Protein AF-0000000071164349 (afdb_homodimer)

InterPro domains:
  IPR002937 Amine oxidase [PF01593] (14-478)
  IPR008150 Phytoene dehydrogenase, bacterial-type, conserved site [PS00982] (464-484)
  IPR014105 Carotenoid/retinoid oxidoreductase [TIGR02734] (6-494)
  IPR036188 FAD/NAD(P)-binding domain superfamily [G3DSA:3.50.50.60] (2-125)
  IPR036188 FAD/NAD(P)-binding domain superfamily [G3DSA:3.50.50.60] (193-328)
  IPR036188 FAD/NAD(P)-binding domain superfamily [SSF51905] (4-487)

Solvent-accessible surface area (backbone atoms only — not comparable to full-atom values): 53251 Å² total; per-residue (Å²): 133,80,56,33,35,37,28,39,26,40,24,60,19,27,29,45,32,39,25,55,38,10,66,73,62,38,44,33,39,33,37,16,55,47,86,63,62,21,58,62,36,21,74,45,75,56,96,61,25,50,40,59,66,47,63,74,74,46,57,57,62,64,52,54,44,48,54,29,43,75,70,75,40,61,48,75,81,70,46,57,73,42,73,47,84,53,50,29,37,39,34,44,69,85,53,54,73,48,67,46,43,30,35,39,27,63,35,50,57,55,46,27,75,64,64,36,83,54,78,59,43,61,44,28,51,50,50,49,49,46,52,20,44,50,14,36,57,42,41,44,54,65,43,47,67,44,82,50,85,44,76,45,60,76,33,37,70,86,46,46,74,48,53,66,66,28,42,71,92,39,23,26,39,60,59,37,52,74,53,35,83,33,71,68,54,39,50,72,69,23,59,62,34,48,81,61,38,41,44,27,84,70,30,39,24,38,58,37,21,57,57,30,37,41,37,45,60,30,35,30,39,40,60,91,36,60,35,46,58,48,52,47,35,40,51,53,9,41,75,40,63,26,43,81,39,59,61,37,44,74,50,30,52,38,58,48,99,84,32,37,34,42,29,38,29,33,70,87,63,52,72,47,78,33,62,30,38,35,38,30,49,37,53,59,31,39,36,63,61,28,37,76,87,48,72,64,34,56,54,54,66,68,51,66,59,14,32,11,40,39,32,41,41,32,38,32,67,40,63,63,83,86,59,55,46,30,32,37,39,45,35,75,58,53,71,58,32,41,44,28,23,76,71,57,41,31,70,29,96,53,60,41,35,38,37,38,20,57,26,72,80,32,61,79,20,16,48,89,70,27,27,21,39,38,34,42,32,62,18,22,29,63,48,76,81,61,72,73,62,61,70,60,50,51,53,50,50,52,52,51,50,53,51,47,49,23,64,62,64,70,40,84,67,58,71,78,38,52,69,43,78,46,77,43,35,33,66,45,40,24,70,76,61,45,21,56,49,7,15,72,45,33,48,28,73,46,83,75,36,33,61,63,57,17,46,48,34,59,45,87,81,35,43,47,33,33,41,28,20,38,43,18,32,52,22,52,54,68,57,38,12,45,36,20,23,51,51,51,44,50,54,52,40,50,68,75,66,44,70,88,67,79,72,57,64,63,61,51,50,54,41,44,52,46,11,54,49,45,48,50,45,48,54,47,46,53,58,65,75,93,132,80,55,33,35,37,30,38,27,39,24,59,20,27,28,45,32,40,24,54,38,10,65,72,63,37,44,32,38,32,38,16,55,47,86,65,62,19,59,61,37,21,75,45,76,56,96,62,24,47,39,60,67,47,62,76,74,46,56,56,63,64,53,54,44,48,54,28,43,75,72,76,40,60,47,75,81,71,45,57,74,41,72,46,84,53,48,29,37,39,35,42,69,84,53,53,70,47,66,47,43,30,34,39,27,62,36,50,56,54,46,26,76,64,62,36,84,52,78,60,43,62,44,27,51,49,49,51,48,47,51,21,44,49,14,35,58,39,40,45,54,64,42,45,69,43,83,49,86,45,75,45,59,77,34,37,71,87,46,47,74,48,52,67,66,30,43,70,89,40,24,27,37,60,57,36,52,75,52,35,83,33,70,67,52,38,49,72,68,24,59,63,33,47,81,61,39,41,45,28,84,69,30,40,24,37,59,37,21,57,56,29,36,40,37,46,61,31,34,29,38,41,60,93,36,58,37,48,58,49,52,47,35,40,51,53,8,40,75,40,63,27,42,82,40,59,61,35,44,75,51,31,52,39,59,51,98,86,32,37,35,43,28,37,28,32,69,89,64,53,71,48,76,32,61,31,39,35,38,30,48,37,53,60,33,38,37,61,62,28,36,75,89,45,73,66,34,56,54,54,67,67,51,64,58,14,30,12,40,41,32,41,42,31,39,31,66,40,62,62,84,86,59,55,46,29,33,36,38,44,35,75,60,54,70,60,30,43,43,29,23,74,72,56,41,30,68,28,95,54,61,41,36,37,37,37,22,58,26,73,80,33,61,79,20,16,49,89,69,28,28,19,39,37,35,42,31,63,20,22,27,64,48,78,81,60,73,73,61,62,69,59,50,53,52,50,50,52,51,51,50,53,51,49,49,22,64,62,64,69,41,84,68,60,71,78,39,53,70,44,79,48,76,42,37,32,66,46,39,24,69,78,62,45,21,56,49,7,16,73,45,32,49,28,72,45,84,76,35,34,63,62,57,19,47,49,34,60,44,87,83,35,44,47,33,32,39,27,19,38,43,18,31,51,22,53,54,69,56,39,11,48,36,20,21,52,52,50,44,50,54,53,39,49,69,73,67,44,69,87,67,79,70,55,63,64,60,52,51,51,43,43,52,46,10,53,51,44,49,51,44,48,53,48,47,53,58,65,73,94

Foldseek 3Di:
DAFEEEEEAQALLRLLLLLLQLLVPHAYEYEAQAQDHHQQQDWDDDPLFIDRNHDFWDFPVVLLQVSQVSSVHGVVVQWDKFFFQWLAWEAEPVQDIDTAGLDVVVNLVRQCVFQNDDPLSVVLVVVLLVLLVLLQVLCCVQQQQDAPPDPLSNQFVVSVVSVVSNQQVAFCLVSQVVRGPGPVSSCVQQVQCCVQQAARRFHGNSVSNSVNRCNPVGTMATAVGPCSSSVSSNVSSVVSPYHYHYSWAWQAFDADPVQAGFFTATPVGDTDGGLFYEYAAFPLLRQPGHYDDDPVSVVLLPAFFGWFKKKKKFWFQADDVLGGQKYKYADPPHNQQRCCARVVQAGGPQWIKMKGWNCRRHVSNHPPRIIIIMMITTGGFADVVPHDDVVVRNVVVVVNVQVSCCVNSVDDPVVVRTDDMDIDGLVNQCPVRVASSSRNQHGHDGPCCADNNFAEQADPRHHSYGYAAARYGHHGDSSSSSSVSVVVSVVVCCVPPVPPPPPPVVVVVVSSVSSVVSVVVVVVVVVVVD/DAFEEEEEAQALLRLLLLLLQLLVPHAYEYEAQAQDHHQQQDWDDDPLFIDRNHDFWDFPVVLLQVSQVSSVHGVVVQWDKFFFQWLAWEAEPVQDIDTAGLDVVVNLVRQCVFQNDDPLSVVLVVVLLVLLVLLQVLCCVQQQQDAPPDPLSNQFPVSVVSVVSNQQVAFCLVSQVVRGPGPVSSCVQQVQCCVQQAARRFHGNSVSNSSNRCNVVGTMATAVGPCSSSVSSNVSSVVSPYHYHYSWAWQAFDADPVQAGFFTATPVGDTDGGLFYEYAAFPLLRQPGHYDDDPVSVVQLPAFFGWFKKKKKFWFQADDVLGGQKYKYADPPHNQQRCCARVVQAGGPQWIKMKGWNCRRHVSNHPPRIIIIMMITTGGFADVVPHDDVVVRNVVVVVNVQVSCCVNSVDDPVVVRTDDMDIDGLVNQCPVRVASSSRNQHGHDGPCCADNNQAEQADPRGHSYGYAAARYGHHGDSSSSSSVSVVVSVVVCVVPPVPPPPPPPVVVVVSSVSSVVSVVVVVVVVVVVD

Structure (mmCIF, N/CA/C/O backbone):
data_AF-0000000071164349-model_v1
#
loop_
_entity.id
_entity.type
_entity.pdbx_description
1 polymer 'Phytoene desaturase'
#
loop_
_atom_site.group_PDB
_atom_site.id
_atom_site.type_symbol
_atom_site.label_atom_id
_atom_site.label_alt_id
_atom_site.label_comp_id
_atom_site.label_asym_id
_atom_site.label_entity_id
_atom_site.label_seq_id
_atom_site.pdbx_PDB_ins_code
_atom_site.Cartn_x
_atom_site.Cartn_y
_atom_site.Cartn_z
_atom_site.occupancy
_atom_site.B_iso_or_equiv
_atom_site.auth_seq_id
_atom_site.auth_comp_id
_atom_site.auth_asym_id
_atom_site.auth_atom_id
_atom_site.pdbx_PDB_model_num
ATOM 1 N N . MET A 1 1 ? -26.484 -42.469 -21.25 1 59.94 1 MET A N 1
ATOM 2 C CA . MET A 1 1 ? -25.266 -43.188 -20.875 1 59.94 1 MET A CA 1
ATOM 3 C C . MET A 1 1 ? -24.281 -42.219 -20.203 1 59.94 1 MET A C 1
ATOM 5 O O . MET A 1 1 ? -24.125 -41.062 -20.641 1 59.94 1 MET A O 1
ATOM 9 N N . VAL A 1 2 ? -23.797 -42.5 -19 1 86.81 2 VAL A N 1
ATOM 10 C CA . VAL A 1 2 ? -22.906 -41.625 -18.234 1 86.81 2 VAL A CA 1
ATOM 11 C C . VAL A 1 2 ? -21.5 -41.688 -18.828 1 86.81 2 VAL A C 1
ATOM 13 O O . VAL A 1 2 ? -20.984 -42.781 -19.094 1 86.81 2 VAL A O 1
ATOM 16 N N . VAL A 1 3 ? -20.953 -40.594 -19.281 1 95.94 3 VAL A N 1
ATOM 17 C CA . VAL A 1 3 ? -19.625 -40.5 -19.875 1 95.94 3 VAL A CA 1
ATOM 18 C C . VAL A 1 3 ? -18.562 -40.719 -18.812 1 95.94 3 VAL A C 1
ATOM 20 O O . VAL A 1 3 ? -18.516 -40.031 -17.797 1 95.94 3 VAL A O 1
ATOM 23 N N . LYS A 1 4 ? -17.781 -41.75 -19 1 98.19 4 LYS A N 1
ATOM 24 C CA . LYS A 1 4 ? -16.703 -42.062 -18.062 1 98.19 4 LYS A CA 1
ATOM 25 C C . LYS A 1 4 ? -15.398 -41.406 -18.469 1 98.19 4 LYS A C 1
ATOM 27 O O . LYS A 1 4 ? -14.938 -41.562 -19.609 1 98.19 4 LYS A O 1
ATOM 32 N N . ILE A 1 5 ? -14.836 -40.688 -17.516 1 98.69 5 ILE A N 1
ATOM 33 C CA . ILE A 1 5 ? -13.594 -39.938 -17.766 1 98.69 5 ILE A CA 1
ATOM 34 C C . ILE A 1 5 ? -12.508 -40.469 -16.812 1 98.69 5 ILE A C 1
ATOM 36 O O . ILE A 1 5 ? -12.719 -40.531 -15.602 1 98.69 5 ILE A O 1
ATOM 40 N N . ILE A 1 6 ? -11.375 -40.812 -17.359 1 98.75 6 ILE A N 1
ATOM 41 C CA . ILE A 1 6 ? -10.203 -41.156 -16.562 1 98.75 6 ILE A CA 1
ATOM 42 C C . ILE A 1 6 ? -9.188 -40 -16.625 1 98.75 6 ILE A C 1
ATOM 44 O O . ILE A 1 6 ? -8.914 -39.469 -17.703 1 98.75 6 ILE A O 1
ATOM 48 N N . ILE A 1 7 ? -8.68 -39.656 -15.477 1 98.88 7 ILE A N 1
ATOM 49 C CA . ILE A 1 7 ? -7.648 -38.625 -15.383 1 98.88 7 ILE A CA 1
ATOM 50 C C . ILE A 1 7 ? -6.348 -39.25 -14.875 1 98.88 7 ILE A C 1
ATOM 52 O O . ILE A 1 7 ? -6.344 -39.938 -13.859 1 98.88 7 ILE A O 1
ATOM 56 N N . ILE A 1 8 ? -5.281 -39 -15.602 1 98.75 8 ILE A N 1
ATOM 57 C CA . ILE A 1 8 ? -3.961 -39.469 -15.195 1 98.75 8 ILE A CA 1
ATOM 58 C C . ILE A 1 8 ? -3.221 -38.375 -14.453 1 98.75 8 ILE A C 1
ATOM 60 O O . ILE A 1 8 ? -2.781 -37.406 -15.055 1 98.75 8 ILE A O 1
ATOM 64 N N . GLY A 1 9 ? -3.033 -38.562 -13.164 1 98.31 9 GLY A N 1
ATOM 65 C CA . GLY A 1 9 ? -2.314 -37.562 -12.359 1 98.31 9 GLY A CA 1
ATOM 66 C C . GLY A 1 9 ? -3.229 -36.688 -11.523 1 98.31 9 GLY A C 1
ATOM 67 O O . GLY A 1 9 ? -4.191 -36.125 -12.039 1 98.31 9 GLY A O 1
ATOM 68 N N . ALA A 1 10 ? -2.867 -36.562 -10.25 1 98.44 10 ALA A N 1
ATOM 69 C CA . ALA A 1 10 ? -3.656 -35.781 -9.305 1 98.44 10 ALA A CA 1
ATOM 70 C C . ALA A 1 10 ? -2.945 -34.469 -8.961 1 98.44 10 ALA A C 1
ATOM 72 O O . ALA A 1 10 ? -2.961 -34.031 -7.805 1 98.44 10 ALA A O 1
ATOM 73 N N . GLY A 1 11 ? -2.248 -33.844 -9.93 1 97.94 11 GLY A N 1
ATOM 74 C CA . GLY A 1 11 ? -1.717 -32.5 -9.758 1 97.94 11 GLY A CA 1
ATOM 75 C C . GLY A 1 11 ? -2.787 -31.438 -9.797 1 97.94 11 GLY A C 1
ATOM 76 O O . GLY A 1 11 ? -3.98 -31.734 -9.734 1 97.94 11 GLY A O 1
ATOM 77 N N . ALA A 1 12 ? -2.387 -30.234 -9.914 1 98.06 12 ALA A N 1
ATOM 78 C CA . ALA A 1 12 ? -3.328 -29.109 -9.883 1 98.06 12 ALA A CA 1
ATOM 79 C C . ALA A 1 12 ? -4.34 -29.219 -11.023 1 98.06 12 ALA A C 1
ATOM 81 O O . ALA A 1 12 ? -5.543 -29.047 -10.812 1 98.06 12 ALA A O 1
ATOM 82 N N . GLY A 1 13 ? -3.82 -29.469 -12.18 1 98.38 13 GLY A N 1
ATOM 83 C CA . GLY A 1 13 ? -4.699 -29.594 -13.328 1 98.38 13 GLY A CA 1
ATOM 84 C C . GLY A 1 13 ? -5.676 -30.75 -13.219 1 98.38 13 GLY A C 1
ATOM 85 O O . GLY A 1 13 ? -6.875 -30.578 -13.438 1 98.38 13 GLY A O 1
ATOM 86 N N . GLY A 1 14 ? -5.164 -31.938 -12.898 1 98.69 14 GLY A N 1
ATOM 87 C CA . GLY A 1 14 ? -6 -33.125 -12.758 1 98.69 14 GLY A CA 1
ATOM 88 C C . GLY A 1 14 ? -7.062 -32.969 -11.688 1 98.69 14 GLY A C 1
ATOM 89 O O . GLY A 1 14 ? -8.227 -33.312 -11.906 1 98.69 14 GLY A O 1
ATOM 90 N N . THR A 1 15 ? -6.66 -32.5 -10.586 1 98.75 15 THR A N 1
ATOM 91 C CA . THR A 1 15 ? -7.578 -32.312 -9.461 1 98.75 15 THR A CA 1
ATOM 92 C C . THR A 1 15 ? -8.656 -31.297 -9.797 1 98.75 15 THR A C 1
ATOM 94 O O . THR A 1 15 ? -9.836 -31.5 -9.492 1 98.75 15 THR A O 1
ATOM 97 N N . ALA A 1 16 ? -8.227 -30.203 -10.336 1 98.81 16 ALA A N 1
ATOM 98 C CA . ALA A 1 16 ? -9.188 -29.156 -10.719 1 98.81 16 ALA A CA 1
ATOM 99 C C . ALA A 1 16 ? -10.156 -29.672 -11.781 1 98.81 16 ALA A C 1
ATOM 101 O O . ALA A 1 16 ? -11.359 -29.406 -11.719 1 98.81 16 ALA A O 1
ATOM 102 N N . ALA A 1 17 ? -9.656 -30.375 -12.781 1 98.75 17 ALA A N 1
ATOM 103 C CA . ALA A 1 17 ? -10.508 -30.969 -13.812 1 98.75 17 ALA A CA 1
ATOM 104 C C . ALA A 1 17 ? -11.5 -31.953 -13.203 1 98.75 17 ALA A C 1
ATOM 106 O O . ALA A 1 17 ? -12.68 -31.969 -13.57 1 98.75 17 ALA A O 1
ATOM 107 N N . ALA A 1 18 ? -11.008 -32.75 -12.312 1 98.81 18 ALA A N 1
ATOM 108 C CA . ALA A 1 18 ? -11.875 -33.719 -11.648 1 98.81 18 ALA A CA 1
ATOM 109 C C . ALA A 1 18 ? -13.023 -33.031 -10.922 1 98.81 18 ALA A C 1
ATOM 111 O O . ALA A 1 18 ? -14.172 -33.469 -11 1 98.81 18 ALA A O 1
ATOM 112 N N . ALA A 1 19 ? -12.695 -31.984 -10.18 1 98.81 19 ALA A N 1
ATOM 113 C CA . ALA A 1 19 ? -13.711 -31.25 -9.438 1 98.81 19 ALA A CA 1
ATOM 114 C C . ALA A 1 19 ? -14.758 -30.656 -10.375 1 98.81 19 ALA A C 1
ATOM 116 O O . ALA A 1 19 ? -15.961 -30.781 -10.133 1 98.81 19 ALA A O 1
ATOM 117 N N . ARG A 1 20 ? -14.289 -30.062 -11.43 1 98.69 20 ARG A N 1
ATOM 118 C CA . ARG A 1 20 ? -15.195 -29.406 -12.359 1 98.69 20 ARG A CA 1
ATOM 119 C C . ARG A 1 20 ? -16.078 -30.406 -13.086 1 98.69 20 ARG A C 1
ATOM 121 O O . ARG A 1 20 ? -17.297 -30.234 -13.164 1 98.69 20 ARG A O 1
ATOM 128 N N . LEU A 1 21 ? -15.523 -31.484 -13.625 1 98.5 21 LEU A N 1
ATOM 129 C CA . LEU A 1 21 ? -16.234 -32.438 -14.469 1 98.5 21 LEU A CA 1
ATOM 130 C C . LEU A 1 21 ? -17.172 -33.312 -13.641 1 98.5 21 LEU A C 1
ATOM 132 O O . LEU A 1 21 ? -18.281 -33.625 -14.094 1 98.5 21 LEU A O 1
ATOM 136 N N . SER A 1 22 ? -16.75 -33.688 -12.445 1 98.25 22 SER A N 1
ATOM 137 C CA . SER A 1 22 ? -17.656 -34.438 -11.578 1 98.25 22 SER A CA 1
ATOM 138 C C . SER A 1 22 ? -18.875 -33.625 -11.203 1 98.25 22 SER A C 1
ATOM 140 O O . SER A 1 22 ? -19.984 -34.125 -11.156 1 98.25 22 SER A O 1
ATOM 142 N N . LYS A 1 23 ? -18.656 -32.375 -10.938 1 97.38 23 LYS A N 1
ATOM 143 C CA . LYS A 1 23 ? -19.766 -31.469 -10.617 1 97.38 23 LYS A CA 1
ATOM 144 C C . LYS A 1 23 ? -20.766 -31.391 -11.766 1 97.38 23 LYS A C 1
ATOM 146 O O . LYS A 1 23 ? -21.969 -31.234 -11.547 1 97.38 23 LYS A O 1
ATOM 151 N N . LYS A 1 24 ? -20.281 -31.578 -12.977 1 96.5 24 LYS A N 1
ATOM 152 C CA . LYS A 1 24 ? -21.125 -31.5 -14.164 1 96.5 24 LYS A CA 1
ATOM 153 C C . LYS A 1 24 ? -21.797 -32.844 -14.438 1 96.5 24 LYS A C 1
ATOM 155 O O . LYS A 1 24 ? -22.547 -32.969 -15.406 1 96.5 24 LYS A O 1
ATOM 160 N N . GLY A 1 25 ? -21.484 -33.875 -13.664 1 95.38 25 GLY A N 1
ATOM 161 C CA . GLY A 1 25 ? -22.219 -35.125 -13.758 1 95.38 25 GLY A CA 1
ATOM 162 C C . GLY A 1 25 ? -21.453 -36.219 -14.461 1 95.38 25 GLY A C 1
ATOM 163 O O . GLY A 1 25 ? -21.969 -37.312 -14.641 1 95.38 25 GLY A O 1
ATOM 164 N N . PHE A 1 26 ? -20.25 -36.031 -14.852 1 97.75 26 PHE A N 1
ATOM 165 C CA . PHE A 1 26 ? -19.422 -37.062 -15.461 1 97.75 26 PHE A CA 1
ATOM 166 C C . PHE A 1 26 ? -18.969 -38.062 -14.414 1 97.75 26 PHE A C 1
ATOM 168 O O . PHE A 1 26 ? -18.844 -37.75 -13.234 1 97.75 26 PHE A O 1
ATOM 175 N N . GLN A 1 27 ? -18.797 -39.25 -14.844 1 98.19 27 GLN A N 1
ATOM 176 C CA . GLN A 1 27 ? -18.141 -40.219 -13.992 1 98.19 27 GLN A CA 1
ATOM 177 C C . GLN A 1 27 ? -16.625 -40.125 -14.086 1 98.19 27 GLN A C 1
ATOM 179 O O . GLN A 1 27 ? -16.031 -40.5 -15.102 1 98.19 27 GLN A O 1
ATOM 184 N N . VAL A 1 28 ? -15.984 -39.656 -12.984 1 98.69 28 VAL A N 1
ATOM 185 C CA . VAL A 1 28 ? -14.578 -39.281 -13.07 1 98.69 28 VAL A CA 1
ATOM 186 C C . VAL A 1 28 ? -13.75 -40.156 -12.133 1 98.69 28 VAL A C 1
ATOM 188 O O . VAL A 1 28 ? -14.078 -40.312 -10.953 1 98.69 28 VAL A O 1
ATOM 191 N N . GLU A 1 29 ? -12.672 -40.75 -12.625 1 98.75 29 GLU A N 1
ATOM 192 C CA . GLU A 1 29 ? -11.672 -41.438 -11.828 1 98.75 29 GLU A CA 1
ATOM 193 C C . GLU A 1 29 ? -10.266 -40.906 -12.094 1 98.75 29 GLU A C 1
ATOM 195 O O . GLU A 1 29 ? -9.906 -40.625 -13.242 1 98.75 29 GLU A O 1
ATOM 200 N N . ILE A 1 30 ? -9.562 -40.719 -11.031 1 98.69 30 ILE A N 1
ATOM 201 C CA . ILE A 1 30 ? -8.203 -40.188 -11.133 1 98.69 30 ILE A CA 1
ATOM 202 C C . ILE A 1 30 ? -7.207 -41.25 -10.68 1 98.69 30 ILE A C 1
ATOM 204 O O . ILE A 1 30 ? -7.441 -41.938 -9.68 1 98.69 30 ILE A O 1
ATOM 208 N N . TYR A 1 31 ? -6.164 -41.438 -11.406 1 98.44 31 TYR A N 1
ATOM 209 C CA . TYR A 1 31 ? -5.094 -42.344 -11.062 1 98.44 31 TYR A CA 1
ATOM 210 C C . TYR A 1 31 ? -3.773 -41.625 -10.859 1 98.44 31 TYR A C 1
ATOM 212 O O . TYR A 1 31 ? -3.305 -40.938 -11.766 1 98.44 31 TYR A O 1
ATOM 220 N N . GLU A 1 32 ? -3.189 -41.719 -9.727 1 97.94 32 GLU A N 1
ATOM 221 C CA . GLU A 1 32 ? -1.968 -41.031 -9.312 1 97.94 32 GLU A CA 1
ATOM 222 C C . GLU A 1 32 ? -0.917 -42.031 -8.828 1 97.94 32 GLU A C 1
ATOM 224 O O . GLU A 1 32 ? -1.217 -42.906 -8.016 1 97.94 32 GLU A O 1
ATOM 229 N N . LYS A 1 33 ? 0.286 -41.875 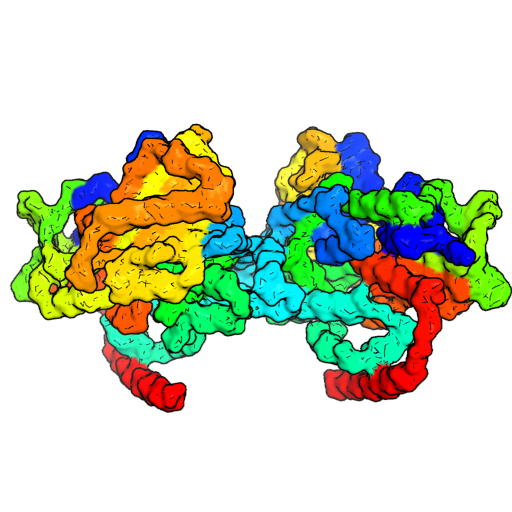-9.359 1 96.75 33 LYS A N 1
ATOM 230 C CA . LYS A 1 33 ? 1.356 -42.812 -9.023 1 96.75 33 LYS A CA 1
ATOM 231 C C . LYS A 1 33 ? 1.822 -42.625 -7.586 1 96.75 33 LYS A C 1
ATOM 233 O O . LYS A 1 33 ? 2.258 -43.594 -6.941 1 96.75 33 LYS A O 1
ATOM 238 N N . ASN A 1 34 ? 1.799 -41.438 -7.062 1 96.06 34 ASN A N 1
ATOM 239 C CA . ASN A 1 34 ? 2.246 -41.125 -5.707 1 96.06 34 ASN A CA 1
ATOM 240 C C . ASN A 1 34 ? 1.138 -41.375 -4.684 1 96.06 34 ASN A C 1
ATOM 242 O O . ASN A 1 34 ? -0.017 -41.594 -5.055 1 96.06 34 ASN A O 1
ATOM 246 N N . SER A 1 35 ? 1.443 -41.281 -3.389 1 96.62 35 SER A N 1
ATOM 247 C CA . SER A 1 35 ? 0.501 -41.594 -2.32 1 96.62 35 SER A CA 1
ATOM 248 C C . SER A 1 35 ? -0.275 -40.375 -1.888 1 96.62 35 SER A C 1
ATOM 250 O O . SER A 1 35 ? -1.062 -40.406 -0.941 1 96.62 35 SER A O 1
ATOM 252 N N . TYR A 1 36 ? -0.035 -39.281 -2.561 1 95.75 36 TYR A N 1
ATOM 253 C CA . TYR A 1 36 ? -0.623 -38 -2.148 1 95.75 36 TYR A CA 1
ATOM 254 C C . TYR A 1 36 ? -1.086 -37.188 -3.355 1 95.75 36 TYR A C 1
ATOM 256 O O . TYR A 1 36 ? -0.687 -37.469 -4.488 1 95.75 36 TYR A O 1
ATOM 264 N N . ASN A 1 37 ? -1.916 -36.219 -3.154 1 95.62 37 ASN A N 1
ATOM 265 C CA . ASN A 1 37 ? -2.373 -35.344 -4.223 1 95.62 37 ASN A CA 1
ATOM 266 C C . ASN A 1 37 ? -1.442 -34.125 -4.398 1 95.62 37 ASN A C 1
ATOM 268 O O . ASN A 1 37 ? -0.602 -33.875 -3.537 1 95.62 37 ASN A O 1
ATOM 272 N N . GLY A 1 38 ? -1.526 -33.531 -5.57 1 96.25 38 GLY A N 1
ATOM 273 C CA . GLY A 1 38 ? -0.958 -32.188 -5.746 1 96.25 38 GLY A CA 1
ATOM 274 C C . GLY A 1 38 ? 0.267 -32.188 -6.641 1 96.25 38 GLY A C 1
ATOM 275 O O . GLY A 1 38 ? 0.665 -31.125 -7.145 1 96.25 38 GLY A O 1
ATOM 276 N N . GLY A 1 39 ? 0.869 -33.375 -6.859 1 94.94 39 GLY A N 1
ATOM 277 C CA . GLY A 1 39 ? 2.086 -33.375 -7.66 1 94.94 39 GLY A CA 1
ATOM 278 C C . GLY A 1 39 ? 3.168 -32.5 -7.105 1 94.94 39 GLY A C 1
ATOM 279 O O . GLY A 1 39 ? 3.521 -32.594 -5.926 1 94.94 39 GLY A O 1
ATOM 280 N N . ARG A 1 40 ? 3.627 -31.516 -7.871 1 94.81 40 ARG A N 1
ATOM 281 C CA . ARG A 1 40 ? 4.656 -30.578 -7.426 1 94.81 40 ARG A CA 1
ATOM 282 C C . ARG A 1 40 ? 4.133 -29.672 -6.309 1 94.81 40 ARG A C 1
ATOM 284 O O . ARG A 1 40 ? 4.918 -29.078 -5.574 1 94.81 40 ARG A O 1
ATOM 291 N N . CYS A 1 41 ? 2.871 -29.531 -6.215 1 96.75 41 CYS A N 1
ATOM 292 C CA . CYS A 1 41 ? 2.24 -28.703 -5.184 1 96.75 41 CYS A CA 1
ATOM 293 C C . CYS A 1 41 ? 1.975 -29.531 -3.926 1 96.75 41 CYS A C 1
ATOM 295 O O . CYS A 1 41 ? 1.15 -29.141 -3.094 1 96.75 41 CYS A O 1
ATOM 297 N N . SER A 1 42 ? 2.654 -30.609 -3.695 1 97.25 42 SER A N 1
ATOM 298 C CA . SER A 1 42 ? 2.492 -31.453 -2.521 1 97.25 42 SER A CA 1
ATOM 299 C C . SER A 1 42 ? 3.33 -30.953 -1.353 1 97.25 42 SER A C 1
ATOM 301 O O . SER A 1 42 ? 4.004 -29.922 -1.463 1 97.25 42 SER A O 1
ATOM 303 N N . LEU A 1 43 ? 3.215 -31.625 -0.201 1 97.81 43 LEU A N 1
ATOM 304 C CA . LEU A 1 43 ? 3.92 -31.25 1.018 1 97.81 43 LEU A CA 1
ATOM 305 C C . LEU A 1 43 ? 4.941 -32.312 1.408 1 97.81 43 LEU A C 1
ATOM 307 O O . LEU A 1 43 ? 4.742 -33.5 1.137 1 97.81 43 LEU A O 1
ATOM 311 N N . ILE A 1 44 ? 6.059 -31.875 1.929 1 97.94 44 ILE A N 1
ATOM 312 C CA . ILE A 1 44 ? 7.02 -32.75 2.592 1 97.94 44 ILE A CA 1
ATOM 313 C C . ILE A 1 44 ? 6.934 -32.562 4.105 1 97.94 44 ILE A C 1
ATOM 315 O O . ILE A 1 44 ? 6.863 -31.422 4.59 1 97.94 44 ILE A O 1
ATOM 319 N N . HIS A 1 45 ? 6.836 -33.625 4.805 1 97.81 45 HIS A N 1
ATOM 320 C CA . HIS A 1 45 ? 6.82 -33.594 6.262 1 97.81 45 HIS A CA 1
ATOM 321 C C . HIS A 1 45 ? 8.062 -34.25 6.844 1 97.81 45 HIS A C 1
ATOM 323 O O . HIS A 1 45 ? 8.508 -35.281 6.332 1 97.81 45 HIS A O 1
ATOM 329 N N . GLN A 1 46 ? 8.609 -33.625 7.812 1 97.94 46 GLN A N 1
ATOM 330 C CA . GLN A 1 46 ? 9.773 -34.188 8.492 1 97.94 46 GLN A CA 1
ATOM 331 C C . GLN A 1 46 ? 9.828 -33.719 9.945 1 97.94 46 GLN A C 1
ATOM 333 O O . GLN A 1 46 ? 10.164 -32.562 10.227 1 97.94 46 GLN A O 1
ATOM 338 N N . ASN A 1 47 ? 9.578 -34.594 10.883 1 96.88 47 ASN A N 1
ATOM 339 C CA . ASN A 1 47 ? 9.695 -34.344 12.312 1 96.88 47 ASN A CA 1
ATOM 340 C C . ASN A 1 47 ? 9 -33.062 12.711 1 96.88 47 ASN A C 1
ATOM 342 O O . ASN A 1 47 ? 9.602 -32.188 13.344 1 96.88 47 ASN A O 1
ATOM 346 N N . GLY A 1 48 ? 7.848 -32.875 12.289 1 97.75 48 GLY A N 1
ATOM 347 C CA . GLY A 1 48 ? 7.051 -31.703 12.672 1 97.75 48 GLY A CA 1
ATOM 348 C C . GLY A 1 48 ? 7.191 -30.531 11.711 1 97.75 48 GLY A C 1
ATOM 349 O O . GLY A 1 48 ? 6.422 -29.578 11.781 1 97.75 48 GLY A O 1
ATOM 350 N N . HIS A 1 49 ? 8.141 -30.562 10.812 1 98.62 49 HIS A N 1
ATOM 351 C CA . HIS A 1 49 ? 8.32 -29.531 9.789 1 98.62 49 HIS A CA 1
ATOM 352 C C . HIS A 1 49 ? 7.492 -29.844 8.547 1 98.62 49 HIS A C 1
ATOM 354 O O . HIS A 1 49 ? 7.379 -31 8.141 1 98.62 49 HIS A O 1
ATOM 360 N N . ARG A 1 50 ? 6.91 -28.812 8.008 1 98.62 50 ARG A N 1
ATOM 361 C CA . ARG A 1 50 ? 6.129 -28.953 6.781 1 98.62 50 ARG A CA 1
ATOM 362 C C . ARG A 1 50 ? 6.68 -28.047 5.68 1 98.62 50 ARG A C 1
ATOM 364 O O . ARG A 1 50 ? 6.777 -26.828 5.855 1 98.62 50 ARG A O 1
ATOM 371 N N . PHE A 1 51 ? 6.996 -28.641 4.551 1 98.5 51 PHE A N 1
ATOM 372 C CA . PHE A 1 51 ? 7.578 -27.922 3.428 1 98.5 51 PHE A CA 1
ATOM 373 C C . PHE A 1 51 ? 6.629 -27.922 2.232 1 98.5 51 PHE A C 1
ATOM 375 O O . PHE A 1 51 ? 6.094 -28.969 1.864 1 98.5 51 PHE A O 1
ATOM 382 N N . ASP A 1 52 ? 6.383 -26.766 1.699 1 97.94 52 ASP A N 1
ATOM 383 C CA . ASP A 1 52 ? 5.844 -26.766 0.343 1 97.94 52 ASP A CA 1
ATOM 384 C C . ASP A 1 52 ? 6.887 -27.25 -0.661 1 97.94 52 ASP A C 1
ATOM 386 O O . ASP A 1 52 ? 7.918 -26.609 -0.853 1 97.94 52 ASP A O 1
ATOM 390 N N . GLN A 1 53 ? 6.598 -28.234 -1.346 1 96.75 53 GLN A N 1
ATOM 391 C CA . GLN A 1 53 ? 7.59 -28.891 -2.186 1 96.75 53 GLN A CA 1
ATOM 392 C C . GLN A 1 53 ? 7.887 -28.078 -3.438 1 96.75 53 GLN A C 1
ATOM 394 O O . GLN A 1 53 ? 9.023 -28.031 -3.902 1 96.75 53 GLN A O 1
ATOM 399 N N . GLY A 1 54 ? 6.828 -27.469 -3.975 1 94.19 54 GLY A N 1
ATOM 400 C CA . GLY A 1 54 ? 6.957 -26.672 -5.184 1 94.19 54 GLY A CA 1
ATOM 401 C C . GLY A 1 54 ? 6.566 -25.219 -4.984 1 94.19 54 GLY A C 1
ATOM 402 O O . GLY A 1 54 ? 7.324 -24.438 -4.395 1 94.19 54 GLY A O 1
ATOM 403 N N . PRO A 1 55 ? 5.387 -24.844 -5.379 1 92.88 55 PRO A N 1
ATOM 404 C CA . PRO A 1 55 ? 4.984 -23.438 -5.301 1 92.88 55 PRO A CA 1
ATOM 405 C C . PRO A 1 55 ? 4.789 -22.953 -3.863 1 92.88 55 PRO A C 1
ATOM 407 O O . PRO A 1 55 ? 4.285 -23.703 -3.023 1 92.88 55 PRO A O 1
ATOM 410 N N . SER A 1 56 ? 5.242 -21.719 -3.652 1 92.75 56 SER A N 1
ATOM 411 C CA . SER A 1 56 ? 5.113 -21.125 -2.326 1 92.75 56 SER A CA 1
ATOM 412 C C . SER A 1 56 ? 4.449 -19.766 -2.398 1 92.75 56 SER A C 1
ATOM 414 O O . SER A 1 56 ? 4.117 -19.172 -1.367 1 92.75 56 SER A O 1
ATOM 416 N N . LEU A 1 57 ? 4.266 -19.266 -3.58 1 94.94 57 LEU A N 1
ATOM 417 C CA . LEU A 1 57 ? 3.666 -17.953 -3.762 1 94.94 57 LEU A CA 1
ATOM 418 C C . LEU A 1 57 ? 2.242 -18.062 -4.297 1 94.94 57 LEU A C 1
ATOM 420 O O . LEU A 1 57 ? 2.031 -18.547 -5.41 1 94.94 57 LEU A O 1
ATOM 424 N N . TYR A 1 58 ? 1.307 -17.766 -3.49 1 97.06 58 TYR A N 1
ATOM 425 C CA . TYR A 1 58 ? -0.089 -17.688 -3.906 1 97.06 58 TYR A CA 1
ATOM 426 C C . TYR A 1 58 ? -0.397 -16.359 -4.559 1 97.06 58 TYR A C 1
ATOM 428 O O . TYR A 1 58 ? -0.655 -15.359 -3.869 1 97.06 58 TYR A O 1
ATOM 436 N N . LEU A 1 59 ? -0.321 -16.344 -5.867 1 96.62 59 LEU A N 1
ATOM 437 C CA . LEU A 1 59 ? -0.542 -15.133 -6.668 1 96.62 59 LEU A CA 1
ATOM 438 C C . LEU A 1 59 ? -1.847 -15.234 -7.449 1 96.62 59 LEU A C 1
ATOM 440 O O . LEU A 1 59 ? -2.404 -16.328 -7.598 1 96.62 59 LEU A O 1
ATOM 444 N N . MET A 1 60 ? -2.361 -14.125 -7.906 1 96.56 60 MET A N 1
ATOM 445 C CA . MET A 1 60 ? -3.58 -14.039 -8.703 1 96.56 60 MET A CA 1
ATOM 446 C C . MET A 1 60 ? -4.762 -14.656 -7.961 1 96.56 60 MET A C 1
ATOM 448 O O . MET A 1 60 ? -5.445 -15.531 -8.5 1 96.56 60 MET A O 1
ATOM 452 N N . PRO A 1 61 ? -5.043 -14.148 -6.809 1 96.81 61 PRO A N 1
ATOM 453 C CA . PRO A 1 61 ? -6.074 -14.742 -5.953 1 96.81 61 PRO A CA 1
ATOM 454 C C . PRO A 1 61 ? -7.445 -14.789 -6.629 1 96.81 61 PRO A C 1
ATOM 456 O O . PRO A 1 61 ? -8.25 -15.68 -6.336 1 96.81 61 PRO A O 1
ATOM 459 N N . LYS A 1 62 ? -7.73 -13.945 -7.551 1 95.94 62 LYS A N 1
ATOM 460 C CA . LYS A 1 62 ? -9.039 -13.875 -8.195 1 95.94 62 LYS A CA 1
ATOM 461 C C . LYS A 1 62 ? -9.32 -15.133 -9 1 95.94 62 LYS A C 1
ATOM 463 O O . LYS A 1 62 ? -10.477 -15.555 -9.125 1 95.94 62 LYS A O 1
ATOM 468 N N . ILE A 1 63 ? -8.273 -15.703 -9.547 1 97.69 63 ILE A N 1
ATOM 469 C CA . ILE A 1 63 ? -8.445 -16.922 -10.328 1 97.69 63 ILE A CA 1
ATOM 470 C C . ILE A 1 63 ? -8.875 -18.062 -9.422 1 97.69 63 ILE A C 1
ATOM 472 O O . ILE A 1 63 ? -9.727 -18.875 -9.789 1 97.69 63 ILE A O 1
ATOM 476 N N . PHE A 1 64 ? -8.289 -18.125 -8.258 1 98.44 64 PHE A N 1
ATOM 477 C CA . PHE A 1 64 ? -8.68 -19.141 -7.293 1 98.44 64 PHE A CA 1
ATOM 478 C C . PHE A 1 64 ? -10.117 -18.922 -6.828 1 98.44 64 PHE A C 1
ATOM 480 O O . PHE A 1 64 ? -10.898 -19.875 -6.738 1 98.44 64 PHE A O 1
ATOM 487 N N . GLU A 1 65 ? -10.406 -17.688 -6.539 1 97.94 65 GLU A N 1
ATOM 488 C CA . GLU A 1 65 ? -11.766 -17.344 -6.141 1 97.94 65 GLU A CA 1
ATOM 489 C C . GLU A 1 65 ? -12.773 -17.766 -7.207 1 97.94 65 GLU A C 1
ATOM 491 O O . GLU A 1 65 ? -13.797 -18.391 -6.895 1 97.94 65 GLU A O 1
ATOM 496 N N . GLU A 1 66 ? -12.484 -17.453 -8.414 1 97.56 66 GLU A N 1
ATOM 497 C CA . GLU A 1 66 ? -13.352 -17.828 -9.531 1 97.56 66 GLU A CA 1
ATOM 498 C C . GLU A 1 66 ? -13.516 -19.344 -9.633 1 97.56 66 GLU A C 1
ATOM 500 O O . GLU A 1 66 ? -14.617 -19.828 -9.906 1 97.56 66 GLU A O 1
ATOM 505 N N . THR A 1 67 ? -12.453 -20.047 -9.422 1 98.44 67 THR A N 1
ATOM 506 C CA . THR A 1 67 ? -12.477 -21.5 -9.508 1 98.44 67 THR A CA 1
ATOM 507 C C . THR A 1 67 ? -13.461 -22.094 -8.492 1 98.44 67 THR A C 1
ATOM 509 O O . THR A 1 67 ? -14.305 -22.922 -8.844 1 98.44 67 THR A O 1
ATOM 512 N N . PHE A 1 68 ? -13.398 -21.625 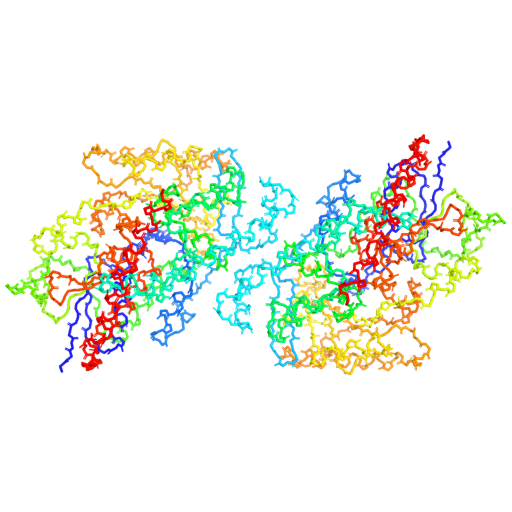-7.309 1 98.62 68 PHE A N 1
ATOM 513 C CA . PHE A 1 68 ? -14.297 -22.125 -6.273 1 98.62 68 PHE A CA 1
ATOM 514 C C . PHE A 1 68 ? -15.727 -21.656 -6.516 1 98.62 68 PHE A C 1
ATOM 516 O O . PHE A 1 68 ? -16.672 -22.422 -6.309 1 98.62 68 PHE A O 1
ATOM 523 N N . GLU A 1 69 ? -15.844 -20.438 -6.988 1 98.25 69 GLU A N 1
ATOM 524 C CA . GLU A 1 69 ? -17.172 -19.938 -7.316 1 98.25 69 GLU A CA 1
ATOM 525 C C . GLU A 1 69 ? -17.828 -20.781 -8.398 1 98.25 69 GLU A C 1
ATOM 527 O O . GLU A 1 69 ? -19.031 -21.078 -8.32 1 98.25 69 GLU A O 1
ATOM 532 N N . ASP A 1 70 ? -17.062 -21.094 -9.398 1 97.69 70 ASP A N 1
ATOM 533 C CA . ASP A 1 70 ? -17.562 -21.953 -10.469 1 97.69 70 ASP A CA 1
ATOM 534 C C . ASP A 1 70 ? -18.094 -23.281 -9.922 1 97.69 70 ASP A C 1
ATOM 536 O O . ASP A 1 70 ? -19 -23.875 -10.5 1 97.69 70 ASP A O 1
ATOM 540 N N . LEU A 1 71 ? -17.578 -23.688 -8.867 1 98.19 71 LEU A N 1
ATOM 541 C CA . LEU A 1 71 ? -17.938 -24.953 -8.258 1 98.19 71 LEU A CA 1
ATOM 542 C C . LEU A 1 71 ? -19.047 -24.781 -7.23 1 98.19 71 LEU A C 1
ATOM 544 O O . LEU A 1 71 ? -19.406 -25.719 -6.527 1 98.19 71 LEU A O 1
ATOM 548 N N . GLY A 1 72 ? -19.531 -23.516 -7.113 1 97.44 72 GLY A N 1
ATOM 549 C CA . GLY A 1 72 ? -20.609 -23.203 -6.191 1 97.44 72 GLY A CA 1
ATOM 550 C C . GLY A 1 72 ? -20.141 -23.047 -4.758 1 97.44 72 GLY A C 1
ATOM 551 O O . GLY A 1 72 ? -20.922 -23.203 -3.822 1 97.44 72 GLY A O 1
ATOM 552 N N . GLU A 1 73 ? -18.844 -22.859 -4.637 1 98.06 73 GLU A N 1
ATOM 553 C CA . GLU A 1 73 ? -18.25 -22.75 -3.307 1 98.06 73 GLU A CA 1
ATOM 554 C C . GLU A 1 73 ? -17.641 -21.375 -3.076 1 98.06 73 GLU A C 1
ATOM 556 O O . GLU A 1 73 ? -17.375 -20.641 -4.031 1 98.06 73 GLU A O 1
ATOM 561 N N . ASP A 1 74 ? -17.531 -20.984 -1.837 1 97.44 74 ASP A N 1
ATOM 562 C CA . ASP A 1 74 ? -16.75 -19.828 -1.402 1 97.44 74 ASP A CA 1
ATOM 563 C C . ASP A 1 74 ? -15.383 -20.281 -0.865 1 97.44 74 ASP A C 1
ATOM 565 O O . ASP A 1 74 ? -15.312 -21 0.133 1 97.44 74 ASP A O 1
ATOM 569 N N . ILE A 1 75 ? -14.359 -19.844 -1.472 1 97.62 75 ILE A N 1
ATOM 570 C CA . ILE A 1 75 ? -13.016 -20.297 -1.129 1 97.62 75 ILE A CA 1
ATOM 571 C C . ILE A 1 75 ? -12.727 -20 0.342 1 97.62 75 ILE A C 1
ATOM 573 O O . ILE A 1 75 ? -11.977 -20.734 0.993 1 97.62 75 ILE A O 1
ATOM 577 N N . LYS A 1 76 ? -13.344 -19 0.933 1 96.56 76 LYS A N 1
ATOM 578 C CA . LYS A 1 76 ? -13.133 -18.609 2.322 1 96.56 76 LYS A CA 1
ATOM 579 C C . LYS A 1 76 ? -13.609 -19.688 3.281 1 96.56 76 LYS A C 1
ATOM 581 O O . LYS A 1 76 ? -13.156 -19.766 4.426 1 96.56 76 LYS A O 1
ATOM 586 N N . ASN A 1 77 ? -14.484 -20.484 2.797 1 97.12 77 ASN A N 1
ATOM 587 C CA . ASN A 1 77 ? -14.992 -21.594 3.611 1 97.12 77 ASN A CA 1
ATOM 588 C C . ASN A 1 77 ? -14.07 -22.797 3.57 1 97.12 77 ASN A C 1
ATOM 590 O O . ASN A 1 77 ? -14.234 -23.734 4.348 1 97.12 77 ASN A O 1
ATOM 594 N N . HIS A 1 78 ? -13.086 -22.734 2.717 1 97.5 78 HIS A N 1
ATOM 595 C CA . HIS A 1 78 ? -12.242 -23.906 2.498 1 97.5 78 HIS A CA 1
ATOM 596 C C . HIS A 1 78 ? -10.805 -23.641 2.949 1 97.5 78 HIS A C 1
ATOM 598 O O . HIS A 1 78 ? -10.125 -24.547 3.432 1 97.5 78 HIS A O 1
ATOM 604 N N . ILE A 1 79 ? -10.422 -22.391 2.75 1 97.31 79 ILE A N 1
ATOM 605 C CA . ILE A 1 79 ? -9.016 -22.062 2.951 1 97.31 79 ILE A CA 1
ATOM 606 C C . ILE A 1 79 ? -8.891 -20.766 3.742 1 97.31 79 ILE A C 1
ATOM 608 O O . ILE A 1 79 ? -9.578 -19.781 3.447 1 97.31 79 ILE A O 1
ATOM 612 N N . GLU A 1 80 ? -8.039 -20.766 4.762 1 97.44 80 GLU A N 1
ATOM 613 C CA . GLU A 1 80 ? -7.633 -19.531 5.426 1 97.44 80 GLU A CA 1
ATOM 614 C C . GLU A 1 80 ? -6.398 -18.922 4.766 1 97.44 80 GLU A C 1
ATOM 616 O O . GLU A 1 80 ? -5.301 -19.484 4.867 1 97.44 80 GLU A O 1
ATOM 621 N N . LEU A 1 81 ? -6.551 -17.828 4.113 1 97 81 LEU A N 1
ATOM 622 C CA . LEU A 1 81 ? -5.453 -17.172 3.402 1 97 81 LEU A CA 1
ATOM 623 C C . LEU A 1 81 ? -4.777 -16.125 4.277 1 97 81 LEU A C 1
ATOM 625 O O . LEU A 1 81 ? -5.453 -15.281 4.871 1 97 81 LEU A O 1
ATOM 629 N N . LEU A 1 82 ? -3.531 -16.219 4.332 1 97.19 82 LEU A N 1
ATOM 630 C CA . LEU A 1 82 ? -2.715 -15.266 5.07 1 97.19 82 LEU A CA 1
ATOM 631 C C . LEU A 1 82 ? -1.984 -14.328 4.117 1 97.19 82 LEU A C 1
ATOM 633 O O . LEU A 1 82 ? -1.295 -14.781 3.201 1 97.19 82 LEU A O 1
ATOM 637 N N . LYS A 1 83 ? -2.146 -13.07 4.273 1 95.81 83 LYS A N 1
ATOM 638 C CA . LYS A 1 83 ? -1.411 -12.117 3.439 1 95.81 83 LYS A CA 1
ATOM 639 C C . LYS A 1 83 ? -0.014 -11.867 4 1 95.81 83 LYS A C 1
ATOM 641 O O . LYS A 1 83 ? 0.14 -11.555 5.184 1 95.81 83 LYS A O 1
ATOM 646 N N . CYS A 1 84 ? 0.974 -11.906 3.213 1 95.44 84 CYS A N 1
ATOM 647 C CA . CYS A 1 84 ? 2.334 -11.625 3.652 1 95.44 84 CYS A CA 1
ATOM 648 C C . CYS A 1 84 ? 2.529 -10.133 3.885 1 95.44 84 CYS A C 1
ATOM 650 O O . CYS A 1 84 ? 2.277 -9.32 2.99 1 95.44 84 CYS A O 1
ATOM 652 N N . PRO A 1 85 ? 2.938 -9.758 5.086 1 87.88 85 PRO A N 1
ATOM 653 C CA . PRO A 1 85 ? 3.139 -8.328 5.355 1 87.88 85 PRO A CA 1
ATOM 654 C C . PRO A 1 85 ? 4.168 -7.695 4.422 1 87.88 85 PRO A C 1
ATOM 656 O O . PRO A 1 85 ? 3.98 -6.566 3.965 1 87.88 85 PRO A O 1
ATOM 659 N N . SER A 1 86 ? 5.25 -8.406 4.258 1 93 86 SER A N 1
ATOM 660 C CA . SER A 1 86 ? 6.242 -8.109 3.23 1 93 86 SER A CA 1
ATOM 661 C C . SER A 1 86 ? 6.156 -9.109 2.08 1 93 86 SER A C 1
ATOM 663 O O . SER A 1 86 ? 6.18 -10.32 2.299 1 93 86 SER A O 1
ATOM 665 N N . ASN A 1 87 ? 5.965 -8.547 0.853 1 95.44 87 ASN A N 1
ATOM 666 C CA . ASN A 1 87 ? 5.984 -9.477 -0.277 1 95.44 87 ASN A CA 1
ATOM 667 C C . ASN A 1 87 ? 7.285 -10.273 -0.325 1 95.44 87 ASN A C 1
ATOM 669 O O . ASN A 1 87 ? 7.266 -11.508 -0.297 1 95.44 87 ASN A O 1
ATOM 673 N N . TYR A 1 88 ? 8.352 -9.641 -0.382 1 95.62 88 TYR A N 1
ATOM 674 C CA . TYR A 1 88 ? 9.641 -10.297 -0.204 1 95.62 88 TYR A CA 1
ATOM 675 C C . TYR A 1 88 ? 10.75 -9.273 -0.003 1 95.62 88 TYR A C 1
ATOM 677 O O . TYR A 1 88 ? 10.555 -8.086 -0.249 1 95.62 88 TYR A O 1
ATOM 685 N N . SER A 1 89 ? 11.852 -9.766 0.494 1 97.38 89 SER A N 1
ATOM 686 C CA . SER A 1 89 ? 13.086 -9 0.606 1 97.38 89 SER A CA 1
ATOM 687 C C . SER A 1 89 ? 14.094 -9.406 -0.47 1 97.38 89 SER A C 1
ATOM 689 O O . SER A 1 89 ? 14.438 -10.578 -0.591 1 97.38 89 SER A O 1
ATOM 691 N N . VAL A 1 90 ? 14.5 -8.445 -1.212 1 98.06 90 VAL A N 1
ATOM 692 C CA . VAL A 1 90 ? 15.555 -8.672 -2.191 1 98.06 90 VAL A CA 1
ATOM 693 C C . VAL A 1 90 ? 16.906 -8.305 -1.587 1 98.06 90 VAL A C 1
ATOM 695 O O . VAL A 1 90 ? 17.109 -7.172 -1.147 1 98.06 90 VAL A O 1
ATOM 698 N N . HIS A 1 91 ? 17.766 -9.273 -1.523 1 98.25 91 HIS A N 1
ATOM 699 C CA . HIS A 1 91 ? 19.125 -9.07 -1.045 1 98.25 91 HIS A CA 1
ATOM 700 C C . HIS A 1 91 ? 20.109 -8.977 -2.207 1 98.25 91 HIS A C 1
ATOM 702 O O . HIS A 1 91 ? 20.312 -9.953 -2.936 1 98.25 91 HIS A O 1
ATOM 708 N N . PHE A 1 92 ? 20.75 -7.836 -2.309 1 97.31 92 PHE A N 1
ATOM 709 C CA . PHE A 1 92 ? 21.688 -7.621 -3.398 1 97.31 92 PHE A CA 1
ATOM 710 C C . PHE A 1 92 ? 23.078 -8.109 -3.018 1 97.31 92 PHE A C 1
ATOM 712 O O . PHE A 1 92 ? 23.328 -8.453 -1.859 1 97.31 92 PHE A O 1
ATOM 719 N N . HIS A 1 93 ? 24.016 -8.164 -3.982 1 95.06 93 HIS A N 1
ATOM 720 C CA . HIS A 1 93 ? 25.328 -8.766 -3.83 1 95.06 93 HIS A CA 1
ATOM 721 C C . HIS A 1 93 ? 26.188 -7.98 -2.84 1 95.06 93 HIS A C 1
ATOM 723 O O . HIS A 1 93 ? 27.078 -8.539 -2.199 1 95.06 93 HIS A O 1
ATOM 729 N N . ASP A 1 94 ? 25.891 -6.707 -2.699 1 94.5 94 ASP A N 1
ATOM 730 C CA . ASP A 1 94 ? 26.766 -5.852 -1.911 1 94.5 94 ASP A CA 1
ATOM 731 C C . ASP A 1 94 ? 26.188 -5.586 -0.525 1 94.5 94 ASP A C 1
ATOM 733 O O . ASP A 1 94 ? 26.656 -4.715 0.201 1 94.5 94 ASP A O 1
ATOM 737 N N . GLY A 1 95 ? 25.078 -6.184 -0.255 1 91.94 95 GLY A N 1
ATOM 738 C CA . GLY A 1 95 ? 24.516 -6.062 1.081 1 91.94 95 GLY A CA 1
ATOM 739 C C . GLY A 1 95 ? 23.281 -5.184 1.13 1 91.94 95 GLY A C 1
ATOM 740 O O . GLY A 1 95 ? 22.531 -5.203 2.111 1 91.94 95 GLY A O 1
ATOM 741 N N . GLU A 1 96 ? 23.031 -4.422 0.114 1 95.25 96 GLU A N 1
ATOM 742 C CA . GLU A 1 96 ? 21.812 -3.629 0.047 1 95.25 96 GLU A CA 1
ATOM 743 C C . GLU A 1 96 ? 20.578 -4.523 0.003 1 95.25 96 GLU A C 1
ATOM 745 O O . GLU A 1 96 ? 20.625 -5.648 -0.504 1 95.25 96 GLU A O 1
ATOM 750 N N . THR A 1 97 ? 19.562 -4.047 0.6 1 96.88 97 THR A N 1
ATOM 751 C CA . THR A 1 97 ? 18.312 -4.801 0.625 1 96.88 97 THR A CA 1
ATOM 752 C C . THR A 1 97 ? 17.156 -3.924 0.184 1 96.88 97 THR A C 1
ATOM 754 O O . THR A 1 97 ? 17.125 -2.725 0.465 1 96.88 97 THR A O 1
ATOM 757 N N . PHE A 1 98 ? 16.25 -4.457 -0.533 1 97.38 98 PHE A N 1
ATOM 758 C CA . PHE A 1 98 ? 15.016 -3.814 -0.977 1 97.38 98 PHE A CA 1
ATOM 759 C C . PHE A 1 98 ? 13.797 -4.652 -0.599 1 97.38 98 PHE A C 1
ATOM 761 O O . PHE A 1 98 ? 13.75 -5.848 -0.899 1 97.38 98 PHE A O 1
ATOM 768 N N . GLU A 1 99 ? 12.859 -4.07 0.048 1 97 99 GLU A N 1
ATOM 769 C CA . GLU A 1 99 ? 11.625 -4.754 0.424 1 97 99 GLU A CA 1
ATOM 770 C C . GLU A 1 99 ? 10.484 -4.402 -0.53 1 97 99 GLU A C 1
ATOM 772 O O . GLU A 1 99 ? 10.086 -3.242 -0.628 1 97 99 GLU A O 1
ATOM 777 N N . LEU A 1 100 ? 10.055 -5.332 -1.257 1 96.69 100 LEU A N 1
ATOM 778 C CA . LEU A 1 100 ? 8.844 -5.129 -2.035 1 96.69 100 LEU A CA 1
ATOM 779 C C . LEU A 1 100 ? 7.602 -5.336 -1.169 1 96.69 100 LEU A C 1
ATOM 781 O O . LEU A 1 100 ? 7.516 -6.309 -0.418 1 96.69 100 LEU A O 1
ATOM 785 N N . THR A 1 101 ? 6.652 -4.43 -1.204 1 96.69 101 THR A N 1
ATOM 786 C CA . THR A 1 101 ? 5.453 -4.453 -0.373 1 96.69 101 THR A CA 1
ATOM 787 C C . THR A 1 101 ? 4.27 -3.828 -1.111 1 96.69 101 THR A C 1
ATOM 789 O O . THR A 1 101 ? 4.449 -3.189 -2.15 1 96.69 101 THR A O 1
ATOM 792 N N . THR A 1 102 ? 3.1 -4.133 -0.57 1 97.12 102 THR A N 1
ATOM 793 C CA . THR A 1 102 ? 1.9 -3.512 -1.119 1 97.12 102 THR A CA 1
ATOM 794 C C . THR A 1 102 ? 1.645 -2.158 -0.463 1 97.12 102 THR A C 1
ATOM 796 O O . THR A 1 102 ? 0.762 -1.411 -0.891 1 97.12 102 THR A O 1
ATOM 799 N N . ASP A 1 103 ? 2.387 -1.778 0.51 1 96.69 103 ASP A N 1
ATOM 800 C CA . ASP A 1 103 ? 2.287 -0.496 1.2 1 96.69 103 ASP A CA 1
ATOM 801 C C . ASP A 1 103 ? 2.99 0.608 0.411 1 96.69 103 ASP A C 1
ATOM 803 O O . ASP A 1 103 ? 4.215 0.73 0.461 1 96.69 103 ASP A O 1
ATOM 807 N N . ILE A 1 104 ? 2.277 1.449 -0.185 1 96.5 104 ILE A N 1
ATOM 808 C CA . ILE A 1 104 ? 2.83 2.443 -1.1 1 96.5 104 ILE A CA 1
ATOM 809 C C . ILE A 1 104 ? 3.709 3.424 -0.327 1 96.5 104 ILE A C 1
ATOM 811 O O . ILE A 1 104 ? 4.703 3.928 -0.856 1 96.5 104 ILE A O 1
ATOM 815 N N . SER A 1 105 ? 3.344 3.74 0.913 1 96.19 105 SER A N 1
ATOM 816 C CA . SER A 1 105 ? 4.129 4.668 1.717 1 96.19 105 SER A CA 1
ATOM 817 C C . SER A 1 105 ? 5.539 4.137 1.958 1 96.19 105 SER A C 1
ATOM 819 O O . SER A 1 105 ? 6.52 4.871 1.83 1 96.19 105 SER A O 1
ATOM 821 N N . LYS A 1 106 ? 5.629 2.904 2.27 1 95.69 106 LYS A N 1
ATOM 822 C CA . LYS A 1 106 ? 6.93 2.273 2.475 1 95.69 106 LYS A CA 1
ATOM 823 C C . LYS A 1 106 ? 7.684 2.129 1.156 1 95.69 106 LYS A C 1
ATOM 825 O O . LYS A 1 106 ? 8.891 2.373 1.096 1 95.69 106 LYS A O 1
ATOM 830 N N . LEU A 1 107 ? 6.965 1.715 0.161 1 96.69 107 LEU A N 1
ATOM 831 C CA . LEU A 1 107 ? 7.574 1.483 -1.144 1 96.69 107 LEU A CA 1
ATOM 832 C C . LEU A 1 107 ? 8.141 2.779 -1.717 1 96.69 107 LEU A C 1
ATOM 834 O O . LEU A 1 107 ? 9.234 2.789 -2.281 1 96.69 107 LEU A O 1
ATOM 838 N N . SER A 1 108 ? 7.391 3.844 -1.6 1 96.12 108 SER A N 1
ATOM 839 C CA . SER A 1 108 ? 7.82 5.141 -2.115 1 96.12 108 SER A CA 1
ATOM 840 C C . SER A 1 108 ? 9.148 5.566 -1.498 1 96.12 108 SER A C 1
ATOM 842 O O . SER A 1 108 ? 10.047 6.031 -2.205 1 96.12 108 SER A O 1
ATOM 844 N N . ARG A 1 109 ? 9.305 5.434 -0.199 1 95.88 109 ARG A N 1
ATOM 845 C CA . ARG A 1 109 ? 10.539 5.797 0.486 1 95.88 109 ARG A CA 1
ATOM 846 C C . ARG A 1 109 ? 11.711 4.941 0.004 1 95.88 109 ARG A C 1
ATOM 848 O O . ARG A 1 109 ? 12.82 5.441 -0.169 1 95.88 109 ARG A O 1
ATOM 855 N N . SER A 1 110 ? 11.398 3.664 -0.194 1 96.12 110 SER A N 1
ATOM 856 C CA . SER A 1 110 ? 12.43 2.754 -0.678 1 96.12 110 SER A CA 1
ATOM 857 C C . SER A 1 110 ? 12.867 3.117 -2.094 1 96.12 110 SER A C 1
ATOM 859 O O . SER A 1 110 ? 14.055 3.049 -2.42 1 96.12 110 SER A O 1
ATOM 861 N N . LEU A 1 111 ? 11.938 3.467 -2.924 1 97.75 111 LEU A N 1
ATOM 862 C CA . LEU A 1 111 ? 12.25 3.859 -4.293 1 97.75 111 LEU A CA 1
ATOM 863 C C . LEU A 1 111 ? 13.117 5.113 -4.316 1 97.75 111 LEU A C 1
ATOM 865 O O . LEU A 1 111 ? 14.023 5.227 -5.145 1 97.75 111 LEU A O 1
ATOM 869 N N . GLU A 1 112 ? 12.828 6.008 -3.41 1 97.06 112 GLU A N 1
ATOM 870 C CA . GLU A 1 112 ? 13.609 7.242 -3.352 1 97.06 112 GLU A CA 1
ATOM 871 C C . GLU A 1 112 ? 15.062 6.953 -3.006 1 97.06 112 GLU A C 1
ATOM 873 O O . GLU A 1 112 ? 15.969 7.629 -3.5 1 97.06 112 GLU A O 1
ATOM 878 N N . LYS A 1 113 ? 15.289 6.004 -2.162 1 96.56 113 LYS A N 1
ATOM 879 C CA . LYS A 1 113 ? 16.641 5.621 -1.775 1 96.56 113 LYS A CA 1
ATOM 880 C C . LYS A 1 113 ? 17.469 5.215 -2.992 1 96.56 113 LYS A C 1
ATOM 882 O O . LYS A 1 113 ? 18.656 5.527 -3.074 1 96.56 113 LYS A O 1
ATOM 887 N N . TYR A 1 114 ? 16.797 4.578 -3.922 1 97.31 114 TYR A N 1
ATOM 888 C CA . TYR A 1 114 ? 17.562 3.979 -5.012 1 97.31 114 TYR A CA 1
ATOM 889 C C . TYR A 1 114 ? 17.438 4.805 -6.285 1 97.31 114 TYR A C 1
ATOM 891 O O . TYR A 1 114 ? 18.344 4.828 -7.113 1 97.31 114 TYR A O 1
ATOM 899 N N . GLU A 1 115 ? 16.328 5.465 -6.48 1 98 115 GLU A N 1
ATOM 900 C CA . GLU A 1 115 ? 16.047 6.164 -7.73 1 98 115 GLU A CA 1
ATOM 901 C C . GLU A 1 115 ? 16.156 7.676 -7.555 1 98 115 GLU A C 1
ATOM 903 O O . GLU A 1 115 ? 16.094 8.43 -8.531 1 98 115 GLU A O 1
ATOM 908 N N . GLY A 1 116 ? 16.297 8.133 -6.328 1 96.75 116 GLY A N 1
ATOM 909 C CA . GLY A 1 116 ? 16.312 9.555 -6.035 1 96.75 116 GLY A CA 1
ATOM 910 C C . GLY A 1 116 ? 14.977 10.102 -5.582 1 96.75 116 GLY A C 1
ATOM 911 O O . GLY A 1 116 ? 13.961 9.414 -5.688 1 96.75 116 GLY A O 1
ATOM 912 N N . ASN A 1 117 ? 14.969 11.359 -5.062 1 93.38 117 ASN A N 1
ATOM 913 C CA . ASN A 1 117 ? 13.766 11.938 -4.465 1 93.38 117 ASN A CA 1
ATOM 914 C C . ASN A 1 117 ? 13.078 12.898 -5.418 1 93.38 117 ASN A C 1
ATOM 916 O O . ASN A 1 117 ? 12.258 13.719 -4.992 1 93.38 117 ASN A O 1
ATOM 920 N N . SER A 1 118 ? 13.312 12.797 -6.648 1 94.44 118 SER A N 1
ATOM 921 C CA . SER A 1 118 ? 12.688 13.68 -7.625 1 94.44 118 SER A CA 1
ATOM 922 C C . SER A 1 118 ? 11.227 13.32 -7.848 1 94.44 118 SER A C 1
ATOM 924 O O . SER A 1 118 ? 10.797 12.211 -7.516 1 94.44 118 SER A O 1
ATOM 926 N N . GLU A 1 119 ? 10.484 14.266 -8.406 1 94.81 119 GLU A N 1
ATOM 927 C CA . GLU A 1 119 ? 9.07 14.086 -8.727 1 94.81 119 GLU A CA 1
ATOM 928 C C . GLU A 1 119 ? 8.867 12.891 -9.648 1 94.81 119 GLU A C 1
ATOM 930 O O . GLU A 1 119 ? 7.844 12.203 -9.562 1 94.81 119 GLU A O 1
ATOM 935 N N . SER A 1 120 ? 9.828 12.648 -10.469 1 96.62 120 SER A N 1
ATOM 936 C CA . SER A 1 120 ? 9.695 11.609 -11.484 1 96.62 120 SER A CA 1
ATOM 937 C C . SER A 1 120 ? 9.773 10.219 -10.875 1 96.62 120 SER A C 1
ATOM 939 O O . SER A 1 120 ? 9.312 9.242 -11.477 1 96.62 120 SER A O 1
ATOM 941 N N . THR A 1 121 ? 10.375 10.102 -9.734 1 97.75 121 THR A N 1
ATOM 942 C CA . THR A 1 121 ? 10.602 8.789 -9.141 1 97.75 121 THR A CA 1
ATOM 943 C C . THR A 1 121 ? 9.273 8.062 -8.93 1 97.75 121 THR A C 1
ATOM 945 O O . THR A 1 121 ? 9.07 6.965 -9.453 1 97.75 121 THR A O 1
ATOM 948 N N . LEU A 1 122 ? 8.367 8.656 -8.211 1 97.56 122 LEU A N 1
ATOM 949 C CA . LEU A 1 122 ? 7.09 8.008 -7.953 1 97.56 122 LEU A CA 1
ATOM 950 C C . LEU A 1 122 ? 6.246 7.953 -9.219 1 97.56 122 LEU A C 1
ATOM 952 O O . LEU A 1 122 ? 5.516 6.984 -9.445 1 97.56 122 LEU A O 1
ATOM 956 N N . ILE A 1 123 ? 6.34 8.992 -10.055 1 98.06 123 ILE A N 1
ATOM 957 C CA . ILE A 1 123 ? 5.59 9.031 -11.305 1 98.06 123 ILE A CA 1
ATOM 958 C C . ILE A 1 123 ? 5.953 7.824 -12.164 1 98.06 123 ILE A C 1
ATOM 960 O O . ILE A 1 123 ? 5.074 7.168 -12.734 1 98.06 123 ILE A O 1
ATOM 964 N N . ASN A 1 124 ? 7.211 7.57 -12.258 1 98.5 124 ASN A N 1
ATOM 965 C CA . ASN A 1 124 ? 7.684 6.438 -13.039 1 98.5 124 ASN A CA 1
ATOM 966 C C . ASN A 1 124 ? 7.156 5.117 -12.492 1 98.5 124 ASN A C 1
ATOM 968 O O . ASN A 1 124 ? 6.711 4.258 -13.258 1 98.5 124 ASN A O 1
ATOM 972 N N . PHE A 1 125 ? 7.234 4.969 -11.219 1 98.38 125 PHE A N 1
ATOM 973 C CA . PHE A 1 125 ? 6.715 3.75 -10.609 1 98.38 125 PHE A CA 1
ATOM 974 C C . PHE A 1 125 ? 5.227 3.588 -10.898 1 98.38 125 PHE A C 1
ATOM 976 O O . PHE A 1 125 ? 4.777 2.504 -11.273 1 98.38 125 PHE A O 1
ATOM 983 N N . LEU A 1 126 ? 4.441 4.648 -10.727 1 98.44 126 LEU A N 1
ATOM 984 C CA . LEU A 1 126 ? 3.004 4.582 -10.969 1 98.44 126 LEU A CA 1
ATOM 985 C C . LEU A 1 126 ? 2.709 4.285 -12.438 1 98.44 126 LEU A C 1
ATOM 987 O O . LEU A 1 126 ? 1.764 3.559 -12.75 1 98.44 126 LEU A O 1
ATOM 991 N N . SER A 1 127 ? 3.453 4.82 -13.266 1 98.31 127 SER A N 1
ATOM 992 C CA . SER A 1 127 ? 3.303 4.547 -14.695 1 98.31 127 SER A CA 1
ATOM 993 C C . SER A 1 127 ? 3.623 3.092 -15.016 1 98.31 127 SER A C 1
ATOM 995 O O . SER A 1 127 ? 2.941 2.465 -15.828 1 98.31 127 SER A O 1
ATOM 997 N N . TYR A 1 128 ? 4.684 2.613 -14.445 1 98.25 128 TYR A N 1
ATOM 998 C CA . TYR A 1 128 ? 5.02 1.201 -14.586 1 98.25 128 TYR A CA 1
ATOM 999 C C . TYR A 1 128 ? 3.861 0.318 -14.141 1 98.25 128 TYR A C 1
ATOM 1001 O O . TYR A 1 128 ? 3.484 -0.623 -14.844 1 98.25 128 TYR A O 1
ATOM 1009 N N . LEU A 1 129 ? 3.324 0.645 -12.961 1 98.19 129 LEU A N 1
ATOM 1010 C CA . LEU A 1 129 ? 2.215 -0.128 -12.414 1 98.19 129 LEU A CA 1
ATOM 1011 C C . LEU A 1 129 ? 1.012 -0.09 -13.352 1 98.19 129 LEU A C 1
ATOM 1013 O O . LEU A 1 129 ? 0.33 -1.102 -13.539 1 98.19 129 LEU A O 1
ATOM 1017 N N . LYS A 1 130 ? 0.738 1.03 -13.93 1 97.69 130 LYS A N 1
ATOM 1018 C CA . LYS A 1 130 ? -0.359 1.173 -14.883 1 97.69 130 LYS A CA 1
ATOM 1019 C C . LYS A 1 130 ? -0.149 0.275 -16.094 1 97.69 130 LYS A C 1
ATOM 1021 O O . LYS A 1 130 ? -1.062 -0.444 -16.516 1 97.69 130 LYS A O 1
ATOM 1026 N N . GLU A 1 131 ? 0.987 0.343 -16.625 1 97.25 131 GLU A N 1
ATOM 1027 C CA . GLU A 1 131 ? 1.285 -0.467 -17.812 1 97.25 131 GLU A CA 1
ATOM 1028 C C . GLU A 1 131 ? 1.156 -1.956 -17.5 1 97.25 131 GLU A C 1
ATOM 1030 O O . GLU A 1 131 ? 0.548 -2.703 -18.266 1 97.25 131 GLU A O 1
ATOM 1035 N N . THR A 1 132 ? 1.729 -2.359 -16.438 1 97.88 132 THR A N 1
ATOM 1036 C CA . THR A 1 132 ? 1.746 -3.781 -16.109 1 97.88 132 THR A CA 1
ATOM 1037 C C . THR A 1 132 ? 0.352 -4.262 -15.711 1 97.88 132 THR A C 1
ATOM 1039 O O . THR A 1 132 ? 0.017 -5.434 -15.898 1 97.88 132 THR A O 1
ATOM 1042 N N . HIS A 1 133 ? -0.459 -3.348 -15.18 1 97.81 133 HIS A N 1
ATOM 1043 C CA . HIS A 1 133 ? -1.868 -3.652 -14.961 1 97.81 133 HIS A CA 1
ATOM 1044 C C . HIS A 1 133 ? -2.566 -4 -16.266 1 97.81 133 HIS A C 1
ATOM 1046 O O . HIS A 1 133 ? -3.328 -4.969 -16.328 1 97.81 133 HIS A O 1
ATOM 1052 N N . VAL A 1 134 ? -2.305 -3.238 -17.25 1 96.88 134 VAL A N 1
ATOM 1053 C CA . VAL A 1 134 ? -2.875 -3.498 -18.578 1 96.88 134 VAL A CA 1
ATOM 1054 C C . VAL A 1 134 ? -2.371 -4.84 -19.094 1 96.88 134 VAL A C 1
ATOM 1056 O O . VAL A 1 134 ? -3.148 -5.633 -19.641 1 96.88 134 VAL A O 1
ATOM 1059 N N . HIS A 1 135 ? -1.053 -5.094 -18.922 1 97.06 135 HIS A N 1
ATOM 1060 C CA . HIS A 1 135 ? -0.509 -6.395 -19.297 1 97.06 135 HIS A CA 1
ATOM 1061 C C . HIS A 1 135 ? -1.263 -7.523 -18.609 1 97.06 135 HIS A C 1
ATOM 1063 O O . HIS A 1 135 ? -1.593 -8.531 -19.234 1 97.06 135 HIS A O 1
ATOM 1069 N N . TYR A 1 136 ? -1.544 -7.324 -17.375 1 96.94 136 TYR A N 1
ATOM 1070 C CA . TYR A 1 136 ? -2.236 -8.336 -16.578 1 96.94 136 TYR A CA 1
ATOM 1071 C C . TYR A 1 136 ? -3.648 -8.562 -17.109 1 96.94 136 TYR A C 1
ATOM 1073 O O . TYR A 1 136 ? -4.016 -9.695 -17.438 1 96.94 136 TYR A O 1
ATOM 1081 N N . GLN A 1 137 ? -4.426 -7.547 -17.219 1 95.75 137 GLN A N 1
ATOM 1082 C CA . GLN A 1 137 ? -5.828 -7.645 -17.594 1 95.75 137 GLN A CA 1
ATOM 1083 C C . GLN A 1 137 ? -5.977 -8.211 -19.016 1 95.75 137 GLN A C 1
ATOM 1085 O O . GLN A 1 137 ? -6.805 -9.094 -19.25 1 95.75 137 GLN A O 1
ATOM 1090 N N . ARG A 1 138 ? -5.191 -7.75 -19.859 1 94 138 ARG A N 1
ATOM 1091 C CA . ARG A 1 138 ? -5.293 -8.172 -21.25 1 94 138 ARG A CA 1
ATOM 1092 C C . ARG A 1 138 ? -4.77 -9.594 -21.438 1 94 138 ARG A C 1
ATOM 1094 O O . ARG A 1 138 ? -5.289 -10.352 -22.25 1 94 138 ARG A O 1
ATOM 1101 N N . SER A 1 139 ? -3.727 -9.953 -20.703 1 94.12 139 SER A N 1
ATOM 1102 C CA . SER A 1 139 ? -3.23 -11.32 -20.766 1 94.12 139 SER A CA 1
ATOM 1103 C C . SER A 1 139 ? -4.266 -12.312 -20.234 1 94.12 139 SER A C 1
ATOM 1105 O O . SER A 1 139 ? -4.438 -13.391 -20.797 1 94.12 139 SER A O 1
ATOM 1107 N N . VAL A 1 140 ? -4.859 -11.945 -19.188 1 93.81 140 VAL A N 1
ATOM 1108 C CA . VAL A 1 140 ? -5.895 -12.812 -18.625 1 93.81 140 VAL A CA 1
ATOM 1109 C C . VAL A 1 140 ? -6.992 -13.031 -19.672 1 93.81 140 VAL A C 1
ATOM 1111 O O . VAL A 1 140 ? -7.43 -14.156 -19.891 1 93.81 140 VAL A O 1
ATOM 1114 N N . LYS A 1 141 ? -7.336 -12.031 -20.359 1 90.75 141 LYS A N 1
ATOM 1115 C CA . LYS A 1 141 ? -8.414 -12.086 -21.328 1 90.75 141 LYS A CA 1
ATOM 1116 C C . LYS A 1 141 ? -8 -12.883 -22.562 1 90.75 141 LYS A C 1
ATOM 1118 O O . LYS A 1 141 ? -8.719 -13.797 -22.984 1 90.75 141 LYS A O 1
ATOM 1123 N N . VAL A 1 142 ? -6.812 -12.625 -23.062 1 89.19 142 VAL A N 1
ATOM 1124 C CA . VAL A 1 142 ? -6.445 -13.141 -24.375 1 89.19 142 VAL A CA 1
ATOM 1125 C C . VAL A 1 142 ? -5.715 -14.469 -24.234 1 89.19 142 VAL A C 1
ATOM 1127 O O . VAL A 1 142 ? -5.844 -15.359 -25.078 1 89.19 142 VAL A O 1
ATOM 1130 N N . ALA A 1 143 ? -5.062 -14.609 -23.109 1 88.94 143 ALA A N 1
ATOM 1131 C CA . ALA A 1 143 ? -4.188 -15.781 -23 1 88.94 143 ALA A CA 1
ATOM 1132 C C . ALA A 1 143 ? -4.754 -16.797 -22.031 1 88.94 143 ALA A C 1
ATOM 1134 O O . ALA A 1 143 ? -4.695 -18.016 -22.281 1 88.94 143 ALA A O 1
ATOM 1135 N N . LEU A 1 144 ? -5.367 -16.344 -21.016 1 90.88 144 LEU A N 1
ATOM 1136 C CA . LEU A 1 144 ? -5.699 -17.281 -19.953 1 90.88 144 LEU A CA 1
ATOM 1137 C C . LEU A 1 144 ? -7.152 -17.734 -20.047 1 90.88 144 LEU A C 1
ATOM 1139 O O . LEU A 1 144 ? -7.496 -18.828 -19.625 1 90.88 144 LEU A O 1
ATOM 1143 N N . LYS A 1 145 ? -7.918 -16.891 -20.703 1 89.88 145 LYS A N 1
ATOM 1144 C CA . LYS A 1 145 ? -9.344 -17.234 -20.703 1 89.88 145 LYS A CA 1
ATOM 1145 C C . LYS A 1 145 ? -9.844 -17.5 -22.109 1 89.88 145 LYS A C 1
ATOM 1147 O O . LYS A 1 145 ? -11.047 -17.562 -22.344 1 89.88 145 LYS A O 1
ATOM 1152 N N . THR A 1 146 ? -8.945 -17.578 -23.016 1 87.12 146 THR A N 1
ATOM 1153 C CA . THR A 1 146 ? -9.328 -17.859 -24.391 1 87.12 146 THR A CA 1
ATOM 1154 C C . THR A 1 146 ? -8.875 -19.25 -24.797 1 87.12 146 THR A C 1
ATOM 1156 O O . THR A 1 146 ? -7.719 -19.625 -24.609 1 87.12 146 THR A O 1
ATOM 1159 N N . ASP A 1 147 ? -9.758 -19.969 -25.359 1 85.69 147 ASP A N 1
ATOM 1160 C CA . ASP A 1 147 ? -9.5 -21.328 -25.828 1 85.69 147 ASP A CA 1
ATOM 1161 C C . ASP A 1 147 ? -9.062 -21.328 -27.297 1 85.69 147 ASP A C 1
ATOM 1163 O O . ASP A 1 147 ? -9.898 -21.266 -28.203 1 85.69 147 ASP A O 1
ATOM 1167 N N . TYR A 1 148 ? -7.809 -21.516 -27.516 1 85.31 148 TYR A N 1
ATOM 1168 C CA . TYR A 1 148 ? -7.285 -21.531 -28.875 1 85.31 148 TYR A CA 1
ATOM 1169 C C . TYR A 1 148 ? -7.332 -22.938 -29.469 1 85.31 148 TYR A C 1
ATOM 1171 O O . TYR A 1 148 ? -6.352 -23.688 -29.391 1 85.31 148 TYR A O 1
ATOM 1179 N N . GLN A 1 149 ? -8.391 -23.266 -30.062 1 81.81 149 GLN A N 1
ATOM 1180 C CA . GLN A 1 149 ? -8.531 -24.594 -30.641 1 81.81 149 GLN A CA 1
ATOM 1181 C C . GLN A 1 149 ? -7.988 -24.625 -32.062 1 81.81 149 GLN A C 1
ATOM 1183 O O . GLN A 1 149 ? -7.531 -25.672 -32.562 1 81.81 149 GLN A O 1
ATOM 1188 N N . ASN A 1 150 ? -8.086 -23.406 -32.719 1 78.88 150 ASN A N 1
ATOM 1189 C CA . ASN A 1 150 ? -7.609 -23.281 -34.094 1 78.88 150 ASN A CA 1
ATOM 1190 C C . ASN A 1 150 ? -6.625 -22.125 -34.25 1 78.88 150 ASN A C 1
ATOM 1192 O O . ASN A 1 150 ? -6.641 -21.188 -33.469 1 78.88 150 ASN A O 1
ATOM 1196 N N . TRP A 1 151 ? -5.789 -22.281 -35.25 1 77.44 151 TRP A N 1
ATOM 1197 C CA . TRP A 1 151 ? -4.746 -21.281 -35.469 1 77.44 151 TRP A CA 1
ATOM 1198 C C . TRP A 1 151 ? -5.352 -19.906 -35.719 1 77.44 151 TRP A C 1
ATOM 1200 O O . TRP A 1 151 ? -4.777 -18.891 -35.312 1 77.44 151 TRP A O 1
ATOM 1210 N N . TYR A 1 152 ? -6.469 -19.828 -36.344 1 75.06 152 TYR A N 1
ATOM 1211 C CA . TYR A 1 152 ? -7.047 -18.547 -36.75 1 75.06 152 TYR A CA 1
ATOM 1212 C C . TYR A 1 152 ? -7.684 -17.859 -35.531 1 75.06 152 TYR A C 1
ATOM 1214 O O . TYR A 1 152 ? -8.031 -16.672 -35.594 1 75.06 152 TYR A O 1
ATOM 1222 N N . ASP A 1 153 ? -7.801 -18.578 -34.438 1 75.94 153 ASP A N 1
ATOM 1223 C CA . ASP A 1 153 ? -8.297 -17.953 -33.219 1 75.94 153 ASP A CA 1
ATOM 1224 C C . ASP A 1 153 ? -7.355 -16.859 -32.75 1 75.94 153 ASP A C 1
ATOM 1226 O O . ASP A 1 153 ? -7.777 -15.938 -32.031 1 75.94 153 ASP A O 1
ATOM 1230 N N . LEU A 1 154 ? -6.141 -17 -33.094 1 76.38 154 LEU A N 1
ATOM 1231 C CA . LEU A 1 154 ? -5.125 -16.031 -32.688 1 76.38 154 LEU A CA 1
ATOM 1232 C C . LEU A 1 154 ? -5.336 -14.703 -33.406 1 76.38 154 LEU A C 1
ATOM 1234 O O . LEU A 1 154 ? -4.91 -13.656 -32.906 1 76.38 154 LEU A O 1
ATOM 1238 N N . PHE A 1 155 ? -5.961 -14.727 -34.5 1 74.5 155 PHE A N 1
ATOM 1239 C CA . PHE A 1 155 ? -6.055 -13.539 -35.344 1 74.5 155 PHE A CA 1
ATOM 1240 C C . PHE A 1 155 ? -7.465 -12.969 -35.312 1 74.5 155 PHE A C 1
ATOM 1242 O O . PHE A 1 155 ? -7.875 -12.273 -36.25 1 74.5 155 PHE A O 1
ATOM 1249 N N . ASN A 1 156 ? -8.109 -13.344 -34.438 1 78 156 ASN A N 1
ATOM 1250 C CA . ASN A 1 156 ? -9.422 -12.727 -34.281 1 78 156 ASN A CA 1
ATOM 1251 C C . ASN A 1 156 ? -9.305 -11.227 -34.031 1 78 156 ASN A C 1
ATOM 1253 O O . ASN A 1 156 ? -8.664 -10.781 -33.094 1 78 156 ASN A O 1
ATOM 1257 N N . PRO A 1 157 ? -9.898 -10.398 -34.844 1 75.25 157 PRO A N 1
ATOM 1258 C CA . PRO A 1 157 ? -9.781 -8.938 -34.75 1 75.25 157 PRO A CA 1
ATOM 1259 C C . PRO A 1 157 ? -10.227 -8.406 -33.406 1 75.25 157 PRO A C 1
ATOM 1261 O O . PRO A 1 157 ? -9.797 -7.32 -32.969 1 75.25 157 PRO A O 1
ATOM 1264 N N . LYS A 1 158 ? -11 -9.172 -32.781 1 76.69 158 LYS A N 1
ATOM 1265 C CA . LYS A 1 158 ? -11.484 -8.742 -31.469 1 76.69 158 LYS A CA 1
ATOM 1266 C C . LYS A 1 158 ? -10.344 -8.625 -30.469 1 76.69 158 LYS A C 1
ATOM 1268 O O . LYS A 1 158 ? -10.453 -7.902 -29.484 1 76.69 158 LYS A O 1
ATOM 1273 N N . HIS A 1 159 ? -9.25 -9.281 -30.797 1 81.88 159 HIS A N 1
ATOM 1274 C CA . HIS A 1 159 ? -8.133 -9.312 -29.859 1 81.88 159 HIS A CA 1
ATOM 1275 C C . HIS A 1 159 ? -7.078 -8.273 -30.219 1 81.88 159 HIS A C 1
ATOM 1277 O O . HIS A 1 159 ? -6.164 -8.008 -29.422 1 81.88 159 HIS A O 1
ATOM 1283 N N . ILE A 1 160 ? -7.211 -7.578 -31.281 1 79.94 160 ILE A N 1
ATOM 1284 C CA . ILE A 1 160 ? -6.16 -6.723 -31.812 1 79.94 160 ILE A CA 1
ATOM 1285 C C . ILE A 1 160 ? -5.887 -5.57 -30.844 1 79.94 160 ILE A C 1
ATOM 1287 O O . ILE A 1 160 ? -4.734 -5.316 -30.484 1 79.94 160 ILE A O 1
ATOM 1291 N N . PRO A 1 161 ? -6.934 -4.957 -30.422 1 80 161 PRO A N 1
ATOM 1292 C CA . PRO A 1 161 ? -6.664 -3.861 -29.484 1 80 161 PRO A CA 1
ATOM 1293 C C . PRO A 1 161 ? -5.938 -4.324 -28.219 1 80 161 PRO A C 1
ATOM 1295 O O . PRO A 1 161 ? -5.117 -3.586 -27.672 1 80 161 PRO A O 1
ATOM 1298 N N . ASP A 1 162 ? -6.184 -5.461 -27.828 1 84.19 162 ASP A N 1
ATOM 1299 C CA . ASP A 1 162 ? -5.559 -6.012 -26.625 1 84.19 162 ASP A CA 1
ATOM 1300 C C . ASP A 1 162 ? -4.098 -6.367 -26.891 1 84.19 162 ASP A C 1
ATOM 1302 O O . ASP A 1 162 ? -3.221 -6.051 -26.078 1 84.19 162 ASP A O 1
ATOM 1306 N N . VAL A 1 163 ? -3.873 -6.941 -28 1 83.19 163 VAL A N 1
ATOM 1307 C CA . VAL A 1 163 ? -2.543 -7.438 -28.328 1 83.19 163 VAL A CA 1
ATOM 1308 C C . VAL A 1 163 ? -1.582 -6.262 -28.516 1 83.19 163 VAL A C 1
ATOM 1310 O O . VAL A 1 163 ? -0.411 -6.348 -28.141 1 83.19 163 VAL A O 1
ATOM 1313 N N . ILE A 1 164 ? -2.096 -5.191 -29.016 1 83.69 164 ILE A N 1
ATOM 1314 C CA . ILE A 1 164 ? -1.27 -4.012 -29.266 1 83.69 164 ILE A CA 1
ATOM 1315 C C . ILE A 1 164 ? -0.747 -3.465 -27.938 1 83.69 164 ILE A C 1
ATOM 1317 O O . ILE A 1 164 ? 0.391 -2.994 -27.859 1 83.69 164 ILE A O 1
ATOM 1321 N N . LYS A 1 165 ? -1.45 -3.662 -26.938 1 89.44 165 LYS A N 1
ATOM 1322 C CA . LYS A 1 165 ? -1.104 -3.076 -25.641 1 89.44 165 LYS A CA 1
ATOM 1323 C C . LYS A 1 165 ? -0.218 -4.016 -24.828 1 89.44 165 LYS A C 1
ATOM 1325 O O . LYS A 1 165 ? 0.302 -3.635 -23.781 1 89.44 165 LYS A O 1
ATOM 1330 N N . LEU A 1 166 ? 0.033 -5.152 -25.297 1 91 166 LEU A N 1
ATOM 1331 C CA . LEU A 1 166 ? 0.769 -6.16 -24.547 1 91 166 LEU A CA 1
ATOM 1332 C C . LEU A 1 166 ? 2.266 -6.062 -24.812 1 91 166 LEU A C 1
ATOM 1334 O O . LEU A 1 166 ? 3.074 -6.656 -24.109 1 91 166 LEU A O 1
ATOM 1338 N N . HIS A 1 167 ? 2.689 -5.297 -25.812 1 91.06 167 HIS A N 1
ATOM 1339 C CA . HIS A 1 167 ? 4.102 -5.121 -26.141 1 91.06 167 HIS A CA 1
ATOM 1340 C C . HIS A 1 167 ? 4.789 -6.465 -26.344 1 91.06 167 HIS A C 1
ATOM 1342 O O . HIS A 1 167 ? 5.852 -6.719 -25.781 1 91.06 167 HIS A O 1
ATOM 1348 N N . LEU A 1 168 ? 4.223 -7.316 -27.125 1 88.19 168 LEU A N 1
ATOM 1349 C CA . LEU A 1 168 ? 4.66 -8.695 -27.297 1 88.19 168 LEU A CA 1
ATOM 1350 C C . LEU A 1 168 ? 6.047 -8.75 -27.938 1 88.19 168 LEU A C 1
ATOM 1352 O O . LEU A 1 168 ? 6.738 -9.766 -27.844 1 88.19 168 LEU A O 1
ATOM 1356 N N . LEU A 1 169 ? 6.488 -7.68 -28.5 1 88.25 169 LEU A N 1
ATOM 1357 C CA . LEU A 1 169 ? 7.77 -7.684 -29.203 1 88.25 169 LEU A CA 1
ATOM 1358 C C . LEU A 1 169 ? 8.875 -7.109 -28.312 1 88.25 169 LEU A C 1
ATOM 1360 O O . LEU A 1 169 ? 9.984 -6.863 -28.781 1 88.25 169 LEU A O 1
ATOM 1364 N N . ASP A 1 170 ? 8.547 -6.883 -27.141 1 93.81 170 ASP A N 1
ATOM 1365 C CA . ASP A 1 170 ? 9.508 -6.367 -26.172 1 93.81 170 ASP A CA 1
ATOM 1366 C C . ASP A 1 170 ? 9.711 -7.352 -25.016 1 93.81 170 ASP A C 1
ATOM 1368 O O . ASP A 1 170 ? 9.047 -8.391 -24.969 1 93.81 170 ASP A O 1
ATOM 1372 N N . THR A 1 171 ? 10.734 -7.105 -24.234 1 95.94 171 THR A N 1
ATOM 1373 C CA . THR A 1 171 ? 11.039 -7.996 -23.109 1 95.94 171 THR A CA 1
ATOM 1374 C C . THR A 1 171 ? 10.703 -7.328 -21.781 1 95.94 171 THR A C 1
ATOM 1376 O O . THR A 1 171 ? 10.531 -6.109 -21.719 1 95.94 171 THR A O 1
ATOM 1379 N N . VAL A 1 172 ? 10.609 -8.109 -20.781 1 97.31 172 VAL A N 1
ATOM 1380 C CA . VAL A 1 172 ? 10.352 -7.613 -19.438 1 97.31 172 VAL A CA 1
ATOM 1381 C C . VAL A 1 172 ? 11.461 -6.645 -19.031 1 97.31 172 VAL A C 1
ATOM 1383 O O . VAL A 1 172 ? 11.188 -5.543 -18.547 1 97.31 172 VAL A O 1
ATOM 1386 N N . TYR A 1 173 ? 12.719 -7.039 -19.281 1 97.56 173 TYR A N 1
ATOM 1387 C CA . TYR A 1 173 ? 13.844 -6.223 -18.844 1 97.56 173 TYR A CA 1
ATOM 1388 C C . TYR A 1 173 ? 13.828 -4.863 -19.547 1 97.56 173 TYR A C 1
ATOM 1390 O O . TYR A 1 173 ? 14.047 -3.832 -18.906 1 97.56 173 TYR A O 1
ATOM 1398 N N . ASN A 1 174 ? 13.531 -4.871 -20.812 1 97.38 174 ASN A N 1
ATOM 1399 C CA . ASN A 1 174 ? 13.477 -3.613 -21.547 1 97.38 174 ASN A CA 1
ATOM 1400 C C . ASN A 1 174 ? 12.383 -2.699 -21.016 1 97.38 174 ASN A C 1
ATOM 1402 O O . ASN A 1 174 ? 12.57 -1.486 -20.922 1 97.38 174 ASN A O 1
ATOM 1406 N N . ARG A 1 175 ? 11.25 -3.277 -20.766 1 97.06 175 ARG A N 1
ATOM 1407 C CA . ARG A 1 175 ? 10.148 -2.48 -20.234 1 97.06 175 ARG A CA 1
ATOM 1408 C C . ARG A 1 175 ? 10.523 -1.868 -18.875 1 97.06 175 ARG A C 1
ATOM 1410 O O . ARG A 1 175 ? 10.234 -0.697 -18.625 1 97.06 175 ARG A O 1
ATOM 1417 N N . VAL A 1 176 ? 11.156 -2.645 -18.031 1 98.12 176 VAL A N 1
ATOM 1418 C CA . VAL A 1 176 ? 11.57 -2.191 -16.719 1 98.12 176 VAL A CA 1
ATOM 1419 C C . VAL A 1 176 ? 12.57 -1.043 -16.844 1 98.12 176 VAL A C 1
ATOM 1421 O O . VAL A 1 176 ? 12.5 -0.067 -16.094 1 98.12 176 VAL A O 1
ATOM 1424 N N . CYS A 1 177 ? 13.438 -1.132 -17.812 1 98.06 177 CYS A N 1
ATOM 1425 C CA . CYS A 1 177 ? 14.477 -0.13 -18.031 1 98.06 177 CYS A CA 1
ATOM 1426 C C . CYS A 1 177 ? 13.867 1.213 -18.422 1 98.06 177 CYS A C 1
ATOM 1428 O O . CYS A 1 177 ? 14.492 2.26 -18.219 1 98.06 177 CYS A O 1
ATOM 1430 N N . LYS A 1 178 ? 12.688 1.209 -18.922 1 97.75 178 LYS A N 1
ATOM 1431 C CA . LYS A 1 178 ? 12.008 2.445 -19.297 1 97.75 178 LYS A CA 1
ATOM 1432 C C . LYS A 1 178 ? 11.625 3.262 -18.062 1 97.75 178 LYS A C 1
ATOM 1434 O O . LYS A 1 178 ? 11.555 4.492 -18.125 1 97.75 178 LYS A O 1
ATOM 1439 N N . TYR A 1 179 ? 11.453 2.633 -16.938 1 98.12 179 TYR A N 1
ATOM 1440 C CA . TYR A 1 179 ? 10.867 3.311 -15.789 1 98.12 179 TYR A CA 1
ATOM 1441 C C . TYR A 1 179 ? 11.875 3.412 -14.648 1 98.12 179 TYR A C 1
ATOM 1443 O O . TYR A 1 179 ? 11.742 4.27 -13.773 1 98.12 179 TYR A O 1
ATOM 1451 N N . PHE A 1 180 ? 12.82 2.523 -14.625 1 98.31 180 PHE A N 1
ATOM 1452 C CA . PHE A 1 180 ? 13.797 2.508 -13.539 1 98.31 180 PHE A CA 1
ATOM 1453 C C . PHE A 1 180 ? 15.211 2.701 -14.078 1 98.31 180 PHE A C 1
ATOM 1455 O O . PHE A 1 180 ? 15.562 2.145 -15.117 1 98.31 180 PHE A O 1
ATOM 1462 N N . LYS A 1 181 ? 16.016 3.449 -13.32 1 97.69 181 LYS A N 1
ATOM 1463 C CA . LYS A 1 181 ? 17.359 3.787 -13.781 1 97.69 181 LYS A CA 1
ATOM 1464 C C . LYS A 1 181 ? 18.422 2.994 -13.016 1 97.69 181 LYS A C 1
ATOM 1466 O O . LYS A 1 181 ? 19.422 2.576 -13.594 1 97.69 181 LYS A O 1
ATOM 1471 N N . SER A 1 182 ? 18.203 2.801 -11.781 1 97.31 182 SER A N 1
ATOM 1472 C CA . SER A 1 182 ? 19.219 2.135 -10.961 1 97.31 182 SER A CA 1
ATOM 1473 C C . SER A 1 182 ? 19.281 0.643 -11.273 1 97.31 182 SER A C 1
ATOM 1475 O O . SER A 1 182 ? 18.25 0.009 -11.523 1 97.31 182 SER A O 1
ATOM 1477 N N . ASP A 1 183 ? 20.453 0.07 -11.227 1 97.19 183 ASP A N 1
ATOM 1478 C CA . ASP A 1 183 ? 20.641 -1.366 -11.406 1 97.19 183 ASP A CA 1
ATOM 1479 C C . ASP A 1 183 ? 19.875 -2.16 -10.352 1 97.19 183 ASP A C 1
ATOM 1481 O O . ASP A 1 183 ? 19.344 -3.23 -10.648 1 97.19 183 ASP A O 1
ATOM 1485 N N . TYR A 1 184 ? 19.797 -1.618 -9.148 1 97.62 184 TYR A N 1
ATOM 1486 C CA . TYR A 1 184 ? 19.094 -2.27 -8.055 1 97.62 184 TYR A CA 1
ATOM 1487 C C . TYR A 1 184 ? 17.609 -2.465 -8.398 1 97.62 184 TYR A C 1
ATOM 1489 O O . TYR A 1 184 ? 17.094 -3.582 -8.328 1 97.62 184 TYR A O 1
ATOM 1497 N N . MET A 1 185 ? 16.969 -1.369 -8.867 1 98.06 185 MET A N 1
ATOM 1498 C CA . MET A 1 185 ? 15.539 -1.439 -9.141 1 98.06 185 MET A CA 1
ATOM 1499 C C . MET A 1 185 ? 15.273 -2.244 -10.414 1 98.06 185 MET A C 1
ATOM 1501 O O . MET A 1 185 ? 14.266 -2.947 -10.5 1 98.06 185 MET A O 1
ATOM 1505 N N . ARG A 1 186 ? 16.141 -2.197 -11.383 1 98.06 186 ARG A N 1
ATOM 1506 C CA . ARG A 1 186 ? 15.969 -2.994 -12.594 1 98.06 186 ARG A CA 1
ATOM 1507 C C . ARG A 1 186 ? 16.016 -4.484 -12.281 1 98.06 186 ARG A C 1
ATOM 1509 O O . ARG A 1 186 ? 15.219 -5.262 -12.812 1 98.06 186 ARG A O 1
ATOM 1516 N N . LYS A 1 187 ? 16.891 -4.906 -11.383 1 97.69 187 LYS A N 1
ATOM 1517 C CA . LYS A 1 187 ? 16.953 -6.297 -10.945 1 97.69 187 LYS A CA 1
ATOM 1518 C C . LYS A 1 187 ? 15.719 -6.672 -10.133 1 97.69 187 LYS A C 1
ATOM 1520 O O . LYS A 1 187 ? 15.086 -7.695 -10.391 1 97.69 187 LYS A O 1
ATOM 1525 N N . ALA A 1 188 ? 15.352 -5.754 -9.227 1 97.56 188 ALA A N 1
ATOM 1526 C CA . ALA A 1 188 ? 14.266 -6.023 -8.289 1 97.56 188 ALA A CA 1
ATOM 1527 C C . ALA A 1 188 ? 12.93 -6.152 -9.023 1 97.56 188 ALA A C 1
ATOM 1529 O O . ALA A 1 188 ? 12.039 -6.883 -8.578 1 97.56 188 ALA A O 1
ATOM 1530 N N . PHE A 1 189 ? 12.805 -5.512 -10.18 1 97.94 189 PHE A N 1
ATOM 1531 C CA . PHE A 1 189 ? 11.516 -5.484 -10.859 1 97.94 189 PHE A CA 1
ATOM 1532 C C . PHE A 1 189 ? 11.539 -6.348 -12.117 1 97.94 189 PHE A C 1
ATOM 1534 O O . PHE A 1 189 ? 10.633 -6.262 -12.945 1 97.94 189 PHE A O 1
ATOM 1541 N N . SER A 1 190 ? 12.539 -7.207 -12.258 1 97.06 190 SER A N 1
ATOM 1542 C CA . SER A 1 190 ? 12.562 -8.055 -13.445 1 97.06 190 SER A CA 1
ATOM 1543 C C . SER A 1 190 ? 12.781 -9.516 -13.078 1 97.06 190 SER A C 1
ATOM 1545 O O . SER A 1 190 ? 12.406 -10.414 -13.836 1 97.06 190 SER A O 1
ATOM 1547 N N . PHE A 1 191 ? 13.297 -9.836 -11.93 1 95.31 191 PHE A N 1
ATOM 1548 C CA . PHE A 1 191 ? 13.688 -11.195 -11.586 1 95.31 191 PHE A CA 1
ATOM 1549 C C . PHE A 1 191 ? 12.469 -12.117 -11.562 1 95.31 191 PHE A C 1
ATOM 1551 O O . PHE A 1 191 ? 12.609 -13.344 -11.633 1 95.31 191 PHE A O 1
ATOM 1558 N N . GLN A 1 192 ? 11.258 -11.609 -11.547 1 95 192 GLN A N 1
ATOM 1559 C CA . GLN A 1 192 ? 10.023 -12.383 -11.398 1 95 192 GLN A CA 1
ATOM 1560 C C . GLN A 1 192 ? 9.812 -13.305 -12.594 1 95 192 GLN A C 1
ATOM 1562 O O . GLN A 1 192 ? 9.031 -14.258 -12.516 1 95 192 GLN A O 1
ATOM 1567 N N . THR A 1 193 ? 10.445 -13.031 -13.688 1 92.75 193 THR A N 1
ATOM 1568 C CA . THR A 1 193 ? 10.375 -13.922 -14.844 1 92.75 193 THR A CA 1
ATOM 1569 C C . THR A 1 193 ? 10.836 -15.328 -14.469 1 92.75 193 THR A C 1
ATOM 1571 O O . THR A 1 193 ? 10.469 -16.312 -15.117 1 92.75 193 THR A O 1
ATOM 1574 N N . MET A 1 194 ? 11.539 -15.375 -13.383 1 90.31 194 MET A N 1
ATOM 1575 C CA . MET A 1 194 ? 12.031 -16.672 -12.922 1 90.31 194 MET A CA 1
ATOM 1576 C C . MET A 1 194 ? 10.891 -17.516 -12.359 1 90.31 194 MET A C 1
ATOM 1578 O O . MET A 1 194 ? 11.016 -18.734 -12.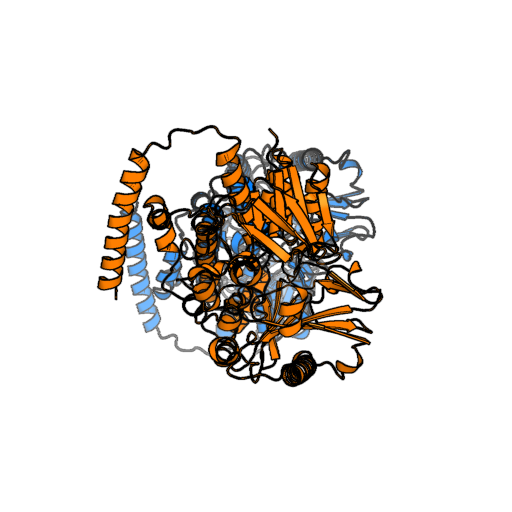227 1 90.31 194 MET A O 1
ATOM 1582 N N . TYR A 1 195 ? 9.766 -16.859 -12.078 1 89.06 195 TYR A N 1
ATOM 1583 C CA . TYR A 1 195 ? 8.578 -17.641 -11.711 1 89.06 195 TYR A CA 1
ATOM 1584 C C . TYR A 1 195 ? 8.109 -18.5 -12.867 1 89.06 195 TYR A C 1
ATOM 1586 O O . TYR A 1 195 ? 7.406 -19.5 -12.664 1 89.06 195 TYR A O 1
ATOM 1594 N N . LEU A 1 196 ? 8.539 -18.062 -14.016 1 88.25 196 LEU A N 1
ATOM 1595 C CA . LEU A 1 196 ? 8.211 -18.797 -15.219 1 88.25 196 LEU A CA 1
ATOM 1596 C C . LEU A 1 196 ? 9.414 -19.594 -15.711 1 88.25 196 LEU A C 1
ATOM 1598 O O . LEU A 1 196 ? 9.367 -20.219 -16.781 1 88.25 196 LEU A O 1
ATOM 1602 N N . GLY A 1 197 ? 10.438 -19.516 -15 1 89.44 197 GLY A N 1
ATOM 1603 C CA . GLY A 1 197 ? 11.648 -20.203 -15.398 1 89.44 197 GLY A CA 1
ATOM 1604 C C . GLY A 1 197 ? 12.297 -19.609 -16.641 1 89.44 197 GLY A C 1
ATOM 1605 O O . GLY A 1 197 ? 12.797 -20.344 -17.484 1 89.44 197 GLY A O 1
ATOM 1606 N N . MET A 1 198 ? 12.25 -18.344 -16.719 1 90.69 198 MET A N 1
ATOM 1607 C CA . MET A 1 198 ? 12.805 -17.688 -17.891 1 90.69 198 MET A CA 1
ATOM 1608 C C . MET A 1 198 ? 13.695 -16.516 -17.484 1 90.69 198 MET A C 1
ATOM 1610 O O . MET A 1 198 ? 13.586 -16 -16.375 1 90.69 198 MET A O 1
ATOM 1614 N N . SER A 1 199 ? 14.555 -16.109 -18.453 1 93.12 199 SER A N 1
ATOM 1615 C CA . SER A 1 199 ? 15.367 -14.914 -18.297 1 93.12 199 SER A CA 1
ATOM 1616 C C . SER A 1 199 ? 14.547 -13.656 -18.562 1 93.12 199 SER A C 1
ATOM 1618 O O . SER A 1 199 ? 13.75 -13.602 -19.5 1 93.12 199 SER A O 1
ATOM 1620 N N . PRO A 1 200 ? 14.766 -12.633 -17.719 1 94.62 200 PRO A N 1
ATOM 1621 C CA . PRO A 1 200 ? 14.062 -11.375 -17.984 1 94.62 200 PRO A CA 1
ATOM 1622 C C . PRO A 1 200 ? 14.5 -10.727 -19.297 1 94.62 200 PRO A C 1
ATOM 1624 O O . PRO A 1 200 ? 13.781 -9.891 -19.844 1 94.62 200 PRO A O 1
ATOM 1627 N N . TYR A 1 201 ? 15.648 -11.125 -19.812 1 94.88 201 TYR A N 1
ATOM 1628 C CA . TYR A 1 201 ? 16.188 -10.562 -21.047 1 94.88 201 TYR A CA 1
ATOM 1629 C C . TYR A 1 201 ? 15.516 -11.188 -22.266 1 94.88 201 TYR A C 1
ATOM 1631 O O . TYR A 1 201 ? 15.602 -10.648 -23.375 1 94.88 201 TYR A O 1
ATOM 1639 N N . ASP A 1 202 ? 14.773 -12.305 -22 1 92.12 202 ASP A N 1
ATOM 1640 C CA . ASP A 1 202 ? 14.141 -13.016 -23.109 1 92.12 202 ASP A CA 1
ATOM 1641 C C . ASP A 1 202 ? 12.625 -13.102 -22.906 1 92.12 202 ASP A C 1
ATOM 1643 O O . ASP A 1 202 ? 11.883 -13.359 -23.844 1 92.12 202 ASP A O 1
ATOM 1647 N N . GLY A 1 203 ? 12.234 -12.945 -21.672 1 93.06 203 GLY A N 1
ATOM 1648 C CA . GLY A 1 203 ? 10.812 -13.023 -21.375 1 93.06 203 GLY A CA 1
ATOM 1649 C C . GLY A 1 203 ? 10.008 -11.898 -22.016 1 93.06 203 GLY A C 1
ATOM 1650 O O . GLY A 1 203 ? 10.438 -10.742 -22 1 93.06 203 GLY A O 1
ATOM 1651 N N . LEU A 1 204 ? 8.852 -12.266 -22.516 1 93.56 204 LEU A N 1
ATOM 1652 C CA . LEU A 1 204 ? 7.996 -11.297 -23.188 1 93.56 204 LEU A CA 1
ATOM 1653 C C . LEU A 1 204 ? 7.488 -10.242 -22.219 1 93.56 204 LEU A C 1
ATOM 1655 O O . LEU A 1 204 ? 7.266 -10.531 -21.031 1 93.56 204 LEU A O 1
ATOM 1659 N N . ALA A 1 205 ? 7.227 -9.062 -22.688 1 95 205 ALA A N 1
ATOM 1660 C CA . ALA A 1 205 ? 6.871 -7.895 -21.891 1 95 205 ALA A CA 1
ATOM 1661 C C . ALA A 1 205 ? 5.621 -8.164 -21.062 1 95 205 ALA A C 1
ATOM 1663 O O . ALA A 1 205 ? 5.543 -7.754 -19.891 1 95 205 ALA A O 1
ATOM 1664 N N . PRO A 1 206 ? 4.668 -8.906 -21.531 1 94.56 206 PRO A N 1
ATOM 1665 C CA . PRO A 1 206 ? 3.445 -9.109 -20.75 1 94.56 206 PRO A CA 1
ATOM 1666 C C . PRO A 1 206 ? 3.691 -9.875 -19.453 1 94.56 206 PRO A C 1
ATOM 1668 O O . PRO A 1 206 ? 2.852 -9.844 -18.547 1 94.56 206 PRO A O 1
ATOM 1671 N N . TYR A 1 207 ? 4.859 -10.477 -19.375 1 95.38 207 TYR A N 1
ATOM 1672 C CA . TYR A 1 207 ? 5.145 -11.234 -18.172 1 95.38 207 TYR A CA 1
ATOM 1673 C C . TYR A 1 207 ? 5.457 -10.305 -17 1 95.38 207 TYR A C 1
ATOM 1675 O O . TYR A 1 207 ? 5.559 -10.742 -15.859 1 95.38 207 TYR A O 1
ATOM 1683 N N . SER A 1 208 ? 5.445 -9 -17.297 1 95.56 208 SER A N 1
ATOM 1684 C CA . SER A 1 208 ? 5.52 -8.016 -16.219 1 95.56 208 SER A CA 1
ATOM 1685 C C . SER A 1 208 ? 4.262 -8.047 -15.359 1 95.56 208 SER A C 1
ATOM 1687 O O . SER A 1 208 ? 4.234 -7.465 -14.273 1 95.56 208 SER A O 1
ATOM 1689 N N . LEU A 1 209 ? 3.297 -8.805 -15.812 1 94.62 209 LEU A N 1
ATOM 1690 C CA . LEU A 1 209 ? 2.074 -8.992 -15.039 1 94.62 209 LEU A CA 1
ATOM 1691 C C . LEU A 1 209 ? 2.375 -9.664 -13.695 1 94.62 209 LEU A C 1
ATOM 1693 O O . LEU A 1 209 ? 1.633 -9.484 -12.727 1 94.62 209 LEU A O 1
ATOM 1697 N N . LEU A 1 210 ? 3.473 -10.383 -13.633 1 94.19 210 LEU A N 1
ATOM 1698 C CA . LEU A 1 210 ? 3.85 -11.055 -12.391 1 94.19 210 LEU A CA 1
ATOM 1699 C C . LEU A 1 210 ? 4.191 -10.047 -11.305 1 94.19 210 LEU A C 1
ATOM 1701 O O . LEU A 1 210 ? 3.734 -10.172 -10.164 1 94.19 210 LEU A O 1
ATOM 1705 N N . GLN A 1 211 ? 4.938 -9.031 -11.727 1 95 211 GLN A N 1
ATOM 1706 C CA . GLN A 1 211 ? 5.262 -7.965 -10.789 1 95 211 GLN A CA 1
ATOM 1707 C C . GLN A 1 211 ? 4.008 -7.207 -10.359 1 95 211 GLN A C 1
ATOM 1709 O O . GLN A 1 211 ? 3.891 -6.797 -9.203 1 95 211 GLN A O 1
ATOM 1714 N N . TYR A 1 212 ? 3.207 -6.996 -11.32 1 96.56 212 TYR A N 1
ATOM 1715 C CA . TYR A 1 212 ? 1.973 -6.273 -11.031 1 96.56 212 TYR A CA 1
ATOM 1716 C C . TYR A 1 212 ? 1.15 -7 -9.969 1 96.56 212 TYR A C 1
ATOM 1718 O O . TYR A 1 212 ? 0.707 -6.395 -8.992 1 96.56 212 TYR A O 1
ATOM 1726 N N . THR A 1 213 ? 0.891 -8.305 -10.172 1 96.19 213 THR A N 1
ATOM 1727 C CA . THR A 1 213 ? 0.003 -9.031 -9.273 1 96.19 213 THR A CA 1
ATOM 1728 C C . THR A 1 213 ? 0.56 -9.039 -7.852 1 96.19 213 THR A C 1
ATOM 1730 O O . THR A 1 213 ? -0.2 -8.992 -6.879 1 96.19 213 THR A O 1
ATOM 1733 N N . GLU A 1 214 ? 1.909 -9.055 -7.762 1 96.75 214 GLU A N 1
ATOM 1734 C CA . GLU A 1 214 ? 2.523 -9 -6.441 1 96.75 214 GLU A CA 1
ATOM 1735 C C . GLU A 1 214 ? 2.258 -7.664 -5.758 1 96.75 214 GLU A C 1
ATOM 1737 O O . GLU A 1 214 ? 1.968 -7.617 -4.559 1 96.75 214 GLU A O 1
ATOM 1742 N N . ILE A 1 215 ? 2.332 -6.617 -6.531 1 96.38 215 ILE A N 1
ATOM 1743 C CA . ILE A 1 215 ? 2.248 -5.273 -5.969 1 96.38 215 ILE A CA 1
ATOM 1744 C C . ILE A 1 215 ? 0.786 -4.898 -5.746 1 96.38 215 ILE A C 1
ATOM 1746 O O . ILE A 1 215 ? 0.436 -4.332 -4.707 1 96.38 215 ILE A O 1
ATOM 1750 N N . ALA A 1 216 ? -0.066 -5.254 -6.641 1 96.56 216 ALA A N 1
ATOM 1751 C CA . ALA A 1 216 ? -1.441 -4.766 -6.613 1 96.56 216 ALA A CA 1
ATOM 1752 C C . ALA A 1 216 ? -2.357 -5.734 -5.875 1 96.56 216 ALA A C 1
ATOM 1754 O O . ALA A 1 216 ? -3.398 -5.34 -5.348 1 96.56 216 ALA A O 1
ATOM 1755 N N . GLU A 1 217 ? -1.941 -7.016 -5.859 1 96.88 217 GLU A N 1
ATOM 1756 C CA . GLU A 1 217 ? -2.838 -8 -5.258 1 96.88 217 GLU A CA 1
ATOM 1757 C C . GLU A 1 217 ? -2.211 -8.633 -4.016 1 96.88 217 GLU A C 1
ATOM 1759 O O . GLU A 1 217 ? -2.912 -9.219 -3.191 1 96.88 217 GLU A O 1
ATOM 1764 N N . GLY A 1 218 ? -0.888 -8.508 -3.912 1 96.69 218 GLY A N 1
ATOM 1765 C CA . GLY A 1 218 ? -0.194 -9.062 -2.76 1 96.69 218 GLY A CA 1
ATOM 1766 C C . GLY A 1 218 ? 0.189 -10.523 -2.938 1 96.69 218 GLY A C 1
ATOM 1767 O O . GLY A 1 218 ? -0.205 -11.156 -3.916 1 96.69 218 GLY A O 1
ATOM 1768 N N . ILE A 1 219 ? 1.051 -10.961 -2.064 1 97.56 219 ILE A N 1
ATOM 1769 C CA . ILE A 1 219 ? 1.429 -12.367 -1.98 1 97.56 219 ILE A CA 1
ATOM 1770 C C . ILE A 1 219 ? 0.73 -13.016 -0.789 1 97.56 219 ILE A C 1
ATOM 1772 O O . ILE A 1 219 ? 0.745 -12.477 0.319 1 97.56 219 ILE A O 1
ATOM 1776 N N . TRP A 1 220 ? 0.117 -14.102 -1.07 1 97.69 220 TRP A N 1
ATOM 1777 C CA . TRP A 1 220 ? -0.668 -14.773 -0.041 1 97.69 220 TRP A CA 1
ATOM 1778 C C . TRP A 1 220 ? -0.123 -16.172 0.234 1 97.69 220 TRP A C 1
ATOM 1780 O O . TRP A 1 220 ? 0.754 -16.656 -0.486 1 97.69 220 TRP A O 1
ATOM 1790 N N . TYR A 1 221 ? -0.562 -16.719 1.33 1 97.88 221 TYR A N 1
ATOM 1791 C CA . TYR A 1 221 ? -0.173 -18.062 1.732 1 97.88 221 TYR A CA 1
ATOM 1792 C C . TYR A 1 221 ? -1.337 -18.797 2.393 1 97.88 221 TYR A C 1
ATOM 1794 O O . TYR A 1 221 ? -1.896 -18.312 3.383 1 97.88 221 TYR A O 1
ATOM 1802 N N . PRO A 1 222 ? -1.752 -19.953 1.823 1 97.94 222 PRO A N 1
ATOM 1803 C CA . PRO A 1 222 ? -2.781 -20.734 2.506 1 97.94 222 PRO A CA 1
ATOM 1804 C C . PRO A 1 222 ? -2.27 -21.406 3.783 1 97.94 222 PRO A C 1
ATOM 1806 O O . PRO A 1 222 ? -1.319 -22.188 3.74 1 97.94 222 PRO A O 1
ATOM 1809 N N . LYS A 1 223 ? -2.951 -21.062 4.848 1 98.06 223 LYS A N 1
ATOM 1810 C CA . LYS A 1 223 ? -2.57 -21.703 6.105 1 98.06 223 LYS A CA 1
ATOM 1811 C C . LYS A 1 223 ? -2.621 -23.219 5.996 1 98.06 223 LYS A C 1
ATOM 1813 O O . LYS A 1 223 ? -3.611 -23.781 5.523 1 98.06 223 LYS A O 1
ATOM 1818 N N . GLY A 1 224 ? -1.556 -23.844 6.402 1 97.69 224 GLY A N 1
ATOM 1819 C CA . GLY A 1 224 ? -1.456 -25.297 6.273 1 97.69 224 GLY A CA 1
ATOM 1820 C C . GLY A 1 224 ? -0.688 -25.734 5.043 1 97.69 224 GLY A C 1
ATOM 1821 O O . GLY A 1 224 ? -0.44 -26.922 4.848 1 97.69 224 GLY A O 1
ATOM 1822 N N . GLY A 1 225 ? -0.311 -24.781 4.172 1 97.81 225 GLY A N 1
ATOM 1823 C CA . GLY A 1 225 ? 0.448 -25.062 2.965 1 97.81 225 GLY A CA 1
ATOM 1824 C C . GLY A 1 225 ? -0.349 -24.859 1.692 1 97.81 225 GLY A C 1
ATOM 1825 O O . GLY A 1 225 ? -1.581 -24.891 1.711 1 97.81 225 GLY A O 1
ATOM 1826 N N . PHE A 1 226 ? 0.344 -24.703 0.627 1 98 226 PHE A N 1
ATOM 1827 C CA . PHE A 1 226 ? -0.293 -24.422 -0.654 1 98 226 PHE A CA 1
ATOM 1828 C C . PHE A 1 226 ? -1.182 -25.578 -1.083 1 98 226 PHE A C 1
ATOM 1830 O O . PHE A 1 226 ? -2.215 -25.375 -1.722 1 98 226 PHE A O 1
ATOM 1837 N N . ASN A 1 227 ? -0.819 -26.766 -0.7 1 98 227 ASN A N 1
ATOM 1838 C CA . ASN A 1 227 ? -1.535 -27.984 -1.072 1 98 227 ASN A CA 1
ATOM 1839 C C . ASN A 1 227 ? -2.961 -27.984 -0.53 1 98 227 ASN A C 1
ATOM 1841 O O . ASN A 1 227 ? -3.811 -28.75 -1.001 1 98 227 ASN A O 1
ATOM 1845 N N . LYS A 1 228 ? -3.244 -27.156 0.451 1 97.88 228 LYS A N 1
ATOM 1846 C CA . LYS A 1 228 ? -4.594 -27.062 1.001 1 97.88 228 LYS A CA 1
ATOM 1847 C C . LYS A 1 228 ? -5.605 -26.703 -0.084 1 97.88 228 LYS A C 1
ATOM 1849 O O . LYS A 1 228 ? -6.758 -27.141 -0.03 1 97.88 228 LYS A O 1
ATOM 1854 N N . VAL A 1 229 ? -5.164 -25.969 -1.033 1 98.06 229 VAL A N 1
ATOM 1855 C CA . VAL A 1 229 ? -6.023 -25.594 -2.152 1 98.06 229 VAL A CA 1
ATOM 1856 C C . VAL A 1 229 ? -6.453 -26.844 -2.908 1 98.06 229 VAL A C 1
ATOM 1858 O O . VAL A 1 229 ? -7.641 -27.047 -3.188 1 98.06 229 VAL A O 1
ATOM 1861 N N . LEU A 1 230 ? -5.5 -27.703 -3.188 1 98.31 230 LEU A N 1
ATOM 1862 C CA . LEU A 1 230 ? -5.777 -28.891 -3.975 1 98.31 230 LEU A CA 1
ATOM 1863 C C . LEU A 1 230 ? -6.523 -29.938 -3.143 1 98.31 230 LEU A C 1
ATOM 1865 O O . LEU A 1 230 ? -7.355 -30.672 -3.672 1 98.31 230 LEU A O 1
ATOM 1869 N N . GLN A 1 231 ? -6.238 -29.953 -1.854 1 98.38 231 GLN A N 1
ATOM 1870 C CA . GLN A 1 231 ? -7.016 -30.828 -0.97 1 98.38 231 GLN A CA 1
ATOM 1871 C C . GLN A 1 231 ? -8.492 -30.422 -0.968 1 98.38 231 GLN A C 1
ATOM 1873 O O . GLN A 1 231 ? -9.375 -31.281 -0.97 1 98.38 231 GLN A O 1
ATOM 1878 N N . SER A 1 232 ? -8.695 -29.141 -0.948 1 98.56 232 SER A N 1
ATOM 1879 C CA . SER A 1 232 ? -10.07 -28.641 -0.975 1 98.56 232 SER A CA 1
ATOM 1880 C C . SER A 1 232 ? -10.766 -29 -2.285 1 98.56 232 SER A C 1
ATOM 1882 O O . SER A 1 232 ? -11.93 -29.406 -2.287 1 98.56 232 SER A O 1
ATOM 1884 N N . LEU A 1 233 ? -10.078 -28.859 -3.342 1 98.69 233 LEU A N 1
ATOM 1885 C CA . LEU A 1 233 ? -10.641 -29.203 -4.641 1 98.69 233 LEU A CA 1
ATOM 1886 C C . LEU A 1 233 ? -10.93 -30.703 -4.723 1 98.69 233 LEU A C 1
ATOM 1888 O O . LEU A 1 233 ? -11.945 -31.125 -5.289 1 98.69 233 LEU A O 1
ATOM 1892 N N . GLU A 1 234 ? -10 -31.5 -4.207 1 98.75 234 GLU A N 1
ATOM 1893 C CA . GLU A 1 234 ? -10.219 -32.938 -4.176 1 98.75 234 GLU A CA 1
ATOM 1894 C C . GLU A 1 234 ? -11.469 -33.281 -3.363 1 98.75 234 GLU A C 1
ATOM 1896 O O . GLU A 1 234 ? -12.266 -34.125 -3.773 1 98.75 234 GLU A O 1
ATOM 1901 N N . LYS A 1 235 ? -11.594 -32.625 -2.217 1 98.56 235 LYS A N 1
ATOM 1902 C CA . LYS A 1 235 ? -12.766 -32.844 -1.379 1 98.56 235 LYS A CA 1
ATOM 1903 C C . LYS A 1 235 ? -14.055 -32.562 -2.141 1 98.56 235 LYS A C 1
ATOM 1905 O O . LYS A 1 235 ? -15.016 -33.344 -2.072 1 98.56 235 LYS A O 1
ATOM 1910 N N . ILE A 1 236 ? -14.062 -31.469 -2.832 1 98.5 236 ILE A N 1
ATOM 1911 C CA . ILE A 1 236 ? -15.227 -31.094 -3.619 1 98.5 236 ILE A CA 1
ATOM 1912 C C . ILE A 1 236 ? -15.477 -32.156 -4.703 1 98.5 236 ILE A C 1
ATOM 1914 O O . ILE A 1 236 ? -16.625 -32.562 -4.938 1 98.5 236 ILE A O 1
ATOM 1918 N N . ALA A 1 237 ? -14.406 -32.625 -5.379 1 98.69 237 ALA A N 1
ATOM 1919 C CA . ALA A 1 237 ? -14.523 -33.625 -6.434 1 98.69 237 ALA A CA 1
ATOM 1920 C C . ALA A 1 237 ? -15.117 -34.906 -5.895 1 98.69 237 ALA A C 1
ATOM 1922 O O . ALA A 1 237 ? -16.016 -35.5 -6.496 1 98.69 237 ALA A O 1
ATOM 1923 N N . VAL A 1 238 ? -14.625 -35.344 -4.75 1 98.69 238 VAL A N 1
ATOM 1924 C CA . VAL A 1 238 ? -15.07 -36.562 -4.137 1 98.69 238 VAL A CA 1
ATOM 1925 C C . VAL A 1 238 ? -16.531 -36.469 -3.715 1 98.69 238 VAL A C 1
ATOM 1927 O O . VAL A 1 238 ? -17.312 -37.406 -3.887 1 98.69 238 VAL A O 1
ATOM 1930 N N . GLN A 1 239 ? -16.875 -35.312 -3.186 1 98.06 239 GLN A N 1
ATOM 1931 C CA . GLN A 1 239 ? -18.266 -35.062 -2.801 1 98.06 239 GLN A CA 1
ATOM 1932 C C . GLN A 1 239 ? -19.188 -35.156 -4.004 1 98.06 239 GLN A C 1
ATOM 1934 O O . GLN A 1 239 ? -20.375 -35.5 -3.865 1 98.06 239 GLN A O 1
ATOM 1939 N N . ASN A 1 240 ? -18.641 -34.938 -5.145 1 97.69 240 ASN A N 1
ATOM 1940 C CA . ASN A 1 240 ? -19.438 -34.969 -6.363 1 97.69 240 ASN A CA 1
ATOM 1941 C C . ASN A 1 240 ? -19.281 -36.312 -7.082 1 97.69 240 ASN A C 1
ATOM 1943 O O . ASN A 1 240 ? -19.672 -36.469 -8.234 1 97.69 240 ASN A O 1
ATOM 1947 N N . GLY A 1 241 ? -18.594 -37.25 -6.441 1 97.62 241 GLY A N 1
ATOM 1948 C CA . GLY A 1 241 ? -18.625 -38.625 -6.938 1 97.62 241 GLY A CA 1
ATOM 1949 C C . GLY A 1 241 ? -17.328 -39.062 -7.59 1 97.62 241 GLY A C 1
ATOM 1950 O O . GLY A 1 241 ? -17.188 -40.219 -8.023 1 97.62 241 GLY A O 1
ATOM 1951 N N . ALA A 1 242 ? -16.359 -38.219 -7.688 1 98.62 242 ALA A N 1
ATOM 1952 C CA . ALA A 1 242 ? -15.07 -38.594 -8.281 1 98.62 242 ALA A CA 1
ATOM 1953 C C . ALA A 1 242 ? -14.32 -39.562 -7.383 1 98.62 242 ALA A C 1
ATOM 1955 O O . ALA A 1 242 ? -14.453 -39.531 -6.16 1 98.62 242 ALA A O 1
ATOM 1956 N N . LYS A 1 243 ? -13.57 -40.375 -7.988 1 98.62 243 LYS A N 1
ATOM 1957 C CA . LYS A 1 243 ? -12.773 -41.375 -7.254 1 98.62 243 LYS A CA 1
ATOM 1958 C C . LYS A 1 243 ? -11.281 -41.156 -7.5 1 98.62 243 LYS A C 1
ATOM 1960 O O . LYS A 1 243 ? -10.828 -41.188 -8.648 1 98.62 243 LYS A O 1
ATOM 1965 N N . PHE A 1 244 ? -10.539 -41 -6.43 1 98.62 244 PHE A N 1
ATOM 1966 C CA . PHE A 1 244 ? -9.094 -40.812 -6.516 1 98.62 244 PHE A CA 1
ATOM 1967 C C . PHE A 1 244 ? -8.383 -42.125 -6.129 1 98.62 244 PHE A C 1
ATOM 1969 O O . PHE A 1 244 ? -8.555 -42.625 -5.016 1 98.62 244 PHE A O 1
ATOM 1976 N N . ASN A 1 245 ? -7.652 -42.656 -7.055 1 98.12 245 ASN A N 1
ATOM 1977 C CA . ASN A 1 245 ? -6.848 -43.844 -6.824 1 98.12 245 ASN A CA 1
ATOM 1978 C C . ASN A 1 245 ? -5.363 -43.5 -6.715 1 98.12 245 ASN A C 1
ATOM 1980 O O . ASN A 1 245 ? -4.707 -43.219 -7.727 1 98.12 245 ASN A O 1
ATOM 1984 N N . TYR A 1 246 ? -4.832 -43.594 -5.543 1 97.69 246 TYR A N 1
ATOM 1985 C CA . TYR A 1 246 ? -3.432 -43.281 -5.297 1 97.69 246 TYR A CA 1
ATOM 1986 C C . TYR A 1 246 ? -2.566 -44.531 -5.328 1 97.69 246 TYR A C 1
ATOM 1988 O O . TYR A 1 246 ? -3.082 -45.656 -5.277 1 97.69 246 TYR A O 1
ATOM 1996 N N . ASN A 1 247 ? -1.251 -44.344 -5.43 1 97.12 247 ASN A N 1
ATOM 1997 C CA . ASN A 1 247 ? -0.269 -45.438 -5.5 1 97.12 247 ASN A CA 1
ATOM 1998 C C . ASN A 1 247 ? -0.529 -46.344 -6.688 1 97.12 247 ASN A C 1
ATOM 2000 O O . ASN A 1 247 ? -0.356 -47.562 -6.586 1 97.12 247 ASN A O 1
ATOM 2004 N N . ILE A 1 248 ? -1.066 -45.812 -7.73 1 96.56 248 ILE A N 1
ATOM 2005 C CA . ILE A 1 248 ? -1.325 -46.562 -8.953 1 96.56 248 ILE A CA 1
ATOM 2006 C C . ILE A 1 248 ? -0.684 -45.844 -10.141 1 96.56 248 ILE A C 1
ATOM 2008 O O . ILE A 1 248 ? -1.127 -44.781 -10.539 1 96.56 248 ILE A O 1
ATOM 2012 N N . ASP A 1 249 ? 0.299 -46.469 -10.648 1 95.81 249 ASP A N 1
ATOM 2013 C CA . ASP A 1 249 ? 1.032 -45.906 -11.773 1 95.81 249 ASP A CA 1
ATOM 2014 C C . ASP A 1 249 ? 0.437 -46.344 -13.102 1 95.81 249 ASP A C 1
ATOM 2016 O O . ASP A 1 249 ? 0.027 -47.5 -13.25 1 95.81 249 ASP A O 1
ATOM 2020 N N . VAL A 1 250 ? 0.275 -45.406 -14 1 98.06 250 VAL A N 1
ATOM 2021 C CA . VAL A 1 250 ? -0.246 -45.719 -15.328 1 98.06 250 VAL A CA 1
ATOM 2022 C C . VAL A 1 250 ? 0.909 -46.031 -16.281 1 98.06 250 VAL A C 1
ATOM 2024 O O . VAL A 1 250 ? 1.852 -45.25 -16.406 1 98.06 250 VAL A O 1
ATOM 2027 N N . GLN A 1 251 ? 0.804 -47.094 -16.969 1 97.44 251 GLN A N 1
ATOM 2028 C CA . GLN A 1 251 ? 1.865 -47.562 -17.859 1 97.44 251 GLN A CA 1
ATOM 2029 C C . GLN A 1 251 ? 1.688 -46.969 -19.266 1 97.44 251 GLN A C 1
ATOM 2031 O O . GLN A 1 251 ? 2.668 -46.625 -19.922 1 97.44 251 GLN A O 1
ATOM 2036 N N . GLU A 1 252 ? 0.455 -47 -19.688 1 97.69 252 GLU A N 1
ATOM 2037 C CA . GLU A 1 252 ? 0.223 -46.5 -21.047 1 97.69 252 GLU A CA 1
ATOM 2038 C C . GLU A 1 252 ? -1.231 -46.094 -21.234 1 97.69 252 GLU A C 1
ATOM 2040 O O . GLU A 1 252 ? -2.119 -46.562 -20.516 1 97.69 252 GLU A O 1
ATOM 2045 N N . ILE A 1 253 ? -1.39 -45.188 -22.109 1 98.56 253 ILE A N 1
ATOM 2046 C CA . ILE A 1 253 ? -2.719 -44.844 -22.625 1 98.56 253 ILE A CA 1
ATOM 2047 C C . ILE A 1 253 ? -3.057 -45.75 -23.797 1 98.56 253 ILE A C 1
ATOM 2049 O O . ILE A 1 253 ? -2.32 -45.781 -24.797 1 98.56 253 ILE A O 1
ATOM 2053 N N . ILE A 1 254 ? -4.18 -46.406 -23.703 1 98.38 254 ILE A N 1
ATOM 2054 C CA . ILE A 1 254 ? -4.555 -47.375 -24.734 1 98.38 254 ILE A CA 1
ATOM 2055 C C . ILE A 1 254 ? -5.227 -46.656 -25.891 1 98.38 254 ILE A C 1
ATOM 2057 O O . ILE A 1 254 ? -6.273 -46.031 -25.719 1 98.38 254 ILE A O 1
ATOM 2061 N N . VAL A 1 255 ? -4.562 -46.75 -27.016 1 98 255 VAL A N 1
ATOM 2062 C CA . VAL A 1 255 ? -5.098 -46.156 -28.25 1 98 255 VAL A CA 1
ATOM 2063 C C . VAL A 1 255 ? -5.406 -47.281 -29.25 1 98 255 VAL A C 1
ATOM 2065 O O . VAL A 1 255 ? -4.57 -48.156 -29.5 1 98 255 VAL A O 1
ATOM 2068 N N . ASP A 1 256 ? -6.566 -47.25 -29.828 1 96.88 256 ASP A N 1
ATOM 2069 C CA . ASP A 1 256 ? -6.926 -48.312 -30.766 1 96.88 256 ASP A CA 1
ATOM 2070 C C . ASP A 1 256 ? -6.352 -48.031 -32.156 1 96.88 256 ASP A C 1
ATOM 2072 O O . ASP A 1 256 ? -5.605 -47.062 -32.344 1 96.88 256 ASP A O 1
ATOM 2076 N N . ASP A 1 257 ? -6.723 -48.875 -33.125 1 95.38 257 ASP A N 1
ATOM 2077 C CA . ASP A 1 257 ? -6.133 -48.812 -34.438 1 95.38 257 ASP A CA 1
ATOM 2078 C C . ASP A 1 257 ? -6.586 -47.562 -35.188 1 95.38 257 ASP A C 1
ATOM 2080 O O . ASP A 1 257 ? -5.934 -47.125 -36.156 1 95.38 257 ASP A O 1
ATOM 2084 N N . ASN A 1 258 ? -7.641 -46.969 -34.719 1 95.75 258 ASN A N 1
ATOM 2085 C CA . ASN A 1 258 ? -8.172 -45.781 -35.375 1 95.75 258 ASN A CA 1
ATOM 2086 C C . ASN A 1 258 ? -7.66 -44.5 -34.719 1 95.75 258 ASN A C 1
ATOM 2088 O O . ASN A 1 258 ? -8.078 -43.375 -35.062 1 95.75 258 ASN A O 1
ATOM 2092 N N . GLY A 1 259 ? -6.875 -44.688 -33.75 1 97.06 259 GLY A N 1
ATOM 2093 C CA . GLY A 1 259 ? -6.316 -43.5 -33.062 1 97.06 259 GLY A CA 1
ATOM 2094 C C . GLY A 1 259 ? -7.227 -42.969 -31.984 1 97.06 259 GLY A C 1
ATOM 2095 O O . GLY A 1 259 ? -7.176 -41.781 -31.672 1 97.06 259 GLY A O 1
ATOM 2096 N N . VAL A 1 260 ? -8.086 -43.812 -31.5 1 98 260 VAL A N 1
ATOM 2097 C CA . VAL A 1 260 ? -9.016 -43.375 -30.469 1 98 260 VAL A CA 1
ATOM 2098 C C . VAL A 1 260 ? -8.562 -43.906 -29.109 1 98 260 VAL A C 1
ATOM 2100 O O . VAL A 1 260 ? -8.32 -45.094 -28.953 1 98 260 VAL A O 1
ATOM 2103 N N . ALA A 1 261 ? -8.391 -43 -28.141 1 98.38 261 ALA A N 1
ATOM 2104 C CA . ALA A 1 261 ? -8.062 -43.406 -26.781 1 98.38 261 ALA A CA 1
ATOM 2105 C C . ALA A 1 261 ? -9.227 -44.156 -26.141 1 98.38 261 ALA A C 1
ATOM 2107 O O . ALA A 1 261 ? -10.359 -43.688 -26.141 1 98.38 261 ALA A O 1
ATOM 2108 N N . LYS A 1 262 ? -8.945 -45.312 -25.562 1 98.12 262 LYS A N 1
ATOM 2109 C CA . LYS A 1 262 ? -10.008 -46.188 -25.078 1 98.12 262 LYS A CA 1
ATOM 2110 C C . LYS A 1 262 ? -9.859 -46.438 -23.578 1 98.12 262 LYS A C 1
ATOM 2112 O O . LYS A 1 262 ? -10.727 -47.062 -22.953 1 98.12 262 LYS A O 1
ATOM 2117 N N . GLY A 1 263 ? -8.805 -45.969 -23.031 1 98.38 263 GLY A N 1
ATOM 2118 C CA . GLY A 1 263 ? -8.547 -46.188 -21.609 1 98.38 263 GLY A CA 1
ATOM 2119 C C . GLY A 1 263 ? -7.07 -46.188 -21.266 1 98.38 263 GLY A C 1
ATOM 2120 O O . GLY A 1 263 ? -6.266 -45.531 -21.953 1 98.38 263 GLY A O 1
ATOM 2121 N N . ILE A 1 264 ? -6.777 -46.812 -20.078 1 98.75 264 ILE A N 1
ATOM 2122 C CA . ILE A 1 264 ? -5.391 -46.844 -19.625 1 98.75 264 ILE A CA 1
ATOM 2123 C C . ILE A 1 264 ? -5.02 -48.25 -19.172 1 98.75 264 ILE A C 1
ATOM 2125 O O . ILE A 1 264 ? -5.891 -49.031 -18.797 1 98.75 264 ILE A O 1
ATOM 2129 N N . LYS A 1 265 ? -3.789 -48.5 -19.297 1 98.56 265 LYS A N 1
ATOM 2130 C CA . LYS A 1 265 ? -3.191 -49.719 -18.719 1 98.56 265 LYS A CA 1
ATOM 2131 C C . LYS A 1 265 ? -2.322 -49.375 -17.516 1 98.56 265 LYS A C 1
ATOM 2133 O O . LYS A 1 265 ? -1.463 -48.469 -17.594 1 98.56 265 LYS A O 1
ATOM 2138 N N . LEU A 1 266 ? -2.574 -50.031 -16.422 1 97.88 266 LEU A N 1
ATOM 2139 C CA . LEU A 1 266 ? -1.817 -49.781 -15.195 1 97.88 266 LEU A CA 1
ATOM 2140 C C . LEU A 1 266 ? -0.55 -50.656 -15.172 1 97.88 266 LEU A C 1
ATOM 2142 O O . LEU A 1 266 ? -0.406 -51.562 -15.961 1 97.88 266 LEU A O 1
ATOM 2146 N N . THR A 1 267 ? 0.384 -50.281 -14.359 1 94.19 267 THR A N 1
ATOM 2147 C CA . THR A 1 267 ? 1.66 -50.969 -14.289 1 94.19 267 THR A CA 1
ATOM 2148 C C . THR A 1 267 ? 1.458 -52.406 -13.82 1 94.19 267 THR A C 1
ATOM 2150 O O . THR A 1 267 ? 2.273 -53.281 -14.117 1 94.19 267 THR A O 1
ATOM 2153 N N . ASN A 1 268 ? 0.361 -52.688 -13.141 1 92.75 268 ASN A N 1
ATOM 2154 C CA . ASN A 1 268 ? 0.082 -54.031 -12.703 1 92.75 268 ASN A CA 1
ATOM 2155 C C . ASN A 1 268 ? -0.579 -54.844 -13.805 1 92.75 268 ASN A C 1
ATOM 2157 O O . ASN A 1 268 ? -0.882 -56.031 -13.609 1 92.75 268 ASN A O 1
ATOM 2161 N N . GLY A 1 269 ? -0.934 -54.25 -14.859 1 94 269 GLY A N 1
ATOM 2162 C CA . GLY A 1 269 ? -1.479 -54.969 -16 1 94 269 GLY A CA 1
ATOM 2163 C C . GLY A 1 269 ? -2.967 -54.75 -16.188 1 94 269 GLY A C 1
ATOM 2164 O O . GLY A 1 269 ? -3.512 -55.031 -17.266 1 94 269 GLY A O 1
ATOM 2165 N N . ASP A 1 270 ? -3.613 -54.25 -15.219 1 96.94 270 ASP A N 1
ATOM 2166 C CA . ASP A 1 270 ? -5.051 -54 -15.32 1 96.94 270 ASP A CA 1
ATOM 2167 C C . ASP A 1 270 ? -5.359 -52.938 -16.391 1 96.94 270 ASP A C 1
ATOM 2169 O O . ASP A 1 270 ? -4.602 -52 -16.562 1 96.94 270 ASP A O 1
ATOM 2173 N N . VAL A 1 271 ? -6.426 -53.219 -17.031 1 98 271 VAL A N 1
ATOM 2174 C CA . VAL A 1 271 ? -6.895 -52.281 -18.047 1 98 271 VAL A CA 1
ATOM 2175 C C . VAL A 1 271 ? -8.195 -51.625 -17.578 1 98 271 VAL A C 1
ATOM 2177 O O . VAL A 1 271 ? -9.117 -52.312 -17.141 1 98 271 VAL A O 1
ATOM 2180 N N . ILE A 1 272 ? -8.227 -50.375 -17.609 1 98.19 272 ILE A N 1
ATOM 2181 C CA . ILE A 1 272 ? -9.422 -49.625 -17.266 1 98.19 272 ILE A CA 1
ATOM 2182 C C . ILE A 1 272 ? -9.938 -48.875 -18.5 1 98.19 272 ILE A C 1
ATOM 2184 O O . ILE A 1 272 ? -9.242 -48.031 -19.047 1 98.19 272 ILE A O 1
ATOM 2188 N N . ASN A 1 273 ? -11.141 -49.156 -18.938 1 97.94 273 ASN A N 1
ATOM 2189 C CA . ASN A 1 273 ? -11.734 -48.531 -20.109 1 97.94 273 ASN A CA 1
ATOM 2190 C C . ASN A 1 273 ? -12.445 -47.25 -19.75 1 97.94 273 ASN A C 1
ATOM 2192 O O . ASN A 1 273 ? -12.922 -47.062 -18.625 1 97.94 273 ASN A O 1
ATOM 2196 N N . SER A 1 274 ? -12.469 -46.344 -20.672 1 98 274 SER A N 1
ATOM 2197 C CA . SER A 1 274 ? -13.18 -45.094 -20.5 1 98 274 SER A CA 1
ATOM 2198 C C . SER A 1 274 ? -13.578 -44.469 -21.828 1 98 274 SER A C 1
ATOM 2200 O O . SER A 1 274 ? -13.117 -44.938 -22.891 1 98 274 SER A O 1
ATOM 2202 N N . ASP A 1 275 ? -14.477 -43.5 -21.812 1 97.81 275 ASP A N 1
ATOM 2203 C CA . ASP A 1 275 ? -14.883 -42.75 -23 1 97.81 275 ASP A CA 1
ATOM 2204 C C . ASP A 1 275 ? -13.883 -41.656 -23.328 1 97.81 275 ASP A C 1
ATOM 2206 O O . ASP A 1 275 ? -13.672 -41.344 -24.5 1 97.81 275 ASP A O 1
ATOM 2210 N N . ILE A 1 276 ? -13.305 -41.031 -22.266 1 98.44 276 ILE A N 1
ATOM 2211 C CA . ILE A 1 276 ? -12.352 -39.938 -22.406 1 98.44 276 ILE A CA 1
ATOM 2212 C C . ILE A 1 276 ? -11.164 -40.156 -21.469 1 98.44 276 ILE A C 1
ATOM 2214 O O . ILE A 1 276 ? -11.336 -40.594 -20.328 1 98.44 276 ILE A O 1
ATOM 2218 N N . VAL A 1 277 ? -9.977 -39.875 -21.953 1 98.81 277 VAL A N 1
ATOM 2219 C CA . VAL A 1 277 ? -8.773 -39.875 -21.109 1 98.81 277 VAL A CA 1
ATOM 2220 C C . VAL A 1 277 ? -8.211 -38.438 -21.031 1 98.81 277 VAL A C 1
ATOM 2222 O O . VAL A 1 277 ? -8.047 -37.781 -22.062 1 98.81 277 VAL A O 1
ATOM 2225 N N . ILE A 1 278 ? -8.016 -37.938 -19.828 1 98.88 278 ILE A N 1
ATOM 2226 C CA . ILE A 1 278 ? -7.359 -36.656 -19.594 1 98.88 278 ILE A CA 1
ATOM 2227 C C . ILE A 1 278 ? -6.004 -36.906 -18.922 1 98.88 278 ILE A C 1
ATOM 2229 O O . ILE A 1 278 ? -5.926 -37.562 -17.875 1 98.88 278 ILE A O 1
ATOM 2233 N N . CYS A 1 279 ? -5.004 -36.406 -19.5 1 98.75 279 CYS A N 1
ATOM 2234 C CA . CYS A 1 279 ? -3.66 -36.594 -18.969 1 98.75 279 CYS A CA 1
ATOM 2235 C C . CYS A 1 279 ? -3.143 -35.312 -18.312 1 98.75 279 CYS A C 1
ATOM 2237 O O . CYS A 1 279 ? -2.994 -34.281 -18.969 1 98.75 279 CYS A O 1
ATOM 2239 N N . ASN A 1 280 ? -2.834 -35.375 -17.047 1 98.44 280 ASN A N 1
ATOM 2240 C CA . ASN A 1 280 ? -2.244 -34.281 -16.297 1 98.44 280 ASN A CA 1
ATOM 2241 C C . ASN A 1 280 ? -0.757 -34.5 -16.047 1 98.44 280 ASN A C 1
ATOM 2243 O O . ASN A 1 280 ? -0.077 -33.625 -15.492 1 98.44 280 ASN A O 1
ATOM 2247 N N . ALA A 1 281 ? -0.227 -35.625 -16.406 1 96.88 281 ALA A N 1
ATOM 2248 C CA . ALA A 1 281 ? 1.222 -35.781 -16.375 1 96.88 281 ALA A CA 1
ATOM 2249 C C . ALA A 1 281 ? 1.911 -34.812 -17.312 1 96.88 281 ALA A C 1
ATOM 2251 O O . ALA A 1 281 ? 1.262 -34.188 -18.156 1 96.88 281 ALA A O 1
ATOM 2252 N N . ASP A 1 282 ? 3.213 -34.625 -17.062 1 96.81 282 ASP A N 1
ATOM 2253 C CA . ASP A 1 282 ? 3.967 -33.781 -17.969 1 96.81 282 ASP A CA 1
ATOM 2254 C C . ASP A 1 282 ? 3.656 -34.125 -19.438 1 96.81 282 ASP A C 1
ATOM 2256 O O . ASP A 1 282 ? 3.738 -35.281 -19.828 1 96.81 282 ASP A O 1
ATOM 2260 N N . LEU A 1 283 ? 3.324 -33.125 -20.172 1 97.44 283 LEU A N 1
ATOM 2261 C CA . LEU A 1 283 ? 2.801 -33.344 -21.516 1 97.44 283 LEU A CA 1
ATOM 2262 C C . LEU A 1 283 ? 3.846 -34 -22.406 1 97.44 283 LEU A C 1
ATOM 2264 O O . LEU A 1 283 ? 3.535 -34.938 -23.141 1 97.44 283 LEU A O 1
ATOM 2268 N N . VAL A 1 284 ? 5.066 -33.5 -22.344 1 97.06 284 VAL A N 1
ATOM 2269 C CA . VAL A 1 284 ? 6.129 -34.062 -23.172 1 97.06 284 VAL A CA 1
ATOM 2270 C C . VAL A 1 284 ? 6.402 -35.5 -22.781 1 97.06 284 VAL A C 1
ATOM 2272 O O . VAL A 1 284 ? 6.566 -36.375 -23.625 1 97.06 284 VAL A O 1
ATOM 2275 N N . TYR A 1 285 ? 6.438 -35.75 -21.531 1 97.19 285 TYR A N 1
ATOM 2276 C CA . TYR A 1 285 ? 6.574 -37.094 -21.016 1 97.19 285 TYR A CA 1
ATOM 2277 C C . TYR A 1 285 ? 5.445 -38 -21.516 1 97.19 285 TYR A C 1
ATOM 2279 O O . TYR A 1 285 ? 5.684 -39.125 -21.969 1 97.19 285 TYR A O 1
ATOM 2287 N N . ALA A 1 286 ? 4.219 -37.562 -21.453 1 97.69 286 ALA A N 1
ATOM 2288 C CA . ALA A 1 286 ? 3.051 -38.344 -21.844 1 97.69 286 ALA A CA 1
ATOM 2289 C C . ALA A 1 286 ? 3.123 -38.719 -23.328 1 97.69 286 ALA A C 1
ATOM 2291 O O . ALA A 1 286 ? 2.916 -39.906 -23.672 1 97.69 286 ALA A O 1
ATOM 2292 N N . TYR A 1 287 ? 3.443 -37.781 -24.156 1 97.25 287 TYR A N 1
ATOM 2293 C CA . TYR A 1 287 ? 3.508 -38.031 -25.594 1 97.25 287 TYR A CA 1
ATOM 2294 C C . TYR A 1 287 ? 4.605 -39.031 -25.922 1 97.25 287 TYR A C 1
ATOM 2296 O O . TYR A 1 287 ? 4.473 -39.812 -26.875 1 97.25 287 TYR A O 1
ATOM 2304 N N . ASN A 1 288 ? 5.645 -39.031 -25.094 1 96.62 288 ASN A N 1
ATOM 2305 C CA . ASN A 1 288 ? 6.82 -39.812 -25.484 1 96.62 288 ASN A CA 1
ATOM 2306 C C . ASN A 1 288 ? 6.891 -41.125 -24.719 1 96.62 288 ASN A C 1
ATOM 2308 O O . ASN A 1 288 ? 7.59 -42.062 -25.141 1 96.62 288 ASN A O 1
ATOM 2312 N N . LYS A 1 289 ? 6.188 -41.25 -23.641 1 96.81 289 LYS A N 1
ATOM 2313 C CA . LYS A 1 289 ? 6.355 -42.438 -22.812 1 96.81 289 LYS A CA 1
ATOM 2314 C C . LYS A 1 289 ? 5.035 -43.188 -22.641 1 96.81 289 LYS A C 1
ATOM 2316 O O . LYS A 1 289 ? 5.016 -44.406 -22.516 1 96.81 289 LYS A O 1
ATOM 2321 N N . LEU A 1 290 ? 3.908 -42.469 -22.656 1 97.75 290 LEU A N 1
ATOM 2322 C CA . LEU A 1 290 ? 2.625 -43.094 -22.359 1 97.75 290 LEU A CA 1
ATOM 2323 C C . LEU A 1 290 ? 1.864 -43.406 -23.641 1 97.75 290 LEU A C 1
ATOM 2325 O O . LEU A 1 290 ? 0.91 -44.188 -23.641 1 97.75 290 LEU A O 1
ATOM 2329 N N . LEU A 1 291 ? 2.268 -42.781 -24.75 1 97.75 291 LEU A N 1
ATOM 2330 C CA . LEU A 1 291 ? 1.54 -42.906 -26.016 1 97.75 291 LEU A CA 1
ATOM 2331 C C . LEU A 1 291 ? 2.406 -43.562 -27.078 1 97.75 291 LEU A C 1
ATOM 2333 O O . LEU A 1 291 ? 3.629 -43.625 -26.938 1 97.75 291 LEU A O 1
ATOM 2337 N N . PRO A 1 292 ? 1.757 -44.031 -28.141 1 95.75 292 PRO A N 1
ATOM 2338 C CA . PRO A 1 292 ? 2.555 -44.531 -29.266 1 95.75 292 PRO A CA 1
ATOM 2339 C C . PRO A 1 292 ? 3.479 -43.438 -29.844 1 95.75 292 PRO A C 1
ATOM 2341 O O . PRO A 1 292 ? 3.141 -42.25 -29.844 1 95.75 292 PRO A O 1
ATOM 2344 N N . LYS A 1 293 ? 4.598 -43.906 -30.375 1 94.81 293 LYS A N 1
ATOM 2345 C CA . LYS A 1 293 ? 5.578 -43 -30.953 1 94.81 293 LYS A CA 1
ATOM 2346 C C . LYS A 1 293 ? 5.012 -42.25 -32.156 1 94.81 293 LYS A C 1
ATOM 2348 O O . LYS A 1 293 ? 4.359 -42.875 -33 1 94.81 293 LYS A O 1
ATOM 2353 N N . THR A 1 294 ? 5.105 -41 -32.188 1 95.69 294 THR A N 1
ATOM 2354 C CA . THR A 1 294 ? 4.719 -40.156 -33.312 1 95.69 294 THR A CA 1
ATOM 2355 C C . THR A 1 294 ? 5.785 -39.094 -33.594 1 95.69 294 THR A C 1
ATOM 2357 O O . THR A 1 294 ? 6.621 -38.812 -32.75 1 95.69 294 THR A O 1
ATOM 2360 N N . SER A 1 295 ? 5.812 -38.562 -34.812 1 95.81 295 SER A N 1
ATOM 2361 C CA . SER A 1 295 ? 6.727 -37.469 -35.156 1 95.81 295 SER A CA 1
ATOM 2362 C C . SER A 1 295 ? 6.457 -36.219 -34.312 1 95.81 295 SER A C 1
ATOM 2364 O O . SER A 1 295 ? 7.383 -35.5 -33.969 1 95.81 295 SER A O 1
ATOM 2366 N N . TYR A 1 296 ? 5.227 -36.094 -34 1 95.19 296 TYR A N 1
ATOM 2367 C CA . TYR A 1 296 ? 4.844 -34.938 -33.156 1 95.19 296 TYR A CA 1
ATOM 2368 C C . TYR A 1 296 ? 5.492 -35.031 -31.797 1 95.19 296 TYR A C 1
ATOM 2370 O O . TYR A 1 296 ? 6.012 -34.062 -31.281 1 95.19 296 TYR A O 1
ATOM 2378 N N . ALA A 1 297 ? 5.441 -36.188 -31.219 1 95.5 297 ALA A N 1
ATOM 2379 C CA . ALA A 1 297 ? 6.031 -36.406 -29.891 1 95.5 297 ALA A CA 1
ATOM 2380 C C . ALA A 1 297 ? 7.531 -36.125 -29.922 1 95.5 297 ALA A C 1
ATOM 2382 O O . ALA A 1 297 ? 8.07 -35.531 -28.969 1 95.5 297 ALA A O 1
ATOM 2383 N N . GLU A 1 298 ? 8.164 -36.5 -30.969 1 95.25 298 GLU A N 1
ATOM 2384 C CA . GLU A 1 298 ? 9.602 -36.281 -31.109 1 95.25 298 GLU A CA 1
ATOM 2385 C C . GLU A 1 298 ? 9.93 -34.781 -31.203 1 95.25 298 GLU A C 1
ATOM 2387 O O . GLU A 1 298 ? 10.883 -34.312 -30.594 1 95.25 298 GLU A O 1
ATOM 2392 N N . LYS A 1 299 ? 9.156 -34.125 -32 1 95.31 299 LYS A N 1
ATOM 2393 C CA . LYS A 1 299 ? 9.352 -32.688 -32.156 1 95.31 299 LYS A CA 1
ATOM 2394 C C . LYS A 1 299 ? 9.102 -31.953 -30.828 1 95.31 299 LYS A C 1
ATOM 2396 O O . LYS A 1 299 ? 9.82 -31 -30.5 1 95.31 299 LYS A O 1
ATOM 2401 N N . LEU A 1 300 ? 8.125 -32.406 -30.172 1 94.94 300 LEU A N 1
ATOM 2402 C CA . LEU A 1 300 ? 7.789 -31.828 -28.875 1 94.94 300 LEU A CA 1
ATOM 2403 C C . LEU A 1 300 ? 8.938 -32 -27.891 1 94.94 300 LEU A C 1
ATOM 2405 O O . LEU A 1 300 ? 9.203 -31.109 -27.078 1 94.94 300 LEU A O 1
ATOM 2409 N N . GLY A 1 301 ? 9.57 -33.062 -27.891 1 93.94 301 GLY A N 1
ATOM 2410 C CA . GLY A 1 301 ? 10.68 -33.344 -27.016 1 93.94 301 GLY A CA 1
ATOM 2411 C C . GLY A 1 301 ? 11.883 -32.469 -27.234 1 93.94 301 GLY A C 1
ATOM 2412 O O . GLY A 1 301 ? 12.75 -32.344 -26.375 1 93.94 301 GLY A O 1
ATOM 2413 N N . LYS A 1 302 ? 11.898 -31.781 -28.391 1 92.25 302 LYS A N 1
ATOM 2414 C CA . LYS A 1 302 ? 13.047 -30.953 -28.75 1 92.25 302 LYS A CA 1
ATOM 2415 C C . LYS A 1 302 ? 12.742 -29.469 -28.531 1 92.25 302 LYS A C 1
ATOM 2417 O O . LYS A 1 302 ? 13.609 -28.609 -28.734 1 92.25 302 LYS A O 1
ATOM 2422 N N . LYS A 1 303 ? 11.586 -29.203 -28.078 1 94.06 303 LYS A N 1
ATOM 2423 C CA . LYS A 1 303 ? 11.219 -27.812 -27.812 1 94.06 303 LYS A CA 1
ATOM 2424 C C . LYS A 1 303 ? 11.969 -27.25 -26.609 1 94.06 303 LYS A C 1
ATOM 2426 O O . LYS A 1 303 ? 12.539 -28.016 -25.828 1 94.06 303 LYS A O 1
ATOM 2431 N N . GLU A 1 304 ? 11.969 -25.938 -26.578 1 93 304 GLU A N 1
ATOM 2432 C CA . GLU A 1 304 ? 12.641 -25.266 -25.469 1 93 304 GLU A CA 1
ATOM 2433 C C . GLU A 1 304 ? 11.93 -25.516 -24.141 1 93 304 GLU A C 1
ATOM 2435 O O . GLU A 1 304 ? 10.695 -25.516 -24.078 1 93 304 GLU A O 1
ATOM 2440 N N . LEU A 1 305 ? 12.75 -25.797 -23.141 1 93.88 305 LEU A N 1
ATOM 2441 C CA . LEU A 1 305 ? 12.219 -26.078 -21.812 1 93.88 305 LEU A CA 1
ATOM 2442 C C . LEU A 1 305 ? 12.562 -24.953 -20.828 1 93.88 305 LEU A C 1
ATOM 2444 O O . LEU A 1 305 ? 13.43 -24.125 -21.125 1 93.88 305 LEU A O 1
ATOM 2448 N N . THR A 1 306 ? 11.883 -24.938 -19.734 1 94 306 THR A N 1
ATOM 2449 C CA . THR A 1 306 ? 12.219 -24.047 -18.625 1 94 306 THR A CA 1
ATOM 2450 C C . THR A 1 306 ? 13.383 -24.609 -17.812 1 94 306 THR A C 1
ATOM 2452 O O . THR A 1 306 ? 13.898 -25.688 -18.125 1 94 306 THR A O 1
ATOM 2455 N N . SER A 1 307 ? 13.773 -23.891 -16.797 1 93.62 307 SER A N 1
ATOM 2456 C CA . SER A 1 307 ? 14.859 -24.328 -15.93 1 93.62 307 SER A CA 1
ATOM 2457 C C . SER A 1 307 ? 14.391 -25.453 -14.992 1 93.62 307 SER A C 1
ATOM 2459 O O . SER A 1 307 ? 13.195 -25.688 -14.852 1 93.62 307 SER A O 1
ATOM 2461 N N . SER A 1 308 ? 15.328 -26.203 -14.516 1 95.94 308 SER A N 1
ATOM 2462 C CA . SER A 1 308 ? 15.102 -27.047 -13.352 1 95.94 308 SER A CA 1
ATOM 2463 C C . SER A 1 308 ? 15.5 -26.344 -12.062 1 95.94 308 SER A C 1
ATOM 2465 O O . SER A 1 308 ? 15.609 -25.109 -12.031 1 95.94 308 SER A O 1
ATOM 2467 N N . SER A 1 309 ? 15.578 -27.031 -10.977 1 96.25 309 SER A N 1
ATOM 2468 C CA . SER A 1 309 ? 15.953 -26.422 -9.703 1 96.25 309 SER A CA 1
ATOM 2469 C C . SER A 1 309 ? 16.594 -27.438 -8.766 1 96.25 309 SER A C 1
ATOM 2471 O O . SER A 1 309 ? 16.328 -28.641 -8.867 1 96.25 309 SER A O 1
ATOM 2473 N N . ILE A 1 310 ? 17.516 -26.969 -8.023 1 98 310 ILE A N 1
ATOM 2474 C CA . ILE A 1 310 ? 17.953 -27.641 -6.805 1 98 310 ILE A CA 1
ATOM 2475 C C . ILE A 1 310 ? 17.25 -27.031 -5.594 1 98 310 ILE A C 1
ATOM 2477 O O . ILE A 1 310 ? 17.391 -25.844 -5.324 1 98 310 ILE A O 1
ATOM 2481 N N . SER A 1 311 ? 16.484 -27.844 -4.918 1 98.38 311 SER A N 1
ATOM 2482 C CA . SER A 1 311 ? 15.734 -27.359 -3.766 1 98.38 311 SER A CA 1
ATOM 2483 C C . SER A 1 311 ? 16.219 -28.016 -2.475 1 98.38 311 SER A C 1
ATOM 2485 O O . SER A 1 311 ? 16.375 -29.234 -2.404 1 98.38 311 SER A O 1
ATOM 2487 N N . PHE A 1 312 ? 16.516 -27.188 -1.551 1 98.81 312 PHE A N 1
ATOM 2488 C CA . PHE A 1 312 ? 16.859 -27.656 -0.216 1 98.81 312 PHE A CA 1
ATOM 2489 C C . PHE A 1 312 ? 15.695 -27.453 0.748 1 98.81 312 PHE A C 1
ATOM 2491 O O . PHE A 1 312 ? 15.094 -26.375 0.771 1 98.81 312 PHE A O 1
ATOM 2498 N N . TYR A 1 313 ? 15.359 -28.469 1.49 1 98.81 313 TYR A N 1
ATOM 2499 C CA . TYR A 1 313 ? 14.383 -28.406 2.568 1 98.81 313 TYR A CA 1
ATOM 2500 C C . TYR A 1 313 ? 15.055 -28.609 3.924 1 98.81 313 TYR A C 1
ATOM 2502 O O . TYR A 1 313 ? 15.398 -29.734 4.293 1 98.81 313 TYR A O 1
ATOM 2510 N N . TRP A 1 314 ? 15.164 -27.531 4.641 1 98.88 314 TRP A N 1
ATOM 2511 C CA . TRP A 1 314 ? 15.953 -27.547 5.875 1 98.88 314 TRP A CA 1
ATOM 2512 C C . TRP A 1 314 ? 15.047 -27.453 7.098 1 98.88 314 TRP A C 1
ATOM 2514 O O . TRP A 1 314 ? 14.32 -26.469 7.262 1 98.88 314 TRP A O 1
ATOM 2524 N N . SER A 1 315 ? 15.055 -28.484 7.938 1 98.81 315 SER A N 1
ATOM 2525 C CA . SER A 1 315 ? 14.547 -28.375 9.297 1 98.81 315 SER A CA 1
ATOM 2526 C C . SER A 1 315 ? 15.555 -27.672 10.211 1 98.81 315 SER A C 1
ATOM 2528 O O . SER A 1 315 ? 16.625 -28.203 10.484 1 98.81 315 SER A O 1
ATOM 2530 N N . MET A 1 316 ? 15.188 -26.547 10.672 1 98.62 316 MET A N 1
ATOM 2531 C CA . MET A 1 316 ? 16.141 -25.766 11.453 1 98.62 316 MET A CA 1
ATOM 2532 C C . MET A 1 316 ? 16.016 -26.094 12.938 1 98.62 316 MET A C 1
ATOM 2534 O O . MET A 1 316 ? 14.93 -26.422 13.43 1 98.62 316 MET A O 1
ATOM 2538 N N . LYS A 1 317 ? 17.141 -25.891 13.656 1 97.56 317 LYS A N 1
ATOM 2539 C CA . LYS A 1 317 ? 17.172 -26.078 15.102 1 97.56 317 LYS A CA 1
ATOM 2540 C C . LYS A 1 317 ? 16.609 -24.859 15.828 1 97.56 317 LYS A C 1
ATOM 2542 O O . LYS A 1 317 ? 16.203 -24.953 16.984 1 97.56 317 LYS A O 1
ATOM 2547 N N . THR A 1 318 ? 16.672 -23.781 15.148 1 97.12 318 THR A N 1
ATOM 2548 C CA . THR A 1 318 ? 16.297 -22.5 15.75 1 97.12 318 THR A CA 1
ATOM 2549 C C . THR A 1 318 ? 15.594 -21.609 14.727 1 97.12 318 THR A C 1
ATOM 2551 O O . THR A 1 318 ? 15.516 -21.953 13.547 1 97.12 318 THR A O 1
ATOM 2554 N N . VAL A 1 319 ? 15.008 -20.516 15.297 1 97.62 319 VAL A N 1
ATOM 2555 C CA . VAL A 1 319 ? 14.438 -19.484 14.445 1 97.62 319 VAL A CA 1
ATOM 2556 C C . VAL A 1 319 ? 15.555 -18.641 13.836 1 97.62 319 VAL A C 1
ATOM 2558 O O . VAL A 1 319 ? 16.516 -18.297 14.523 1 97.62 319 VAL A O 1
ATOM 2561 N N . VAL A 1 320 ? 15.516 -18.406 12.531 1 97.62 320 VAL A N 1
ATOM 2562 C CA . VAL A 1 320 ? 16.438 -17.5 11.859 1 97.62 320 VAL A CA 1
ATOM 2563 C C . VAL A 1 320 ? 15.766 -16.141 11.672 1 97.62 320 VAL A C 1
ATOM 2565 O O . VAL A 1 320 ? 15.219 -15.844 10.602 1 97.62 320 VAL A O 1
ATOM 2568 N N . SER A 1 321 ? 15.906 -15.219 12.508 1 96.06 321 SER A N 1
ATOM 2569 C CA . SER A 1 321 ? 15.117 -14 12.625 1 96.06 321 SER A CA 1
ATOM 2570 C C . SER A 1 321 ? 15.406 -13.039 11.477 1 96.06 321 SER A C 1
ATOM 2572 O O . SER A 1 321 ? 14.57 -12.188 11.148 1 96.06 321 SER A O 1
ATOM 2574 N N . GLN A 1 322 ? 16.547 -13.203 10.828 1 96.12 322 GLN A N 1
ATOM 2575 C CA . GLN A 1 322 ? 16.953 -12.289 9.75 1 96.12 322 GLN A CA 1
ATOM 2576 C C . GLN A 1 322 ? 16.156 -12.57 8.477 1 96.12 322 GLN A C 1
ATOM 2578 O O . GLN A 1 322 ? 16.156 -11.75 7.559 1 96.12 322 GLN A O 1
ATOM 2583 N N . LEU A 1 323 ? 15.516 -13.703 8.414 1 97.44 323 LEU A N 1
ATOM 2584 C CA . LEU A 1 323 ? 14.789 -14.078 7.203 1 97.44 323 LEU A CA 1
ATOM 2585 C C . LEU A 1 323 ? 13.312 -13.742 7.328 1 97.44 323 LEU A C 1
ATOM 2587 O O . LEU A 1 323 ? 12.703 -13.977 8.375 1 97.44 323 LEU A O 1
ATOM 2591 N N . LYS A 1 324 ? 12.812 -13.18 6.254 1 97.06 324 LYS A N 1
ATOM 2592 C CA . LYS A 1 324 ? 11.375 -12.961 6.141 1 97.06 324 LYS A CA 1
ATOM 2593 C C . LYS A 1 324 ? 10.688 -14.156 5.48 1 97.06 324 LYS A C 1
ATOM 2595 O O . LYS A 1 324 ? 11.32 -15.18 5.23 1 97.06 324 LYS A O 1
ATOM 2600 N N . VAL A 1 325 ? 9.422 -14.078 5.254 1 98 325 VAL A N 1
ATOM 2601 C CA . VAL A 1 325 ? 8.688 -15.188 4.652 1 98 325 VAL A CA 1
ATOM 2602 C C . VAL A 1 325 ? 9.297 -15.531 3.295 1 98 325 VAL A C 1
ATOM 2604 O O . VAL A 1 325 ? 9.547 -16.703 3.002 1 98 325 VAL A O 1
ATOM 2607 N N . HIS A 1 326 ? 9.484 -14.539 2.459 1 98.31 326 HIS A N 1
ATOM 2608 C CA . HIS A 1 326 ? 10.07 -14.695 1.132 1 98.31 326 HIS A CA 1
ATOM 2609 C C . HIS A 1 326 ? 11.312 -13.828 0.973 1 98.31 326 HIS A C 1
ATOM 2611 O O . HIS A 1 326 ? 11.281 -12.625 1.256 1 98.31 326 HIS A O 1
ATOM 2617 N N . ASN A 1 327 ? 12.422 -14.438 0.547 1 98.31 327 ASN A N 1
ATOM 2618 C CA . ASN A 1 327 ? 13.703 -13.773 0.348 1 98.31 327 ASN A CA 1
ATOM 2619 C C . ASN A 1 327 ? 14.328 -14.141 -0.998 1 98.31 327 ASN A C 1
ATOM 2621 O O . ASN A 1 327 ? 14.312 -15.305 -1.395 1 98.31 327 ASN A O 1
ATOM 2625 N N . ILE A 1 328 ? 14.766 -13.148 -1.67 1 98.12 328 ILE A N 1
ATOM 2626 C CA . ILE A 1 328 ? 15.453 -13.359 -2.939 1 98.12 328 ILE A CA 1
ATOM 2627 C C . ILE A 1 328 ? 16.891 -12.883 -2.828 1 98.12 328 ILE A C 1
ATOM 2629 O O . ILE A 1 328 ? 17.156 -11.734 -2.447 1 98.12 328 ILE A O 1
ATOM 2633 N N . PHE A 1 329 ? 17.781 -13.695 -3.111 1 98.38 329 PHE A N 1
ATOM 2634 C CA . PHE A 1 329 ? 19.203 -13.336 -3.158 1 98.38 329 PHE A CA 1
ATOM 2635 C C . PHE A 1 329 ? 19.703 -13.273 -4.598 1 98.38 329 PHE A C 1
ATOM 2637 O O . PHE A 1 329 ? 19.719 -14.289 -5.293 1 98.38 329 PHE A O 1
ATOM 2644 N N . LEU A 1 330 ? 20.094 -12.117 -5.047 1 97.31 330 LEU A N 1
ATOM 2645 C CA . LEU A 1 330 ? 20.422 -11.922 -6.453 1 97.31 330 LEU A CA 1
ATOM 2646 C C . LEU A 1 330 ? 21.938 -11.914 -6.656 1 97.31 330 LEU A C 1
ATOM 2648 O O . LEU A 1 330 ? 22.672 -11.398 -5.82 1 97.31 330 LEU A O 1
ATOM 2652 N N . ALA A 1 331 ? 22.297 -12.477 -7.75 1 94.69 331 ALA A N 1
ATOM 2653 C CA . ALA A 1 331 ? 23.703 -12.508 -8.141 1 94.69 331 ALA A CA 1
ATOM 2654 C C . ALA A 1 331 ? 24.188 -11.125 -8.555 1 94.69 331 ALA A C 1
ATOM 2656 O O . ALA A 1 331 ? 23.391 -10.289 -9 1 94.69 331 ALA A O 1
ATOM 2657 N N . GLU A 1 332 ? 25.469 -10.922 -8.422 1 93.5 332 GLU A N 1
ATOM 2658 C CA . GLU A 1 332 ? 26.078 -9.703 -8.93 1 93.5 332 GLU A CA 1
ATOM 2659 C C . GLU A 1 332 ? 26.031 -9.648 -10.453 1 93.5 332 GLU A C 1
ATOM 2661 O O . GLU A 1 332 ? 25.562 -8.664 -11.031 1 93.5 332 GLU A O 1
ATOM 2666 N N . LYS A 1 333 ? 26.484 -10.758 -11.031 1 94.56 333 LYS A N 1
ATOM 2667 C CA . LYS A 1 333 ? 26.453 -10.867 -12.484 1 94.56 333 LYS A CA 1
ATOM 2668 C C . LYS A 1 333 ? 25.078 -11.359 -12.961 1 94.56 333 LYS A C 1
ATOM 2670 O O . LYS A 1 333 ? 24.953 -12.508 -13.391 1 94.56 333 LYS A O 1
ATOM 2675 N N . TYR A 1 334 ? 24.219 -10.484 -13.086 1 93.69 334 TYR A N 1
ATOM 2676 C CA . TYR A 1 334 ? 22.797 -10.75 -13.25 1 93.69 334 TYR A CA 1
ATOM 2677 C C . TYR A 1 334 ? 22.516 -11.398 -14.594 1 93.69 334 TYR A C 1
ATOM 2679 O O . TYR A 1 334 ? 22.031 -12.531 -14.656 1 93.69 334 TYR A O 1
ATOM 2687 N N . LYS A 1 335 ? 22.828 -10.812 -15.648 1 93.31 335 LYS A N 1
ATOM 2688 C CA . LYS A 1 335 ? 22.547 -11.344 -16.984 1 93.31 335 LYS A CA 1
ATOM 2689 C C . LYS A 1 335 ? 23.281 -12.656 -17.219 1 93.31 335 LYS A C 1
ATOM 2691 O O . LYS A 1 335 ? 22.688 -13.617 -17.734 1 93.31 335 LYS A O 1
ATOM 2696 N N . GLU A 1 336 ? 24.5 -12.773 -16.797 1 93.06 336 GLU A N 1
ATOM 2697 C CA . GLU A 1 336 ? 25.328 -13.961 -17 1 93.06 336 GLU A CA 1
ATOM 2698 C C . GLU A 1 336 ? 24.75 -15.164 -16.266 1 93.06 336 GLU A C 1
ATOM 2700 O O . GLU A 1 336 ? 24.844 -16.297 -16.75 1 93.06 336 GLU A O 1
ATOM 2705 N N . SER A 1 337 ? 24.281 -14.891 -15.148 1 92.5 337 SER A N 1
ATOM 2706 C CA . SER A 1 337 ? 23.719 -15.984 -14.375 1 92.5 337 SER A CA 1
ATOM 2707 C C . SER A 1 337 ? 22.547 -16.625 -15.109 1 92.5 337 SER A C 1
ATOM 2709 O O . SER A 1 337 ? 22.375 -17.844 -15.055 1 92.5 337 SER A O 1
ATOM 2711 N N . PHE A 1 338 ? 21.781 -15.891 -15.812 1 90.19 338 PHE A N 1
ATOM 2712 C CA . PHE A 1 338 ? 20.672 -16.453 -16.578 1 90.19 338 PHE A CA 1
ATOM 2713 C C . PHE A 1 338 ? 21.172 -17.219 -17.797 1 90.19 338 PHE A C 1
ATOM 2715 O O . PHE A 1 338 ? 20.656 -18.297 -18.109 1 90.19 338 PHE A O 1
ATOM 2722 N N . ASP A 1 339 ? 22.156 -16.703 -18.406 1 89.94 339 ASP A N 1
ATOM 2723 C CA . ASP A 1 339 ? 22.719 -17.375 -19.578 1 89.94 339 ASP A CA 1
ATOM 2724 C C . ASP A 1 339 ? 23.234 -18.75 -19.203 1 89.94 339 ASP A C 1
ATOM 2726 O O . ASP A 1 339 ? 23.047 -19.719 -19.953 1 89.94 339 ASP A O 1
ATOM 2730 N N . GLN A 1 340 ? 23.828 -18.828 -18.094 1 89.81 340 GLN A N 1
ATOM 2731 C CA . GLN A 1 340 ? 24.375 -20.109 -17.641 1 89.81 340 GLN A CA 1
ATOM 2732 C C . GLN A 1 340 ? 23.281 -21.125 -17.391 1 89.81 340 GLN A C 1
ATOM 2734 O O . GLN A 1 340 ? 23.453 -22.328 -17.609 1 89.81 340 GLN A O 1
ATOM 2739 N N . ILE A 1 341 ? 22.172 -20.703 -16.953 1 89.06 341 ILE A N 1
ATOM 2740 C CA . ILE A 1 341 ? 21.047 -21.578 -16.672 1 89.06 341 ILE A CA 1
ATOM 2741 C C . ILE A 1 341 ? 20.375 -22 -17.984 1 89.06 341 ILE A C 1
ATOM 2743 O O . ILE A 1 341 ? 20.156 -23.188 -18.219 1 89.06 341 ILE A O 1
ATOM 2747 N N . PHE A 1 342 ? 20.141 -21.047 -18.891 1 88 342 PHE A N 1
ATOM 2748 C CA . PHE A 1 342 ? 19.188 -21.266 -19.969 1 88 342 PHE A CA 1
ATOM 2749 C C . PHE A 1 342 ? 19.938 -21.594 -21.266 1 88 342 PHE A C 1
ATOM 2751 O O . PHE A 1 342 ? 19.359 -22.203 -22.172 1 88 342 PHE A O 1
ATOM 2758 N N . LYS A 1 343 ? 21.109 -21.156 -21.359 1 86.19 343 LYS A N 1
ATOM 2759 C CA . LYS A 1 343 ? 21.891 -21.453 -22.562 1 86.19 343 LYS A CA 1
ATOM 2760 C C . LYS A 1 343 ? 22.891 -22.594 -22.297 1 86.19 343 LYS A C 1
ATOM 2762 O O . LYS A 1 343 ? 22.984 -23.531 -23.094 1 86.19 343 LYS A O 1
ATOM 2767 N N . ASP A 1 344 ? 23.547 -22.516 -21.141 1 87.81 344 ASP A N 1
ATOM 2768 C CA . ASP A 1 344 ? 24.594 -23.5 -20.875 1 87.81 344 ASP A CA 1
ATOM 2769 C C . ASP A 1 344 ? 24.031 -24.703 -20.094 1 87.81 344 ASP A C 1
ATOM 2771 O O . ASP A 1 344 ? 24.688 -25.734 -19.969 1 87.81 344 ASP A O 1
ATOM 2775 N N . HIS A 1 345 ? 22.828 -24.578 -19.578 1 89.88 345 HIS A N 1
ATOM 2776 C CA . HIS A 1 345 ? 22.125 -25.641 -18.859 1 89.88 345 HIS A CA 1
ATOM 2777 C C . HIS A 1 345 ? 22.969 -26.156 -17.688 1 89.88 345 HIS A C 1
ATOM 2779 O O . HIS A 1 345 ? 23.109 -27.375 -17.516 1 89.88 345 HIS A O 1
ATOM 2785 N N . THR A 1 346 ? 23.484 -25.219 -16.969 1 90.19 346 THR A N 1
ATOM 2786 C CA . THR A 1 346 ? 24.281 -25.547 -15.797 1 90.19 346 THR A CA 1
ATOM 2787 C C . THR A 1 346 ? 23.938 -24.625 -14.625 1 90.19 346 THR A C 1
ATOM 2789 O O . THR A 1 346 ? 22.922 -23.922 -14.656 1 90.19 346 THR A O 1
ATOM 2792 N N . LEU A 1 347 ? 24.703 -24.844 -13.539 1 93.5 347 LEU A N 1
ATOM 2793 C CA . LEU A 1 347 ? 24.578 -23.969 -12.375 1 93.5 347 LEU A CA 1
ATOM 2794 C C . LEU A 1 347 ? 25.453 -22.719 -12.531 1 93.5 347 LEU A C 1
ATOM 2796 O O . LEU A 1 347 ? 26.641 -22.828 -12.828 1 93.5 347 LEU A O 1
ATOM 2800 N N . PRO A 1 348 ? 24.828 -21.547 -12.352 1 93.5 348 PRO A N 1
ATOM 2801 C CA . PRO A 1 348 ? 25.641 -20.328 -12.453 1 93.5 348 PRO A CA 1
ATOM 2802 C C . PRO A 1 348 ? 26.812 -20.328 -11.469 1 93.5 348 PRO A C 1
ATOM 2804 O O . PRO A 1 348 ? 26.719 -20.922 -10.391 1 93.5 348 PRO A O 1
ATOM 2807 N N . ASP A 1 349 ? 27.859 -19.578 -11.82 1 93 349 ASP A N 1
ATOM 2808 C CA . ASP A 1 349 ? 29 -19.406 -10.922 1 93 349 ASP A CA 1
ATOM 2809 C C . ASP A 1 349 ? 28.562 -18.766 -9.609 1 93 349 ASP A C 1
ATOM 2811 O O . ASP A 1 349 ? 28.984 -19.203 -8.531 1 93 349 ASP A O 1
ATOM 2815 N N . GLU A 1 350 ? 27.734 -17.844 -9.766 1 94.06 350 GLU A N 1
ATOM 2816 C CA . GLU A 1 350 ? 27.078 -17.203 -8.633 1 94.06 350 GLU A CA 1
ATOM 2817 C C . GLU A 1 350 ? 25.562 -17.234 -8.805 1 94.06 350 GLU A C 1
ATOM 2819 O O . GLU A 1 350 ? 24.969 -16.281 -9.305 1 94.06 350 GLU A O 1
ATOM 2824 N N . PRO A 1 351 ? 25.016 -18.281 -8.266 1 95.56 351 PRO A N 1
ATOM 2825 C CA . PRO A 1 351 ? 23.578 -18.422 -8.516 1 95.56 351 PRO A CA 1
ATOM 2826 C C . PRO A 1 351 ? 22.734 -17.5 -7.641 1 95.56 351 PRO A C 1
ATOM 2828 O O . PRO A 1 351 ? 23.047 -17.312 -6.461 1 95.56 351 PRO A O 1
ATOM 2831 N N . SER A 1 352 ? 21.719 -16.844 -8.242 1 97.25 352 SER A N 1
ATOM 2832 C CA . SER A 1 352 ? 20.609 -16.297 -7.473 1 97.25 352 SER A CA 1
ATOM 2833 C C . SER A 1 352 ? 19.719 -17.391 -6.914 1 97.25 352 SER A C 1
ATOM 2835 O O . SER A 1 352 ? 19.578 -18.453 -7.52 1 97.25 352 SER A O 1
ATOM 2837 N N . PHE A 1 353 ? 19.172 -17.141 -5.762 1 97.88 353 PHE A N 1
ATOM 2838 C CA . PHE A 1 353 ? 18.297 -18.156 -5.199 1 97.88 353 PHE A CA 1
ATOM 2839 C C . PHE A 1 353 ? 17.203 -17.531 -4.348 1 97.88 353 PHE A C 1
ATOM 2841 O O . PHE A 1 353 ? 17.266 -16.344 -4.02 1 97.88 353 PHE A O 1
ATOM 2848 N N . TYR A 1 354 ? 16.219 -18.328 -4.148 1 97.88 354 TYR A N 1
ATOM 2849 C CA . TYR A 1 354 ? 15.016 -17.969 -3.406 1 97.88 354 TYR A CA 1
ATOM 2850 C C . TYR A 1 354 ? 14.93 -18.734 -2.094 1 97.88 354 TYR A C 1
ATOM 2852 O O . TYR A 1 354 ? 15.234 -19.922 -2.043 1 97.88 354 TYR A O 1
ATOM 2860 N N . VAL A 1 355 ? 14.602 -18.016 -0.997 1 98.56 355 VAL A N 1
ATOM 2861 C CA . VAL A 1 355 ? 14.422 -18.641 0.304 1 98.56 355 VAL A CA 1
ATOM 2862 C C . VAL A 1 355 ? 13.023 -18.375 0.834 1 98.56 355 VAL A C 1
ATOM 2864 O O . VAL A 1 355 ? 12.617 -17.203 0.967 1 98.56 355 VAL A O 1
ATOM 2867 N N . ASN A 1 356 ? 12.328 -19.406 1.129 1 98.44 356 ASN A N 1
ATOM 2868 C CA . ASN A 1 356 ? 11.008 -19.328 1.75 1 98.44 356 ASN A CA 1
ATOM 2869 C C . ASN A 1 356 ? 11.039 -19.828 3.188 1 98.44 356 ASN A C 1
ATOM 2871 O O . ASN A 1 356 ? 11.633 -20.875 3.473 1 98.44 356 ASN A O 1
ATOM 2875 N N . VAL A 1 357 ? 10.484 -19.078 4.082 1 98.5 357 VAL A N 1
ATOM 2876 C CA . VAL A 1 357 ? 10.328 -19.484 5.473 1 98.5 357 VAL A CA 1
ATOM 2877 C C . VAL A 1 357 ? 8.852 -19.484 5.848 1 98.5 357 VAL A C 1
ATOM 2879 O O . VAL A 1 357 ? 8.367 -18.562 6.512 1 98.5 357 VAL A O 1
ATOM 2882 N N . PRO A 1 358 ? 8.164 -20.594 5.559 1 98.06 358 PRO A N 1
ATOM 2883 C CA . PRO A 1 358 ? 6.719 -20.625 5.781 1 98.06 358 PRO A CA 1
ATOM 2884 C C . PRO A 1 358 ? 6.344 -20.484 7.254 1 98.06 358 PRO A C 1
ATOM 2886 O O . PRO A 1 358 ? 5.27 -19.969 7.578 1 98.06 358 PRO A O 1
ATOM 2889 N N . SER A 1 359 ? 7.184 -20.859 8.156 1 98.12 359 SER A N 1
ATOM 2890 C CA . SER A 1 359 ? 6.902 -20.781 9.586 1 98.12 359 SER A CA 1
ATOM 2891 C C . SER A 1 359 ? 6.855 -19.328 10.062 1 98.12 359 SER A C 1
ATOM 2893 O O . SER A 1 359 ? 6.379 -19.047 11.164 1 98.12 359 SER A O 1
ATOM 2895 N N . ARG A 1 360 ? 7.352 -18.391 9.281 1 97 360 ARG A N 1
ATOM 2896 C CA . ARG A 1 360 ? 7.32 -16.984 9.609 1 97 360 ARG A CA 1
ATOM 2897 C C . ARG A 1 360 ? 5.895 -16.438 9.562 1 97 360 ARG A C 1
ATOM 2899 O O . ARG A 1 360 ? 5.551 -15.516 10.305 1 97 360 ARG A O 1
ATOM 2906 N N . ILE A 1 361 ? 5.039 -17 8.789 1 96.81 361 ILE A N 1
ATOM 2907 C CA . ILE A 1 361 ? 3.682 -16.5 8.625 1 96.81 361 ILE A CA 1
ATOM 2908 C C . ILE A 1 361 ? 2.682 -17.531 9.125 1 96.81 361 ILE A C 1
ATOM 2910 O O . ILE A 1 361 ? 1.56 -17.188 9.508 1 96.81 361 ILE A O 1
ATOM 2914 N N . ASP A 1 362 ? 3.025 -18.781 9.086 1 97.81 362 ASP A N 1
ATOM 2915 C CA . ASP A 1 362 ? 2.205 -19.906 9.531 1 97.81 362 ASP A CA 1
ATOM 2916 C C . ASP A 1 362 ? 2.943 -20.75 10.562 1 97.81 362 ASP A C 1
ATOM 2918 O O . ASP A 1 362 ? 3.662 -21.688 10.203 1 97.81 362 ASP A O 1
ATOM 2922 N N . PRO A 1 363 ? 2.678 -20.531 11.758 1 97.19 363 PRO A N 1
ATOM 2923 C CA . PRO A 1 363 ? 3.422 -21.219 12.82 1 97.19 363 PRO A CA 1
ATOM 2924 C C . PRO A 1 363 ? 3.258 -22.734 12.773 1 97.19 363 PRO A C 1
ATOM 2926 O O . PRO A 1 363 ? 4.051 -23.453 13.367 1 97.19 363 PRO A O 1
ATOM 2929 N N . THR A 1 364 ? 2.305 -23.219 12.07 1 97.38 364 THR A N 1
ATOM 2930 C CA . THR A 1 364 ? 2.09 -24.672 12.016 1 97.38 364 THR A CA 1
ATOM 2931 C C . THR A 1 364 ? 3.111 -25.328 11.102 1 97.38 364 THR A C 1
ATOM 2933 O O . THR A 1 364 ? 3.205 -26.562 11.055 1 97.38 364 THR A O 1
ATOM 2936 N N . ALA A 1 365 ? 3.922 -24.578 10.43 1 98.44 365 ALA A N 1
ATOM 2937 C CA . ALA A 1 365 ? 4.859 -25.125 9.453 1 98.44 365 ALA A CA 1
ATOM 2938 C C . ALA A 1 365 ? 6.129 -25.641 10.125 1 98.44 365 ALA A C 1
ATOM 2940 O O . ALA A 1 365 ? 6.934 -26.328 9.508 1 98.44 365 ALA A O 1
ATOM 2941 N N . ALA A 1 366 ? 6.336 -25.297 11.375 1 98.69 366 ALA A N 1
ATOM 2942 C CA . ALA A 1 366 ? 7.508 -25.75 12.117 1 98.69 366 ALA A CA 1
ATOM 2943 C C . ALA A 1 366 ? 7.188 -25.938 13.594 1 98.69 366 ALA A C 1
ATOM 2945 O O . ALA A 1 366 ? 6.238 -25.344 14.109 1 98.69 366 ALA A O 1
ATOM 2946 N N . PRO A 1 367 ? 7.941 -26.797 14.273 1 98.31 367 PRO A N 1
ATOM 2947 C CA . PRO A 1 367 ? 7.797 -26.844 15.734 1 98.31 367 PRO A CA 1
ATOM 2948 C C . PRO A 1 367 ? 8.102 -25.516 16.406 1 98.31 367 PRO A C 1
ATOM 2950 O O . PRO A 1 367 ? 8.766 -24.656 15.812 1 98.31 367 PRO A O 1
ATOM 2953 N N . GLU A 1 368 ? 7.605 -25.344 17.609 1 97.5 368 GLU A N 1
ATOM 2954 C CA . GLU A 1 368 ? 7.816 -24.109 18.359 1 97.5 368 GLU A CA 1
ATOM 2955 C C . GLU A 1 368 ? 9.305 -23.797 18.516 1 97.5 368 GLU A C 1
ATOM 2957 O O . GLU A 1 368 ? 10.094 -24.688 18.828 1 97.5 368 GLU A O 1
ATOM 2962 N N . GLY A 1 369 ? 9.641 -22.578 18.266 1 97.62 369 GLY A N 1
ATOM 2963 C CA . GLY A 1 369 ? 11.008 -22.109 18.438 1 97.62 369 GLY A CA 1
ATOM 2964 C C . GLY A 1 369 ? 11.922 -22.516 17.281 1 97.62 369 GLY A C 1
ATOM 2965 O O . GLY A 1 369 ? 13.141 -22.328 17.359 1 97.62 369 GLY A O 1
ATOM 2966 N N . LYS A 1 370 ? 11.398 -23.078 16.234 1 98.31 370 LYS A N 1
ATOM 2967 C CA . LYS A 1 370 ? 12.188 -23.516 15.078 1 98.31 370 LYS A CA 1
ATOM 2968 C C . LYS A 1 370 ? 11.617 -22.938 13.781 1 98.31 370 LYS A C 1
ATOM 2970 O O . LYS A 1 370 ? 10.508 -22.406 13.766 1 98.31 370 LYS A O 1
ATOM 2975 N N . ASP A 1 371 ? 12.422 -23.016 12.766 1 98.62 371 ASP A N 1
ATOM 2976 C CA . ASP A 1 371 ? 11.961 -22.594 11.445 1 98.62 371 ASP A CA 1
ATOM 2977 C C . ASP A 1 371 ? 12.031 -23.734 10.445 1 98.62 371 ASP A C 1
ATOM 2979 O O . ASP A 1 371 ? 12.812 -24.672 10.609 1 98.62 371 ASP A O 1
ATOM 2983 N N . THR A 1 372 ? 11.156 -23.734 9.539 1 98.69 372 THR A N 1
ATOM 2984 C CA . THR A 1 372 ? 11.227 -24.484 8.289 1 98.69 372 THR A CA 1
ATOM 2985 C C . THR A 1 372 ? 11.703 -23.594 7.145 1 98.69 372 THR A C 1
ATOM 2987 O O . THR A 1 372 ? 11.148 -22.531 6.91 1 98.69 372 THR A O 1
ATOM 2990 N N . VAL A 1 373 ? 12.797 -24.047 6.438 1 98.75 373 VAL A N 1
ATOM 2991 C CA . VAL A 1 373 ? 13.375 -23.188 5.398 1 98.75 373 VAL A CA 1
ATOM 2992 C C . VAL A 1 373 ? 13.445 -23.969 4.082 1 98.75 373 VAL A C 1
ATOM 2994 O O . VAL A 1 373 ? 13.914 -25.109 4.043 1 98.75 373 VAL A O 1
ATOM 2997 N N . ILE A 1 374 ? 12.961 -23.391 3.031 1 98.81 374 ILE A N 1
ATOM 2998 C CA . ILE A 1 374 ? 13.047 -23.953 1.687 1 98.81 374 ILE A CA 1
ATOM 2999 C C . ILE A 1 374 ? 13.914 -23.062 0.808 1 98.81 374 ILE A C 1
ATOM 3001 O O . ILE A 1 374 ? 13.688 -21.844 0.73 1 98.81 374 ILE A O 1
ATOM 3005 N N . VAL A 1 375 ? 14.859 -23.641 0.176 1 98.75 375 VAL A N 1
ATOM 3006 C CA . VAL A 1 375 ? 15.75 -22.906 -0.714 1 98.75 375 VAL A CA 1
ATOM 3007 C C . VAL A 1 375 ? 15.609 -23.438 -2.141 1 98.75 375 VAL A C 1
ATOM 3009 O O . VAL A 1 375 ? 15.664 -24.641 -2.371 1 98.75 375 VAL A O 1
ATOM 3012 N N . LEU A 1 376 ? 15.375 -22.562 -3.039 1 98.25 376 LEU A N 1
ATOM 3013 C CA . LEU A 1 376 ? 15.281 -22.906 -4.453 1 98.25 376 LEU A CA 1
ATOM 3014 C C . LEU A 1 376 ? 16.406 -22.266 -5.246 1 98.25 376 LEU A C 1
ATOM 3016 O O . LEU A 1 376 ? 16.516 -21.031 -5.281 1 98.25 376 LEU A O 1
ATOM 3020 N N . VAL A 1 377 ? 17.234 -23.062 -5.859 1 98.06 377 VAL A N 1
ATOM 3021 C CA . VAL A 1 377 ? 18.344 -22.609 -6.699 1 98.06 377 VAL A CA 1
ATOM 3022 C C . VAL A 1 377 ? 18.094 -23.031 -8.148 1 98.06 377 VAL A C 1
ATOM 3024 O O . VAL A 1 377 ? 18.266 -24.203 -8.492 1 98.06 377 VAL A O 1
ATOM 3027 N N . PRO A 1 378 ? 17.781 -22.078 -8.984 1 96.62 378 PRO A N 1
ATOM 3028 C CA . PRO A 1 378 ? 17.578 -22.422 -10.391 1 96.62 378 PRO A CA 1
ATOM 3029 C C . PRO A 1 378 ? 18.828 -23 -11.047 1 96.62 378 PRO A C 1
ATOM 3031 O O . PRO A 1 378 ? 19.938 -22.516 -10.789 1 96.62 378 PRO A O 1
ATOM 3034 N N . VAL A 1 379 ? 18.641 -24.031 -11.828 1 95.56 379 VAL A N 1
ATOM 3035 C CA . VAL A 1 379 ? 19.719 -24.703 -12.547 1 95.56 379 VAL A CA 1
ATOM 3036 C C . VAL A 1 379 ? 19.219 -25.219 -13.891 1 95.56 379 VAL A C 1
ATOM 3038 O O . VAL A 1 379 ? 18.016 -25.25 -14.133 1 95.56 379 VAL A O 1
ATOM 3041 N N . GLY A 1 380 ? 20.109 -25.531 -14.742 1 92.62 380 GLY A N 1
ATOM 3042 C CA . GLY A 1 380 ? 19.703 -26.109 -16.016 1 92.62 380 GLY A CA 1
ATOM 3043 C C . GLY A 1 380 ? 19 -27.453 -15.867 1 92.62 380 GLY A C 1
ATOM 3044 O O . GLY A 1 380 ? 19.203 -28.156 -14.875 1 92.62 380 GLY A O 1
ATOM 3045 N N . HIS A 1 381 ? 18.125 -27.766 -16.812 1 93 381 HIS A N 1
ATOM 3046 C CA . HIS A 1 381 ? 17.484 -29.078 -16.828 1 93 381 HIS A CA 1
ATOM 3047 C C . HIS A 1 381 ? 18.469 -30.156 -17.266 1 93 381 HIS A C 1
ATOM 3049 O O . HIS A 1 381 ? 19.594 -29.859 -17.672 1 93 381 HIS A O 1
ATOM 3055 N N . VAL A 1 382 ? 18.062 -31.438 -17.141 1 92.69 382 VAL A N 1
ATOM 3056 C CA . VAL A 1 382 ? 18.906 -32.562 -17.5 1 92.69 382 VAL A CA 1
ATOM 3057 C C . VAL A 1 382 ? 19.203 -32.531 -19 1 92.69 382 VAL A C 1
ATOM 3059 O O . VAL A 1 382 ? 18.281 -32.375 -19.828 1 92.69 382 VAL A O 1
ATOM 3062 N N . SER A 1 383 ? 20.453 -32.5 -19.25 1 88.06 383 SER A N 1
ATOM 3063 C CA . SER A 1 383 ? 20.906 -32.469 -20.641 1 88.06 383 SER A CA 1
ATOM 3064 C C . SER A 1 383 ? 22.094 -33.406 -20.859 1 88.06 383 SER A C 1
ATOM 3066 O O . SER A 1 383 ? 22.812 -33.719 -19.922 1 88.06 383 SER A O 1
ATOM 3068 N N . ASN A 1 384 ? 22.141 -33.938 -22.031 1 80.06 384 ASN A N 1
ATOM 3069 C CA . ASN A 1 384 ? 23.281 -34.781 -22.375 1 80.06 384 ASN A CA 1
ATOM 3070 C C . ASN A 1 384 ? 24.516 -33.969 -22.719 1 80.06 384 ASN A C 1
ATOM 3072 O O . ASN A 1 384 ? 25.641 -34.469 -22.594 1 80.06 384 ASN A O 1
ATOM 3076 N N . VAL A 1 385 ? 24.391 -32.75 -23.219 1 79 385 VAL A N 1
ATOM 3077 C CA . VAL A 1 385 ? 25.5 -31.875 -23.562 1 79 385 VAL A CA 1
ATOM 3078 C C . VAL A 1 385 ? 25.312 -30.516 -22.891 1 79 385 VAL A C 1
ATOM 3080 O O . VAL A 1 385 ? 24.578 -29.656 -23.406 1 79 385 VAL A O 1
ATOM 3083 N N . PRO A 1 386 ? 26.109 -30.328 -21.922 1 75.31 386 PRO A N 1
ATOM 3084 C CA . PRO A 1 386 ? 27.109 -31.203 -21.281 1 75.31 386 PRO A CA 1
ATOM 3085 C C . PRO A 1 386 ? 26.469 -32.25 -20.359 1 75.31 386 PRO A C 1
ATOM 3087 O O . PRO A 1 386 ? 25.297 -32.094 -20 1 75.31 386 PRO A O 1
ATOM 3090 N N . ASN A 1 387 ? 27.234 -33.281 -20.125 1 79.94 387 ASN A N 1
ATOM 3091 C CA . ASN A 1 387 ? 26.844 -34.25 -19.109 1 79.94 387 ASN A CA 1
ATOM 3092 C C . ASN A 1 387 ? 27.234 -33.781 -17.703 1 79.94 387 ASN A C 1
ATOM 3094 O O . ASN A 1 387 ? 28.391 -33.875 -17.312 1 79.94 387 ASN A O 1
ATOM 3098 N N . ILE A 1 388 ? 26.25 -33.375 -16.984 1 86.19 388 ILE A N 1
ATOM 3099 C CA . ILE A 1 388 ? 26.453 -32.688 -15.719 1 86.19 388 ILE A CA 1
ATOM 3100 C C . ILE A 1 388 ? 26.422 -33.719 -14.578 1 86.19 388 ILE A C 1
ATOM 3102 O O . ILE A 1 388 ? 25.578 -34.594 -14.555 1 86.19 388 ILE A O 1
ATOM 3106 N N . ASP A 1 389 ? 27.406 -33.625 -13.711 1 91.62 389 ASP A N 1
ATOM 3107 C CA . ASP A 1 389 ? 27.391 -34.344 -12.438 1 91.62 389 ASP A CA 1
ATOM 3108 C C . ASP A 1 389 ? 26.562 -33.594 -11.398 1 91.62 389 ASP A C 1
ATOM 3110 O O . ASP A 1 389 ? 27.078 -32.719 -10.695 1 91.62 389 ASP A O 1
ATOM 3114 N N . PHE A 1 390 ? 25.344 -34.062 -11.211 1 93.31 390 PHE A N 1
ATOM 3115 C CA . PHE A 1 390 ? 24.422 -33.312 -10.383 1 93.31 390 PHE A CA 1
ATOM 3116 C C . PHE A 1 390 ? 24.797 -33.406 -8.906 1 93.31 390 PHE A C 1
ATOM 3118 O O . PHE A 1 390 ? 24.469 -32.531 -8.109 1 93.31 390 PHE A O 1
ATOM 3125 N N . ASP A 1 391 ? 25.516 -34.438 -8.484 1 95.88 391 ASP A N 1
ATOM 3126 C CA . ASP A 1 391 ? 25.984 -34.531 -7.102 1 95.88 391 ASP A CA 1
ATOM 3127 C C . ASP A 1 391 ? 26.922 -33.375 -6.773 1 95.88 391 ASP A C 1
ATOM 3129 O O . ASP A 1 391 ? 26.828 -32.781 -5.703 1 95.88 391 ASP A O 1
ATOM 3133 N N . LYS A 1 392 ? 27.797 -33.156 -7.684 1 95.69 392 LYS A N 1
ATOM 3134 C CA . LYS A 1 392 ? 28.75 -32.062 -7.5 1 95.69 392 LYS A CA 1
ATOM 3135 C C . LYS A 1 392 ? 28.031 -30.703 -7.523 1 95.69 392 LYS A C 1
ATOM 3137 O O . LYS A 1 392 ? 28.391 -29.797 -6.766 1 95.69 392 LYS A O 1
ATOM 3142 N N . LEU A 1 393 ? 27.125 -30.562 -8.414 1 95.5 393 LEU A N 1
ATOM 3143 C CA . LEU A 1 393 ? 26.391 -29.312 -8.531 1 95.5 393 LEU A CA 1
ATOM 3144 C C . LEU A 1 393 ? 25.594 -29.031 -7.262 1 95.5 393 LEU A C 1
ATOM 3146 O O . LEU A 1 393 ? 25.516 -27.891 -6.812 1 95.5 393 LEU A O 1
ATOM 3150 N N . VAL A 1 394 ? 24.969 -30.109 -6.727 1 97.88 394 VAL A N 1
ATOM 3151 C CA . VAL A 1 394 ? 24.188 -29.953 -5.512 1 97.88 394 VAL A CA 1
ATOM 3152 C C . VAL A 1 394 ? 25.078 -29.484 -4.367 1 97.88 394 VAL A C 1
ATOM 3154 O O . VAL A 1 394 ? 24.719 -28.578 -3.615 1 97.88 394 VAL A O 1
ATOM 3157 N N . LYS A 1 395 ? 26.234 -30.078 -4.242 1 97.81 395 LYS A N 1
ATOM 3158 C CA . LYS A 1 395 ? 27.172 -29.688 -3.197 1 97.81 395 LYS A CA 1
ATOM 3159 C C . LYS A 1 395 ? 27.625 -28.25 -3.367 1 97.81 395 LYS A C 1
ATOM 3161 O O . LYS A 1 395 ? 27.703 -27.5 -2.393 1 97.81 395 LYS A O 1
ATOM 3166 N N . ARG A 1 396 ? 27.922 -27.875 -4.566 1 97.56 396 ARG A N 1
ATOM 3167 C CA . ARG A 1 396 ? 28.344 -26.516 -4.855 1 97.56 396 ARG A CA 1
ATOM 3168 C C . ARG A 1 396 ? 27.25 -25.516 -4.539 1 97.56 396 ARG A C 1
ATOM 3170 O O . ARG A 1 396 ? 27.5 -24.453 -3.963 1 97.56 396 ARG A O 1
ATOM 3177 N N . ALA A 1 397 ? 26.047 -25.828 -4.992 1 98.06 397 ALA A N 1
ATOM 3178 C CA . ALA A 1 397 ? 24.906 -24.969 -4.723 1 98.06 397 ALA A CA 1
ATOM 3179 C C . ALA A 1 397 ? 24.688 -24.797 -3.223 1 98.06 397 ALA A C 1
ATOM 3181 O O . ALA A 1 397 ? 24.469 -23.672 -2.748 1 98.06 397 ALA A O 1
ATOM 3182 N N . ARG A 1 398 ? 24.766 -25.875 -2.463 1 98.38 398 ARG A N 1
ATOM 3183 C CA . ARG A 1 398 ? 24.562 -25.844 -1.017 1 98.38 398 ARG A CA 1
ATOM 3184 C C . ARG A 1 398 ? 25.578 -24.906 -0.349 1 98.38 398 ARG A C 1
ATOM 3186 O O . ARG A 1 398 ? 25.203 -24.078 0.478 1 98.38 398 ARG A O 1
ATOM 3193 N N . GLU A 1 399 ? 26.812 -25.062 -0.759 1 97.88 399 GLU A N 1
ATOM 3194 C CA . GLU A 1 399 ? 27.875 -24.25 -0.184 1 97.88 399 GLU A CA 1
ATOM 3195 C C . GLU A 1 399 ? 27.688 -22.781 -0.521 1 97.88 399 GLU A C 1
ATOM 3197 O O . GLU A 1 399 ? 27.891 -21.906 0.332 1 97.88 399 GLU A O 1
ATOM 3202 N N . HIS A 1 400 ? 27.359 -22.531 -1.729 1 97.69 400 HIS A N 1
ATOM 3203 C CA . HIS A 1 400 ? 27.125 -21.141 -2.158 1 97.69 400 HIS A CA 1
ATOM 3204 C C . HIS A 1 400 ? 26 -20.5 -1.373 1 97.69 400 HIS A C 1
ATOM 3206 O O . HIS A 1 400 ? 26.109 -19.359 -0.929 1 97.69 400 HIS A O 1
ATOM 3212 N N . VAL A 1 401 ? 24.922 -21.219 -1.192 1 98.38 401 VAL A N 1
ATOM 3213 C CA . VAL A 1 401 ? 23.75 -20.703 -0.485 1 98.38 401 VAL A CA 1
ATOM 3214 C C . VAL A 1 401 ? 24.125 -20.375 0.958 1 98.38 401 VAL A C 1
ATOM 3216 O O . VAL A 1 401 ? 23.859 -19.266 1.439 1 98.38 401 VAL A O 1
ATOM 3219 N N . ILE A 1 402 ? 24.766 -21.297 1.621 1 98.38 402 ILE A N 1
ATOM 3220 C CA . ILE A 1 402 ? 25.109 -21.125 3.031 1 98.38 402 ILE A CA 1
ATOM 3221 C C . ILE A 1 402 ? 26.062 -19.953 3.199 1 98.38 402 ILE A C 1
ATOM 3223 O O . ILE A 1 402 ? 25.859 -19.094 4.059 1 98.38 402 ILE A O 1
ATOM 3227 N N . LYS A 1 403 ? 27.047 -19.859 2.334 1 97.31 403 LYS A N 1
ATOM 3228 C CA . LYS A 1 403 ? 28.016 -18.781 2.408 1 97.31 403 LYS A CA 1
ATOM 3229 C C . LYS A 1 403 ? 27.344 -17.422 2.166 1 97.31 403 LYS A C 1
ATOM 3231 O O . LYS A 1 403 ? 27.641 -16.438 2.85 1 97.31 403 LYS A O 1
ATOM 3236 N N . THR A 1 404 ? 26.469 -17.359 1.192 1 97.62 404 THR A N 1
ATOM 3237 C CA . THR A 1 404 ? 25.766 -16.125 0.853 1 97.62 404 THR A CA 1
ATOM 3238 C C . THR A 1 404 ? 24.875 -15.68 1.999 1 97.62 404 THR A C 1
ATOM 3240 O O . THR A 1 404 ? 24.844 -14.5 2.35 1 97.62 404 THR A O 1
ATOM 3243 N N . LEU A 1 405 ? 24.156 -16.656 2.598 1 97.94 405 LEU A N 1
ATOM 3244 C CA . LEU A 1 405 ? 23.281 -16.344 3.727 1 97.94 405 LEU A CA 1
ATOM 3245 C C . LEU A 1 405 ? 24.094 -15.789 4.898 1 97.94 405 LEU A C 1
ATOM 3247 O O . LEU A 1 405 ? 23.703 -14.789 5.508 1 97.94 405 LEU A O 1
ATOM 3251 N N . GLU A 1 406 ? 25.188 -16.438 5.188 1 97.5 406 GLU A N 1
ATOM 3252 C CA . GLU A 1 406 ? 26.031 -16 6.293 1 97.5 406 GLU A CA 1
ATOM 3253 C C . GLU A 1 406 ? 26.578 -14.594 6.047 1 97.5 406 GLU A C 1
ATOM 3255 O O . GLU A 1 406 ? 26.531 -13.734 6.93 1 97.5 406 GLU A O 1
ATOM 3260 N N . LYS A 1 407 ? 27.031 -14.375 4.879 1 96.38 407 LYS A N 1
ATOM 3261 C CA . LYS A 1 407 ? 27.672 -13.109 4.547 1 96.38 407 LYS A CA 1
ATOM 3262 C C . LYS A 1 407 ? 26.656 -11.977 4.484 1 96.38 407 LYS A C 1
ATOM 3264 O O . LYS A 1 407 ? 26.844 -10.922 5.102 1 96.38 407 LYS A O 1
ATOM 3269 N N . ARG A 1 408 ? 25.562 -12.141 3.781 1 96.5 408 ARG A N 1
ATOM 3270 C CA . ARG A 1 408 ? 24.656 -11.039 3.473 1 96.5 408 ARG A CA 1
ATOM 3271 C C . ARG A 1 408 ? 23.688 -10.797 4.625 1 96.5 408 ARG A C 1
ATOM 3273 O O . ARG A 1 408 ? 23.172 -9.688 4.781 1 96.5 408 ARG A O 1
ATOM 3280 N N . LEU A 1 409 ? 23.406 -11.789 5.438 1 96.5 409 LEU A N 1
ATOM 3281 C CA . LEU A 1 409 ? 22.5 -11.617 6.574 1 96.5 409 LEU A CA 1
ATOM 3282 C C . LEU A 1 409 ? 23.297 -11.461 7.871 1 96.5 409 LEU A C 1
ATOM 3284 O O . LEU A 1 409 ? 22.719 -11.305 8.945 1 96.5 409 LEU A O 1
ATOM 3288 N N . LYS A 1 410 ? 24.594 -11.531 7.801 1 95.38 410 LYS A N 1
ATOM 3289 C CA . LYS A 1 410 ? 25.5 -11.391 8.945 1 95.38 410 LYS A CA 1
ATOM 3290 C C . LYS A 1 410 ? 25.172 -12.406 10.031 1 95.38 410 LYS A C 1
ATOM 3292 O O . LYS A 1 410 ? 24.984 -12.047 11.195 1 95.38 410 LYS A O 1
ATOM 3297 N N . ILE A 1 411 ? 25 -13.594 9.641 1 95.12 411 ILE A N 1
ATOM 3298 C CA . ILE A 1 411 ? 24.766 -14.711 10.555 1 95.12 411 ILE A CA 1
ATOM 3299 C C . ILE A 1 411 ? 26.047 -15.523 10.711 1 95.12 411 ILE A C 1
ATOM 3301 O O . ILE A 1 411 ? 26.688 -15.898 9.719 1 95.12 411 ILE A O 1
ATOM 3305 N N . SER A 1 412 ? 26.391 -15.695 11.984 1 91.38 412 SER A N 1
ATOM 3306 C CA . SER A 1 412 ? 27.562 -16.516 12.234 1 91.38 412 SER A CA 1
ATOM 3307 C C . SER A 1 412 ? 27.188 -18 12.266 1 91.38 412 SER A C 1
ATOM 3309 O O . SER A 1 412 ? 26.25 -18.406 12.945 1 91.38 412 SER A O 1
ATOM 3311 N N . ASP A 1 413 ? 27.812 -18.875 11.453 1 92.62 413 ASP A N 1
ATOM 3312 C CA . ASP A 1 413 ? 27.719 -20.328 11.477 1 92.62 413 ASP A CA 1
ATOM 3313 C C . ASP A 1 413 ? 26.312 -20.812 11.141 1 92.62 413 ASP A C 1
ATOM 3315 O O . ASP A 1 413 ? 25.703 -21.562 11.906 1 92.62 413 ASP A O 1
ATOM 3319 N N . PHE A 1 414 ? 25.703 -20.453 10.062 1 97.5 414 PHE A N 1
ATOM 3320 C CA . PHE A 1 414 ? 24.375 -20.859 9.602 1 97.5 414 PHE A CA 1
ATOM 3321 C C . PHE A 1 414 ? 24.281 -22.359 9.438 1 97.5 414 PHE A C 1
ATOM 3323 O O . PHE A 1 414 ? 23.234 -22.969 9.719 1 97.5 414 PHE A O 1
ATOM 3330 N N . ARG A 1 415 ? 25.328 -23 9.055 1 96.62 415 ARG A N 1
ATOM 3331 C CA . ARG A 1 415 ? 25.391 -24.438 8.789 1 96.62 415 ARG A CA 1
ATOM 3332 C C . ARG A 1 415 ? 24.969 -25.234 10.016 1 96.62 415 ARG A C 1
ATOM 3334 O O . ARG A 1 415 ? 24.266 -26.234 9.898 1 96.62 415 ARG A O 1
ATOM 3341 N N . SER A 1 416 ? 25.406 -24.766 11.156 1 96.81 416 SER A N 1
ATOM 3342 C CA . SER A 1 416 ? 25.156 -25.5 12.391 1 96.81 416 SER A CA 1
ATOM 3343 C C . SER A 1 416 ? 23.688 -25.391 12.805 1 96.81 416 SER A C 1
ATOM 3345 O O . SER A 1 416 ? 23.219 -26.156 13.648 1 96.81 416 SER A O 1
ATOM 3347 N N . MET A 1 417 ? 22.922 -24.484 12.164 1 97.75 417 MET A N 1
ATOM 3348 C CA . MET A 1 417 ? 21.516 -24.297 12.492 1 97.75 417 MET A CA 1
ATOM 3349 C C . MET A 1 417 ? 20.656 -25.344 11.805 1 97.75 417 MET A C 1
ATOM 3351 O O . MET A 1 417 ? 19.484 -25.531 12.18 1 97.75 417 MET A O 1
ATOM 3355 N N . ILE A 1 418 ? 21.188 -26.016 10.836 1 98.38 418 ILE A N 1
ATOM 3356 C CA . ILE A 1 418 ? 20.438 -27 10.062 1 98.38 418 ILE A CA 1
ATOM 3357 C C . ILE A 1 418 ? 20.453 -28.344 10.789 1 98.38 418 ILE A C 1
ATOM 3359 O O . ILE A 1 418 ? 21.516 -28.922 11.016 1 98.38 418 ILE A O 1
ATOM 3363 N N . ASP A 1 419 ? 19.297 -28.812 11.102 1 98.12 419 ASP A N 1
ATOM 3364 C CA . ASP A 1 419 ? 19.156 -30.094 11.805 1 98.12 419 ASP A CA 1
ATOM 3365 C C . ASP A 1 419 ? 19.016 -31.25 10.82 1 98.12 419 ASP A C 1
ATOM 3367 O O . ASP A 1 419 ? 19.594 -32.312 11.023 1 98.12 419 ASP A O 1
ATOM 3371 N N . HIS A 1 420 ? 18.203 -31.125 9.812 1 98.5 420 HIS A N 1
ATOM 3372 C CA . HIS A 1 420 ? 17.922 -32.125 8.781 1 98.5 420 HIS A CA 1
ATOM 3373 C C . HIS A 1 420 ? 17.766 -31.484 7.41 1 98.5 420 HIS A C 1
ATOM 3375 O O . HIS A 1 420 ? 17.359 -30.328 7.305 1 98.5 420 HIS A O 1
ATOM 3381 N N . GLU A 1 421 ? 18.156 -32.219 6.402 1 98.5 421 GLU A N 1
ATOM 3382 C CA . GLU A 1 421 ? 18.125 -31.719 5.039 1 98.5 421 GLU A CA 1
ATOM 3383 C C . GLU A 1 421 ? 17.562 -32.75 4.07 1 98.5 421 GLU A C 1
ATOM 3385 O O . GLU A 1 421 ? 17.922 -33.938 4.125 1 98.5 421 GLU A O 1
ATOM 3390 N N . ILE A 1 422 ? 16.578 -32.344 3.328 1 98.44 422 ILE A N 1
ATOM 3391 C CA . ILE A 1 422 ? 16.078 -33.062 2.166 1 98.44 422 ILE A CA 1
ATOM 3392 C C . ILE A 1 422 ? 16.391 -32.281 0.893 1 98.44 422 ILE A C 1
ATOM 3394 O O . ILE A 1 422 ? 16.328 -31.047 0.886 1 98.44 422 ILE A O 1
ATOM 3398 N N . VAL A 1 423 ? 16.797 -33 -0.192 1 98.31 423 VAL A N 1
ATOM 3399 C CA . VAL A 1 423 ? 17.188 -32.312 -1.418 1 98.31 423 VAL A CA 1
ATOM 3400 C C . VAL A 1 423 ? 16.406 -32.875 -2.602 1 98.31 423 VAL A C 1
ATOM 3402 O O . VAL A 1 423 ? 16.25 -34.094 -2.727 1 98.31 423 VAL A O 1
ATOM 3405 N N . ASN A 1 424 ? 15.781 -32.062 -3.33 1 97.94 424 ASN A N 1
ATOM 3406 C CA . ASN A 1 424 ? 15.305 -32.375 -4.672 1 97.94 424 ASN A CA 1
ATOM 3407 C C . ASN A 1 424 ? 16.188 -31.734 -5.746 1 97.94 424 ASN A C 1
ATOM 3409 O O . ASN A 1 424 ? 16.469 -30.547 -5.703 1 97.94 424 ASN A O 1
ATOM 3413 N N . ASP A 1 425 ? 16.688 -32.469 -6.59 1 97.12 425 ASP A N 1
ATOM 3414 C CA . ASP A 1 425 ? 17.469 -31.969 -7.715 1 97.12 425 ASP A CA 1
ATOM 3415 C C . ASP A 1 425 ? 16.859 -32.406 -9.047 1 97.12 425 ASP A C 1
ATOM 3417 O O . ASP A 1 425 ? 15.797 -33.031 -9.07 1 97.12 425 ASP A O 1
ATOM 3421 N N . PRO A 1 426 ? 17.359 -32.031 -10.203 1 96.38 426 PRO A N 1
ATOM 3422 C CA . PRO A 1 426 ? 16.719 -32.312 -11.492 1 96.38 426 PRO A CA 1
ATOM 3423 C C . PRO A 1 426 ? 16.391 -33.781 -11.703 1 96.38 426 PRO A C 1
ATOM 3425 O O . PRO A 1 426 ? 15.375 -34.125 -12.305 1 96.38 426 PRO A O 1
ATOM 3428 N N . ARG A 1 427 ? 17.219 -34.656 -11.172 1 96.44 427 ARG A N 1
ATOM 3429 C CA . ARG A 1 427 ? 16.953 -36.094 -11.281 1 96.44 427 ARG A CA 1
ATOM 3430 C C . ARG A 1 427 ? 15.734 -36.469 -10.461 1 96.44 427 ARG A C 1
ATOM 3432 O O . ARG A 1 427 ? 14.93 -37.312 -10.898 1 96.44 427 ARG A O 1
ATOM 3439 N N . THR A 1 428 ? 15.609 -35.875 -9.289 1 96.19 428 THR A N 1
ATOM 3440 C CA . THR A 1 428 ? 14.445 -36.094 -8.453 1 96.19 428 THR A CA 1
ATOM 3441 C C . THR A 1 428 ? 13.164 -35.656 -9.164 1 96.19 428 THR A C 1
ATOM 3443 O O . THR A 1 428 ? 12.18 -36.406 -9.195 1 96.19 428 THR A O 1
ATOM 3446 N N . TRP A 1 429 ? 13.203 -34.531 -9.719 1 96.5 429 TRP A N 1
ATOM 3447 C CA . TRP A 1 429 ? 12.047 -34 -10.422 1 96.5 429 TRP A CA 1
ATOM 3448 C C . TRP A 1 429 ? 11.656 -34.875 -11.594 1 96.5 429 TRP A C 1
ATOM 3450 O O . TRP A 1 429 ? 10.469 -35.125 -11.828 1 96.5 429 TRP A O 1
ATOM 3460 N N . GLN A 1 430 ? 12.594 -35.312 -12.281 1 95.81 430 GLN A N 1
ATOM 3461 C CA . GLN A 1 430 ? 12.359 -36.219 -13.422 1 95.81 430 GLN A CA 1
ATOM 3462 C C . GLN A 1 430 ? 11.781 -37.531 -12.977 1 95.81 430 GLN A C 1
ATOM 3464 O O . GLN A 1 430 ? 10.781 -38.031 -13.531 1 95.81 430 GLN A O 1
ATOM 3469 N N . ASN A 1 431 ? 12.32 -38.094 -11.914 1 93.88 431 ASN A N 1
ATOM 3470 C CA . ASN A 1 431 ? 11.984 -39.469 -11.531 1 93.88 431 ASN A CA 1
ATOM 3471 C C . ASN A 1 431 ? 10.711 -39.5 -10.688 1 93.88 431 ASN A C 1
ATOM 3473 O O . ASN A 1 431 ? 9.883 -40.406 -10.859 1 93.88 431 ASN A O 1
ATOM 3477 N N . GLU A 1 432 ? 10.57 -38.562 -9.844 1 93.44 432 GLU A N 1
ATOM 3478 C CA . GLU A 1 432 ? 9.445 -38.594 -8.906 1 93.44 432 GLU A CA 1
ATOM 3479 C C . GLU A 1 432 ? 8.188 -38.031 -9.555 1 93.44 432 GLU A C 1
ATOM 3481 O O . GLU A 1 432 ? 7.074 -38.469 -9.242 1 93.44 432 GLU A O 1
ATOM 3486 N N . PHE A 1 433 ? 8.328 -37.094 -10.477 1 95.38 433 PHE A N 1
ATOM 3487 C CA . PHE A 1 433 ? 7.148 -36.406 -10.984 1 95.38 433 PHE A CA 1
ATOM 3488 C C . PHE A 1 433 ? 7.039 -36.562 -12.5 1 95.38 433 PHE A C 1
ATOM 3490 O O . PHE A 1 433 ? 6.129 -36.031 -13.117 1 95.38 433 PHE A O 1
ATOM 3497 N N . ASN A 1 434 ? 7.953 -37.344 -13.07 1 95.94 434 ASN A N 1
ATOM 3498 C CA . ASN A 1 434 ? 7.953 -37.625 -14.5 1 95.94 434 ASN A CA 1
ATOM 3499 C C . ASN A 1 434 ? 8.07 -36.344 -15.32 1 95.94 434 ASN A C 1
ATOM 3501 O O . ASN A 1 434 ? 7.438 -36.219 -16.375 1 95.94 434 ASN A O 1
ATOM 3505 N N . LEU A 1 435 ? 8.812 -35.406 -14.781 1 96.69 435 LEU A N 1
ATOM 3506 C CA . LEU A 1 435 ? 9.023 -34.156 -15.523 1 96.69 435 LEU A CA 1
ATOM 3507 C C . LEU A 1 435 ? 10.078 -34.344 -16.609 1 96.69 435 LEU A C 1
ATOM 3509 O O . LEU A 1 435 ? 11.203 -34.75 -16.312 1 96.69 435 LEU A O 1
ATOM 3513 N N . TRP A 1 436 ? 9.688 -34 -17.828 1 96.31 436 TRP A N 1
ATOM 3514 C CA . TRP A 1 436 ? 10.578 -34.188 -18.969 1 96.31 436 TRP A CA 1
ATOM 3515 C C . TRP A 1 436 ? 11.906 -33.469 -18.734 1 96.31 436 TRP A C 1
ATOM 3517 O O . TRP A 1 436 ? 11.93 -32.25 -18.562 1 96.31 436 TRP A O 1
ATOM 3527 N N . LYS A 1 437 ? 13.008 -34.188 -18.609 1 95 437 LYS A N 1
ATOM 3528 C CA . LYS A 1 437 ? 14.367 -33.688 -18.406 1 95 437 LYS A CA 1
ATOM 3529 C C . LYS A 1 437 ? 14.477 -32.938 -17.094 1 95 437 LYS A C 1
ATOM 3531 O O . LYS A 1 437 ? 15.328 -32.031 -16.953 1 95 437 LYS A O 1
ATOM 3536 N N . GLY A 1 438 ? 13.555 -33.094 -16.25 1 95.5 438 GLY A N 1
ATOM 3537 C CA . GLY A 1 438 ? 13.602 -32.469 -14.938 1 95.5 438 GLY A CA 1
ATOM 3538 C C . GLY A 1 438 ? 13.219 -31.016 -14.961 1 95.5 438 GLY A C 1
ATOM 3539 O O . GLY A 1 438 ? 13.453 -30.281 -13.992 1 95.5 438 GLY A O 1
ATOM 3540 N N . SER A 1 439 ? 12.641 -30.531 -16.078 1 94.56 439 SER A N 1
ATOM 3541 C CA . SER A 1 439 ? 12.164 -29.156 -16.156 1 94.56 439 SER A CA 1
ATOM 3542 C C . SER A 1 439 ? 10.961 -28.922 -15.234 1 94.56 439 SER A C 1
ATOM 3544 O O . SER A 1 439 ? 9.914 -29.547 -15.414 1 94.56 439 SER A O 1
ATOM 3546 N N . ILE A 1 440 ? 11.078 -28 -14.359 1 94 440 ILE A N 1
ATOM 3547 C CA . ILE A 1 440 ? 10.117 -27.969 -13.258 1 94 440 ILE A CA 1
ATOM 3548 C C . ILE A 1 440 ? 8.883 -27.172 -13.672 1 94 440 ILE A C 1
ATOM 3550 O O . ILE A 1 440 ? 7.836 -27.25 -13.031 1 94 440 ILE A O 1
ATOM 3554 N N . LEU A 1 441 ? 8.961 -26.344 -14.781 1 93.31 441 LEU A N 1
ATOM 3555 C CA . LEU A 1 441 ? 7.82 -25.547 -15.211 1 93.31 441 LEU A CA 1
ATOM 3556 C C . LEU A 1 441 ? 7.402 -25.906 -16.625 1 93.31 441 LEU A C 1
ATOM 3558 O O . LEU A 1 441 ? 6.645 -25.172 -17.266 1 93.31 441 LEU A O 1
ATOM 3562 N N . GLY A 1 442 ? 7.961 -27.016 -17.141 1 94 442 GLY A N 1
ATOM 3563 C CA . GLY A 1 442 ? 7.547 -27.562 -18.438 1 94 442 GLY A CA 1
ATOM 3564 C C . GLY A 1 442 ? 8.141 -26.812 -19.609 1 94 442 GLY A C 1
ATOM 3565 O O . GLY A 1 442 ? 9.312 -26.438 -19.594 1 94 442 GLY A O 1
ATOM 3566 N N . LEU A 1 443 ? 7.32 -26.672 -20.656 1 93.75 443 LEU A N 1
ATOM 3567 C CA . LEU A 1 443 ? 7.746 -25.984 -21.859 1 93.75 443 LEU A CA 1
ATOM 3568 C C . LEU A 1 443 ? 7.965 -24.5 -21.609 1 93.75 443 LEU A C 1
ATOM 3570 O O . LEU A 1 443 ? 7.246 -23.891 -20.812 1 93.75 443 LEU A O 1
ATOM 3574 N N . SER A 1 444 ? 8.914 -23.984 -22.281 1 93.06 444 SER A N 1
ATOM 3575 C CA . SER A 1 444 ? 9.211 -22.562 -22.156 1 93.06 444 SER A CA 1
ATOM 3576 C C . SER A 1 444 ? 8.047 -21.703 -22.641 1 93.06 444 SER A C 1
ATOM 3578 O O . SER A 1 444 ? 7.121 -22.219 -23.281 1 93.06 444 SER A O 1
ATOM 3580 N N . HIS A 1 445 ? 8.141 -20.422 -22.359 1 92.25 445 HIS A N 1
ATOM 3581 C CA . HIS A 1 445 ? 7.078 -19.484 -22.703 1 92.25 445 HIS A CA 1
ATOM 3582 C C . HIS A 1 445 ? 7.559 -18.453 -23.719 1 92.25 445 HIS A C 1
ATOM 3584 O O . HIS A 1 445 ? 7.219 -17.266 -23.594 1 92.25 445 HIS A O 1
ATOM 3590 N N . SER A 1 446 ? 8.289 -18.922 -24.547 1 89.25 446 SER A N 1
ATOM 3591 C CA . SER A 1 446 ? 8.703 -18.047 -25.656 1 89.25 446 SER A CA 1
ATOM 3592 C C . SER A 1 446 ? 7.543 -17.781 -26.609 1 89.25 446 SER A C 1
ATOM 3594 O O . SER A 1 446 ? 6.52 -18.453 -26.562 1 89.25 446 SER A O 1
ATOM 3596 N N . LEU A 1 447 ? 7.727 -16.859 -27.438 1 86.06 447 LEU A N 1
ATOM 3597 C CA . LEU A 1 447 ? 6.66 -16.438 -28.344 1 86.06 447 LEU A CA 1
ATOM 3598 C C . LEU A 1 447 ? 6.148 -17.594 -29.172 1 86.06 447 LEU A C 1
ATOM 3600 O O . LEU A 1 447 ? 4.957 -17.672 -29.484 1 86.06 447 LEU A O 1
ATOM 3604 N N . SER A 1 448 ? 6.988 -18.484 -29.5 1 88.75 448 SER A N 1
ATOM 3605 C CA . SER A 1 448 ? 6.613 -19.594 -30.359 1 88.75 448 SER A CA 1
ATOM 3606 C C . SER A 1 448 ? 6.016 -20.75 -29.547 1 88.75 448 SER A C 1
ATOM 3608 O O . SER A 1 448 ? 5.641 -21.766 -30.109 1 88.75 448 SER A O 1
ATOM 3610 N N . GLN A 1 449 ? 5.891 -20.594 -28.297 1 91.38 449 GLN A N 1
ATOM 3611 C CA . GLN A 1 449 ? 5.406 -21.688 -27.469 1 91.38 449 GLN A CA 1
ATOM 3612 C C . GLN A 1 449 ? 4.285 -21.234 -26.531 1 91.38 449 GLN A C 1
ATOM 3614 O O . GLN A 1 449 ? 4.062 -21.828 -25.484 1 91.38 449 GLN A O 1
ATOM 3619 N N . VAL A 1 450 ? 3.688 -20.062 -26.891 1 88.81 450 VAL A N 1
ATOM 3620 C CA . VAL A 1 450 ? 2.562 -19.594 -26.094 1 88.81 450 VAL A CA 1
ATOM 3621 C C . VAL A 1 450 ? 1.325 -19.453 -26.984 1 88.81 450 VAL A C 1
ATOM 3623 O O . VAL A 1 450 ? 1.406 -19.594 -28.203 1 88.81 450 VAL A O 1
ATOM 3626 N N . LEU A 1 451 ? 0.153 -19.234 -26.344 1 88.81 451 LEU A N 1
ATOM 3627 C CA . LEU A 1 451 ? -1.113 -19.062 -27.047 1 88.81 451 LEU A CA 1
ATOM 3628 C C . LEU A 1 451 ? -1.422 -20.266 -27.906 1 88.81 451 LEU A C 1
ATOM 3630 O O . LEU A 1 451 ? -1.368 -21.406 -27.438 1 88.81 451 LEU A O 1
ATOM 3634 N N . TRP A 1 452 ? -1.705 -20 -29.172 1 87.25 452 TRP A N 1
ATOM 3635 C CA . TRP A 1 452 ? -2.088 -21.109 -30.031 1 87.25 452 TRP A CA 1
ATOM 3636 C C . TRP A 1 452 ? -0.904 -22.047 -30.281 1 87.25 452 TRP A C 1
ATOM 3638 O O . TRP A 1 452 ? -1.088 -23.234 -30.578 1 87.25 452 TRP A O 1
ATOM 3648 N N . PHE A 1 453 ? 0.304 -21.547 -30.125 1 90.12 453 PHE A N 1
ATOM 3649 C CA . PHE A 1 453 ? 1.491 -22.344 -30.422 1 90.12 453 PHE A CA 1
ATOM 3650 C C . PHE A 1 453 ? 1.772 -23.328 -29.312 1 90.12 453 PHE A C 1
ATOM 3652 O O . PHE A 1 453 ? 2.529 -24.297 -29.5 1 90.12 453 PHE A O 1
ATOM 3659 N N . ARG A 1 454 ? 1.2 -23.094 -28.219 1 93.31 454 ARG A N 1
ATOM 3660 C CA . ARG A 1 454 ? 1.338 -24.047 -27.125 1 93.31 454 ARG A CA 1
ATOM 3661 C C . ARG A 1 454 ? 0.446 -25.266 -27.328 1 93.31 454 ARG A C 1
ATOM 3663 O O . ARG A 1 454 ? -0.645 -25.141 -27.891 1 93.31 454 ARG A O 1
ATOM 3670 N N . PRO A 1 455 ? 0.919 -26.422 -26.906 1 94.75 455 PRO A N 1
ATOM 3671 C CA . PRO A 1 455 ? 0.086 -27.625 -27.094 1 94.75 455 PRO A CA 1
ATOM 3672 C C . PRO A 1 455 ? -1.329 -27.438 -26.547 1 94.75 455 PRO A C 1
ATOM 3674 O O . PRO A 1 455 ? -1.509 -26.922 -25.453 1 94.75 455 PRO A O 1
ATOM 3677 N N . SER A 1 456 ? -2.27 -27.859 -27.328 1 94.38 456 SER A N 1
ATOM 3678 C CA . SER A 1 456 ? -3.684 -27.672 -27.016 1 94.38 456 SER A CA 1
ATOM 3679 C C . SER A 1 456 ? -4.125 -28.641 -25.906 1 94.38 456 SER A C 1
ATOM 3681 O O . SER A 1 456 ? -3.465 -29.641 -25.656 1 94.38 456 SER A O 1
ATOM 3683 N N . LEU A 1 457 ? -5.219 -28.312 -25.328 1 96.75 457 LEU A N 1
ATOM 3684 C CA . LEU A 1 457 ? -5.84 -29.203 -24.344 1 96.75 457 LEU A CA 1
ATOM 3685 C C . LEU A 1 457 ? -6.312 -30.484 -25.016 1 96.75 457 LEU A C 1
ATOM 3687 O O . LEU A 1 457 ? -6.07 -31.578 -24.5 1 96.75 457 LEU A O 1
ATOM 3691 N N . LYS A 1 458 ? -6.973 -30.297 -26.109 1 96.12 458 LYS A N 1
ATOM 3692 C CA . LYS A 1 458 ? -7.398 -31.453 -26.875 1 96.12 458 LYS A CA 1
ATOM 3693 C C . LYS A 1 458 ? -6.258 -31.984 -27.734 1 96.12 458 LYS A C 1
ATOM 3695 O O . LYS A 1 458 ? -5.629 -31.234 -28.484 1 96.12 458 LYS A O 1
ATOM 3700 N N . CYS A 1 459 ? -6.008 -33.281 -27.594 1 95.06 459 CYS A N 1
ATOM 3701 C CA . CYS A 1 459 ? -4.973 -33.906 -28.422 1 95.06 459 CYS A CA 1
ATOM 3702 C C . CYS A 1 459 ? -5.348 -33.844 -29.891 1 95.06 459 CYS A C 1
ATOM 3704 O O . CYS A 1 459 ? -6.473 -34.188 -30.266 1 95.06 459 CYS A O 1
ATOM 3706 N N . LYS A 1 460 ? -4.418 -33.469 -30.672 1 87.62 460 LYS A N 1
ATOM 3707 C CA . LYS A 1 460 ? -4.711 -33.312 -32.094 1 87.62 460 LYS A CA 1
ATOM 3708 C C . LYS A 1 460 ? -4.441 -34.625 -32.844 1 87.62 460 LYS A C 1
ATOM 3710 O O . LYS A 1 460 ? -4.941 -34.812 -33.969 1 87.62 460 LYS A O 1
ATOM 3715 N N . ILE A 1 461 ? -3.738 -35.5 -32.281 1 93.81 461 ILE A N 1
ATOM 3716 C CA . ILE A 1 461 ? -3.303 -36.75 -32.969 1 93.81 461 ILE A CA 1
ATOM 3717 C C . ILE A 1 461 ? -4.266 -37.875 -32.625 1 93.81 461 ILE A C 1
ATOM 3719 O O . ILE A 1 461 ? -4.633 -38.656 -33.5 1 93.81 461 ILE A O 1
ATOM 3723 N N . PHE A 1 462 ? -4.664 -38 -31.422 1 97.12 462 PHE A N 1
ATOM 3724 C CA . PHE A 1 462 ? -5.52 -39.062 -30.938 1 97.12 462 PHE A CA 1
ATOM 3725 C C . PHE A 1 462 ? -6.867 -38.531 -30.469 1 97.12 462 PHE A C 1
ATOM 3727 O O . PHE A 1 462 ? -6.93 -37.5 -29.797 1 97.12 462 PHE A O 1
ATOM 3734 N N . GLU A 1 463 ? -7.918 -39.25 -30.844 1 97.38 463 GLU A N 1
ATOM 3735 C CA . GLU A 1 463 ? -9.258 -38.844 -30.453 1 97.38 463 GLU A CA 1
ATOM 3736 C C . GLU A 1 463 ? -9.555 -39.25 -29.016 1 97.38 463 GLU A C 1
ATOM 3738 O O . GLU A 1 463 ? -9 -40.25 -28.531 1 97.38 463 GLU A O 1
ATOM 3743 N N . ASN A 1 464 ? -10.336 -38.5 -28.312 1 98.12 464 ASN A N 1
ATOM 3744 C CA . ASN A 1 464 ? -10.82 -38.75 -26.969 1 98.12 464 ASN A CA 1
ATOM 3745 C C . ASN A 1 464 ? -9.695 -38.656 -25.938 1 98.12 464 ASN A C 1
ATOM 3747 O O . ASN A 1 464 ? -9.742 -39.312 -24.891 1 98.12 464 ASN A O 1
ATOM 3751 N N . LEU A 1 465 ? -8.672 -37.906 -26.281 1 98.56 465 LEU A N 1
ATOM 3752 C CA . LEU A 1 465 ? -7.543 -37.625 -25.391 1 98.56 465 LEU A CA 1
ATOM 3753 C C . LEU A 1 465 ? -7.355 -36.156 -25.172 1 98.56 465 LEU A C 1
ATOM 3755 O O . LEU A 1 465 ? -7.332 -35.375 -26.141 1 98.56 465 LEU A O 1
ATOM 3759 N N . TYR A 1 466 ? -7.301 -35.75 -23.938 1 98.56 466 TYR A N 1
ATOM 3760 C CA . TYR A 1 466 ? -7.105 -34.375 -23.562 1 98.56 466 TYR A CA 1
ATOM 3761 C C . TYR A 1 466 ? -5.938 -34.219 -22.594 1 98.56 466 TYR A C 1
ATOM 3763 O O . TYR A 1 466 ? -5.52 -35.188 -21.969 1 98.56 466 TYR A O 1
ATOM 3771 N N . PHE A 1 467 ? -5.426 -33 -22.531 1 98.31 467 PHE A N 1
ATOM 3772 C CA . PHE A 1 467 ? -4.324 -32.688 -21.641 1 98.31 467 PHE A CA 1
ATOM 3773 C C . PHE A 1 467 ? -4.672 -31.484 -20.766 1 98.31 467 PHE A C 1
ATOM 3775 O O . PHE A 1 467 ? -5.453 -30.625 -21.188 1 98.31 467 PHE A O 1
ATOM 3782 N N . VAL A 1 468 ? -4.16 -31.406 -19.609 1 98.06 468 VAL A N 1
ATOM 3783 C CA . VAL A 1 468 ? -4.242 -30.266 -18.703 1 98.06 468 VAL A CA 1
ATOM 3784 C C . VAL A 1 468 ? -2.98 -30.188 -17.859 1 98.06 468 VAL A C 1
ATOM 3786 O O . VAL A 1 468 ? -2.43 -31.219 -17.453 1 98.06 468 VAL A O 1
ATOM 3789 N N . GLY A 1 469 ? -2.43 -29.031 -17.688 1 96.19 469 GLY A N 1
ATOM 3790 C CA . GLY A 1 469 ? -1.212 -28.891 -16.906 1 96.19 469 GLY A CA 1
ATOM 3791 C C . GLY A 1 469 ? -0.3 -27.797 -17.406 1 96.19 469 GLY A C 1
ATOM 3792 O O . GLY A 1 469 ? -0.717 -26.953 -18.219 1 96.19 469 GLY A O 1
ATOM 3793 N N . ALA A 1 470 ? 0.943 -27.781 -16.969 1 94.31 470 ALA A N 1
ATOM 3794 C CA . ALA A 1 470 ? 1.879 -26.672 -17.125 1 94.31 470 ALA A CA 1
ATOM 3795 C C . ALA A 1 470 ? 2.287 -26.484 -18.578 1 94.31 470 ALA A C 1
ATOM 3797 O O . ALA A 1 470 ? 2.58 -25.375 -19.016 1 94.31 470 ALA A O 1
ATOM 3798 N N . SER A 1 471 ? 2.314 -27.594 -19.375 1 94.94 471 SER A N 1
ATOM 3799 C CA . SER A 1 471 ? 2.828 -27.516 -20.734 1 94.94 471 SER A CA 1
ATOM 3800 C C . SER A 1 471 ? 1.691 -27.469 -21.75 1 94.94 471 SER A C 1
ATOM 3802 O O . SER A 1 471 ? 1.934 -27.375 -22.953 1 94.94 471 SER A O 1
ATOM 3804 N N . ALA A 1 472 ? 0.494 -27.609 -21.266 1 95.75 472 ALA A N 1
ATOM 3805 C CA . ALA A 1 472 ? -0.686 -27.406 -22.109 1 95.75 472 ALA A CA 1
ATOM 3806 C C . ALA A 1 472 ? -1.198 -25.969 -21.984 1 95.75 472 ALA A C 1
ATOM 3808 O O . ALA A 1 472 ? -0.785 -25.234 -21.094 1 95.75 472 ALA A O 1
ATOM 3809 N N . GLN A 1 473 ? -1.992 -25.578 -22.906 1 94.5 473 GLN A N 1
ATOM 3810 C CA . GLN A 1 473 ? -2.645 -24.281 -22.781 1 94.5 473 GLN A CA 1
ATOM 3811 C C . GLN A 1 473 ? -3.406 -24.172 -21.469 1 94.5 473 GLN A C 1
ATOM 3813 O O . GLN A 1 473 ? -4.082 -25.109 -21.047 1 94.5 473 GLN A O 1
ATOM 3818 N N . PRO A 1 474 ? -3.27 -23.078 -20.797 1 94.69 474 PRO A N 1
ATOM 3819 C CA . PRO A 1 474 ? -2.654 -21.844 -21.297 1 94.69 474 PRO A CA 1
ATOM 3820 C C . PRO A 1 474 ? -1.196 -21.688 -20.859 1 94.69 474 PRO A C 1
ATOM 3822 O O . PRO A 1 474 ? -0.481 -20.828 -21.375 1 94.69 474 PRO A O 1
ATOM 3825 N N . GLY A 1 475 ? -0.855 -22.469 -19.828 1 92.62 475 GLY A N 1
ATOM 3826 C CA . GLY A 1 475 ? 0.545 -22.359 -19.438 1 92.62 475 GLY A CA 1
ATOM 3827 C C . GLY A 1 475 ? 0.814 -22.828 -18.016 1 92.62 475 GLY A C 1
ATOM 3828 O O . GLY A 1 475 ? 0.018 -23.562 -17.438 1 92.62 475 GLY A O 1
ATOM 3829 N N . THR A 1 476 ? 1.968 -22.359 -17.531 1 92.56 476 THR A N 1
ATOM 3830 C CA . THR A 1 476 ? 2.455 -22.875 -16.266 1 92.56 476 THR A CA 1
ATOM 3831 C C . THR A 1 476 ? 2.018 -21.984 -15.109 1 92.56 476 THR A C 1
ATOM 3833 O O . THR A 1 476 ? 1.757 -20.797 -15.297 1 92.56 476 THR A O 1
ATOM 3836 N N . GLY A 1 477 ? 1.99 -22.625 -13.883 1 94.12 477 GLY A N 1
ATOM 3837 C CA . GLY A 1 477 ? 1.521 -21.984 -12.664 1 94.12 477 GLY A CA 1
ATOM 3838 C C . GLY A 1 477 ? 0.166 -22.484 -12.211 1 94.12 477 GLY A C 1
ATOM 3839 O O . GLY A 1 477 ? -0.714 -22.75 -13.031 1 94.12 477 GLY A O 1
ATOM 3840 N N . VAL A 1 478 ? -0.015 -22.516 -10.992 1 96.75 478 VAL A N 1
ATOM 3841 C CA . VAL A 1 478 ? -1.214 -23.141 -10.453 1 96.75 478 VAL A CA 1
ATOM 3842 C C . VAL A 1 478 ? -2.455 -22.391 -10.93 1 96.75 478 VAL A C 1
ATOM 3844 O O . VAL A 1 478 ? -3.381 -23 -11.477 1 96.75 478 VAL A O 1
ATOM 3847 N N . PRO A 1 479 ? -2.467 -21.031 -10.789 1 96.94 479 PRO A N 1
ATOM 3848 C CA . PRO A 1 479 ? -3.676 -20.359 -11.266 1 96.94 479 PRO A CA 1
ATOM 3849 C C . PRO A 1 479 ? -3.885 -20.516 -12.773 1 96.94 479 PRO A C 1
ATOM 3851 O O . PRO A 1 479 ? -5.027 -20.594 -13.234 1 96.94 479 PRO A O 1
ATOM 3854 N N . ILE A 1 480 ? -2.844 -20.594 -13.5 1 96.44 480 ILE A N 1
ATOM 3855 C CA . ILE A 1 480 ? -2.932 -20.703 -14.945 1 96.44 480 ILE A CA 1
ATOM 3856 C C . ILE A 1 480 ? -3.459 -22.094 -15.32 1 96.44 480 ILE A C 1
ATOM 3858 O O . ILE A 1 480 ? -4.293 -22.219 -16.219 1 96.44 480 ILE A O 1
ATOM 3862 N N . VAL A 1 481 ? -3.014 -23.062 -14.594 1 97.44 481 VAL A N 1
ATOM 3863 C CA . VAL A 1 481 ? -3.471 -24.422 -14.82 1 97.44 481 VAL A CA 1
ATOM 3864 C C . VAL A 1 481 ? -4.953 -24.547 -14.469 1 97.44 481 VAL A C 1
ATOM 3866 O O . VAL A 1 481 ? -5.695 -25.281 -15.117 1 97.44 481 VAL A O 1
ATOM 3869 N N . LEU A 1 482 ? -5.379 -23.797 -13.484 1 98.25 482 LEU A N 1
ATOM 3870 C CA . LEU A 1 482 ? -6.793 -23.766 -13.141 1 98.25 482 LEU A CA 1
ATOM 3871 C C . LEU A 1 482 ? -7.625 -23.203 -14.289 1 98.25 482 LEU A C 1
ATOM 3873 O O . LEU A 1 482 ? -8.742 -23.672 -14.539 1 98.25 482 LEU A O 1
ATOM 3877 N N . CYS A 1 483 ? -7.082 -22.219 -14.93 1 97.75 483 CYS A N 1
ATOM 3878 C CA . CYS A 1 483 ? -7.754 -21.703 -16.109 1 97.75 483 CYS A CA 1
ATOM 3879 C C . CYS A 1 483 ? -7.855 -22.766 -17.203 1 97.75 483 CYS A C 1
ATOM 3881 O O . CYS A 1 483 ? -8.883 -22.875 -17.875 1 97.75 483 CYS A O 1
ATOM 3883 N N . GLY A 1 484 ? -6.793 -23.5 -17.344 1 97.81 484 GLY A N 1
ATOM 3884 C CA . GLY A 1 484 ? -6.82 -24.609 -18.297 1 97.81 484 GLY A CA 1
ATOM 3885 C C . GLY A 1 484 ? -7.895 -25.641 -17.984 1 97.81 484 GLY A C 1
ATOM 3886 O O . GLY A 1 484 ? -8.57 -26.125 -18.891 1 97.81 484 GLY A O 1
ATOM 3887 N N . ALA A 1 485 ? -8.039 -25.938 -16.766 1 98.5 485 ALA A N 1
ATOM 3888 C CA . ALA A 1 485 ? -9.062 -26.891 -16.344 1 98.5 485 ALA A CA 1
ATOM 3889 C C . ALA A 1 485 ? -10.461 -26.375 -16.672 1 98.5 485 ALA A C 1
ATOM 3891 O O . ALA A 1 485 ? -11.344 -27.141 -17.031 1 98.5 485 ALA A O 1
ATOM 3892 N N . LYS A 1 486 ? -10.602 -25.109 -16.484 1 98.06 486 LYS A N 1
ATOM 3893 C CA . LYS A 1 486 ? -11.891 -24.5 -16.812 1 98.06 486 LYS A CA 1
ATOM 3894 C C . LYS A 1 486 ? -12.195 -24.625 -18.312 1 98.06 486 LYS A C 1
ATOM 3896 O O . LYS A 1 486 ? -13.32 -24.953 -18.688 1 98.06 486 LYS A O 1
ATOM 3901 N N . MET A 1 487 ? -11.25 -24.344 -19.109 1 96.88 487 MET A N 1
ATOM 3902 C CA . MET A 1 487 ? -11.422 -24.453 -20.562 1 96.88 487 MET A CA 1
ATOM 3903 C C . MET A 1 487 ? -11.703 -25.891 -20.969 1 96.88 487 MET A C 1
ATOM 3905 O O . MET A 1 487 ? -12.516 -26.141 -21.859 1 96.88 487 MET A O 1
ATOM 3909 N N . LEU A 1 488 ? -11.016 -26.797 -20.328 1 97.5 488 LEU A N 1
ATOM 3910 C CA . LEU A 1 488 ? -11.227 -28.203 -20.594 1 97.5 488 LEU A CA 1
ATOM 3911 C C . LEU A 1 488 ? -12.664 -28.609 -20.266 1 97.5 488 LEU A C 1
ATOM 3913 O O . LEU A 1 488 ? -13.297 -29.344 -21.031 1 97.5 488 LEU A O 1
ATOM 3917 N N . GLU A 1 489 ? -13.125 -28.172 -19.125 1 97.38 489 GLU A N 1
ATOM 3918 C CA . GLU A 1 489 ? -14.516 -28.406 -18.75 1 97.38 489 GLU A CA 1
ATOM 3919 C C . GLU A 1 489 ? -15.469 -27.922 -19.828 1 97.38 489 GLU A C 1
ATOM 3921 O O . GLU A 1 489 ? -16.406 -28.641 -20.203 1 97.38 489 GLU A O 1
ATOM 3926 N N . LYS A 1 490 ? -15.227 -26.734 -20.281 1 95.94 490 LYS A N 1
ATOM 3927 C CA . LYS A 1 490 ? -16.094 -26.156 -21.297 1 95.94 490 LYS A CA 1
ATOM 3928 C C . LYS A 1 490 ? -16.094 -27 -22.562 1 95.94 490 LYS A C 1
ATOM 3930 O O . LYS A 1 490 ? -17.141 -27.25 -23.156 1 95.94 490 LYS A O 1
ATOM 3935 N N . GLN A 1 491 ? -14.969 -27.453 -23.016 1 95.31 491 GLN A N 1
ATOM 3936 C CA . GLN A 1 491 ? -14.852 -28.25 -24.219 1 95.31 491 GLN A CA 1
ATOM 3937 C C . GLN A 1 491 ? -15.633 -29.562 -24.094 1 95.31 491 GLN A C 1
ATOM 3939 O O . GLN A 1 491 ? -16.359 -29.953 -25.016 1 95.31 491 GLN A O 1
ATOM 3944 N N . LEU A 1 492 ? -15.508 -30.219 -23 1 96.5 492 LEU A N 1
ATOM 3945 C CA . LEU A 1 492 ? -16.156 -31.516 -22.797 1 96.5 492 LEU A CA 1
ATOM 3946 C C . LEU A 1 492 ? -17.656 -31.344 -22.609 1 96.5 492 LEU A C 1
ATOM 3948 O O . LEU A 1 492 ? -18.438 -32.156 -23.094 1 96.5 492 LEU A O 1
ATOM 3952 N N . CYS A 1 493 ? -18.047 -30.297 -21.922 1 95.31 493 CYS A N 1
ATOM 3953 C CA . CYS A 1 493 ? -19.469 -30.031 -21.766 1 95.31 493 CYS A CA 1
ATOM 3954 C C . CYS A 1 493 ? -20.109 -29.703 -23.125 1 95.31 493 CYS A C 1
ATOM 3956 O O . CYS A 1 493 ? -21.219 -30.156 -23.406 1 95.31 493 CYS A O 1
ATOM 3958 N N . ASP A 1 494 ? -19.422 -28.891 -23.891 1 93.5 494 ASP A N 1
ATOM 3959 C CA . ASP A 1 494 ? -19.922 -28.562 -25.219 1 93.5 494 ASP A CA 1
ATOM 3960 C C . ASP A 1 494 ? -20.078 -29.828 -26.062 1 93.5 494 ASP A C 1
ATOM 3962 O O . ASP A 1 494 ? -21.031 -29.953 -26.828 1 93.5 494 ASP A O 1
ATOM 3966 N N . ARG A 1 495 ? -19.219 -30.734 -25.891 1 92.62 495 ARG A N 1
ATOM 3967 C CA . ARG A 1 495 ? -19.219 -31.969 -26.688 1 92.62 495 ARG A CA 1
ATOM 3968 C C . ARG A 1 495 ? -20.312 -32.906 -26.219 1 92.62 495 ARG A C 1
ATOM 3970 O O . ARG A 1 495 ? -21 -33.531 -27.031 1 92.62 495 ARG A O 1
ATOM 3977 N N . PHE A 1 496 ? -20.562 -33.062 -24.969 1 92.62 496 PHE A N 1
ATOM 3978 C CA . PHE A 1 496 ? -21.391 -34.156 -24.469 1 92.62 496 PHE A CA 1
ATOM 3979 C C . PHE A 1 496 ? -22.719 -33.625 -23.938 1 92.62 496 PHE A C 1
ATOM 3981 O O . PHE A 1 496 ? -23.703 -34.375 -23.844 1 92.62 496 PHE A O 1
ATOM 3988 N N . LEU A 1 497 ? -22.766 -32.438 -23.406 1 84 497 LEU A N 1
ATOM 3989 C CA . LEU A 1 497 ? -23.984 -31.953 -22.75 1 84 497 LEU A CA 1
ATOM 3990 C C . LEU A 1 497 ? -24.703 -30.953 -23.656 1 84 497 LEU A C 1
ATOM 3992 O O . LEU A 1 497 ? -25.938 -30.812 -23.562 1 84 497 LEU A O 1
ATOM 3996 N N . GLU A 1 498 ? -24.016 -29.906 -24.219 1 74.31 498 GLU A N 1
ATOM 3997 C CA . GLU A 1 498 ? -24.688 -28.922 -25.047 1 74.31 498 GLU A CA 1
ATOM 3998 C C . GLU A 1 498 ? -24.891 -29.438 -26.469 1 74.31 498 GLU A C 1
ATOM 4000 O O . GLU A 1 498 ? -24.047 -30.141 -27.016 1 74.31 498 GLU A O 1
ATOM 4005 N N . GLY A 1 499 ? -25.906 -30.188 -26.844 1 54.75 499 GLY A N 1
ATOM 4006 C CA . GLY A 1 499 ? -26.266 -30.578 -28.203 1 54.75 499 GLY A CA 1
ATOM 4007 C C . GLY A 1 499 ? -25.594 -29.734 -29.266 1 54.75 499 GLY A C 1
ATOM 4008 O O . GLY A 1 499 ? -25.109 -28.641 -28.984 1 54.75 499 GLY A O 1
ATOM 4009 N N . LYS A 1 500 ? -25.344 -30.344 -30.625 1 47.06 500 LYS A N 1
ATOM 4010 C CA . LYS A 1 500 ? -24.734 -29.781 -31.828 1 47.06 500 LYS A CA 1
ATOM 4011 C C . LYS A 1 500 ? -25.172 -28.344 -32.062 1 47.06 500 LYS A C 1
ATOM 4013 O O . LYS A 1 500 ? -26.297 -28.094 -32.5 1 47.06 500 LYS A O 1
ATOM 4018 N N . VAL A 1 501 ? -25.047 -27.5 -31.266 1 41.5 501 VAL A N 1
ATOM 4019 C CA . VAL A 1 501 ? -25.438 -26.234 -31.875 1 41.5 501 VAL A CA 1
ATOM 4020 C C . VAL A 1 501 ? -24.672 -26.031 -33.188 1 41.5 501 VAL A C 1
ATOM 4022 O O . VAL A 1 501 ? -23.469 -26.281 -33.25 1 41.5 501 VAL A O 1
ATOM 4025 N N . LYS A 1 502 ? -25.344 -25.859 -34.312 1 44.22 502 LYS A N 1
ATOM 4026 C CA . LYS A 1 502 ? -24.953 -25.516 -35.688 1 44.22 502 LYS A CA 1
ATOM 4027 C C . LYS A 1 502 ? -23.953 -24.375 -35.688 1 44.22 502 LYS A C 1
ATOM 4029 O O . LYS A 1 502 ? -24.297 -23.219 -35.406 1 44.22 502 LYS A O 1
ATOM 4034 N N . ILE A 1 503 ? -22.719 -24.609 -35.188 1 43.44 503 ILE A N 1
ATOM 4035 C CA . ILE A 1 503 ? -21.797 -23.5 -35.469 1 43.44 503 ILE A CA 1
ATOM 4036 C C . ILE A 1 503 ? -21.938 -23.078 -36.906 1 43.44 503 ILE A C 1
ATOM 4038 O O . ILE A 1 503 ? -21.828 -23.906 -37.812 1 43.44 503 ILE A O 1
ATOM 4042 N N . ASN A 1 504 ? -22.516 -22.078 -37.125 1 40.91 504 ASN A N 1
ATOM 4043 C CA . ASN A 1 504 ? -22.672 -21.5 -38.438 1 40.91 504 ASN A CA 1
ATOM 4044 C C . ASN A 1 504 ? -21.344 -21.406 -39.188 1 40.91 504 ASN A C 1
ATOM 4046 O O . ASN A 1 504 ? -20.453 -20.672 -38.75 1 40.91 504 ASN A O 1
ATOM 4050 N N . THR A 1 505 ? -21 -22.312 -39.969 1 43.69 505 THR A N 1
ATOM 4051 C CA . THR A 1 505 ? -19.859 -22.406 -40.875 1 43.69 505 THR A CA 1
ATOM 4052 C C . THR A 1 505 ? -19.484 -21.031 -41.438 1 43.69 505 THR A C 1
ATOM 4054 O O . THR A 1 505 ? -18.328 -20.781 -41.75 1 43.69 505 THR A O 1
ATOM 4057 N N . TRP A 1 506 ? -20.469 -20.234 -41.562 1 46.19 506 TRP A N 1
ATOM 4058 C CA . TRP A 1 506 ? -20.219 -18.922 -42.156 1 46.19 506 TRP A CA 1
ATOM 4059 C C . TRP A 1 506 ? -19.391 -18.062 -41.219 1 46.19 506 TRP A C 1
ATOM 4061 O O . TRP A 1 506 ? -18.453 -17.391 -41.656 1 46.19 506 TRP A O 1
ATOM 4071 N N . SER A 1 507 ? -19.641 -18.141 -39.969 1 48.38 507 SER A N 1
ATOM 4072 C CA . SER A 1 507 ? -18.922 -17.281 -39.062 1 48.38 507 SER A CA 1
ATOM 4073 C C . SER A 1 507 ? -17.469 -17.719 -38.906 1 48.38 507 SER A C 1
ATOM 4075 O O . SER A 1 507 ? -16.578 -16.891 -38.75 1 48.38 507 SER A O 1
ATOM 4077 N N . LYS A 1 508 ? -17.281 -18.938 -39.188 1 53.66 508 LYS A N 1
ATOM 4078 C CA . LYS A 1 508 ? -15.922 -19.484 -39.188 1 53.66 508 LYS A CA 1
ATOM 4079 C C . LYS A 1 508 ? -15.156 -19.047 -40.438 1 53.66 508 LYS A C 1
ATOM 4081 O O . LYS A 1 508 ? -13.953 -18.766 -40.344 1 53.66 508 LYS A O 1
ATOM 4086 N N . GLY A 1 509 ? -15.805 -19.109 -41.469 1 48.44 509 GLY A N 1
ATOM 4087 C CA . GLY A 1 509 ? -15.211 -18.656 -42.719 1 48.44 509 GLY A CA 1
ATOM 4088 C C . GLY A 1 509 ? -14.773 -17.203 -42.688 1 48.44 509 GLY A C 1
ATOM 4089 O O . GLY A 1 509 ? -13.672 -16.875 -43.125 1 48.44 509 GLY A O 1
ATOM 4090 N N . VAL A 1 510 ? -15.539 -16.375 -42.156 1 53.25 510 VAL A N 1
ATOM 4091 C CA . VAL A 1 510 ? -15.234 -14.945 -42.062 1 53.25 510 VAL A CA 1
ATOM 4092 C C . VAL A 1 510 ? -14.086 -14.727 -41.062 1 53.25 510 VAL A C 1
ATOM 4094 O O . VAL A 1 510 ? -13.156 -13.961 -41.344 1 53.25 510 VAL A O 1
ATOM 4097 N N . SER A 1 511 ? -14.109 -15.516 -40.062 1 52.31 511 SER A N 1
ATOM 4098 C CA . SER A 1 511 ? -13.031 -15.391 -39.094 1 52.31 511 SER A CA 1
ATOM 4099 C C . SER A 1 511 ? -11.703 -15.867 -39.688 1 52.31 511 SER A C 1
ATOM 4101 O O . SER A 1 511 ? -10.656 -15.258 -39.438 1 52.31 511 SER A O 1
ATOM 4103 N N . PHE A 1 512 ? -11.828 -16.859 -40.469 1 55.44 512 PHE A N 1
ATOM 4104 C CA . PHE A 1 512 ? -10.664 -17.391 -41.156 1 55.44 512 PHE A CA 1
ATOM 4105 C C . PHE A 1 512 ? -10.102 -16.375 -42.156 1 55.44 512 PHE A C 1
ATOM 4107 O O . PHE A 1 512 ? -8.891 -16.156 -42.219 1 55.44 512 PHE A O 1
ATOM 4114 N N . SER A 1 513 ? -10.961 -15.773 -42.875 1 54.34 513 SER A N 1
ATOM 4115 C CA . SER A 1 513 ? -10.539 -14.789 -43.844 1 54.34 513 SER A CA 1
ATOM 4116 C C . SER A 1 513 ? -9.93 -13.562 -43.188 1 54.34 513 SER A C 1
ATOM 4118 O O . SER A 1 513 ? -8.906 -13.047 -43.656 1 54.34 513 SER A O 1
ATOM 4120 N N . ILE A 1 514 ? -10.484 -13.172 -42.156 1 54.22 514 ILE A N 1
ATOM 4121 C CA . ILE A 1 514 ? -9.992 -12 -41.438 1 54.22 514 ILE A CA 1
ATOM 4122 C C . ILE A 1 514 ? -8.672 -12.336 -40.75 1 54.22 514 ILE A C 1
ATOM 4124 O O . ILE A 1 514 ? -7.75 -11.523 -40.719 1 54.22 514 ILE A O 1
ATOM 4128 N N . GLY A 1 515 ? -8.617 -13.531 -40.312 1 53.03 515 GLY A N 1
ATOM 4129 C CA . GLY A 1 515 ? -7.371 -13.969 -39.719 1 53.03 515 GLY A CA 1
ATOM 4130 C C . GLY A 1 515 ? -6.215 -13.992 -40.719 1 53.03 515 GLY A C 1
ATOM 4131 O O . GLY A 1 515 ? -5.113 -13.547 -40.375 1 53.03 515 GLY A O 1
ATOM 4132 N N . ILE A 1 516 ? -6.52 -14.492 -41.875 1 54.91 516 ILE A N 1
ATOM 4133 C CA . ILE A 1 516 ? -5.5 -14.523 -42.906 1 54.91 516 ILE A CA 1
ATOM 4134 C C . ILE A 1 516 ? -5.086 -13.094 -43.281 1 54.91 516 ILE A C 1
ATOM 4136 O O . ILE A 1 516 ? -3.895 -12.805 -43.406 1 54.91 516 ILE A O 1
ATOM 4140 N N . LEU A 1 517 ? -5.988 -12.25 -43.281 1 53.19 517 LEU A N 1
ATOM 4141 C CA . LEU A 1 517 ? -5.684 -10.867 -43.625 1 53.19 517 LEU A CA 1
ATOM 4142 C C . LEU A 1 517 ? -4.906 -10.18 -42.5 1 53.19 517 LEU A C 1
ATOM 4144 O O . LEU A 1 517 ? -3.945 -9.453 -42.781 1 53.19 517 LEU A O 1
ATOM 4148 N N . ALA A 1 518 ? -5.305 -10.453 -41.344 1 53.78 518 ALA A N 1
ATOM 4149 C CA . ALA A 1 518 ? -4.629 -9.867 -40.188 1 53.78 518 ALA A CA 1
ATOM 4150 C C . ALA A 1 518 ? -3.211 -10.414 -40.062 1 53.78 518 ALA A C 1
ATOM 4152 O O . ALA A 1 518 ? -2.277 -9.664 -39.75 1 53.78 518 ALA A O 1
ATOM 4153 N N . PHE A 1 519 ? -3.123 -11.703 -40.312 1 53.03 519 PHE A N 1
ATOM 4154 C CA . PHE A 1 519 ? -1.805 -12.328 -40.281 1 53.03 519 PHE A CA 1
ATOM 4155 C C . PHE A 1 519 ? -0.92 -11.734 -41.375 1 53.03 519 PHE A C 1
ATOM 4157 O O . PHE A 1 519 ? 0.255 -11.445 -41.156 1 53.03 519 PHE A O 1
ATOM 4164 N N . LEU A 1 520 ? -1.515 -11.578 -42.438 1 52.47 520 LEU A N 1
ATOM 4165 C CA . LEU A 1 520 ? -0.782 -10.953 -43.531 1 52.47 520 LEU A CA 1
ATOM 4166 C C . LEU A 1 520 ? -0.417 -9.508 -43.188 1 52.47 520 LEU A C 1
ATOM 4168 O O . LEU A 1 520 ? 0.693 -9.062 -43.5 1 52.47 520 LEU A O 1
ATOM 4172 N N . PHE A 1 521 ? -1.269 -8.867 -42.531 1 50.62 521 PHE A N 1
ATOM 4173 C CA . PHE A 1 521 ? -0.984 -7.496 -42.125 1 50.62 521 PHE A CA 1
ATOM 4174 C C . PHE A 1 521 ? 0.063 -7.48 -41.031 1 50.62 521 PHE A C 1
ATOM 4176 O O . PHE A 1 521 ? 0.932 -6.605 -41 1 50.62 521 PHE A O 1
ATOM 4183 N N . PHE A 1 522 ? -0.071 -8.312 -40.094 1 48.41 522 PHE A N 1
ATOM 4184 C CA . PHE A 1 522 ? 0.942 -8.438 -39.062 1 48.41 522 PHE A CA 1
ATOM 4185 C C . PHE A 1 522 ? 2.299 -8.781 -39.656 1 48.41 522 PHE A C 1
ATOM 4187 O O . PHE A 1 522 ? 3.32 -8.211 -39.281 1 48.41 522 PHE A O 1
ATOM 4194 N N . LEU A 1 523 ? 2.348 -9.664 -40.531 1 48.53 523 LEU A N 1
ATOM 4195 C CA . LEU A 1 523 ? 3.588 -9.984 -41.25 1 48.53 523 LEU A CA 1
ATOM 4196 C C . LEU A 1 523 ? 4.105 -8.781 -42.031 1 48.53 523 LEU A C 1
ATOM 4198 O O . LEU A 1 523 ? 5.309 -8.516 -42.031 1 48.53 523 LEU A O 1
ATOM 4202 N N . VAL A 1 524 ? 3.188 -8.117 -42.594 1 47.59 524 VAL A N 1
ATOM 4203 C CA . VAL A 1 524 ? 3.615 -6.953 -43.344 1 47.59 524 VAL A CA 1
ATOM 4204 C C . VAL A 1 524 ? 4.074 -5.844 -42.406 1 47.59 524 VAL A C 1
ATOM 4206 O O . VAL A 1 524 ? 5.09 -5.188 -42.656 1 47.59 524 VAL A O 1
ATOM 4209 N N . SER A 1 525 ? 3.371 -5.625 -41.375 1 43.19 525 SER A N 1
ATOM 4210 C CA . SER A 1 525 ? 3.783 -4.586 -40.438 1 43.19 525 SER A CA 1
ATOM 4211 C C . SER A 1 525 ? 5.066 -4.977 -39.688 1 43.19 525 SER A C 1
ATOM 4213 O O . SER A 1 525 ? 5.852 -4.109 -39.312 1 43.19 525 SER A O 1
ATOM 4215 N N . PHE A 1 526 ? 5.18 -6.137 -39.219 1 39.38 526 PHE A N 1
ATOM 4216 C CA . PHE A 1 526 ? 6.445 -6.582 -38.656 1 39.38 526 PHE A CA 1
ATOM 4217 C C . PHE A 1 526 ? 7.578 -6.418 -39.656 1 39.38 526 PHE A C 1
ATOM 4219 O O . PHE A 1 526 ? 8.711 -6.109 -39.281 1 39.38 526 PHE A O 1
ATOM 4226 N N . VAL A 1 527 ? 7.383 -6.738 -40.906 1 39.88 527 VAL A N 1
ATOM 4227 C CA . VAL A 1 527 ? 8.438 -6.535 -41.906 1 39.88 527 VAL A CA 1
ATOM 4228 C C . VAL A 1 527 ? 8.719 -5.043 -42.062 1 39.88 527 VAL A C 1
ATOM 4230 O O . VAL A 1 527 ? 9.875 -4.641 -42.219 1 39.88 527 VAL A O 1
ATOM 4233 N N . PHE A 1 528 ? 7.715 -4.188 -42 1 38.56 528 PHE A N 1
ATOM 4234 C CA . PHE A 1 528 ? 8.031 -2.779 -42.219 1 38.56 528 PHE A CA 1
ATOM 4235 C C . PHE A 1 528 ? 8.492 -2.133 -40.906 1 38.56 528 PHE A C 1
ATOM 4237 O O . PHE A 1 528 ? 9.055 -1.035 -40.938 1 38.56 528 PHE A O 1
ATOM 4244 N N . LEU A 1 529 ? 8.062 -2.525 -39.75 1 34.47 529 LEU A N 1
ATOM 4245 C CA . LEU A 1 529 ? 8.633 -1.924 -38.562 1 34.47 529 LEU A CA 1
ATOM 4246 C C . LEU A 1 529 ? 9.984 -2.559 -38.219 1 34.47 529 LEU A C 1
ATOM 4248 O O . LEU A 1 529 ? 10.641 -2.16 -37.25 1 34.47 529 LEU A O 1
ATOM 4252 N N . LEU A 1 530 ? 10.344 -3.717 -38.781 1 29.05 530 LEU A N 1
ATOM 4253 C CA . LEU A 1 530 ? 11.766 -4.047 -38.688 1 29.05 530 LEU A CA 1
ATOM 4254 C C . LEU A 1 530 ? 12.586 -3.131 -39.594 1 29.05 530 LEU A C 1
ATOM 4256 O O . LEU A 1 530 ? 12.203 -2.879 -40.75 1 29.05 530 LEU A O 1
ATOM 4260 N N . MET B 1 1 ? 26.656 43.156 19.156 1 60 1 MET B N 1
ATOM 4261 C CA . MET B 1 1 ? 25.453 43.281 19.984 1 60 1 MET B CA 1
ATOM 4262 C C . MET B 1 1 ? 24.484 42.125 19.688 1 60 1 MET B C 1
ATOM 4264 O O . MET B 1 1 ? 24.281 41.781 18.531 1 60 1 MET B O 1
ATOM 4268 N N . VAL B 1 2 ? 24.078 41.344 20.688 1 87 2 VAL B N 1
ATOM 4269 C CA . VAL B 1 2 ? 23.203 40.188 20.516 1 87 2 VAL B CA 1
ATOM 4270 C C . VAL B 1 2 ? 21.766 40.688 20.266 1 87 2 VAL B C 1
ATOM 4272 O O . VAL B 1 2 ? 21.266 41.531 20.984 1 87 2 VAL B O 1
ATOM 4275 N N . VAL B 1 3 ? 21.172 40.344 19.141 1 95.94 3 VAL B N 1
ATOM 4276 C CA . VAL B 1 3 ? 19.812 40.719 18.766 1 95.94 3 VAL B CA 1
ATOM 4277 C C . VAL B 1 3 ? 18.812 40 19.641 1 95.94 3 VAL B C 1
ATOM 4279 O O . VAL B 1 3 ? 18.797 38.75 19.719 1 95.94 3 VAL B O 1
ATOM 4282 N N . LYS B 1 4 ? 18.031 40.75 20.359 1 98.19 4 LYS B N 1
ATOM 4283 C CA . LYS B 1 4 ? 17 40.188 21.234 1 98.19 4 LYS B CA 1
ATOM 4284 C C . LYS B 1 4 ? 15.672 40.062 20.516 1 98.19 4 LYS B C 1
ATOM 4286 O O . LYS B 1 4 ? 15.164 41.062 19.953 1 98.19 4 LYS B O 1
ATOM 4291 N N . ILE B 1 5 ? 15.141 38.875 20.547 1 98.69 5 ILE B N 1
ATOM 4292 C CA . ILE B 1 5 ? 13.883 38.562 19.875 1 98.69 5 ILE B CA 1
ATOM 4293 C C . ILE B 1 5 ? 12.844 38.125 20.906 1 98.69 5 ILE B C 1
ATOM 4295 O O . ILE B 1 5 ? 13.109 37.219 21.703 1 98.69 5 ILE B O 1
ATOM 4299 N N . ILE B 1 6 ? 11.695 38.719 20.891 1 98.75 6 ILE B N 1
ATOM 4300 C CA . ILE B 1 6 ? 10.57 38.312 21.703 1 98.75 6 ILE B CA 1
ATOM 4301 C C . ILE B 1 6 ? 9.523 37.625 20.812 1 98.75 6 ILE B C 1
ATOM 4303 O O . ILE B 1 6 ? 9.195 38.125 19.734 1 98.75 6 ILE B O 1
ATOM 4307 N N . ILE B 1 7 ? 9.062 36.469 21.266 1 98.88 7 ILE B N 1
ATOM 4308 C CA . ILE B 1 7 ? 8.016 35.75 20.547 1 98.88 7 ILE B CA 1
ATOM 4309 C C . ILE B 1 7 ? 6.75 35.688 21.406 1 98.88 7 ILE B C 1
ATOM 4311 O O . ILE B 1 7 ? 6.805 35.344 22.578 1 98.88 7 ILE B O 1
ATOM 4315 N N . ILE B 1 8 ? 5.652 36.094 20.812 1 98.75 8 ILE B N 1
ATOM 4316 C CA . ILE B 1 8 ? 4.359 36.062 21.484 1 98.75 8 ILE B CA 1
ATOM 4317 C C . ILE B 1 8 ? 3.633 34.75 21.109 1 98.75 8 ILE B C 1
ATOM 4319 O O . ILE B 1 8 ? 3.137 34.625 19.984 1 98.75 8 ILE B O 1
ATOM 4323 N N . GLY B 1 9 ? 3.5 33.844 22.047 1 98.25 9 GLY B N 1
ATOM 4324 C CA . GLY B 1 9 ? 2.797 32.594 21.797 1 98.25 9 GLY B CA 1
ATOM 4325 C C . GLY B 1 9 ? 3.729 31.422 21.594 1 98.25 9 GLY B C 1
ATOM 4326 O O . GLY B 1 9 ? 4.652 31.5 20.781 1 98.25 9 GLY B O 1
ATOM 4327 N N . ALA B 1 10 ? 3.42 30.328 22.266 1 98.44 10 ALA B N 1
ATOM 4328 C CA . ALA B 1 10 ? 4.234 29.109 22.188 1 98.44 10 ALA B CA 1
ATOM 4329 C C . ALA B 1 10 ? 3.516 28.016 21.406 1 98.44 10 ALA B C 1
ATOM 4331 O O . ALA B 1 10 ? 3.566 26.844 21.781 1 98.44 10 ALA B O 1
ATOM 4332 N N . GLY B 1 11 ? 2.766 28.391 20.359 1 97.94 11 GLY B N 1
ATOM 4333 C CA . GLY B 1 11 ? 2.217 27.422 19.422 1 97.94 11 GLY B CA 1
ATOM 4334 C C . GLY B 1 11 ? 3.264 26.812 18.516 1 97.94 11 GLY B C 1
ATOM 4335 O O . GLY B 1 11 ? 4.465 26.969 18.734 1 97.94 11 GLY B O 1
ATOM 4336 N N . ALA B 1 12 ? 2.832 26.156 17.516 1 98.06 12 ALA B N 1
ATOM 4337 C CA . ALA B 1 12 ? 3.754 25.469 16.609 1 98.06 12 ALA B CA 1
ATOM 4338 C C . ALA B 1 12 ? 4.719 26.453 15.961 1 98.06 12 ALA B C 1
ATOM 4340 O O . ALA B 1 12 ? 5.926 26.219 15.906 1 98.06 12 ALA B O 1
ATOM 4341 N N . GLY B 1 13 ? 4.152 27.516 15.469 1 98.38 13 GLY B N 1
ATOM 4342 C CA . GLY B 1 13 ? 4.984 28.516 14.82 1 98.38 13 GLY B CA 1
ATOM 4343 C C . GLY B 1 13 ? 5.984 29.156 15.758 1 98.38 13 GLY B C 1
ATOM 4344 O O . GLY B 1 13 ? 7.172 29.266 15.438 1 98.38 13 GLY B O 1
ATOM 4345 N N . GLY B 1 14 ? 5.508 29.641 16.922 1 98.69 14 GLY B N 1
ATOM 4346 C CA . GLY B 1 14 ? 6.375 30.266 17.891 1 98.69 14 GLY B CA 1
ATOM 4347 C C . GLY B 1 14 ? 7.48 29.359 18.391 1 98.69 14 GLY B C 1
ATOM 4348 O O . GLY B 1 14 ? 8.641 29.766 18.484 1 98.69 14 GLY B O 1
ATOM 4349 N N . THR B 1 15 ? 7.121 28.172 18.703 1 98.75 15 THR B N 1
ATOM 4350 C CA . THR B 1 15 ? 8.086 27.203 19.219 1 98.75 15 THR B CA 1
ATOM 4351 C C . THR B 1 15 ? 9.125 26.859 18.156 1 98.75 15 THR B C 1
ATOM 4353 O O . THR B 1 15 ? 10.32 26.766 18.453 1 98.75 15 THR B O 1
ATOM 4356 N N . ALA B 1 16 ? 8.656 26.609 16.984 1 98.81 16 ALA B N 1
ATOM 4357 C CA . ALA B 1 16 ? 9.578 26.297 15.891 1 98.81 16 ALA B CA 1
ATOM 4358 C C . ALA B 1 16 ? 10.508 27.469 15.609 1 98.81 16 ALA B C 1
ATOM 4360 O O . ALA B 1 16 ? 11.703 27.281 15.375 1 98.81 16 ALA B O 1
ATOM 4361 N N . ALA B 1 17 ? 9.977 28.672 15.562 1 98.75 17 ALA B N 1
ATOM 4362 C CA . ALA B 1 17 ? 10.789 29.875 15.359 1 98.75 17 ALA B CA 1
ATOM 4363 C C . ALA B 1 17 ? 11.828 30.016 16.469 1 98.75 17 ALA B C 1
ATOM 4365 O O . ALA B 1 17 ? 12.992 30.344 16.203 1 98.75 17 ALA B O 1
ATOM 4366 N N . ALA B 1 18 ? 11.391 29.797 17.672 1 98.81 18 ALA B N 1
ATOM 4367 C CA . ALA B 1 18 ? 12.305 29.891 18.812 1 98.81 18 ALA B CA 1
ATOM 4368 C C . ALA B 1 18 ? 13.469 28.906 18.656 1 98.81 18 ALA B C 1
ATOM 4370 O O . ALA B 1 18 ? 14.625 29.266 18.906 1 98.81 18 ALA B O 1
ATOM 4371 N N . ALA B 1 19 ? 13.148 27.688 18.297 1 98.81 19 ALA B N 1
ATOM 4372 C CA . ALA B 1 19 ? 14.18 26.656 18.125 1 98.81 19 ALA B CA 1
ATOM 4373 C C . ALA B 1 19 ? 15.172 27.062 17.031 1 98.81 19 ALA B C 1
ATOM 4375 O O . ALA B 1 19 ? 16.391 26.969 17.234 1 98.81 19 ALA B O 1
ATOM 4376 N N . ARG B 1 20 ? 14.648 27.516 15.945 1 98.69 20 ARG B N 1
ATOM 4377 C CA . ARG B 1 20 ? 15.492 27.859 14.812 1 98.69 20 ARG B CA 1
ATOM 4378 C C . ARG B 1 20 ? 16.359 29.078 15.133 1 98.69 20 ARG B C 1
ATOM 4380 O O . ARG B 1 20 ? 17.578 29.062 14.883 1 98.69 20 ARG B O 1
ATOM 4387 N N . LEU B 1 21 ? 15.812 30.156 15.672 1 98.5 21 LEU B N 1
ATOM 4388 C CA . LEU B 1 21 ? 16.5 31.422 15.875 1 98.5 21 LEU B CA 1
ATOM 4389 C C . LEU B 1 21 ? 17.5 31.328 17.016 1 98.5 21 LEU B C 1
ATOM 4391 O O . LEU B 1 21 ? 18.578 31.906 16.969 1 98.5 21 LEU B O 1
ATOM 4395 N N . SER B 1 22 ? 17.141 30.609 18.078 1 98.25 22 SER B N 1
ATOM 4396 C CA . SER B 1 22 ? 18.094 30.406 19.156 1 98.25 22 SER B CA 1
ATOM 4397 C C . SER B 1 22 ? 19.312 29.625 18.688 1 98.25 22 SER B C 1
ATOM 4399 O O . SER B 1 22 ? 20.438 29.938 19.062 1 98.25 22 SER B O 1
ATOM 4401 N N . LYS B 1 23 ? 19.078 28.641 17.875 1 97.38 23 LYS B N 1
ATOM 4402 C CA . LYS B 1 23 ? 20.172 27.875 17.312 1 97.38 23 LYS B CA 1
ATOM 4403 C C . LYS B 1 23 ? 21.125 28.75 16.5 1 97.38 23 LYS B C 1
ATOM 4405 O O . LYS B 1 23 ? 22.328 28.5 16.453 1 97.38 23 LYS B O 1
ATOM 4410 N N . LYS B 1 24 ? 20.594 29.812 15.93 1 96.5 24 LYS B N 1
ATOM 4411 C CA . LYS B 1 24 ? 21.391 30.719 15.109 1 96.5 24 LYS B CA 1
ATOM 4412 C C . LYS B 1 24 ? 22.062 31.781 15.969 1 96.5 24 LYS B C 1
ATOM 4414 O O . LYS B 1 24 ? 22.781 32.656 15.445 1 96.5 24 LYS B O 1
ATOM 4419 N N . GLY B 1 25 ? 21.812 31.781 17.266 1 95.38 25 GLY B N 1
ATOM 4420 C CA . GLY B 1 25 ? 22.578 32.656 18.172 1 95.38 25 GLY B CA 1
ATOM 4421 C C . GLY B 1 25 ? 21.797 33.844 18.641 1 95.38 25 GLY B C 1
ATOM 4422 O O . GLY B 1 25 ? 22.328 34.688 19.375 1 95.38 25 GLY B O 1
ATOM 4423 N N . PHE B 1 26 ? 20.578 34.031 18.281 1 97.75 26 PHE B N 1
ATOM 4424 C CA . PHE B 1 26 ? 19.75 35.125 18.766 1 97.75 26 PHE B CA 1
ATOM 4425 C C . PHE B 1 26 ? 19.359 34.906 20.234 1 97.75 26 PHE B C 1
ATOM 4427 O O . PHE B 1 26 ? 19.281 33.75 20.688 1 97.75 26 PHE B O 1
ATOM 4434 N N . GLN B 1 27 ? 19.188 35.969 20.891 1 98.19 27 GLN B N 1
ATOM 4435 C CA . GLN B 1 27 ? 18.594 35.875 22.219 1 98.19 27 GLN B CA 1
ATOM 4436 C C . GLN B 1 27 ? 17.062 35.844 22.141 1 98.19 27 GLN B C 1
ATOM 4438 O O . GLN B 1 27 ? 16.438 36.875 21.828 1 98.19 27 GLN B O 1
ATOM 4443 N N . VAL B 1 28 ? 16.469 34.688 22.5 1 98.69 28 VAL B N 1
ATOM 4444 C CA . VAL B 1 28 ? 15.055 34.5 22.203 1 98.69 28 VAL B CA 1
ATOM 4445 C C . VAL B 1 28 ? 14.281 34.281 23.5 1 98.69 28 VAL B C 1
ATOM 4447 O O . VAL B 1 28 ? 14.664 33.438 24.328 1 98.69 28 VAL B O 1
ATOM 4450 N N . GLU B 1 29 ? 13.195 35 23.703 1 98.75 29 GLU B N 1
ATOM 4451 C CA . GLU B 1 29 ? 12.242 34.781 24.797 1 98.75 29 GLU B CA 1
ATOM 4452 C C . GLU B 1 29 ? 10.82 34.625 24.25 1 98.75 29 GLU B C 1
ATOM 4454 O O . GLU B 1 29 ? 10.406 35.344 23.344 1 98.75 29 GLU B O 1
ATOM 4459 N N . ILE B 1 30 ? 10.164 33.656 24.797 1 98.62 30 ILE B N 1
ATOM 4460 C CA . ILE B 1 30 ? 8.789 33.375 24.375 1 98.62 30 ILE B CA 1
ATOM 4461 C C . ILE B 1 30 ? 7.836 33.656 25.531 1 98.62 30 ILE B C 1
ATOM 4463 O O . ILE B 1 30 ? 8.125 33.281 26.672 1 98.62 30 ILE B O 1
ATOM 4467 N N . TYR B 1 31 ? 6.762 34.312 25.25 1 98.38 31 TYR B N 1
ATOM 4468 C CA . TYR B 1 31 ? 5.723 34.594 26.25 1 98.38 31 TYR B CA 1
ATOM 4469 C C . TYR B 1 31 ? 4.402 33.938 25.844 1 98.38 31 TYR B C 1
ATOM 4471 O O . TYR B 1 31 ? 3.881 34.219 24.75 1 98.38 31 TYR B O 1
ATOM 4479 N N . GLU B 1 32 ? 3.867 33.094 26.656 1 97.94 32 GLU B N 1
ATOM 4480 C CA . GLU B 1 32 ? 2.65 32.312 26.406 1 97.94 32 GLU B CA 1
ATOM 4481 C C . GLU B 1 32 ? 1.643 32.531 27.547 1 97.94 32 GLU B C 1
ATOM 4483 O O . GLU B 1 32 ? 1.995 32.438 28.719 1 97.94 32 GLU B O 1
ATOM 4488 N N . LYS B 1 33 ? 0.428 32.844 27.141 1 96.69 33 LYS B N 1
ATOM 4489 C CA . LYS B 1 33 ? -0.607 33.125 28.125 1 96.69 33 LYS B CA 1
ATOM 4490 C C . LYS B 1 33 ? -1.015 31.859 28.875 1 96.69 33 LYS B C 1
ATOM 4492 O O . LYS B 1 33 ? -1.398 31.922 30.047 1 96.69 33 LYS B O 1
ATOM 4497 N N . ASN B 1 34 ? -1.004 30.703 28.25 1 96.06 34 ASN B N 1
ATOM 4498 C CA . ASN B 1 34 ? -1.397 29.453 28.875 1 96.06 34 ASN B CA 1
ATOM 4499 C C . ASN B 1 34 ? -0.242 28.828 29.641 1 96.06 34 ASN B C 1
ATOM 4501 O O . ASN B 1 34 ? 0.898 29.281 29.547 1 96.06 34 ASN B O 1
ATOM 4505 N N . SER B 1 35 ? -0.498 27.734 30.375 1 96.56 35 SER B N 1
ATOM 4506 C CA . SER B 1 35 ? 0.495 27.094 31.25 1 96.56 35 SER B CA 1
ATOM 4507 C C . SER B 1 35 ? 1.263 26.016 30.5 1 96.56 35 SER B C 1
ATOM 4509 O O . SER B 1 35 ? 2.088 25.312 31.094 1 96.56 35 SER B O 1
ATOM 4511 N N . TYR B 1 36 ? 0.968 25.859 29.234 1 95.69 36 TYR B N 1
ATOM 4512 C CA . TYR B 1 36 ? 1.546 24.766 28.469 1 95.69 36 TYR B CA 1
ATOM 4513 C C . TYR B 1 36 ? 1.945 25.234 27.062 1 95.69 36 TYR B C 1
ATOM 4515 O O . TYR B 1 36 ? 1.516 26.297 26.609 1 95.69 36 TYR B O 1
ATOM 4523 N N . ASN B 1 37 ? 2.76 24.484 26.406 1 95.56 37 ASN B N 1
ATOM 4524 C CA . ASN B 1 37 ? 3.162 24.797 25.031 1 95.56 37 ASN B CA 1
ATOM 4525 C C . ASN B 1 37 ? 2.201 24.188 24.016 1 95.56 37 ASN B C 1
ATOM 4527 O O . ASN B 1 37 ? 1.393 23.328 24.359 1 95.56 37 ASN B O 1
ATOM 4531 N N . GLY B 1 38 ? 2.211 24.734 22.812 1 96.19 38 GLY B N 1
ATOM 4532 C CA . GLY B 1 38 ? 1.614 24.047 21.672 1 96.19 38 GLY B CA 1
ATOM 4533 C C . GLY B 1 38 ? 0.35 24.719 21.172 1 96.19 38 GLY B C 1
ATOM 4534 O O . GLY B 1 38 ? -0.088 24.469 20.047 1 96.19 38 GLY B O 1
ATOM 4535 N N . GLY B 1 39 ? -0.242 25.625 22.016 1 94.88 39 GLY B N 1
ATOM 4536 C CA . GLY B 1 39 ? -1.492 26.219 21.578 1 94.88 39 GLY B CA 1
ATOM 4537 C C . GLY B 1 39 ? -2.566 25.203 21.25 1 94.88 39 GLY B C 1
ATOM 4538 O O . GLY B 1 39 ? -2.865 24.328 22.062 1 94.88 39 GLY B O 1
ATOM 4539 N N . ARG B 1 40 ? -3.072 25.203 20.031 1 94.81 40 ARG B N 1
ATOM 4540 C CA . ARG B 1 40 ? -4.098 24.25 19.609 1 94.81 40 ARG B CA 1
ATOM 4541 C C . ARG B 1 40 ? -3.541 22.844 19.562 1 94.81 40 ARG B C 1
ATOM 4543 O O . ARG B 1 40 ? -4.301 21.859 19.578 1 94.81 40 ARG B O 1
ATOM 4550 N N . CYS B 1 41 ? -2.279 22.703 19.438 1 96.81 41 CYS B N 1
ATOM 4551 C CA . CYS B 1 41 ? -1.617 21.406 19.406 1 96.81 41 CYS B CA 1
ATOM 4552 C C . CYS B 1 41 ? -1.265 20.922 20.812 1 96.81 41 CYS B C 1
ATOM 4554 O O . CYS B 1 41 ? -0.367 20.109 20.984 1 96.81 41 CYS B O 1
ATOM 4556 N N . SER B 1 42 ? -1.93 21.375 21.828 1 97.31 42 SER B N 1
ATOM 4557 C CA . SER B 1 42 ? -1.695 20.969 23.203 1 97.31 42 SER B CA 1
ATOM 4558 C C . SER B 1 42 ? -2.49 19.719 23.562 1 97.31 42 SER B C 1
ATOM 4560 O O . SER B 1 42 ? -3.188 19.156 22.719 1 97.31 42 SER B O 1
ATOM 4562 N N . LEU B 1 43 ? -2.307 19.234 24.797 1 97.81 43 LEU B N 1
ATOM 4563 C CA . LEU B 1 43 ? -2.965 18.031 25.281 1 97.81 43 LEU B CA 1
ATOM 4564 C C . LEU B 1 43 ? -3.949 18.344 26.406 1 97.81 43 LEU B C 1
ATOM 4566 O O . LEU B 1 43 ? -3.744 19.297 27.156 1 97.81 43 LEU B O 1
ATOM 4570 N N . ILE B 1 44 ? -5.047 17.641 26.422 1 97.94 44 ILE B N 1
ATOM 4571 C CA . ILE B 1 44 ? -5.961 17.641 27.562 1 97.94 44 ILE B CA 1
ATOM 4572 C C . ILE B 1 44 ? -5.816 16.328 28.328 1 97.94 44 ILE B C 1
ATOM 4574 O O . ILE B 1 44 ? -5.742 15.25 27.734 1 97.94 44 ILE B O 1
ATOM 4578 N N . HIS B 1 45 ? -5.676 16.422 29.594 1 97.88 45 HIS B N 1
ATOM 4579 C CA . HIS B 1 45 ? -5.602 15.25 30.453 1 97.88 45 HIS B CA 1
ATOM 4580 C C . HIS B 1 45 ? -6.805 15.18 31.391 1 97.88 45 HIS B C 1
ATOM 4582 O O . HIS B 1 45 ? -7.258 16.203 31.906 1 97.88 45 HIS B O 1
ATOM 4588 N N . GLN B 1 46 ? -7.324 14.023 31.531 1 98 46 GLN B N 1
ATOM 4589 C CA . GLN B 1 46 ? -8.438 13.805 32.438 1 98 46 GLN B CA 1
ATOM 4590 C C . GLN B 1 46 ? -8.438 12.375 32.969 1 98 46 GLN B C 1
ATOM 4592 O O . GLN B 1 46 ? -8.781 11.438 32.25 1 98 46 GLN B O 1
ATOM 4597 N N . ASN B 1 47 ? -8.133 12.188 34.219 1 96.94 47 ASN B N 1
ATOM 4598 C CA . ASN B 1 47 ? -8.188 10.898 34.906 1 96.94 47 ASN B CA 1
ATOM 4599 C C . ASN B 1 47 ? -7.496 9.805 34.094 1 96.94 47 ASN B C 1
ATOM 4601 O O . ASN B 1 47 ? -8.086 8.758 33.844 1 96.94 47 ASN B O 1
ATOM 4605 N N . GLY B 1 48 ? -6.363 10.047 33.625 1 97.75 48 GLY B N 1
ATOM 4606 C CA . GLY B 1 48 ? -5.574 9.055 32.938 1 97.75 48 GLY B CA 1
ATOM 4607 C C . GLY B 1 48 ? -5.781 9.086 31.422 1 97.75 48 GLY B C 1
ATOM 4608 O O . GLY B 1 48 ? -5.027 8.461 30.672 1 97.75 48 GLY B O 1
ATOM 4609 N N . HIS B 1 49 ? -6.77 9.789 30.938 1 98.62 49 HIS B N 1
ATOM 4610 C CA . HIS B 1 49 ? -7.016 9.961 29.5 1 98.62 49 HIS B CA 1
ATOM 4611 C C . HIS B 1 49 ? -6.238 11.148 28.953 1 98.62 49 HIS B C 1
ATOM 4613 O O . HIS B 1 49 ? -6.117 12.18 29.609 1 98.62 49 HIS B O 1
ATOM 4619 N N . ARG B 1 50 ? -5.703 10.953 27.781 1 98.62 50 ARG B N 1
ATOM 4620 C CA . ARG B 1 50 ? -4.973 12.016 27.094 1 98.62 50 ARG B CA 1
ATOM 4621 C C . ARG B 1 50 ? -5.59 12.32 25.734 1 98.62 50 ARG B C 1
ATOM 4623 O O . ARG B 1 50 ? -5.711 11.43 24.891 1 98.62 50 ARG B O 1
ATOM 4630 N N . PHE B 1 51 ? -5.934 13.57 25.516 1 98.5 51 PHE B N 1
ATOM 4631 C CA . PHE B 1 51 ? -6.578 14 24.281 1 98.5 51 PHE B CA 1
ATOM 4632 C C . PHE B 1 51 ? -5.684 14.969 23.516 1 98.5 51 PHE B C 1
ATOM 4634 O O . PHE B 1 51 ? -5.137 15.906 24.094 1 98.5 51 PHE B O 1
ATOM 4641 N N . ASP B 1 52 ? -5.488 14.68 22.266 1 97.94 52 ASP B N 1
ATOM 4642 C CA . ASP B 1 52 ? -5.008 15.758 21.422 1 97.94 52 ASP B CA 1
ATOM 4643 C C . ASP B 1 52 ? -6.082 16.828 21.234 1 97.94 52 ASP B C 1
ATOM 4645 O O . ASP B 1 52 ? -7.133 16.562 20.641 1 97.94 52 ASP B O 1
ATOM 4649 N N . GLN B 1 53 ? -5.801 17.969 21.578 1 96.75 53 GLN B N 1
ATOM 4650 C CA . GLN B 1 53 ? -6.816 19.016 21.609 1 96.75 53 GLN B CA 1
ATOM 4651 C C . GLN B 1 53 ? -7.18 19.5 20.219 1 96.75 53 GLN B C 1
ATOM 4653 O O . GLN B 1 53 ? -8.336 19.812 19.938 1 96.75 53 GLN B O 1
ATOM 4658 N N . GLY B 1 54 ? -6.156 19.578 19.375 1 94.25 54 GLY B N 1
ATOM 4659 C CA . GLY B 1 54 ? -6.352 20.031 18 1 94.25 54 GLY B CA 1
ATOM 4660 C C . GLY B 1 54 ? -5.984 18.984 16.969 1 94.25 54 GLY B C 1
ATOM 4661 O O . GLY B 1 54 ? -6.734 18.031 16.75 1 94.25 54 GLY B O 1
ATOM 4662 N N . PRO B 1 55 ? -4.836 19.094 16.375 1 93 55 PRO B N 1
ATOM 4663 C CA . PRO B 1 55 ? -4.465 18.172 15.289 1 93 55 PRO B CA 1
ATOM 4664 C C . PRO B 1 55 ? -4.215 16.75 15.789 1 93 55 PRO B C 1
ATOM 4666 O O . PRO B 1 55 ? -3.646 16.562 16.859 1 93 55 PRO B O 1
ATOM 4669 N N . SER B 1 56 ? -4.676 15.82 14.977 1 92.81 56 SER B N 1
ATOM 4670 C CA . SER B 1 56 ? -4.5 14.414 15.312 1 92.81 56 SER B CA 1
ATOM 4671 C C . SER B 1 56 ? -3.871 13.641 14.164 1 92.81 56 SER B C 1
ATOM 4673 O O . SER B 1 56 ? -3.502 12.477 14.312 1 92.81 56 SER B O 1
ATOM 4675 N N . LEU B 1 57 ? -3.752 14.273 13.039 1 95 57 LEU B N 1
ATOM 4676 C CA . LEU B 1 57 ? -3.191 13.617 11.859 1 95 57 LEU B CA 1
ATOM 4677 C C . LEU B 1 57 ? -1.79 14.141 11.562 1 95 57 LEU B C 1
ATOM 4679 O O . LEU B 1 57 ? -1.618 15.32 11.25 1 95 57 LEU B O 1
ATOM 4683 N N . TYR B 1 58 ? -0.82 13.344 11.773 1 97.06 58 TYR B N 1
ATOM 4684 C CA . TYR B 1 58 ? 0.555 13.664 11.406 1 97.06 58 TYR B CA 1
ATOM 4685 C C . TYR B 1 58 ? 0.805 13.359 9.93 1 97.06 58 TYR B C 1
ATOM 4687 O O . TYR B 1 58 ? 1.08 12.219 9.562 1 97.06 58 TYR B O 1
ATOM 4695 N N . LEU B 1 59 ? 0.661 14.383 9.133 1 96.56 59 LEU B N 1
ATOM 4696 C CA . LEU B 1 59 ? 0.819 14.281 7.684 1 96.56 59 LEU B CA 1
ATOM 4697 C C . LEU B 1 59 ? 2.09 14.984 7.227 1 96.56 59 LEU B C 1
ATOM 4699 O O . LEU B 1 59 ? 2.664 15.781 7.969 1 96.56 59 LEU B O 1
ATOM 4703 N N . MET B 1 60 ? 2.564 14.68 6.043 1 96.5 60 MET B N 1
ATOM 4704 C CA . MET B 1 60 ? 3.746 15.281 5.43 1 96.5 60 MET B CA 1
ATOM 4705 C C . MET B 1 60 ? 4.969 15.102 6.324 1 96.5 60 MET B C 1
ATOM 4707 O O . MET B 1 60 ? 5.652 16.078 6.648 1 96.5 60 MET B O 1
ATOM 4711 N N . PRO B 1 61 ? 5.293 13.891 6.621 1 96.75 61 PRO B N 1
ATOM 4712 C CA . PRO B 1 61 ? 6.375 13.602 7.566 1 96.75 61 PRO B CA 1
ATOM 4713 C C . PRO B 1 61 ? 7.715 14.188 7.129 1 96.75 61 PRO B C 1
ATOM 4715 O O . PRO B 1 61 ? 8.555 14.516 7.973 1 96.75 61 PRO B O 1
ATOM 4718 N N . LYS B 1 62 ? 7.938 14.406 5.875 1 95.88 62 LYS B N 1
ATOM 4719 C CA . LYS B 1 62 ? 9.219 14.891 5.367 1 95.88 62 LYS B CA 1
ATOM 4720 C C . LYS B 1 62 ? 9.492 16.312 5.855 1 95.88 62 LYS B C 1
ATOM 4722 O O . LYS B 1 62 ? 10.648 16.688 6.059 1 95.88 62 LYS B O 1
ATOM 4727 N N . ILE B 1 63 ? 8.43 17.062 6.023 1 97.62 63 ILE B N 1
ATOM 4728 C CA . ILE B 1 63 ? 8.594 18.438 6.488 1 97.62 63 ILE B CA 1
ATOM 4729 C C . ILE B 1 63 ? 9.086 18.438 7.938 1 97.62 63 ILE B C 1
ATOM 4731 O O . ILE B 1 63 ? 9.945 19.234 8.312 1 97.62 63 ILE B O 1
ATOM 4735 N N . PHE B 1 64 ? 8.555 17.547 8.727 1 98.44 64 PHE B N 1
ATOM 4736 C CA . PHE B 1 64 ? 9.016 17.422 10.109 1 98.44 64 PHE B CA 1
ATOM 4737 C C . PHE B 1 64 ? 10.469 16.953 10.156 1 98.44 64 PHE B C 1
ATOM 4739 O O . PHE B 1 64 ? 11.266 17.469 10.93 1 98.44 64 PHE B O 1
ATOM 4746 N N . GLU B 1 65 ? 10.742 15.969 9.344 1 97.94 65 GLU B N 1
ATOM 4747 C CA . GLU B 1 65 ? 12.109 15.469 9.258 1 97.94 65 GLU B CA 1
ATOM 4748 C C . GLU B 1 65 ? 13.078 16.594 8.891 1 97.94 65 GLU B C 1
ATOM 4750 O O . GLU B 1 65 ? 14.125 16.75 9.523 1 97.94 65 GLU B O 1
ATOM 4755 N N . GLU B 1 66 ? 12.727 17.344 7.922 1 97.56 66 GLU B N 1
ATOM 4756 C CA . GLU B 1 66 ? 13.555 18.469 7.484 1 97.56 66 GLU B CA 1
ATOM 4757 C C . GLU B 1 66 ? 13.75 19.484 8.609 1 97.56 66 GLU B C 1
ATOM 4759 O O . GLU B 1 66 ? 14.844 20.016 8.781 1 97.56 66 GLU B O 1
ATOM 4764 N N . THR B 1 67 ? 12.711 19.734 9.344 1 98.44 67 THR B N 1
ATOM 4765 C CA . THR B 1 67 ? 12.766 20.703 10.438 1 98.44 67 THR B CA 1
ATOM 4766 C C . THR B 1 67 ? 13.805 20.281 11.477 1 98.44 67 THR B C 1
ATOM 4768 O O . THR B 1 67 ? 14.641 21.078 11.891 1 98.44 67 THR B O 1
ATOM 4771 N N . PHE B 1 68 ? 13.773 19.062 11.844 1 98.62 68 PHE B N 1
ATOM 4772 C CA . PHE B 1 68 ? 14.719 18.578 12.836 1 98.62 68 PHE B CA 1
ATOM 4773 C C . PHE B 1 68 ? 16.125 18.5 12.258 1 98.62 68 PHE B C 1
ATOM 4775 O O . PHE B 1 68 ? 17.109 18.828 12.945 1 98.62 68 PHE B O 1
ATOM 4782 N N . GLU B 1 69 ? 16.203 18.125 11.008 1 98.25 69 GLU B N 1
ATOM 4783 C CA . GLU B 1 69 ? 17.5 18.109 10.344 1 98.25 69 GLU B CA 1
ATOM 4784 C C . GLU B 1 69 ? 18.125 19.5 10.32 1 98.25 69 GLU B C 1
ATOM 4786 O O . GLU B 1 69 ? 19.328 19.641 10.555 1 98.25 69 GLU B O 1
ATOM 4791 N N . ASP B 1 70 ? 17.328 20.469 9.992 1 97.75 70 ASP B N 1
ATOM 4792 C CA . ASP B 1 70 ? 17.797 21.844 9.977 1 97.75 70 ASP B CA 1
ATOM 4793 C C . ASP B 1 70 ? 18.375 22.234 11.336 1 97.75 70 ASP B C 1
ATOM 4795 O O . ASP B 1 70 ? 19.266 23.078 11.414 1 97.75 70 ASP B O 1
ATOM 4799 N N . LEU B 1 71 ? 17.906 21.641 12.328 1 98.19 71 LEU B N 1
ATOM 4800 C CA . LEU B 1 71 ? 18.328 21.969 13.688 1 98.19 71 LEU B CA 1
ATOM 4801 C C . LEU B 1 71 ? 19.469 21.062 14.133 1 98.19 71 LEU B C 1
ATOM 4803 O O . LEU B 1 71 ? 19.891 21.094 15.297 1 98.19 71 LEU B O 1
ATOM 4807 N N . GLY B 1 72 ? 19.938 20.203 13.188 1 97.44 72 GLY B N 1
ATOM 4808 C CA . GLY B 1 72 ? 21.047 19.312 13.461 1 97.44 72 GLY B CA 1
ATOM 4809 C C . GLY B 1 72 ? 20.641 18.062 14.227 1 97.44 72 GLY B C 1
ATOM 4810 O O . GLY B 1 72 ? 21.469 17.438 14.898 1 97.44 72 GLY B O 1
ATOM 4811 N N . GLU B 1 73 ? 19.359 17.828 14.211 1 98.06 73 GLU B N 1
ATOM 4812 C CA . GLU B 1 73 ? 18.812 16.703 14.977 1 98.06 73 GLU B CA 1
ATOM 4813 C C . GLU B 1 73 ? 18.188 15.664 14.055 1 98.06 73 GLU B C 1
ATOM 4815 O O . GLU B 1 73 ? 17.859 15.961 12.898 1 98.06 73 GLU B O 1
ATOM 4820 N N . ASP B 1 74 ? 18.125 14.43 14.508 1 97.44 74 ASP B N 1
ATOM 4821 C CA . ASP B 1 74 ? 17.328 13.367 13.906 1 97.44 74 ASP B CA 1
ATOM 4822 C C . ASP B 1 74 ? 16 13.188 14.648 1 97.44 74 ASP B C 1
ATOM 4824 O O . ASP B 1 74 ? 15.992 12.836 15.828 1 97.44 74 ASP B O 1
ATOM 4828 N N . ILE B 1 75 ? 14.945 13.383 13.969 1 97.62 75 ILE B N 1
ATOM 4829 C CA . ILE B 1 75 ? 13.633 13.367 14.602 1 97.62 75 ILE B CA 1
ATOM 4830 C C . ILE B 1 75 ? 13.398 12.016 15.281 1 97.62 75 ILE B C 1
ATOM 4832 O O . ILE B 1 75 ? 12.695 11.938 16.297 1 97.62 75 ILE B O 1
ATOM 4836 N N . LYS B 1 76 ? 14.016 10.945 14.82 1 96.56 76 LYS B N 1
ATOM 4837 C CA . LYS B 1 76 ? 13.852 9.609 15.367 1 96.56 76 LYS B CA 1
ATOM 4838 C C . LYS B 1 76 ? 14.398 9.523 16.781 1 96.56 76 LYS B C 1
ATOM 4840 O O . LYS B 1 76 ? 14 8.648 17.562 1 96.56 76 LYS B O 1
ATOM 4845 N N . ASN B 1 77 ? 15.266 10.406 17.078 1 97.19 77 ASN B N 1
ATOM 4846 C CA . ASN B 1 77 ? 15.836 10.445 18.422 1 97.19 77 ASN B CA 1
ATOM 4847 C C . ASN B 1 77 ? 14.938 11.195 19.406 1 97.19 77 ASN B C 1
ATOM 4849 O O . ASN B 1 77 ? 15.156 11.164 20.609 1 97.19 77 ASN B O 1
ATOM 4853 N N . HIS B 1 78 ? 13.922 11.828 18.875 1 97.56 78 HIS B N 1
ATOM 4854 C CA . HIS B 1 78 ? 13.086 12.695 19.703 1 97.56 78 HIS B CA 1
ATOM 4855 C C . HIS B 1 78 ? 11.672 12.148 19.828 1 97.56 78 HIS B C 1
ATOM 4857 O O . HIS B 1 78 ? 11.031 12.312 20.875 1 97.56 78 HIS B O 1
ATOM 4863 N N . ILE B 1 79 ? 11.242 11.531 18.734 1 97.31 79 ILE B N 1
ATOM 4864 C CA . ILE B 1 79 ? 9.844 11.141 18.672 1 97.31 79 ILE B CA 1
ATOM 4865 C C . ILE B 1 79 ? 9.727 9.711 18.125 1 97.31 79 ILE B C 1
ATOM 4867 O O . ILE B 1 79 ? 10.383 9.359 17.141 1 97.31 79 ILE B O 1
ATOM 4871 N N . GLU B 1 80 ? 8.922 8.891 18.797 1 97.44 80 GLU B N 1
ATOM 4872 C CA . GLU B 1 80 ? 8.523 7.602 18.234 1 97.44 80 GLU B CA 1
ATOM 4873 C C . GLU B 1 80 ? 7.246 7.727 17.422 1 97.44 80 GLU B C 1
ATOM 4875 O O . GLU B 1 80 ? 6.168 7.969 17.953 1 97.44 80 GLU B O 1
ATOM 4880 N N . LEU B 1 81 ? 7.34 7.547 16.141 1 97 81 LEU B N 1
ATOM 4881 C CA . LEU B 1 81 ? 6.199 7.688 15.234 1 97 81 LEU B CA 1
ATOM 4882 C C . LEU B 1 81 ? 5.543 6.332 14.977 1 97 81 LEU B C 1
ATOM 4884 O O . LEU B 1 81 ? 6.227 5.359 14.648 1 97 81 LEU B O 1
ATOM 4888 N N . LEU B 1 82 ? 4.301 6.324 15.156 1 97.19 82 LEU B N 1
ATOM 4889 C CA . LEU B 1 82 ? 3.498 5.137 14.883 1 97.19 82 LEU B CA 1
ATOM 4890 C C . LEU B 1 82 ? 2.707 5.297 13.594 1 97.19 82 LEU B C 1
ATOM 4892 O O . LEU B 1 82 ? 1.982 6.277 13.422 1 97.19 82 LEU B O 1
ATOM 4896 N N . LYS B 1 83 ? 2.855 4.414 12.688 1 95.81 83 LYS B N 1
ATOM 4897 C CA . LYS B 1 83 ? 2.062 4.469 11.461 1 95.81 83 LYS B CA 1
ATOM 4898 C C . LYS B 1 83 ? 0.689 3.838 11.664 1 95.81 83 LYS B C 1
ATOM 4900 O O . LYS B 1 83 ? 0.585 2.707 12.148 1 95.81 83 LYS B O 1
ATOM 4905 N N . CYS B 1 84 ? -0.328 4.469 11.266 1 95.5 84 CYS B N 1
ATOM 4906 C CA . CYS B 1 84 ? -1.672 3.91 11.367 1 95.5 84 CYS B CA 1
ATOM 4907 C C . CYS B 1 84 ? -1.884 2.805 10.336 1 95.5 84 CYS B C 1
ATOM 4909 O O . CYS B 1 84 ? -1.688 3.02 9.141 1 95.5 84 CYS B O 1
ATOM 4911 N N . PRO B 1 85 ? -2.248 1.614 10.805 1 87.94 85 PRO B N 1
ATOM 4912 C CA . PRO B 1 85 ? -2.467 0.524 9.852 1 87.94 85 PRO B CA 1
ATOM 4913 C C . PRO B 1 85 ? -3.547 0.848 8.82 1 87.94 85 PRO B C 1
ATOM 4915 O O . PRO B 1 85 ? -3.398 0.522 7.641 1 87.94 85 PRO B O 1
ATOM 4918 N N . SER B 1 86 ? -4.621 1.386 9.328 1 93 86 SER B N 1
ATOM 4919 C CA . SER B 1 86 ? -5.664 1.997 8.508 1 93 86 SER B CA 1
ATOM 4920 C C . SER B 1 86 ? -5.602 3.52 8.586 1 93 86 SER B C 1
ATOM 4922 O O . SER B 1 86 ? -5.578 4.09 9.672 1 93 86 SER B O 1
ATOM 4924 N N . ASN B 1 87 ? -5.484 4.152 7.379 1 95.5 87 ASN B N 1
ATOM 4925 C CA . ASN B 1 87 ? -5.531 5.609 7.414 1 95.5 87 ASN B CA 1
ATOM 4926 C C . ASN B 1 87 ? -6.816 6.109 8.07 1 95.5 87 ASN B C 1
ATOM 4928 O O . ASN B 1 87 ? -6.766 6.852 9.055 1 95.5 87 ASN B O 1
ATOM 4932 N N . TYR B 1 88 ? -7.898 5.742 7.59 1 95.69 88 TYR B N 1
ATOM 4933 C CA . TYR B 1 88 ? -9.164 5.98 8.273 1 95.69 88 TYR B CA 1
ATOM 4934 C C . TYR B 1 88 ? -10.289 5.172 7.637 1 95.69 88 TYR B C 1
ATOM 4936 O O . TYR B 1 88 ? -10.133 4.637 6.535 1 95.69 88 TYR B O 1
ATOM 4944 N N . SER B 1 89 ? -11.359 5.059 8.375 1 97.44 89 SER B N 1
ATOM 4945 C CA . SER B 1 89 ? -12.602 4.469 7.895 1 97.44 89 SER B CA 1
ATOM 4946 C C . SER B 1 89 ? -13.641 5.543 7.594 1 97.44 89 SER B C 1
ATOM 4948 O O . SER B 1 89 ? -13.969 6.355 8.461 1 97.44 89 SER B O 1
ATOM 4950 N N . VAL B 1 90 ? -14.102 5.523 6.402 1 98.06 90 VAL B N 1
ATOM 4951 C CA . VAL B 1 90 ? -15.195 6.414 6.023 1 98.06 90 VAL B CA 1
ATOM 4952 C C . VAL B 1 90 ? -16.531 5.684 6.164 1 98.06 90 VAL B C 1
ATOM 4954 O O . VAL B 1 90 ? -16.734 4.633 5.551 1 98.06 90 VAL B O 1
ATOM 4957 N N . HIS B 1 91 ? -17.359 6.215 7.004 1 98.19 91 HIS B N 1
ATOM 4958 C CA . HIS B 1 91 ? -18.703 5.688 7.195 1 98.19 91 HIS B CA 1
ATOM 4959 C C . HIS B 1 91 ? -19.734 6.527 6.453 1 98.19 91 HIS B C 1
ATOM 4961 O O . HIS B 1 91 ? -19.938 7.699 6.781 1 98.19 91 HIS B O 1
ATOM 4967 N N . PHE B 1 92 ? -20.406 5.883 5.52 1 97.25 92 PHE B N 1
ATOM 4968 C CA . PHE B 1 92 ? -21.406 6.594 4.723 1 97.25 92 PHE B CA 1
ATOM 4969 C C . PHE B 1 92 ? -22.766 6.562 5.402 1 97.25 92 PHE B C 1
ATOM 4971 O O . PHE B 1 92 ? -22.953 5.855 6.395 1 97.25 92 PHE B O 1
ATOM 4978 N N . HIS B 1 93 ? -23.734 7.344 4.891 1 94.94 93 HIS B N 1
ATOM 4979 C CA . HIS B 1 93 ? -25.031 7.562 5.512 1 94.94 93 HIS B CA 1
ATOM 4980 C C . HIS B 1 93 ? -25.859 6.277 5.531 1 94.94 93 HIS B C 1
ATOM 4982 O O . HIS B 1 93 ? -26.719 6.098 6.402 1 94.94 93 HIS B O 1
ATOM 4988 N N . ASP B 1 94 ? -25.578 5.395 4.602 1 94.44 94 ASP B N 1
ATOM 4989 C CA . ASP B 1 94 ? -26.438 4.23 4.441 1 94.44 94 ASP B CA 1
ATOM 4990 C C . ASP B 1 94 ? -25.812 2.984 5.055 1 94.44 94 ASP B C 1
ATOM 4992 O O . ASP B 1 94 ? -26.266 1.864 4.82 1 94.44 94 ASP B O 1
ATOM 4996 N N . GLY B 1 95 ? -24.688 3.154 5.652 1 91.81 95 GLY B N 1
ATOM 4997 C CA . GLY B 1 95 ? -24.062 2.033 6.344 1 91.81 95 GLY B CA 1
ATOM 4998 C C . GLY B 1 95 ? -22.844 1.483 5.625 1 91.81 95 GLY B C 1
ATOM 4999 O O . GLY B 1 95 ? -22.062 0.736 6.211 1 91.81 95 GLY B O 1
ATOM 5000 N N . GLU B 1 96 ? -22.656 1.828 4.395 1 95.19 96 GLU B N 1
ATOM 5001 C CA . GLU B 1 96 ? -21.453 1.426 3.676 1 95.19 96 GLU B CA 1
ATOM 5002 C C . GLU B 1 96 ? -20.203 2.033 4.309 1 95.19 96 GLU B C 1
ATOM 5004 O O . GLU B 1 96 ? -20.266 3.115 4.895 1 95.19 96 GLU B O 1
ATOM 5009 N N . THR B 1 97 ? -19.188 1.295 4.254 1 96.88 97 THR B N 1
ATOM 5010 C CA . THR B 1 97 ? -17.922 1.764 4.812 1 96.88 97 THR B CA 1
ATOM 5011 C C . THR B 1 97 ? -16.797 1.598 3.801 1 96.88 97 THR B C 1
ATOM 5013 O O . THR B 1 97 ? -16.781 0.642 3.023 1 96.88 97 THR B O 1
ATOM 5016 N N . PHE B 1 98 ? -15.898 2.512 3.75 1 97.44 98 PHE B N 1
ATOM 5017 C CA . PHE B 1 98 ? -14.703 2.494 2.92 1 97.44 98 PHE B CA 1
ATOM 5018 C C . PHE B 1 98 ? -13.453 2.738 3.762 1 97.44 98 PHE B C 1
ATOM 5020 O O . PHE B 1 98 ? -13.398 3.707 4.523 1 97.44 98 PHE B O 1
ATOM 5027 N N . GLU B 1 99 ? -12.5 1.893 3.652 1 97.06 99 GLU B N 1
ATOM 5028 C CA . GLU B 1 99 ? -11.234 2.045 4.367 1 97.06 99 GLU B CA 1
ATOM 5029 C C . GLU B 1 99 ? -10.156 2.611 3.453 1 97.06 99 GLU B C 1
ATOM 5031 O O . GLU B 1 99 ? -9.781 1.985 2.457 1 97.06 99 GLU B O 1
ATOM 5036 N N . LEU B 1 100 ? -9.742 3.766 3.721 1 96.75 100 LEU B N 1
ATOM 5037 C CA . LEU B 1 100 ? -8.562 4.281 3.033 1 96.75 100 LEU B CA 1
ATOM 5038 C C . LEU B 1 100 ? -7.289 3.744 3.666 1 96.75 100 LEU B C 1
ATOM 5040 O O . LEU B 1 100 ? -7.148 3.744 4.891 1 96.75 100 LEU B O 1
ATOM 5044 N N . THR B 1 101 ? -6.359 3.244 2.887 1 96.75 101 THR B N 1
ATOM 5045 C CA . THR B 1 101 ? -5.125 2.619 3.357 1 96.75 101 THR B CA 1
ATOM 5046 C C . THR B 1 101 ? -3.99 2.844 2.363 1 96.75 101 THR B C 1
ATOM 5048 O O . THR B 1 101 ? -4.227 3.266 1.229 1 96.75 101 THR B O 1
ATOM 5051 N N . THR B 1 102 ? -2.793 2.627 2.887 1 97.12 102 THR B N 1
ATOM 5052 C CA . THR B 1 102 ? -1.631 2.705 2.008 1 97.12 102 THR B CA 1
ATOM 5053 C C . THR B 1 102 ? -1.375 1.361 1.331 1 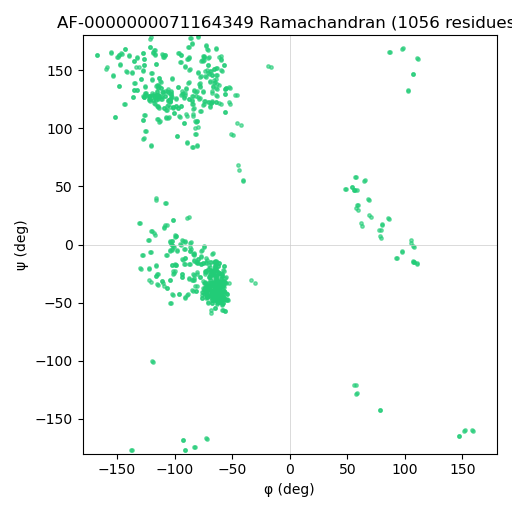97.12 102 THR B C 1
ATOM 5055 O O . THR B 1 102 ? -0.528 1.26 0.441 1 97.12 102 THR B O 1
ATOM 5058 N N . ASP B 1 103 ? -2.074 0.345 1.661 1 96.69 103 ASP B N 1
ATOM 5059 C CA . ASP B 1 103 ? -1.97 -0.984 1.067 1 96.69 103 ASP B CA 1
ATOM 5060 C C . ASP B 1 103 ? -2.727 -1.056 -0.257 1 96.69 103 ASP B C 1
ATOM 5062 O O . ASP B 1 103 ? -3.951 -1.2 -0.271 1 96.69 103 ASP B O 1
ATOM 5066 N N . ILE B 1 104 ? -2.059 -1.088 -1.314 1 96.5 104 ILE B N 1
ATOM 5067 C CA . ILE B 1 104 ? -2.67 -0.989 -2.637 1 96.5 104 ILE B CA 1
ATOM 5068 C C . ILE B 1 104 ? -3.533 -2.221 -2.898 1 96.5 104 ILE B C 1
ATOM 5070 O O . ILE B 1 104 ? -4.559 -2.135 -3.576 1 96.5 104 ILE B O 1
ATOM 5074 N N . SER B 1 105 ? -3.117 -3.381 -2.412 1 96.25 105 SER B N 1
ATOM 5075 C CA . SER B 1 105 ? -3.887 -4.605 -2.617 1 96.25 105 SER B CA 1
ATOM 5076 C C . SER B 1 105 ? -5.273 -4.496 -1.986 1 96.25 105 SER B C 1
ATOM 5078 O O . SER B 1 105 ? -6.27 -4.867 -2.605 1 96.25 105 SER B O 1
ATOM 5080 N N . LYS B 1 106 ? -5.32 -3.992 -0.816 1 95.69 106 LYS B N 1
ATOM 5081 C CA . LYS B 1 106 ? -6.598 -3.795 -0.136 1 95.69 106 LYS B CA 1
ATOM 5082 C C . LYS B 1 106 ? -7.406 -2.686 -0.798 1 95.69 106 LYS B C 1
ATOM 5084 O O . LYS B 1 106 ? -8.617 -2.816 -0.977 1 95.69 106 LYS B O 1
ATOM 5089 N N . LEU B 1 107 ? -6.723 -1.626 -1.109 1 96.69 107 LEU B N 1
ATOM 5090 C CA . LEU B 1 107 ? -7.387 -0.47 -1.7 1 96.69 107 LEU B CA 1
ATOM 5091 C C . LEU B 1 107 ? -8 -0.827 -3.051 1 96.69 107 LEU B C 1
ATOM 5093 O O . LEU B 1 107 ? -9.117 -0.411 -3.357 1 96.69 107 LEU B O 1
ATOM 5097 N N . SER B 1 108 ? -7.273 -1.556 -3.852 1 96.12 108 SER B N 1
ATOM 5098 C CA . SER B 1 108 ? -7.75 -1.955 -5.172 1 96.12 108 SER B CA 1
ATOM 5099 C C . SER B 1 108 ? -9.055 -2.734 -5.074 1 96.12 108 SER B C 1
ATOM 5101 O O . SER B 1 108 ? -9.992 -2.484 -5.84 1 96.12 108 SER B O 1
ATOM 5103 N N . ARG B 1 109 ? -9.156 -3.678 -4.16 1 95.94 109 ARG B N 1
ATOM 5104 C CA . ARG B 1 109 ? -10.367 -4.469 -3.979 1 95.94 109 ARG B CA 1
ATOM 5105 C C . ARG B 1 109 ? -11.539 -3.588 -3.549 1 95.94 109 ARG B C 1
ATOM 5107 O O . ARG B 1 109 ? -12.672 -3.781 -4.004 1 95.94 109 ARG B O 1
ATOM 5114 N N . SER B 1 110 ? -11.211 -2.639 -2.67 1 96.19 110 SER B N 1
ATOM 5115 C CA . SER B 1 110 ? -12.25 -1.722 -2.205 1 96.19 110 SER B CA 1
ATOM 5116 C C . SER B 1 110 ? -12.75 -0.837 -3.34 1 96.19 110 SER B C 1
ATOM 5118 O O . SER B 1 110 ? -13.953 -0.564 -3.434 1 96.19 110 SER B O 1
ATOM 5120 N N . LEU B 1 111 ? -11.867 -0.373 -4.164 1 97.75 111 LEU B N 1
ATOM 5121 C CA . LEU B 1 111 ? -12.242 0.461 -5.301 1 97.75 111 LEU B CA 1
ATOM 5122 C C . LEU B 1 111 ? -13.141 -0.308 -6.266 1 97.75 111 LEU B C 1
ATOM 5124 O O . LEU B 1 111 ? -14.086 0.255 -6.824 1 97.75 111 LEU B O 1
ATOM 5128 N N . GLU B 1 112 ? -12.828 -1.565 -6.43 1 97.06 112 GLU B N 1
ATOM 5129 C CA . GLU B 1 112 ? -13.633 -2.383 -7.332 1 97.06 112 GLU B CA 1
ATOM 5130 C C . GLU B 1 112 ? -15.062 -2.512 -6.832 1 97.06 112 GLU B C 1
ATOM 5132 O O . GLU B 1 112 ? -16 -2.555 -7.629 1 97.06 112 GLU B O 1
ATOM 5137 N N . LYS B 1 113 ? -15.234 -2.604 -5.555 1 96.62 113 LYS B N 1
ATOM 5138 C CA . LYS B 1 113 ? -16.562 -2.701 -4.957 1 96.62 113 LYS B CA 1
ATOM 5139 C C . LYS B 1 113 ? -17.438 -1.509 -5.344 1 96.62 113 LYS B C 1
ATOM 5141 O O . LYS B 1 113 ? -18.625 -1.66 -5.59 1 96.62 113 LYS B O 1
ATOM 5146 N N . TYR B 1 114 ? -16.797 -0.366 -5.434 1 97.38 114 TYR B N 1
ATOM 5147 C CA . TYR B 1 114 ? -17.594 0.846 -5.598 1 97.38 114 TYR B CA 1
ATOM 5148 C C . TYR B 1 114 ? -17.531 1.347 -7.035 1 97.38 114 TYR B C 1
ATOM 5150 O O . TYR B 1 114 ? -18.484 1.961 -7.523 1 97.38 114 TYR B O 1
ATOM 5158 N N . GLU B 1 115 ? -16.453 1.12 -7.73 1 98.06 115 GLU B N 1
ATOM 5159 C CA . GLU B 1 115 ? -16.25 1.682 -9.062 1 98.06 115 GLU B CA 1
ATOM 5160 C C . GLU B 1 115 ? -16.375 0.608 -10.141 1 98.06 115 GLU B C 1
ATOM 5162 O O . GLU B 1 115 ? -16.391 0.917 -11.328 1 98.06 115 GLU B O 1
ATOM 5167 N N . GLY B 1 116 ? -16.453 -0.646 -9.734 1 96.75 116 GLY B N 1
ATOM 5168 C CA . GLY B 1 116 ? -16.516 -1.752 -10.68 1 96.75 116 GLY B CA 1
ATOM 5169 C C . GLY B 1 116 ? -15.164 -2.418 -10.891 1 96.75 116 GLY B C 1
ATOM 5170 O O . GLY B 1 116 ? -14.133 -1.895 -10.461 1 96.75 116 GLY B O 1
ATOM 5171 N N . ASN B 1 117 ? -15.164 -3.602 -11.57 1 93.5 117 ASN B N 1
ATOM 5172 C CA . ASN B 1 117 ? -13.953 -4.402 -11.711 1 93.5 117 ASN B CA 1
ATOM 5173 C C . ASN B 1 117 ? -13.32 -4.223 -13.086 1 93.5 117 ASN B C 1
ATOM 5175 O O . ASN B 1 117 ? -12.492 -5.039 -13.508 1 93.5 117 ASN B O 1
ATOM 5179 N N . SER B 1 118 ? -13.602 -3.191 -13.742 1 94.5 118 SER B N 1
ATOM 5180 C CA . SER B 1 118 ? -13.039 -2.945 -15.062 1 94.5 118 SER B CA 1
ATOM 5181 C C . SER B 1 118 ? -11.578 -2.516 -14.977 1 94.5 118 SER B C 1
ATOM 5183 O O . SER B 1 118 ? -11.117 -2.09 -13.914 1 94.5 118 SER B O 1
ATOM 5185 N N . GLU B 1 119 ? -10.891 -2.643 -16.094 1 94.94 119 GLU B N 1
ATOM 5186 C CA . GLU B 1 119 ? -9.492 -2.248 -16.219 1 94.94 119 GLU B CA 1
ATOM 5187 C C . GLU B 1 119 ? -9.297 -0.781 -15.844 1 94.94 119 GLU B C 1
ATOM 5189 O O . GLU B 1 119 ? -8.258 -0.408 -15.297 1 94.94 119 GLU B O 1
ATOM 5194 N N . SER B 1 120 ? -10.289 0.001 -16.109 1 96.69 120 SER B N 1
ATOM 5195 C CA . SER B 1 120 ? -10.18 1.445 -15.93 1 96.69 120 SER B CA 1
ATOM 5196 C C . SER B 1 120 ? -10.195 1.815 -14.445 1 96.69 120 SER B C 1
ATOM 5198 O O . SER B 1 120 ? -9.742 2.895 -14.07 1 96.69 120 SER B O 1
ATOM 5200 N N . THR B 1 121 ? -10.758 0.969 -13.633 1 97.81 121 THR B N 1
ATOM 5201 C CA . THR B 1 121 ? -10.922 1.301 -12.227 1 97.81 121 THR B CA 1
ATOM 5202 C C . THR B 1 121 ? -9.578 1.606 -11.578 1 97.81 121 THR B C 1
ATOM 5204 O O . THR B 1 121 ? -9.375 2.699 -11.039 1 97.81 121 THR B O 1
ATOM 5207 N N . LEU B 1 122 ? -8.656 0.69 -11.656 1 97.62 122 LEU B N 1
ATOM 5208 C CA . LEU B 1 122 ? -7.348 0.912 -11.039 1 97.62 122 LEU B CA 1
ATOM 5209 C C . LEU B 1 122 ? -6.555 1.964 -11.812 1 97.62 122 LEU B C 1
ATOM 5211 O O . LEU B 1 122 ? -5.816 2.752 -11.219 1 97.62 122 LEU B O 1
ATOM 5215 N N . ILE B 1 123 ? -6.707 1.989 -13.133 1 98.12 123 ILE B N 1
ATOM 5216 C CA . ILE B 1 123 ? -6.012 2.965 -13.961 1 98.12 123 ILE B CA 1
ATOM 5217 C C . ILE B 1 123 ? -6.387 4.379 -13.523 1 98.12 123 ILE B C 1
ATOM 5219 O O . ILE B 1 123 ? -5.52 5.246 -13.391 1 98.12 123 ILE B O 1
ATOM 5223 N N . ASN B 1 124 ? -7.641 4.574 -13.328 1 98.5 124 ASN B N 1
ATOM 5224 C CA . ASN B 1 124 ? -8.125 5.879 -12.898 1 98.5 124 ASN B CA 1
ATOM 5225 C C . ASN B 1 124 ? -7.547 6.27 -11.539 1 98.5 124 ASN B C 1
ATOM 5227 O O . ASN B 1 124 ? -7.113 7.41 -11.352 1 98.5 124 ASN B O 1
ATOM 5231 N N . PHE B 1 125 ? -7.566 5.359 -10.641 1 98.38 125 PHE B N 1
ATOM 5232 C CA . PHE B 1 125 ? -7 5.633 -9.328 1 98.38 125 PHE B CA 1
ATOM 5233 C C . PHE B 1 125 ? -5.523 5.992 -9.438 1 98.38 125 PHE B C 1
ATOM 5235 O O . PHE B 1 125 ? -5.066 6.961 -8.828 1 98.38 125 PHE B O 1
ATOM 5242 N N . LEU B 1 126 ? -4.746 5.227 -10.203 1 98.44 126 LEU B N 1
ATOM 5243 C CA . LEU B 1 126 ? -3.32 5.484 -10.359 1 98.44 126 LEU B CA 1
ATOM 5244 C C . LEU B 1 126 ? -3.084 6.828 -11.039 1 98.44 126 LEU B C 1
ATOM 5246 O O . LEU B 1 126 ? -2.139 7.543 -10.695 1 98.44 126 LEU B O 1
ATOM 5250 N N . SER B 1 127 ? -3.879 7.152 -11.93 1 98.31 127 SER B N 1
ATOM 5251 C CA . SER B 1 127 ? -3.783 8.445 -12.594 1 98.31 127 SER B CA 1
ATOM 5252 C C . SER B 1 127 ? -4.086 9.586 -11.633 1 98.31 127 SER B C 1
ATOM 5254 O O . SER B 1 127 ? -3.426 10.625 -11.664 1 98.31 127 SER B O 1
ATOM 5256 N N . TYR B 1 128 ? -5.113 9.398 -10.867 1 98.25 128 TYR B N 1
ATOM 5257 C CA . TYR B 1 128 ? -5.426 10.367 -9.82 1 98.25 128 TYR B CA 1
ATOM 5258 C C . TYR B 1 128 ? -4.227 10.586 -8.898 1 98.25 128 TYR B C 1
ATOM 5260 O O . TYR B 1 128 ? -3.863 11.727 -8.602 1 98.25 128 TYR B O 1
ATOM 5268 N N . LEU B 1 129 ? -3.643 9.469 -8.461 1 98.12 129 LEU B N 1
ATOM 5269 C CA . LEU B 1 129 ? -2.494 9.531 -7.566 1 98.12 129 LEU B CA 1
ATOM 5270 C C . LEU B 1 129 ? -1.335 10.281 -8.227 1 98.12 129 LEU B C 1
ATOM 5272 O O . LEU B 1 129 ? -0.64 11.055 -7.566 1 98.12 129 LEU B O 1
ATOM 5276 N N . LYS B 1 130 ? -1.111 10.055 -9.469 1 97.62 130 LYS B N 1
ATOM 5277 C CA . LYS B 1 130 ? -0.06 10.75 -10.211 1 97.62 130 LYS B CA 1
ATOM 5278 C C . LYS B 1 130 ? -0.304 12.25 -10.242 1 97.62 130 LYS B C 1
ATOM 5280 O O . LYS B 1 130 ? 0.606 13.039 -9.969 1 97.62 130 LYS B O 1
ATOM 5285 N N . GLU B 1 131 ? -1.47 12.602 -10.57 1 97.25 131 GLU B N 1
ATOM 5286 C CA . GLU B 1 131 ? -1.804 14.023 -10.641 1 97.25 131 GLU B CA 1
ATOM 5287 C C . GLU B 1 131 ? -1.631 14.695 -9.281 1 97.25 131 GLU B C 1
ATOM 5289 O O . GLU B 1 131 ? -1.044 15.773 -9.188 1 97.25 131 GLU B O 1
ATOM 5294 N N . THR B 1 132 ? -2.145 14.086 -8.281 1 97.88 132 THR B N 1
ATOM 5295 C CA . THR B 1 132 ? -2.113 14.695 -6.953 1 97.88 132 THR B CA 1
ATOM 5296 C C . THR B 1 132 ? -0.691 14.719 -6.398 1 97.88 132 THR B C 1
ATOM 5298 O O . THR B 1 132 ? -0.339 15.594 -5.605 1 97.88 132 THR B O 1
ATOM 5301 N N . HIS B 1 133 ? 0.123 13.75 -6.832 1 97.75 133 HIS B N 1
ATOM 5302 C CA . HIS B 1 133 ? 1.548 13.797 -6.52 1 97.75 133 HIS B CA 1
ATOM 5303 C C . HIS B 1 133 ? 2.195 15.062 -7.082 1 97.75 133 HIS B C 1
ATOM 5305 O O . HIS B 1 133 ? 2.975 15.719 -6.395 1 97.75 133 HIS B O 1
ATOM 5311 N N . VAL B 1 134 ? 1.867 15.367 -8.273 1 96.81 134 VAL B N 1
ATOM 5312 C CA . VAL B 1 134 ? 2.387 16.578 -8.906 1 96.81 134 VAL B CA 1
ATOM 5313 C C . VAL B 1 134 ? 1.892 17.797 -8.148 1 96.81 134 VAL B C 1
ATOM 5315 O O . VAL B 1 134 ? 2.662 18.734 -7.891 1 96.81 134 VAL B O 1
ATOM 5318 N N . HIS B 1 135 ? 0.587 17.797 -7.785 1 96.88 135 HIS B N 1
ATOM 5319 C CA . HIS B 1 135 ? 0.057 18.875 -6.965 1 96.88 135 HIS B CA 1
ATOM 5320 C C . HIS B 1 135 ? 0.864 19.047 -5.68 1 96.88 135 HIS B C 1
ATOM 5322 O O . HIS B 1 135 ? 1.187 20.172 -5.285 1 96.88 135 HIS B O 1
ATOM 5328 N N . TYR B 1 136 ? 1.19 17.953 -5.098 1 96.88 136 TYR B N 1
ATOM 5329 C CA . TYR B 1 136 ? 1.938 17.969 -3.848 1 96.88 136 TYR B CA 1
ATOM 5330 C C . TYR B 1 136 ? 3.332 18.547 -4.047 1 96.88 136 TYR B C 1
ATOM 5332 O O . TYR B 1 136 ? 3.711 19.516 -3.377 1 96.88 136 TYR B O 1
ATOM 5340 N N . GLN B 1 137 ? 4.082 18.016 -4.953 1 95.69 137 GLN B N 1
ATOM 5341 C CA . GLN B 1 137 ? 5.473 18.406 -5.172 1 95.69 137 GLN B CA 1
ATOM 5342 C C . GLN B 1 137 ? 5.57 19.875 -5.598 1 95.69 137 GLN B C 1
ATOM 5344 O O . GLN B 1 137 ? 6.406 20.625 -5.082 1 95.69 137 GLN B O 1
ATOM 5349 N N . ARG B 1 138 ? 4.738 20.25 -6.445 1 93.88 138 ARG B N 1
ATOM 5350 C CA . ARG B 1 138 ? 4.789 21.609 -6.969 1 93.88 138 ARG B CA 1
ATOM 5351 C C . ARG B 1 138 ? 4.289 22.609 -5.938 1 93.88 138 ARG B C 1
ATOM 5353 O O . ARG B 1 138 ? 4.789 23.734 -5.863 1 93.88 138 ARG B O 1
ATOM 5360 N N . SER B 1 139 ? 3.287 22.25 -5.172 1 94 139 SER B N 1
ATOM 5361 C CA . SER B 1 139 ? 2.816 23.125 -4.105 1 94 139 SER B CA 1
ATOM 5362 C C . SER B 1 139 ? 3.893 23.344 -3.047 1 94 139 SER B C 1
ATOM 5364 O O . SER B 1 139 ? 4.062 24.453 -2.541 1 94 139 SER B O 1
ATOM 5366 N N . VAL B 1 140 ? 4.52 22.281 -2.709 1 93.62 140 VAL B N 1
ATOM 5367 C CA . VAL B 1 140 ? 5.594 22.406 -1.729 1 93.62 140 VAL B CA 1
ATOM 5368 C C . VAL B 1 140 ? 6.648 23.391 -2.24 1 93.62 140 VAL B C 1
ATOM 5370 O O . VAL B 1 140 ? 7.105 24.266 -1.499 1 93.62 140 VAL B O 1
ATOM 5373 N N . LYS B 1 141 ? 6.938 23.328 -3.457 1 90.62 141 LYS B N 1
ATOM 5374 C CA . LYS B 1 141 ? 7.977 24.156 -4.059 1 90.62 141 LYS B CA 1
ATOM 5375 C C . LYS B 1 141 ? 7.523 25.609 -4.172 1 90.62 141 LYS B C 1
ATOM 5377 O O . LYS B 1 141 ? 8.234 26.516 -3.736 1 90.62 141 LYS B O 1
ATOM 5382 N N . VAL B 1 142 ? 6.312 25.812 -4.641 1 88.94 142 VAL B N 1
ATOM 5383 C CA . VAL B 1 142 ? 5.898 27.172 -5.023 1 88.94 142 VAL B CA 1
ATOM 5384 C C . VAL B 1 142 ? 5.195 27.844 -3.852 1 88.94 142 VAL B C 1
ATOM 5386 O O . VAL B 1 142 ? 5.301 29.062 -3.678 1 88.94 142 VAL B O 1
ATOM 5389 N N . ALA B 1 143 ? 4.594 27.031 -3.018 1 88.69 143 ALA B N 1
ATOM 5390 C CA . ALA B 1 143 ? 3.742 27.656 -2.002 1 88.69 143 ALA B CA 1
ATOM 5391 C C . ALA B 1 143 ? 4.363 27.516 -0.614 1 88.69 143 ALA B C 1
ATOM 5393 O O . ALA B 1 143 ? 4.297 28.453 0.19 1 88.69 143 ALA B O 1
ATOM 5394 N N . LEU B 1 144 ? 5.031 26.453 -0.388 1 90.62 144 LEU B N 1
ATOM 5395 C CA . LEU B 1 144 ? 5.418 26.203 0.995 1 90.62 144 LEU B CA 1
ATOM 5396 C C . LEU B 1 144 ? 6.875 26.578 1.231 1 90.62 144 LEU B C 1
ATOM 5398 O O . LEU B 1 144 ? 7.254 26.938 2.352 1 90.62 144 LEU B O 1
ATOM 5402 N N . LYS B 1 145 ? 7.605 26.594 0.141 1 89.75 145 LYS B N 1
ATOM 5403 C CA . LYS B 1 145 ? 9.031 26.828 0.349 1 89.75 145 LYS B CA 1
ATOM 5404 C C . LYS B 1 145 ? 9.477 28.125 -0.328 1 89.75 145 LYS B C 1
ATOM 5406 O O . LYS B 1 145 ? 10.68 28.391 -0.441 1 89.75 145 LYS B O 1
ATOM 5411 N N . THR B 1 146 ? 8.539 28.859 -0.802 1 86.75 146 THR B N 1
ATOM 5412 C CA . THR B 1 146 ? 8.875 30.125 -1.438 1 86.75 146 THR B CA 1
ATOM 5413 C C . THR B 1 146 ? 8.445 31.297 -0.562 1 86.75 146 THR B C 1
ATOM 5415 O O . THR B 1 146 ? 7.305 31.344 -0.085 1 86.75 146 THR B O 1
ATOM 5418 N N . ASP B 1 147 ? 9.32 32.188 -0.399 1 85.12 147 ASP B N 1
ATOM 5419 C CA . ASP B 1 147 ? 9.078 33.406 0.396 1 85.12 147 ASP B CA 1
ATOM 5420 C C . ASP B 1 147 ? 8.57 34.531 -0.476 1 85.12 147 ASP B C 1
ATOM 5422 O O . ASP B 1 147 ? 9.352 35.25 -1.122 1 85.12 147 ASP B O 1
ATOM 5426 N N . TYR B 1 148 ? 7.309 34.812 -0.4 1 84.81 148 TYR B N 1
ATOM 5427 C CA . TYR B 1 148 ? 6.715 35.875 -1.192 1 84.81 148 TYR B CA 1
ATOM 5428 C C . TYR B 1 148 ? 6.77 37.219 -0.444 1 84.81 148 TYR B C 1
ATOM 5430 O O . TYR B 1 148 ? 5.809 37.594 0.226 1 84.81 148 TYR B O 1
ATOM 5438 N N . GLN B 1 149 ? 7.805 37.906 -0.594 1 81.06 149 GLN B N 1
ATOM 5439 C CA . GLN B 1 149 ? 7.949 39.188 0.089 1 81.06 149 GLN B CA 1
ATOM 5440 C C . GLN B 1 149 ? 7.344 40.312 -0.733 1 81.06 149 GLN B C 1
ATOM 5442 O O . GLN B 1 149 ? 6.879 41.312 -0.177 1 81.06 149 GLN B O 1
ATOM 5447 N N . ASN B 1 150 ? 7.391 40.094 -2.094 1 78.38 150 ASN B N 1
ATOM 5448 C CA . ASN B 1 150 ? 6.848 41.094 -3.01 1 78.38 150 ASN B CA 1
ATOM 5449 C C . ASN B 1 150 ? 5.836 40.5 -3.975 1 78.38 150 ASN B C 1
ATOM 5451 O O . ASN B 1 150 ? 5.875 39.281 -4.234 1 78.38 150 ASN B O 1
ATOM 5455 N N . TRP B 1 151 ? 4.957 41.375 -4.434 1 77.12 151 TRP B N 1
ATOM 5456 C CA . TRP B 1 151 ? 3.885 40.875 -5.301 1 77.12 151 TRP B CA 1
ATOM 5457 C C . TRP B 1 151 ? 4.453 40.25 -6.57 1 77.12 151 TRP B C 1
ATOM 5459 O O . TRP B 1 151 ? 3.881 39.312 -7.109 1 77.12 151 TRP B O 1
ATOM 5469 N N . TYR B 1 152 ? 5.543 40.719 -7.062 1 74.38 152 TYR B N 1
ATOM 5470 C CA . TYR B 1 152 ? 6.078 40.25 -8.336 1 74.38 152 TYR B CA 1
ATOM 5471 C C . TYR B 1 152 ? 6.75 38.906 -8.172 1 74.38 152 TYR B C 1
ATOM 5473 O O . TYR B 1 152 ? 7.066 38.25 -9.164 1 74.38 152 TYR B O 1
ATOM 5481 N N . ASP B 1 153 ? 6.922 38.5 -6.945 1 75.44 153 ASP B N 1
ATOM 5482 C CA . ASP B 1 153 ? 7.457 37.156 -6.707 1 75.44 153 ASP B CA 1
ATOM 5483 C C . ASP B 1 153 ? 6.508 36.062 -7.234 1 75.44 153 ASP B C 1
ATOM 5485 O O . ASP B 1 153 ? 6.934 34.969 -7.543 1 75.44 153 ASP B O 1
ATOM 5489 N N . LEU B 1 154 ? 5.293 36.406 -7.281 1 76.38 154 LEU B N 1
ATOM 5490 C CA . LEU B 1 154 ? 4.27 35.5 -7.762 1 76.38 154 LEU B CA 1
ATOM 5491 C C . LEU B 1 154 ? 4.43 35.219 -9.258 1 76.38 154 LEU B C 1
ATOM 5493 O O . LEU B 1 154 ? 4 34.188 -9.758 1 76.38 154 LEU B O 1
ATOM 5497 N N . PHE B 1 155 ? 5.02 36.156 -9.938 1 74.38 155 PHE B N 1
ATOM 5498 C CA . PHE B 1 155 ? 5.062 36.094 -11.398 1 74.38 155 PHE B CA 1
ATOM 5499 C C . PHE B 1 155 ? 6.461 35.719 -11.883 1 74.38 155 PHE B C 1
ATOM 5501 O O . PHE B 1 155 ? 6.832 36.031 -13.016 1 74.38 155 PHE B O 1
ATOM 5508 N N . ASN B 1 156 ? 7.141 35.25 -11.062 1 77.5 156 ASN B N 1
ATOM 5509 C CA . ASN B 1 156 ? 8.445 34.75 -11.492 1 77.5 156 ASN B CA 1
ATOM 5510 C C . ASN B 1 156 ? 8.312 33.656 -12.539 1 77.5 156 ASN B C 1
ATOM 5512 O O . ASN B 1 156 ? 7.695 32.625 -12.281 1 77.5 156 ASN B O 1
ATOM 5516 N N . PRO B 1 157 ? 8.859 33.812 -13.703 1 75.12 157 PRO B N 1
ATOM 5517 C CA . PRO B 1 157 ? 8.727 32.844 -14.789 1 75.12 157 PRO B CA 1
ATOM 5518 C C . PRO B 1 157 ? 9.219 31.438 -14.398 1 75.12 157 PRO B C 1
ATOM 5520 O O . PRO B 1 157 ? 8.789 30.438 -14.984 1 75.12 157 PRO B O 1
ATOM 5523 N N . LYS B 1 158 ? 10.031 31.438 -13.445 1 76.69 158 LYS B N 1
ATOM 5524 C CA . LYS B 1 158 ? 10.56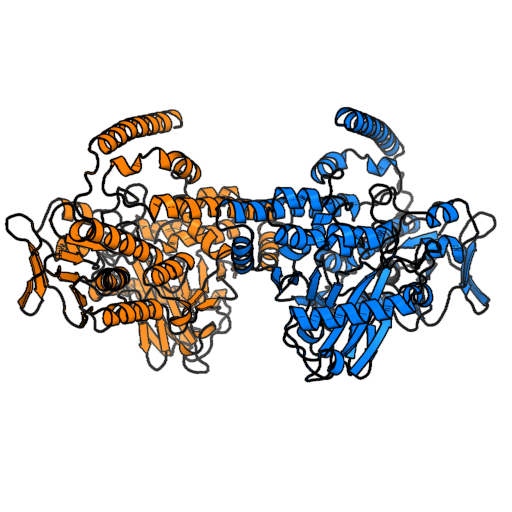2 30.156 -13.008 1 76.69 158 LYS B CA 1
ATOM 5525 C C . LYS B 1 158 ? 9.461 29.266 -12.445 1 76.69 158 LYS B C 1
ATOM 5527 O O . LYS B 1 158 ? 9.602 28.047 -12.414 1 76.69 158 LYS B O 1
ATOM 5532 N N . HIS B 1 159 ? 8.367 29.891 -12.086 1 81.94 159 HIS B N 1
ATOM 5533 C CA . HIS B 1 159 ? 7.289 29.156 -11.438 1 81.94 159 HIS B CA 1
ATOM 5534 C C . HIS B 1 159 ? 6.203 28.766 -12.445 1 81.94 159 HIS B C 1
ATOM 5536 O O . HIS B 1 159 ? 5.32 27.969 -12.133 1 81.94 159 HIS B O 1
ATOM 5542 N N . ILE B 1 160 ? 6.281 29.188 -13.641 1 79.81 160 ILE B N 1
ATOM 5543 C CA . ILE B 1 160 ? 5.195 29.062 -14.602 1 79.81 160 ILE B CA 1
ATOM 5544 C C . ILE B 1 160 ? 4.938 27.594 -14.906 1 79.81 160 ILE B C 1
ATOM 5546 O O . ILE B 1 160 ? 3.799 27.125 -14.844 1 79.81 160 ILE B O 1
ATOM 5550 N N . PRO B 1 161 ? 5.992 26.891 -15.164 1 79.94 161 PRO B N 1
ATOM 5551 C CA . PRO B 1 161 ? 5.742 25.469 -15.445 1 79.94 161 PRO B CA 1
ATOM 5552 C C . PRO B 1 161 ? 5.082 24.75 -14.281 1 79.94 161 PRO B C 1
ATOM 5554 O O . PRO B 1 161 ? 4.277 23.828 -14.492 1 79.94 161 PRO B O 1
ATOM 5557 N N . ASP B 1 162 ? 5.367 25.141 -13.156 1 84.12 162 ASP B N 1
ATOM 5558 C CA . ASP B 1 162 ? 4.801 24.516 -11.961 1 84.12 162 ASP B CA 1
ATOM 5559 C C . ASP B 1 162 ? 3.338 24.906 -11.781 1 84.12 162 ASP B C 1
ATOM 5561 O O . ASP B 1 162 ? 2.492 24.047 -11.5 1 84.12 162 ASP B O 1
ATOM 5565 N N . VAL B 1 163 ? 3.074 26.141 -12 1 83.44 163 VAL B N 1
ATOM 5566 C CA . VAL B 1 163 ? 1.738 26.672 -11.758 1 83.44 163 VAL B CA 1
ATOM 5567 C C . VAL B 1 163 ? 0.75 26.078 -12.75 1 83.44 163 VAL B C 1
ATOM 5569 O O . VAL B 1 163 ? -0.403 25.797 -12.406 1 83.44 163 VAL B O 1
ATOM 5572 N N . ILE B 1 164 ? 1.22 25.828 -13.93 1 83.69 164 ILE B N 1
ATOM 5573 C CA . ILE B 1 164 ? 0.361 25.281 -14.984 1 83.69 164 ILE B CA 1
ATOM 5574 C C . ILE B 1 164 ? -0.122 23.891 -14.586 1 83.69 164 ILE B C 1
ATOM 5576 O O . ILE B 1 164 ? -1.264 23.516 -14.867 1 83.69 164 ILE B O 1
ATOM 5580 N N . LYS B 1 165 ? 0.614 23.234 -13.836 1 89.19 165 LYS B N 1
ATOM 5581 C CA . LYS B 1 165 ? 0.303 21.844 -13.5 1 89.19 165 LYS B CA 1
ATOM 5582 C C . LYS B 1 165 ? -0.527 21.766 -12.219 1 89.19 165 LYS B C 1
ATOM 5584 O O . LYS B 1 165 ? -1.011 20.688 -11.859 1 89.19 165 LYS B O 1
ATOM 5589 N N . LEU B 1 166 ? -0.772 22.828 -11.594 1 90.94 166 LEU B N 1
ATOM 5590 C CA . LEU B 1 166 ? -1.456 22.828 -10.305 1 90.94 166 LEU B CA 1
ATOM 5591 C C . LEU B 1 166 ? -2.965 22.953 -10.492 1 90.94 166 LEU B C 1
ATOM 5593 O O . LEU B 1 166 ? -3.73 22.734 -9.555 1 90.94 166 LEU B O 1
ATOM 5597 N N . HIS B 1 167 ? -3.445 23.266 -11.68 1 91.06 167 HIS B N 1
ATOM 5598 C CA . HIS B 1 167 ? -4.871 23.391 -11.953 1 91.06 167 HIS B CA 1
ATOM 5599 C C . HIS B 1 167 ? -5.539 24.359 -10.992 1 91.06 167 HIS B C 1
ATOM 5601 O O . HIS B 1 167 ? -6.574 24.047 -10.398 1 91.06 167 HIS B O 1
ATOM 5607 N N . LEU B 1 168 ? -4.992 25.5 -10.828 1 88.06 168 LEU B N 1
ATOM 5608 C CA . LEU B 1 168 ? -5.406 26.484 -9.836 1 88.06 168 LEU B CA 1
ATOM 5609 C C . LEU B 1 168 ? -6.82 26.984 -10.125 1 88.06 168 LEU B C 1
ATOM 5611 O O . LEU B 1 168 ? -7.488 27.516 -9.234 1 88.06 168 LEU B O 1
ATOM 5615 N N . LEU B 1 169 ? -7.309 26.766 -11.297 1 88 169 LEU B N 1
ATOM 5616 C CA . LEU B 1 169 ? -8.625 27.297 -11.664 1 88 169 LEU B CA 1
ATOM 5617 C C . LEU B 1 169 ? -9.695 26.219 -11.523 1 88 169 LEU B C 1
ATOM 5619 O O . LEU B 1 169 ? -10.828 26.406 -11.961 1 88 169 LEU B O 1
ATOM 5623 N N . ASP B 1 170 ? -9.32 25.156 -11 1 93.69 170 ASP B N 1
ATOM 5624 C CA . ASP B 1 170 ? -10.242 24.047 -10.766 1 93.69 170 ASP B CA 1
ATOM 5625 C C . ASP B 1 170 ? -10.375 23.75 -9.273 1 93.69 170 ASP B C 1
ATOM 5627 O O . ASP B 1 170 ? -9.688 24.359 -8.453 1 93.69 170 ASP B O 1
ATOM 5631 N N . THR B 1 171 ? -11.375 22.953 -8.938 1 95.88 171 THR B N 1
ATOM 5632 C CA . THR B 1 171 ? -11.617 22.609 -7.535 1 95.88 171 THR B CA 1
ATOM 5633 C C . THR B 1 171 ? -11.234 21.156 -7.258 1 95.88 171 THR B C 1
ATOM 5635 O O . THR B 1 171 ? -11.078 20.359 -8.188 1 95.88 171 THR B O 1
ATOM 5638 N N . VAL B 1 172 ? -11.078 20.859 -6.035 1 97.25 172 VAL B N 1
ATOM 5639 C CA . VAL B 1 172 ? -10.773 19.484 -5.609 1 97.25 172 VAL B CA 1
ATOM 5640 C C . VAL B 1 172 ? -11.883 18.547 -6.07 1 97.25 172 VAL B C 1
ATOM 5642 O O . VAL B 1 172 ? -11.609 17.5 -6.652 1 97.25 172 VAL B O 1
ATOM 5645 N N . TYR B 1 173 ? -13.148 18.969 -5.871 1 97.44 173 TYR B N 1
ATOM 5646 C CA . TYR B 1 173 ? -14.266 18.094 -6.199 1 97.44 173 TYR B CA 1
ATOM 5647 C C . TYR B 1 173 ? -14.312 17.812 -7.695 1 97.44 173 TYR B C 1
ATOM 5649 O O . TYR B 1 173 ? -14.523 16.656 -8.102 1 97.44 173 TYR B O 1
ATOM 5657 N N . ASN B 1 174 ? -14.07 18.828 -8.469 1 97.31 174 ASN B N 1
ATOM 5658 C CA . ASN B 1 174 ? -14.078 18.625 -9.922 1 97.31 174 ASN B CA 1
ATOM 5659 C C . ASN B 1 174 ? -12.969 17.672 -10.359 1 97.31 174 ASN B C 1
ATOM 5661 O O . ASN B 1 174 ? -13.18 16.844 -11.25 1 97.31 174 ASN B O 1
ATOM 5665 N N . ARG B 1 175 ? -11.82 17.859 -9.797 1 96.94 175 ARG B N 1
ATOM 5666 C CA . ARG B 1 175 ? -10.719 16.969 -10.148 1 96.94 175 ARG B CA 1
ATOM 5667 C C . ARG B 1 175 ? -11.047 15.531 -9.789 1 96.94 175 ARG B C 1
ATOM 5669 O O . ARG B 1 175 ? -10.766 14.609 -10.57 1 96.94 175 ARG B O 1
ATOM 5676 N N . VAL B 1 176 ? -11.625 15.32 -8.633 1 98.12 176 VAL B N 1
ATOM 5677 C CA . VAL B 1 176 ? -11.984 13.984 -8.156 1 98.12 176 VAL B CA 1
ATOM 5678 C C . VAL B 1 176 ? -13.016 13.367 -9.102 1 98.12 176 VAL B C 1
ATOM 5680 O O . VAL B 1 176 ? -12.945 12.172 -9.414 1 98.12 176 VAL B O 1
ATOM 5683 N N . CYS B 1 177 ? -13.922 14.18 -9.594 1 98 177 CYS B N 1
ATOM 5684 C CA . CYS B 1 177 ? -14.992 13.711 -10.469 1 98 177 CYS B CA 1
ATOM 5685 C C . CYS B 1 177 ? -14.43 13.203 -11.797 1 98 177 CYS B C 1
ATOM 5687 O O . CYS B 1 177 ? -15.062 12.391 -12.469 1 98 177 CYS B O 1
ATOM 5689 N N . LYS B 1 178 ? -13.273 13.633 -12.156 1 97.69 178 LYS B N 1
ATOM 5690 C CA . LYS B 1 178 ? -12.641 13.188 -13.391 1 97.69 178 LYS B CA 1
ATOM 5691 C C . LYS B 1 178 ? -12.234 11.719 -13.297 1 97.69 178 LYS B C 1
ATOM 5693 O O . LYS B 1 178 ? -12.195 11.008 -14.305 1 97.69 178 LYS B O 1
ATOM 5698 N N . TYR B 1 179 ? -11.984 11.211 -12.117 1 98.12 179 TYR B N 1
ATOM 5699 C CA . TYR B 1 179 ? -11.367 9.898 -11.969 1 98.12 179 TYR B CA 1
ATOM 5700 C C . TYR B 1 179 ? -12.328 8.914 -11.312 1 98.12 179 TYR B C 1
ATOM 5702 O O . TYR B 1 179 ? -12.172 7.699 -11.453 1 98.12 179 TYR B O 1
ATOM 5710 N N . PHE B 1 180 ? -13.258 9.422 -10.555 1 98.31 180 PHE B N 1
ATOM 5711 C CA . PHE B 1 180 ? -14.18 8.555 -9.828 1 98.31 180 PHE B CA 1
ATOM 5712 C C . PHE B 1 180 ? -15.617 8.828 -10.25 1 98.31 180 PHE B C 1
ATOM 5714 O O . PHE B 1 180 ? -16.016 9.984 -10.43 1 98.31 180 PHE B O 1
ATOM 5721 N N . LYS B 1 181 ? -16.406 7.766 -10.344 1 97.69 181 LYS B N 1
ATOM 5722 C CA . LYS B 1 181 ? -17.781 7.895 -10.828 1 97.69 181 LYS B CA 1
ATOM 5723 C C . LYS B 1 181 ? -18.781 7.75 -9.688 1 97.69 181 LYS B C 1
ATOM 5725 O O . LYS B 1 181 ? -19.812 8.438 -9.664 1 97.69 181 LYS B O 1
ATOM 5730 N N . SER B 1 182 ? -18.5 6.898 -8.797 1 97.31 182 SER B N 1
ATOM 5731 C CA . SER B 1 182 ? -19.453 6.637 -7.723 1 97.31 182 SER B CA 1
ATOM 5732 C C . SER B 1 182 ? -19.5 7.793 -6.73 1 97.31 182 SER B C 1
ATOM 5734 O O . SER B 1 182 ? -18.484 8.406 -6.434 1 97.31 182 SER B O 1
ATOM 5736 N N . ASP B 1 183 ? -20.672 8.078 -6.191 1 97.19 183 ASP B N 1
ATOM 5737 C CA . ASP B 1 183 ? -20.828 9.102 -5.164 1 97.19 183 ASP B CA 1
ATOM 5738 C C . ASP B 1 183 ? -20 8.773 -3.924 1 97.19 183 ASP B C 1
ATOM 5740 O O . ASP B 1 183 ? -19.453 9.672 -3.283 1 97.19 183 ASP B O 1
ATOM 5744 N N . TYR B 1 184 ? -19.891 7.484 -3.615 1 97.62 184 TYR B N 1
ATOM 5745 C CA . TYR B 1 184 ? -19.109 7.039 -2.461 1 97.62 184 TYR B CA 1
ATOM 5746 C C . TYR B 1 184 ? -17.656 7.457 -2.582 1 97.62 184 TYR B C 1
ATOM 5748 O O . TYR B 1 184 ? -17.109 8.094 -1.681 1 97.62 184 TYR B O 1
ATOM 5756 N N . MET B 1 185 ? -17.047 7.168 -3.764 1 98 185 MET B N 1
ATOM 5757 C CA . MET B 1 185 ? -15.633 7.465 -3.943 1 98 185 MET B CA 1
ATOM 5758 C C . MET B 1 185 ? -15.406 8.961 -4.094 1 98 185 MET B C 1
ATOM 5760 O O . MET B 1 185 ? -14.391 9.492 -3.641 1 98 185 MET B O 1
ATOM 5764 N N . ARG B 1 186 ? -16.312 9.688 -4.688 1 98.06 186 ARG B N 1
ATOM 5765 C CA . ARG B 1 186 ? -16.172 11.141 -4.809 1 98.06 186 ARG B CA 1
ATOM 5766 C C . ARG B 1 186 ? -16.188 11.805 -3.438 1 98.06 186 ARG B C 1
ATOM 5768 O O . ARG B 1 186 ? -15.391 12.711 -3.182 1 98.06 186 ARG B O 1
ATOM 5775 N N . LYS B 1 187 ? -17.016 11.336 -2.516 1 97.69 187 LYS B N 1
ATOM 5776 C CA . LYS B 1 187 ? -17.016 11.844 -1.147 1 97.69 187 LYS B CA 1
ATOM 5777 C C . LYS B 1 187 ? -15.742 11.461 -0.409 1 97.69 187 LYS B C 1
ATOM 5779 O O . LYS B 1 187 ? -15.094 12.312 0.209 1 97.69 187 LYS B O 1
ATOM 5784 N N . ALA B 1 188 ? -15.359 10.188 -0.6 1 97.56 188 ALA B N 1
ATOM 5785 C CA . ALA B 1 188 ? -14.227 9.641 0.141 1 97.56 188 ALA B CA 1
ATOM 5786 C C . ALA B 1 188 ? -12.922 10.312 -0.265 1 97.56 188 ALA B C 1
ATOM 5788 O O . ALA B 1 188 ? -11.992 10.43 0.543 1 97.56 188 ALA B O 1
ATOM 5789 N N . PHE B 1 189 ? -12.859 10.844 -1.488 1 97.94 189 PHE B N 1
ATOM 5790 C CA . PHE B 1 189 ? -11.594 11.383 -1.98 1 97.94 189 PHE B CA 1
ATOM 5791 C C . PHE B 1 189 ? -11.656 12.906 -2.068 1 97.94 189 PHE B C 1
ATOM 5793 O O . PHE B 1 189 ? -10.773 13.531 -2.668 1 97.94 189 PHE B O 1
ATOM 5800 N N . SER B 1 190 ? -12.648 13.539 -1.446 1 97 190 SER B N 1
ATOM 5801 C CA . SER B 1 190 ? -12.703 15 -1.506 1 97 190 SER B CA 1
ATOM 5802 C C . SER B 1 190 ? -12.867 15.602 -0.116 1 97 190 SER B C 1
ATOM 5804 O O . SER B 1 190 ? -12.508 16.75 0.113 1 97 190 SER B O 1
ATOM 5806 N N . PHE B 1 191 ? -13.336 14.875 0.861 1 95.25 191 PHE B N 1
ATOM 5807 C CA . PHE B 1 191 ? -13.68 15.438 2.16 1 95.25 191 PHE B CA 1
ATOM 5808 C C . PHE B 1 191 ? -12.445 16.016 2.848 1 95.25 191 PHE B C 1
ATOM 5810 O O . PHE B 1 191 ? -12.562 16.812 3.779 1 95.25 191 PHE B O 1
ATOM 5817 N N . GLN B 1 192 ? -11.25 15.711 2.406 1 94.88 192 GLN B N 1
ATOM 5818 C CA . GLN B 1 192 ? -10 16.094 3.053 1 94.88 192 GLN B CA 1
ATOM 5819 C C . GLN B 1 192 ? -9.812 17.609 3.039 1 94.88 192 GLN B C 1
ATOM 5821 O O . GLN B 1 192 ? -9.008 18.141 3.805 1 94.88 192 GLN B O 1
ATOM 5826 N N . THR B 1 193 ? -10.5 18.297 2.182 1 92.56 193 THR B N 1
ATOM 5827 C CA . THR B 1 193 ? -10.461 19.75 2.18 1 92.56 193 THR B CA 1
ATOM 5828 C C . THR B 1 193 ? -10.875 20.312 3.539 1 92.56 193 THR B C 1
ATOM 5830 O O . THR B 1 193 ? -10.516 21.438 3.895 1 92.56 193 THR B O 1
ATOM 5833 N N . MET B 1 194 ? -11.523 19.469 4.277 1 90.19 194 MET B N 1
ATOM 5834 C CA . MET B 1 194 ? -11.969 19.891 5.605 1 90.19 194 MET B CA 1
ATOM 5835 C C . MET B 1 194 ? -10.789 19.984 6.566 1 90.19 194 MET B C 1
ATOM 5837 O O . MET B 1 194 ? -10.883 20.625 7.609 1 90.19 194 MET B O 1
ATOM 5841 N N . TYR B 1 195 ? -9.664 19.391 6.172 1 88.88 195 TYR B N 1
ATOM 5842 C CA . TYR B 1 195 ? -8.445 19.609 6.949 1 88.88 195 TYR B CA 1
ATOM 5843 C C . TYR B 1 195 ? -8.016 21.062 6.902 1 88.88 195 TYR B C 1
ATOM 5845 O O . TYR B 1 195 ? -7.277 21.531 7.773 1 88.88 195 TYR B O 1
ATOM 5853 N N . LEU B 1 196 ? -8.508 21.672 5.871 1 88.06 196 LEU B N 1
ATOM 5854 C CA . LEU B 1 196 ? -8.211 23.094 5.703 1 88.06 196 LEU B CA 1
ATOM 5855 C C . LEU B 1 196 ? -9.422 23.953 6.078 1 88.06 196 LEU B C 1
ATOM 5857 O O . LEU B 1 196 ? -9.406 25.172 5.898 1 88.06 196 LEU B O 1
ATOM 5861 N N . GLY B 1 197 ? -10.406 23.312 6.5 1 89.19 197 GLY B N 1
ATOM 5862 C CA . GLY B 1 197 ? -11.625 24.016 6.855 1 89.19 197 GLY B CA 1
ATOM 5863 C C . GLY B 1 197 ? -12.336 24.625 5.66 1 89.19 197 GLY B C 1
ATOM 5864 O O . GLY B 1 197 ? -12.852 25.734 5.73 1 89.19 197 GLY B O 1
ATOM 5865 N N . MET B 1 198 ? -12.328 23.906 4.602 1 90.62 198 MET B N 1
ATOM 5866 C CA . MET B 1 198 ? -12.953 24.406 3.381 1 90.62 198 MET B CA 1
ATOM 5867 C C . MET B 1 198 ? -13.844 23.344 2.746 1 90.62 198 MET B C 1
ATOM 5869 O O . MET B 1 198 ? -13.688 22.156 3.021 1 90.62 198 MET B O 1
ATOM 5873 N N . SER B 1 199 ? -14.75 23.859 1.878 1 93 199 SER B N 1
ATOM 5874 C CA . SER B 1 199 ? -15.586 22.969 1.062 1 93 199 SER B CA 1
ATOM 5875 C C . SER B 1 199 ? -14.797 22.422 -0.122 1 93 199 SER B C 1
ATOM 5877 O O . SER B 1 199 ? -14.039 23.141 -0.766 1 93 199 SER B O 1
ATOM 5879 N N . PRO B 1 200 ? -15.008 21.109 -0.393 1 94.44 200 PRO B N 1
ATOM 5880 C CA . PRO B 1 200 ? -14.344 20.578 -1.58 1 94.44 200 PRO B CA 1
ATOM 5881 C C . PRO B 1 200 ? -14.852 21.203 -2.879 1 94.44 200 PRO B C 1
ATOM 5883 O O . PRO B 1 200 ? -14.164 21.141 -3.904 1 94.44 200 PRO B O 1
ATOM 5886 N N . TYR B 1 201 ? -16.016 21.828 -2.834 1 94.75 201 TYR B N 1
ATOM 5887 C CA . TYR B 1 201 ? -16.609 22.438 -4.012 1 94.75 201 TYR B CA 1
ATOM 5888 C C . TYR B 1 201 ? -15.984 23.797 -4.301 1 94.75 201 TYR B C 1
ATOM 5890 O O . TYR B 1 201 ? -16.125 24.328 -5.406 1 94.75 201 TYR B O 1
ATOM 5898 N N . ASP B 1 202 ? -15.211 24.297 -3.295 1 92 202 ASP B N 1
ATOM 5899 C CA . ASP B 1 202 ? -14.609 25.609 -3.439 1 92 202 ASP B CA 1
ATOM 5900 C C . ASP B 1 202 ? -13.086 25.547 -3.307 1 92 202 ASP B C 1
ATOM 5902 O O . ASP B 1 202 ? -12.383 26.469 -3.719 1 92 202 ASP B O 1
ATOM 5906 N N . GLY B 1 203 ? -12.641 24.484 -2.699 1 92.88 203 GLY B N 1
ATOM 5907 C CA . GLY B 1 203 ? -11.203 24.328 -2.521 1 92.88 203 GLY B CA 1
ATOM 5908 C C . GLY B 1 203 ? -10.453 24.156 -3.828 1 92.88 203 GLY B C 1
ATOM 5909 O O . GLY B 1 203 ? -10.906 23.438 -4.715 1 92.88 203 GLY B O 1
ATOM 5910 N N . LEU B 1 204 ? -9.312 24.812 -3.898 1 93.5 204 LEU B N 1
ATOM 5911 C CA . LEU B 1 204 ? -8.508 24.781 -5.113 1 93.5 204 LEU B CA 1
ATOM 5912 C C . LEU B 1 204 ? -7.98 23.359 -5.367 1 93.5 204 LEU B C 1
ATOM 5914 O O . LEU B 1 204 ? -7.699 22.625 -4.422 1 93.5 204 LEU B O 1
ATOM 5918 N N . ALA B 1 205 ? -7.766 23.031 -6.605 1 94.94 205 ALA B N 1
ATOM 5919 C CA . ALA B 1 205 ? -7.398 21.688 -7.047 1 94.94 205 ALA B CA 1
ATOM 5920 C C . ALA B 1 205 ? -6.105 21.219 -6.379 1 94.94 205 ALA B C 1
ATOM 5922 O O . ALA B 1 205 ? -5.984 20.047 -5.996 1 94.94 205 ALA B O 1
ATOM 5923 N N . PRO B 1 206 ? -5.152 22.062 -6.125 1 94.44 206 PRO B N 1
ATOM 5924 C CA . PRO B 1 206 ? -3.893 21.609 -5.539 1 94.44 206 PRO B CA 1
ATOM 5925 C C . PRO B 1 206 ? -4.066 21.047 -4.129 1 94.44 206 PRO B C 1
ATOM 5927 O O . PRO B 1 206 ? -3.189 20.344 -3.627 1 94.44 206 PRO B O 1
ATOM 5930 N N . TYR B 1 207 ? -5.223 21.344 -3.557 1 95.19 207 TYR B N 1
ATOM 5931 C CA . TYR B 1 207 ? -5.438 20.844 -2.201 1 95.19 207 TYR B CA 1
ATOM 5932 C C . TYR B 1 207 ? -5.719 19.344 -2.207 1 95.19 207 TYR B C 1
ATOM 5934 O O . TYR B 1 207 ? -5.762 18.719 -1.148 1 95.19 207 TYR B O 1
ATOM 5942 N N . SER B 1 208 ? -5.754 18.781 -3.41 1 95.38 208 SER B N 1
ATOM 5943 C CA . SER B 1 208 ? -5.801 17.328 -3.518 1 95.38 208 SER B CA 1
ATOM 5944 C C . SER B 1 208 ? -4.504 16.703 -3.025 1 95.38 208 SER B C 1
ATOM 5946 O O . SER B 1 208 ? -4.438 15.484 -2.814 1 95.38 208 SER B O 1
ATOM 5948 N N . LEU B 1 209 ? -3.545 17.531 -2.748 1 94.31 209 LEU B N 1
ATOM 5949 C CA . LEU B 1 209 ? -2.285 17.062 -2.18 1 94.31 209 LEU B CA 1
ATOM 5950 C C . LEU B 1 209 ? -2.51 16.406 -0.821 1 94.31 209 LEU B C 1
ATOM 5952 O O . LEU B 1 209 ? -1.732 15.547 -0.406 1 94.31 209 LEU B O 1
ATOM 5956 N N . LEU B 1 210 ? -3.584 16.781 -0.16 1 94 210 LEU B N 1
ATOM 5957 C CA . LEU B 1 210 ? -3.889 16.219 1.147 1 94 210 LEU B CA 1
ATOM 5958 C C . LEU B 1 210 ? -4.211 14.727 1.028 1 94 210 LEU B C 1
ATOM 5960 O O . LEU B 1 210 ? -3.703 13.914 1.806 1 94 210 LEU B O 1
ATOM 5964 N N . GLN B 1 211 ? -4.996 14.43 0.011 1 94.88 211 GLN B N 1
ATOM 5965 C CA . GLN B 1 211 ? -5.305 13.023 -0.24 1 94.88 211 GLN B CA 1
ATOM 5966 C C . GLN B 1 211 ? -4.051 12.242 -0.634 1 94.88 211 GLN B C 1
ATOM 5968 O O . GLN B 1 211 ? -3.902 11.078 -0.273 1 94.88 211 GLN B O 1
ATOM 5973 N N . TYR B 1 212 ? -3.283 12.883 -1.435 1 96.5 212 TYR B N 1
ATOM 5974 C CA . TYR B 1 212 ? -2.055 12.227 -1.876 1 96.5 212 TYR B CA 1
ATOM 5975 C C . TYR B 1 212 ? -1.176 11.859 -0.686 1 96.5 212 TYR B C 1
ATOM 5977 O O . TYR B 1 212 ? -0.7 10.727 -0.586 1 96.5 212 TYR B O 1
ATOM 5985 N N . THR B 1 213 ? -0.901 12.82 0.214 1 96.12 213 THR B N 1
ATOM 5986 C CA . THR B 1 213 ? 0.037 12.578 1.305 1 96.12 213 THR B CA 1
ATOM 5987 C C . THR B 1 213 ? -0.459 11.445 2.199 1 96.12 213 THR B C 1
ATOM 5989 O O . THR B 1 213 ? 0.341 10.664 2.725 1 96.12 213 THR B O 1
ATOM 5992 N N . GLU B 1 214 ? -1.802 11.352 2.318 1 96.69 214 GLU B N 1
ATOM 5993 C CA . GLU B 1 214 ? -2.359 10.266 3.113 1 96.69 214 GLU B CA 1
ATOM 5994 C C . GLU B 1 214 ? -2.096 8.906 2.459 1 96.69 214 GLU B C 1
ATOM 5996 O O . GLU B 1 214 ? -1.75 7.941 3.141 1 96.69 214 GLU B O 1
ATOM 6001 N N . ILE B 1 215 ? -2.229 8.875 1.163 1 96.31 215 ILE B N 1
ATOM 6002 C CA . ILE B 1 215 ? -2.152 7.609 0.444 1 96.31 215 ILE B CA 1
ATOM 6003 C C . ILE B 1 215 ? -0.689 7.23 0.222 1 96.31 215 ILE B C 1
ATOM 6005 O O . ILE B 1 215 ? -0.311 6.07 0.386 1 96.31 215 ILE B O 1
ATOM 6009 N N . ALA B 1 216 ? 0.133 8.18 -0.087 1 96.5 216 ALA B N 1
ATOM 6010 C CA . ALA B 1 216 ? 1.497 7.883 -0.518 1 96.5 216 ALA B CA 1
ATOM 6011 C C . ALA B 1 216 ? 2.463 7.914 0.663 1 96.5 216 ALA B C 1
ATOM 6013 O O . ALA B 1 216 ? 3.518 7.273 0.627 1 96.5 216 ALA B O 1
ATOM 6014 N N . GLU B 1 217 ? 2.076 8.688 1.705 1 96.81 217 GLU B N 1
ATOM 6015 C CA . GLU B 1 217 ? 3.021 8.836 2.807 1 96.81 217 GLU B CA 1
ATOM 6016 C C . GLU B 1 217 ? 2.467 8.234 4.094 1 96.81 217 GLU B C 1
ATOM 6018 O O . GLU B 1 217 ? 3.217 7.973 5.039 1 96.81 217 GLU B O 1
ATOM 6023 N N . GLY B 1 218 ? 1.156 8.031 4.125 1 96.62 218 GLY B N 1
ATOM 6024 C CA . GLY B 1 218 ? 0.531 7.445 5.297 1 96.62 218 GLY B CA 1
ATOM 6025 C C . GLY B 1 218 ? 0.166 8.469 6.355 1 96.62 218 GLY B C 1
ATOM 6026 O O . GLY B 1 218 ? 0.528 9.641 6.238 1 96.62 218 GLY B O 1
ATOM 6027 N N . ILE B 1 219 ? -0.65 8.031 7.273 1 97.62 219 ILE B N 1
ATOM 6028 C CA . ILE B 1 219 ? -0.996 8.82 8.453 1 97.62 219 ILE B CA 1
ATOM 6029 C C . ILE B 1 219 ? -0.234 8.297 9.664 1 97.62 219 ILE B C 1
ATOM 6031 O O . ILE B 1 219 ? -0.208 7.09 9.922 1 97.62 219 ILE B O 1
ATOM 6035 N N . TRP B 1 220 ? 0.385 9.203 10.32 1 97.69 220 TRP B N 1
ATOM 6036 C CA . TRP B 1 220 ? 1.23 8.82 11.453 1 97.69 220 TRP B CA 1
ATOM 6037 C C . TRP B 1 220 ? 0.729 9.453 12.742 1 97.69 220 TRP B C 1
ATOM 6039 O O . TRP B 1 220 ? -0.169 10.297 12.719 1 97.69 220 TRP B O 1
ATOM 6049 N N . TYR B 1 221 ? 1.222 8.945 13.828 1 97.88 221 TYR B N 1
ATOM 6050 C CA . TYR B 1 221 ? 0.88 9.453 15.148 1 97.88 221 TYR B CA 1
ATOM 6051 C C . TYR B 1 221 ? 2.086 9.398 16.078 1 97.88 221 TYR B C 1
ATOM 6053 O O . TYR B 1 221 ? 2.678 8.336 16.281 1 97.88 221 TYR B O 1
ATOM 6061 N N . PRO B 1 222 ? 2.51 10.57 16.625 1 97.94 222 PRO B N 1
ATOM 6062 C CA . PRO B 1 222 ? 3.584 10.539 17.609 1 97.94 222 PRO B CA 1
ATOM 6063 C C . PRO B 1 222 ? 3.143 9.922 18.938 1 97.94 222 PRO B C 1
ATOM 6065 O O . PRO B 1 222 ? 2.205 10.414 19.578 1 97.94 222 PRO B O 1
ATOM 6068 N N . LYS B 1 223 ? 3.863 8.891 19.312 1 98.06 223 LYS B N 1
ATOM 6069 C CA . LYS B 1 223 ? 3.551 8.281 20.594 1 98.06 223 LYS B CA 1
ATOM 6070 C C . LYS B 1 223 ? 3.627 9.305 21.719 1 98.06 223 LYS B C 1
ATOM 6072 O O . LYS B 1 223 ? 4.609 10.039 21.828 1 98.06 223 LYS B O 1
ATOM 6077 N N . GLY B 1 224 ? 2.59 9.344 22.5 1 97.75 224 GLY B N 1
ATOM 6078 C CA . GLY B 1 224 ? 2.514 10.336 23.578 1 97.75 224 GLY B CA 1
ATOM 6079 C C . GLY B 1 224 ? 1.705 11.562 23.203 1 97.75 224 GLY B C 1
ATOM 6080 O O . GLY B 1 224 ? 1.479 12.438 24.031 1 97.75 224 GLY B O 1
ATOM 6081 N N . GLY B 1 225 ? 1.266 11.648 21.922 1 97.75 225 GLY B N 1
ATOM 6082 C CA . GLY B 1 225 ? 0.466 12.766 21.453 1 97.75 225 GLY B CA 1
ATOM 6083 C C . GLY B 1 225 ? 1.202 13.648 20.469 1 97.75 225 GLY B C 1
ATOM 6084 O O . GLY B 1 225 ? 2.436 13.68 20.453 1 97.75 225 GLY B O 1
ATOM 6085 N N . PHE B 1 226 ? 0.457 14.383 19.719 1 98 226 PHE B N 1
ATOM 6086 C CA . PHE B 1 226 ? 1.032 15.234 18.688 1 98 226 PHE B CA 1
ATOM 6087 C C . PHE B 1 226 ? 1.926 16.297 19.297 1 98 226 PHE B C 1
ATOM 6089 O O . PHE B 1 226 ? 2.926 16.703 18.703 1 98 226 PHE B O 1
ATOM 6096 N N . ASN B 1 227 ? 1.607 16.719 20.484 1 98 227 ASN B N 1
ATOM 6097 C CA . ASN B 1 227 ? 2.33 17.781 21.188 1 98 227 ASN B CA 1
ATOM 6098 C C . ASN B 1 227 ? 3.777 17.391 21.453 1 98 227 ASN B C 1
ATOM 6100 O O . ASN B 1 227 ? 4.621 18.25 21.719 1 98 227 ASN B O 1
ATOM 6104 N N . LYS B 1 228 ? 4.09 16.109 21.391 1 97.88 228 LYS B N 1
ATOM 6105 C CA . LYS B 1 228 ? 5.461 15.648 21.594 1 97.88 228 LYS B CA 1
ATOM 6106 C C . LYS B 1 228 ? 6.418 16.312 20.609 1 97.88 228 LYS B C 1
ATOM 6108 O O . LYS B 1 228 ? 7.578 16.562 20.938 1 97.88 228 LYS B O 1
ATOM 6113 N N . VAL B 1 229 ? 5.914 16.594 19.453 1 98.06 229 VAL B N 1
ATOM 6114 C CA . VAL B 1 229 ? 6.715 17.266 18.453 1 98.06 229 VAL B CA 1
ATOM 6115 C C . VAL B 1 229 ? 7.133 18.656 18.953 1 98.06 229 VAL B C 1
ATOM 6117 O O . VAL B 1 229 ? 8.305 19.016 18.891 1 98.06 229 VAL B O 1
ATOM 6120 N N . LEU B 1 230 ? 6.184 19.359 19.5 1 98.25 230 LEU B N 1
ATOM 6121 C CA . LEU B 1 230 ? 6.445 20.719 19.953 1 98.25 230 LEU B CA 1
ATOM 6122 C C . LEU B 1 230 ? 7.254 20.719 21.234 1 98.25 230 LEU B C 1
ATOM 6124 O O . LEU B 1 230 ? 8.07 21.609 21.469 1 98.25 230 LEU B O 1
ATOM 6128 N N . GLN B 1 231 ? 7.027 19.719 22.062 1 98.38 231 GLN B N 1
ATOM 6129 C CA . GLN B 1 231 ? 7.863 19.562 23.25 1 98.38 231 GLN B CA 1
ATOM 6130 C C . GLN B 1 231 ? 9.328 19.344 22.875 1 98.38 231 GLN B C 1
ATOM 6132 O O . GLN B 1 231 ? 10.227 19.891 23.516 1 98.38 231 GLN B O 1
ATOM 6137 N N . SER B 1 232 ? 9.508 18.547 21.859 1 98.56 232 SER B N 1
ATOM 6138 C CA . SER B 1 232 ? 10.867 18.297 21.391 1 98.56 232 SER B CA 1
ATOM 6139 C C . SER B 1 232 ? 11.508 19.578 20.844 1 98.56 232 SER B C 1
ATOM 6141 O O . SER B 1 232 ? 12.68 19.844 21.109 1 98.56 232 SER B O 1
ATOM 6143 N N . LEU B 1 233 ? 10.773 20.312 20.125 1 98.69 233 LEU B N 1
ATOM 6144 C CA . LEU B 1 233 ? 11.289 21.562 19.578 1 98.69 233 LEU B CA 1
ATOM 6145 C C . LEU B 1 233 ? 11.602 22.547 20.703 1 98.69 233 LEU B C 1
ATOM 6147 O O . LEU B 1 233 ? 12.594 23.281 20.625 1 98.69 233 LEU B O 1
ATOM 6151 N N . GLU B 1 234 ? 10.711 22.609 21.688 1 98.75 234 GLU B N 1
ATOM 6152 C CA . GLU B 1 234 ? 10.961 23.484 22.828 1 98.75 234 GLU B CA 1
ATOM 6153 C C . GLU B 1 234 ? 12.25 23.078 23.547 1 98.75 234 GLU B C 1
ATOM 6155 O O . GLU B 1 234 ? 13.047 23.938 23.938 1 98.75 234 GLU B O 1
ATOM 6160 N N . LYS B 1 235 ? 12.414 21.766 23.719 1 98.56 235 LYS B N 1
ATOM 6161 C CA . LYS B 1 235 ? 13.633 21.266 24.375 1 98.56 235 LYS B CA 1
ATOM 6162 C C . LYS B 1 235 ? 14.875 21.719 23.609 1 98.56 235 LYS B C 1
ATOM 6164 O O . LYS B 1 235 ? 15.852 22.156 24.219 1 98.56 235 LYS B O 1
ATOM 6169 N N . ILE B 1 236 ? 14.828 21.594 22.328 1 98.5 236 ILE B N 1
ATOM 6170 C CA . ILE B 1 236 ? 15.953 22.016 21.5 1 98.5 236 ILE B CA 1
ATOM 6171 C C . ILE B 1 236 ? 16.172 23.516 21.656 1 98.5 236 ILE B C 1
ATOM 6173 O O . ILE B 1 236 ? 17.312 23.984 21.766 1 98.5 236 ILE B O 1
ATOM 6177 N N . ALA B 1 237 ? 15.078 24.312 21.656 1 98.69 237 ALA B N 1
ATOM 6178 C CA . ALA B 1 237 ? 15.164 25.766 21.797 1 98.69 237 ALA B CA 1
ATOM 6179 C C . ALA B 1 237 ? 15.812 26.141 23.125 1 98.69 237 ALA B C 1
ATOM 6181 O O . ALA B 1 237 ? 16.703 27 23.172 1 98.69 237 ALA B O 1
ATOM 6182 N N . VAL B 1 238 ? 15.391 25.5 24.172 1 98.69 238 VAL B N 1
ATOM 6183 C CA . VAL B 1 238 ? 15.883 25.781 25.516 1 98.69 238 VAL B CA 1
ATOM 6184 C C . VAL B 1 238 ? 17.359 25.406 25.609 1 98.69 238 VAL B C 1
ATOM 6186 O O . VAL B 1 238 ? 18.156 26.141 26.219 1 98.69 238 VAL B O 1
ATOM 6189 N N . GLN B 1 239 ? 17.703 24.297 25.016 1 98.06 239 GLN B N 1
ATOM 6190 C CA . GLN B 1 239 ? 19.094 23.859 25 1 98.06 239 GLN B CA 1
ATOM 6191 C C . GLN B 1 239 ? 19.969 24.891 24.281 1 98.06 239 GLN B C 1
ATOM 6193 O O . GLN B 1 239 ? 21.156 25.016 24.594 1 98.06 239 GLN B O 1
ATOM 6198 N N . ASN B 1 240 ? 19.359 25.641 23.438 1 97.69 240 ASN B N 1
ATOM 6199 C CA . ASN B 1 240 ? 20.109 26.656 22.703 1 97.69 240 ASN B CA 1
ATOM 6200 C C . ASN B 1 240 ? 19.938 28.031 23.328 1 97.69 240 ASN B C 1
ATOM 6202 O O . ASN B 1 240 ? 20.297 29.047 22.703 1 97.69 240 ASN B O 1
ATOM 6206 N N . GLY B 1 241 ? 19.312 28.094 24.484 1 97.62 241 GLY B N 1
ATOM 6207 C CA . GLY B 1 241 ? 19.344 29.328 25.266 1 97.62 241 GLY B CA 1
ATOM 6208 C C . GLY B 1 241 ? 18.031 30.078 25.25 1 97.62 241 GLY B C 1
ATOM 6209 O O . GLY B 1 241 ? 17.891 31.125 25.906 1 97.62 241 GLY B O 1
ATOM 6210 N N . ALA B 1 242 ? 17.031 29.625 24.562 1 98.62 242 ALA B N 1
ATOM 6211 C CA . ALA B 1 242 ? 15.734 30.281 24.562 1 98.62 242 ALA B CA 1
ATOM 6212 C C . ALA B 1 242 ? 15.047 30.172 25.906 1 98.62 242 ALA B C 1
ATOM 6214 O O . ALA B 1 242 ? 15.227 29.172 26.625 1 98.62 242 ALA B O 1
ATOM 6215 N N . LYS B 1 243 ? 14.289 31.125 26.219 1 98.62 243 LYS B N 1
ATOM 6216 C CA . LYS B 1 243 ? 13.547 31.125 27.469 1 98.62 243 LYS B CA 1
ATOM 6217 C C . LYS B 1 243 ? 12.039 31.172 27.219 1 98.62 243 LYS B C 1
ATOM 6219 O O . LYS B 1 243 ? 11.539 32.094 26.547 1 98.62 243 LYS B O 1
ATOM 6224 N N . PHE B 1 244 ? 11.344 30.203 27.766 1 98.56 244 PHE B N 1
ATOM 6225 C CA . PHE B 1 244 ? 9.898 30.125 27.656 1 98.56 244 PHE B CA 1
ATOM 6226 C C . PHE B 1 244 ? 9.219 30.609 28.938 1 98.56 244 PHE B C 1
ATOM 6228 O O . PHE B 1 244 ? 9.453 30.031 30 1 98.56 244 PHE B O 1
ATOM 6235 N N . ASN B 1 245 ? 8.469 31.641 28.812 1 98.12 245 ASN B N 1
ATOM 6236 C CA . ASN B 1 245 ? 7.695 32.188 29.938 1 98.12 245 ASN B CA 1
ATOM 6237 C C . ASN B 1 245 ? 6.215 31.844 29.797 1 98.12 245 ASN B C 1
ATOM 6239 O O . ASN B 1 245 ? 5.508 32.469 29 1 98.12 245 ASN B O 1
ATOM 6243 N N . TYR B 1 246 ? 5.734 30.984 30.625 1 97.69 246 TYR B N 1
ATOM 6244 C CA . TYR B 1 246 ? 4.34 30.562 30.578 1 97.69 246 TYR B CA 1
ATOM 6245 C C . TYR B 1 246 ? 3.5 31.328 31.578 1 97.69 246 TYR B C 1
ATOM 6247 O O . TYR B 1 246 ? 4.039 32 32.469 1 97.69 246 TYR B O 1
ATOM 6255 N N . ASN B 1 247 ? 2.178 31.266 31.438 1 97.12 247 ASN B N 1
ATOM 6256 C CA . ASN B 1 247 ? 1.216 31.969 32.281 1 97.12 247 ASN B CA 1
ATOM 6257 C C . ASN B 1 247 ? 1.442 33.469 32.281 1 97.12 247 ASN B C 1
ATOM 6259 O O . ASN B 1 247 ? 1.296 34.125 33.312 1 97.12 247 ASN B O 1
ATOM 6263 N N . ILE B 1 248 ? 1.925 34 31.188 1 96.5 248 ILE B N 1
ATOM 6264 C CA . ILE B 1 248 ? 2.145 35.438 31.016 1 96.5 248 ILE B CA 1
ATOM 6265 C C . ILE B 1 248 ? 1.437 35.906 29.75 1 96.5 248 ILE B C 1
ATOM 6267 O O . ILE B 1 248 ? 1.834 35.562 28.641 1 96.5 248 ILE B O 1
ATOM 6271 N N . ASP B 1 249 ? 0.448 36.656 29.969 1 95.75 249 ASP B N 1
ATOM 6272 C CA . ASP B 1 249 ? -0.346 37.188 28.859 1 95.75 249 ASP B CA 1
ATOM 6273 C C . ASP B 1 249 ? 0.202 38.531 28.375 1 95.75 249 ASP B C 1
ATOM 6275 O O . ASP B 1 249 ? 0.637 39.344 29.172 1 95.75 249 ASP B O 1
ATOM 6279 N N . VAL B 1 250 ? 0.307 38.656 27.094 1 98.06 250 VAL B N 1
ATOM 6280 C CA . VAL B 1 250 ? 0.775 39.906 26.484 1 98.06 250 VAL B CA 1
ATOM 6281 C C . VAL B 1 250 ? -0.413 40.812 26.188 1 98.06 250 VAL B C 1
ATOM 6283 O O . VAL B 1 250 ? -1.376 40.406 25.531 1 98.06 250 VAL B O 1
ATOM 6286 N N . GLN B 1 251 ? -0.318 42 26.625 1 97.38 251 GLN B N 1
ATOM 6287 C CA . GLN B 1 251 ? -1.407 42.969 26.484 1 97.38 251 GLN B CA 1
ATOM 6288 C C . GLN B 1 251 ? -1.304 43.719 25.156 1 97.38 251 GLN B C 1
ATOM 6290 O O . GLN B 1 251 ? -2.318 44.031 24.531 1 97.38 251 GLN B O 1
ATOM 6295 N N . GLU B 1 252 ? -0.091 44.094 24.844 1 97.69 252 GLU B N 1
ATOM 6296 C CA . GLU B 1 252 ? 0.071 44.875 23.625 1 97.69 252 GLU B CA 1
ATOM 6297 C C . GLU B 1 252 ? 1.507 44.812 23.109 1 97.69 252 GLU B C 1
ATOM 6299 O O . GLU B 1 252 ? 2.434 44.562 23.875 1 97.69 252 GLU B O 1
ATOM 6304 N N . ILE B 1 253 ? 1.604 44.938 21.844 1 98.56 253 ILE B N 1
ATOM 6305 C CA . ILE B 1 253 ? 2.9 45.156 21.219 1 98.56 253 ILE B CA 1
ATOM 6306 C C . ILE B 1 253 ? 3.205 46.656 21.188 1 98.56 253 ILE B C 1
ATOM 6308 O O . ILE B 1 253 ? 2.426 47.469 20.641 1 98.56 253 ILE B O 1
ATOM 6312 N N . ILE B 1 254 ? 4.344 47.031 21.734 1 98.38 254 ILE B N 1
ATOM 6313 C CA . ILE B 1 254 ? 4.695 48.438 21.844 1 98.38 254 ILE B CA 1
ATOM 6314 C C . ILE B 1 254 ? 5.297 48.906 20.531 1 98.38 254 ILE B C 1
ATOM 6316 O O . ILE B 1 254 ? 6.336 48.406 20.094 1 98.38 254 ILE B O 1
ATOM 6320 N N . VAL B 1 255 ? 4.598 49.844 19.938 1 98 255 VAL B N 1
ATOM 6321 C CA . VAL B 1 255 ? 5.07 50.469 18.703 1 98 255 VAL B CA 1
ATOM 6322 C C . VAL B 1 255 ? 5.355 51.938 18.953 1 98 255 VAL B C 1
ATOM 6324 O O . VAL B 1 255 ? 4.527 52.656 19.516 1 98 255 VAL B O 1
ATOM 6327 N N . ASP B 1 256 ? 6.488 52.438 18.547 1 96.88 256 ASP B N 1
ATOM 6328 C CA . ASP B 1 256 ? 6.824 53.812 18.781 1 96.88 256 ASP B CA 1
ATOM 6329 C C . ASP B 1 256 ? 6.188 54.719 17.734 1 96.88 256 ASP B C 1
ATOM 6331 O O . ASP B 1 256 ? 5.422 54.281 16.891 1 96.88 256 ASP B O 1
ATOM 6335 N N . ASP B 1 257 ? 6.527 56 17.781 1 95.31 257 ASP B N 1
ATOM 6336 C CA . ASP B 1 257 ? 5.883 57.031 16.938 1 95.31 257 ASP B CA 1
ATOM 6337 C C . ASP B 1 257 ? 6.277 56.844 15.477 1 95.31 257 ASP B C 1
ATOM 6339 O O . ASP B 1 257 ? 5.57 57.312 14.578 1 95.31 257 ASP B O 1
ATOM 6343 N N . ASN B 1 258 ? 7.332 56.156 15.25 1 95.75 258 ASN B N 1
ATOM 6344 C CA . ASN B 1 258 ? 7.809 55.938 13.891 1 95.75 258 ASN B CA 1
ATOM 6345 C C . ASN B 1 258 ? 7.305 54.625 13.312 1 95.75 258 ASN B C 1
ATOM 6347 O O . ASN B 1 258 ? 7.68 54.25 12.203 1 95.75 258 ASN B O 1
ATOM 6351 N N . GLY B 1 259 ? 6.57 53.938 14.094 1 97 259 GLY B N 1
ATOM 6352 C CA . GLY B 1 259 ? 6.02 52.688 13.617 1 97 259 GLY B CA 1
ATOM 6353 C C . GLY B 1 259 ? 6.957 51.5 13.805 1 97 259 GLY B C 1
ATOM 6354 O O . GLY B 1 259 ? 6.891 50.5 13.07 1 97 259 GLY B O 1
ATOM 6355 N N . VAL B 1 260 ? 7.855 51.656 14.719 1 97.94 260 VAL B N 1
ATOM 6356 C CA . VAL B 1 260 ? 8.828 50.594 14.977 1 97.94 260 VAL B CA 1
ATOM 6357 C C . VAL B 1 260 ? 8.43 49.844 16.25 1 97.94 260 VAL B C 1
ATOM 6359 O O . VAL B 1 260 ? 8.219 50.438 17.297 1 97.94 260 VAL B O 1
ATOM 6362 N N . ALA B 1 261 ? 8.297 48.5 16.141 1 98.38 261 ALA B N 1
ATOM 6363 C CA . ALA B 1 261 ? 8.031 47.688 17.312 1 98.38 261 ALA B CA 1
ATOM 6364 C C . ALA B 1 261 ? 9.234 47.688 18.25 1 98.38 261 ALA B C 1
ATOM 6366 O O . ALA B 1 261 ? 10.359 47.406 17.828 1 98.38 261 ALA B O 1
ATOM 6367 N N . LYS B 1 262 ? 9 47.906 19.516 1 98.12 262 LYS B N 1
ATOM 6368 C CA . LYS B 1 262 ? 10.094 48.094 20.469 1 98.12 262 LYS B CA 1
ATOM 6369 C C . LYS B 1 262 ? 10.023 47.062 21.578 1 98.12 262 LYS B C 1
ATOM 6371 O O . LYS B 1 262 ? 10.922 46.969 22.422 1 98.12 262 LYS B O 1
ATOM 6376 N N . GLY B 1 263 ? 8.977 46.312 21.578 1 98.38 263 GLY B N 1
ATOM 6377 C CA . GLY B 1 263 ? 8.789 45.312 22.625 1 98.38 263 GLY B CA 1
ATOM 6378 C C . GLY B 1 263 ? 7.324 45.031 22.906 1 98.38 263 GLY B C 1
ATOM 6379 O O . GLY B 1 263 ? 6.48 45.156 22.031 1 98.38 263 GLY B O 1
ATOM 6380 N N . ILE B 1 264 ? 7.102 44.438 24.156 1 98.69 264 ILE B N 1
ATOM 6381 C CA . ILE B 1 264 ? 5.734 44.062 24.5 1 98.69 264 ILE B CA 1
ATOM 6382 C C . ILE B 1 264 ? 5.414 44.594 25.906 1 98.69 264 ILE B C 1
ATOM 6384 O O . ILE B 1 264 ? 6.316 44.781 26.719 1 98.69 264 ILE B O 1
ATOM 6388 N N . LYS B 1 265 ? 4.188 44.812 26.094 1 98.56 265 LYS B N 1
ATOM 6389 C CA . LYS B 1 265 ? 3.641 45.094 27.422 1 98.56 265 LYS B CA 1
ATOM 6390 C C . LYS B 1 265 ? 2.818 43.906 27.922 1 98.56 265 LYS B C 1
ATOM 6392 O O . LYS B 1 265 ? 1.94 43.406 27.219 1 98.56 265 LYS B O 1
ATOM 6397 N N . LEU B 1 266 ? 3.133 43.469 29.109 1 97.81 266 LEU B N 1
ATOM 6398 C CA . LEU B 1 266 ? 2.424 42.344 29.703 1 97.81 266 LEU B CA 1
ATOM 6399 C C . LEU B 1 266 ? 1.178 42.812 30.453 1 97.81 266 LEU B C 1
ATOM 6401 O O . LEU B 1 266 ? 1.021 44 30.703 1 97.81 266 LEU B O 1
ATOM 6405 N N . THR B 1 267 ? 0.27 41.906 30.688 1 94.19 267 THR B N 1
ATOM 6406 C CA . THR B 1 267 ? -0.986 42.281 31.344 1 94.19 267 THR B CA 1
ATOM 6407 C C . THR B 1 267 ? -0.733 42.781 32.75 1 94.19 267 THR B C 1
ATOM 6409 O O . THR B 1 267 ? -1.542 43.531 33.312 1 94.19 267 THR B O 1
ATOM 6412 N N . ASN B 1 268 ? 0.392 42.438 33.344 1 92.75 268 ASN B N 1
ATOM 6413 C CA . ASN B 1 268 ? 0.718 42.938 34.656 1 92.75 268 ASN B CA 1
ATOM 6414 C C . ASN B 1 268 ? 1.349 44.312 34.625 1 92.75 268 ASN B C 1
ATOM 6416 O O . ASN B 1 268 ? 1.682 44.906 35.656 1 92.75 268 ASN B O 1
ATOM 6420 N N . GLY B 1 269 ? 1.64 44.781 33.469 1 93.94 269 GLY B N 1
ATOM 6421 C CA . GLY B 1 269 ? 2.15 46.156 33.312 1 93.94 269 GLY B CA 1
ATOM 6422 C C . GLY B 1 269 ? 3.623 46.188 32.969 1 93.94 269 GLY B C 1
ATOM 6423 O O . GLY B 1 269 ? 4.125 47.219 32.5 1 93.94 269 GLY B O 1
ATOM 6424 N N . ASP B 1 270 ? 4.309 45.125 33.125 1 96.88 270 ASP B N 1
ATOM 6425 C CA . ASP B 1 270 ? 5.73 45.094 32.812 1 96.88 270 ASP B CA 1
ATOM 6426 C C . ASP B 1 270 ? 5.973 45.281 31.312 1 96.88 270 ASP B C 1
ATOM 6428 O O . ASP B 1 270 ? 5.191 44.812 30.484 1 96.88 270 ASP B O 1
ATOM 6432 N N . VAL B 1 271 ? 7.008 46 31.078 1 98 271 VAL B N 1
ATOM 6433 C CA . VAL B 1 271 ? 7.414 46.219 29.703 1 98 271 VAL B CA 1
ATOM 6434 C C . VAL B 1 271 ? 8.727 45.5 29.406 1 98 271 VAL B C 1
ATOM 6436 O O . VAL B 1 271 ? 9.672 45.594 30.188 1 98 271 VAL B O 1
ATOM 6439 N N . ILE B 1 272 ? 8.734 44.75 28.422 1 98.19 272 ILE B N 1
ATOM 6440 C CA . ILE B 1 272 ? 9.93 44.031 27.984 1 98.19 272 ILE B CA 1
ATOM 6441 C C . ILE B 1 272 ? 10.375 44.562 26.609 1 98.19 272 ILE B C 1
ATOM 6443 O O . ILE B 1 272 ? 9.641 44.438 25.625 1 98.19 272 ILE B O 1
ATOM 6447 N N . ASN B 1 273 ? 11.562 45.125 26.531 1 97.94 273 ASN B N 1
ATOM 6448 C CA . ASN B 1 273 ? 12.086 45.656 25.281 1 97.94 273 ASN B CA 1
ATOM 6449 C C . ASN B 1 273 ? 12.797 44.594 24.453 1 97.94 273 ASN B C 1
ATOM 6451 O O . ASN B 1 273 ? 13.312 43.625 25 1 97.94 273 ASN B O 1
ATOM 6455 N N . SER B 1 274 ? 12.758 44.781 23.172 1 97.94 274 SER B N 1
ATOM 6456 C CA . SER B 1 274 ? 13.453 43.875 22.266 1 97.94 274 SER B CA 1
ATOM 6457 C C . SER B 1 274 ? 13.781 44.562 20.953 1 97.94 274 SER B C 1
ATOM 6459 O O . SER B 1 274 ? 13.281 45.656 20.672 1 97.94 274 SER B O 1
ATOM 6461 N N . ASP B 1 275 ? 14.648 43.969 20.156 1 97.81 275 ASP B N 1
ATOM 6462 C CA . ASP B 1 275 ? 14.992 44.469 18.828 1 97.81 275 ASP B CA 1
ATOM 6463 C C . ASP B 1 275 ? 13.961 44.031 17.797 1 97.81 275 ASP B C 1
ATOM 6465 O O . ASP B 1 275 ? 13.695 44.75 16.828 1 97.81 275 ASP B O 1
ATOM 6469 N N . ILE B 1 276 ? 13.406 42.781 17.969 1 98.44 276 ILE B N 1
ATOM 6470 C CA . ILE B 1 276 ? 12.43 42.188 17.062 1 98.44 276 ILE B CA 1
ATOM 6471 C C . ILE B 1 276 ? 11.289 41.562 17.875 1 98.44 276 ILE B C 1
ATOM 6473 O O . ILE B 1 276 ? 11.523 40.969 18.922 1 98.44 276 ILE B O 1
ATOM 6477 N N . VAL B 1 277 ? 10.078 41.75 17.406 1 98.81 277 VAL B N 1
ATOM 6478 C CA . VAL B 1 277 ? 8.914 41.062 17.953 1 98.81 277 VAL B CA 1
ATOM 6479 C C . VAL B 1 277 ? 8.328 40.125 16.922 1 98.81 277 VAL B C 1
ATOM 6481 O O . VAL B 1 277 ? 8.102 40.5 15.766 1 98.81 277 VAL B O 1
ATOM 6484 N N . ILE B 1 278 ? 8.172 38.844 17.266 1 98.88 278 ILE B N 1
ATOM 6485 C CA . ILE B 1 278 ? 7.5 37.844 16.438 1 98.88 278 ILE B CA 1
ATOM 6486 C C . ILE B 1 278 ? 6.184 37.438 17.094 1 98.88 278 ILE B C 1
ATOM 6488 O O . ILE B 1 278 ? 6.16 37.031 18.25 1 98.88 278 ILE B O 1
ATOM 6492 N N . CYS B 1 279 ? 5.148 37.562 16.375 1 98.75 279 CYS B N 1
ATOM 6493 C CA . CYS B 1 279 ? 3.836 37.25 16.922 1 98.75 279 CYS B CA 1
ATOM 6494 C C . CYS B 1 279 ? 3.322 35.938 16.344 1 98.75 279 CYS B C 1
ATOM 6496 O O . CYS B 1 279 ? 3.127 35.812 15.133 1 98.75 279 CYS B O 1
ATOM 6498 N N . ASN B 1 280 ? 3.07 34.938 17.172 1 98.44 280 ASN B N 1
ATOM 6499 C CA . ASN B 1 280 ? 2.492 33.688 16.781 1 98.44 280 ASN B CA 1
ATOM 6500 C C . ASN B 1 280 ? 1.021 33.562 17.172 1 98.44 280 ASN B C 1
ATOM 6502 O O . ASN B 1 280 ? 0.349 32.594 16.844 1 98.44 280 ASN B O 1
ATOM 6506 N N . ALA B 1 281 ? 0.505 34.531 17.875 1 96.75 281 ALA B N 1
ATOM 6507 C CA . ALA B 1 281 ? -0.938 34.594 18.094 1 96.75 281 ALA B CA 1
ATOM 6508 C C . ALA B 1 281 ? -1.688 34.688 16.766 1 96.75 281 ALA B C 1
ATOM 6510 O O . ALA B 1 281 ? -1.093 35 15.727 1 96.75 281 ALA B O 1
ATOM 6511 N N . ASP B 1 282 ? -2.984 34.375 16.844 1 96.75 282 ASP B N 1
ATOM 6512 C CA . ASP B 1 282 ? -3.797 34.562 15.641 1 96.75 282 ASP B CA 1
ATOM 6513 C C . ASP B 1 282 ? -3.543 35.938 15.008 1 96.75 282 ASP B C 1
ATOM 6515 O O . ASP B 1 282 ? -3.619 36.969 15.68 1 96.75 282 ASP B O 1
ATOM 6519 N N . LEU B 1 283 ? -3.268 35.906 13.75 1 97.38 283 LEU B N 1
ATOM 6520 C CA . LEU B 1 283 ? -2.799 37.094 13.07 1 97.38 283 LEU B CA 1
ATOM 6521 C C . LEU B 1 283 ? -3.867 38.188 13.086 1 97.38 283 LEU B C 1
ATOM 6523 O O . LEU B 1 283 ? -3.566 39.344 13.359 1 97.38 283 LEU B O 1
ATOM 6527 N N . VAL B 1 284 ? -5.09 37.812 12.789 1 97 284 VAL B N 1
ATOM 6528 C CA . VAL B 1 284 ? -6.176 38.781 12.766 1 97 284 VAL B CA 1
ATOM 6529 C C . VAL B 1 284 ? -6.398 39.344 14.164 1 97 284 VAL B C 1
ATOM 6531 O O . VAL B 1 284 ? -6.59 40.562 14.328 1 97 284 VAL B O 1
ATOM 6534 N N . TYR B 1 285 ? -6.379 38.531 15.117 1 97.19 285 TYR B N 1
ATOM 6535 C CA . TYR B 1 285 ? -6.465 38.938 16.516 1 97.19 285 TYR B CA 1
ATOM 6536 C C . TYR B 1 285 ? -5.34 39.906 16.859 1 97.19 285 TYR B C 1
ATOM 6538 O O . TYR B 1 285 ? -5.574 40.938 17.469 1 97.19 285 TYR B O 1
ATOM 6546 N N . ALA B 1 286 ? -4.121 39.625 16.484 1 97.69 286 ALA B N 1
ATOM 6547 C CA . ALA B 1 286 ? -2.955 40.438 16.812 1 97.69 286 ALA B CA 1
ATOM 6548 C C . ALA B 1 286 ? -3.082 41.844 16.219 1 97.69 286 ALA B C 1
ATOM 6550 O O . ALA B 1 286 ? -2.859 42.844 16.906 1 97.69 286 ALA B O 1
ATOM 6551 N N . TYR B 1 287 ? -3.455 41.906 14.984 1 97.25 287 TYR B N 1
ATOM 6552 C CA . TYR B 1 287 ? -3.576 43.188 14.297 1 97.25 287 TYR B CA 1
ATOM 6553 C C . TYR B 1 287 ? -4.668 44.031 14.93 1 97.25 287 TYR B C 1
ATOM 6555 O O . TYR B 1 287 ? -4.559 45.281 14.961 1 97.25 287 TYR B O 1
ATOM 6563 N N . ASN B 1 288 ? -5.672 43.344 15.477 1 96.62 288 ASN B N 1
ATOM 6564 C CA . ASN B 1 288 ? -6.848 44.125 15.898 1 96.62 288 ASN B CA 1
ATOM 6565 C C . ASN B 1 288 ? -6.855 44.344 17.406 1 96.62 288 ASN B C 1
ATOM 6567 O O . ASN B 1 288 ? -7.547 45.219 17.906 1 96.62 288 ASN B O 1
ATOM 6571 N N . LYS B 1 289 ? -6.102 43.562 18.125 1 96.81 289 LYS B N 1
ATOM 6572 C CA . LYS B 1 289 ? -6.215 43.625 19.578 1 96.81 289 LYS B CA 1
ATOM 6573 C C . LYS B 1 289 ? -4.875 44 20.219 1 96.81 289 LYS B C 1
ATOM 6575 O O . LYS B 1 289 ? -4.828 44.625 21.266 1 96.81 289 LYS B O 1
ATOM 6580 N N . LEU B 1 290 ? -3.768 43.594 19.609 1 97.69 290 LEU B N 1
ATOM 6581 C CA . LEU B 1 290 ? -2.461 43.781 20.234 1 97.69 290 LEU B CA 1
ATOM 6582 C C . LEU B 1 290 ? -1.751 45 19.656 1 97.69 290 LEU B C 1
ATOM 6584 O O . LEU B 1 290 ? -0.789 45.5 20.25 1 97.69 290 LEU B O 1
ATOM 6588 N N . LEU B 1 291 ? -2.207 45.469 18.5 1 97.75 291 LEU B N 1
ATOM 6589 C CA . LEU B 1 291 ? -1.533 46.531 17.797 1 97.75 291 LEU B CA 1
ATOM 6590 C C . LEU B 1 291 ? -2.434 47.781 17.688 1 97.75 291 LEU B C 1
ATOM 6592 O O . LEU B 1 291 ? -3.646 47.688 17.891 1 97.75 291 LEU B O 1
ATOM 6596 N N . PRO B 1 292 ? -1.813 48.906 17.375 1 95.69 292 PRO B N 1
ATOM 6597 C CA . PRO B 1 292 ? -2.65 50.094 17.109 1 95.69 292 PRO B CA 1
ATOM 6598 C C . PRO B 1 292 ? -3.621 49.875 15.961 1 95.69 292 PRO B C 1
ATOM 6600 O O . PRO B 1 292 ? -3.307 49.156 15.016 1 95.69 292 PRO B O 1
ATOM 6603 N N . LYS B 1 293 ? -4.75 50.531 16.047 1 94.75 293 LYS B N 1
ATOM 6604 C CA . LYS B 1 293 ? -5.777 50.406 15.016 1 94.75 293 LYS B CA 1
ATOM 6605 C C . LYS B 1 293 ? -5.281 50.938 13.672 1 94.75 293 LYS B C 1
ATOM 6607 O O . LYS B 1 293 ? -4.66 52 13.609 1 94.75 293 LYS B O 1
ATOM 6612 N N . THR B 1 294 ? -5.406 50.188 12.656 1 95.62 294 THR B N 1
ATOM 6613 C CA . THR B 1 294 ? -5.082 50.562 11.289 1 95.62 294 THR B CA 1
ATOM 6614 C C . THR B 1 294 ? -6.184 50.125 10.328 1 95.62 294 THR B C 1
ATOM 6616 O O . THR B 1 294 ? -6.988 49.25 10.656 1 95.62 294 THR B O 1
ATOM 6619 N N . SER B 1 295 ? -6.27 50.75 9.164 1 95.75 295 SER B N 1
ATOM 6620 C CA . SER B 1 295 ? -7.223 50.344 8.133 1 95.75 295 SER B CA 1
ATOM 6621 C C . SER B 1 295 ? -6.938 48.906 7.656 1 95.75 295 SER B C 1
ATOM 6623 O O . SER B 1 295 ? -7.863 48.156 7.328 1 95.75 295 SER B O 1
ATOM 6625 N N . TYR B 1 296 ? -5.699 48.594 7.676 1 95.19 296 TYR B N 1
ATOM 6626 C CA . TYR B 1 296 ? -5.301 47.25 7.281 1 95.19 296 TYR B CA 1
ATOM 6627 C C . TYR B 1 296 ? -5.887 46.219 8.227 1 95.19 296 TYR B C 1
ATOM 6629 O O . TYR B 1 296 ? -6.402 45.188 7.785 1 95.19 296 TYR B O 1
ATOM 6637 N N . ALA B 1 297 ? -5.785 46.438 9.477 1 95.44 297 ALA B N 1
ATOM 6638 C CA . ALA B 1 297 ? -6.312 45.531 10.484 1 95.44 297 ALA B CA 1
ATOM 6639 C C . ALA B 1 297 ? -7.82 45.344 10.32 1 95.44 297 ALA B C 1
ATOM 6641 O O . ALA B 1 297 ? -8.328 44.219 10.461 1 95.44 297 ALA B O 1
ATOM 6642 N N . GLU B 1 298 ? -8.484 46.375 9.984 1 95.19 298 GLU B N 1
ATOM 6643 C CA . GLU B 1 298 ? -9.93 46.312 9.789 1 95.19 298 GLU B CA 1
ATOM 6644 C C . GLU B 1 298 ? -10.289 45.469 8.57 1 95.19 298 GLU B C 1
ATOM 6646 O O . GLU B 1 298 ? -11.227 44.688 8.617 1 95.19 298 GLU B O 1
ATOM 6651 N N . LYS B 1 299 ? -9.562 45.688 7.535 1 95.19 299 LYS B N 1
ATOM 6652 C CA . LYS B 1 299 ? -9.797 44.938 6.316 1 95.19 299 LYS B CA 1
ATOM 6653 C C . LYS B 1 299 ? -9.508 43.469 6.531 1 95.19 299 LYS B C 1
ATOM 6655 O O . LYS B 1 299 ? -10.227 42.594 6.02 1 95.19 299 LYS B O 1
ATOM 6660 N N . LEU B 1 300 ? -8.492 43.25 7.25 1 94.88 300 LEU B N 1
ATOM 6661 C CA . LEU B 1 300 ? -8.117 41.875 7.574 1 94.88 300 LEU B CA 1
ATOM 6662 C C . LEU B 1 300 ? -9.219 41.156 8.367 1 94.88 300 LEU B C 1
ATOM 6664 O O . LEU B 1 300 ? -9.469 39.969 8.172 1 94.88 300 LEU B O 1
ATOM 6668 N N . GLY B 1 301 ? -9.82 41.812 9.219 1 93.75 301 GLY B N 1
ATOM 6669 C CA . GLY B 1 301 ? -10.891 41.25 10.047 1 93.75 301 GLY B CA 1
ATOM 6670 C C . GLY B 1 301 ? -12.117 40.875 9.258 1 93.75 301 GLY B C 1
ATOM 6671 O O . GLY B 1 301 ? -12.945 40.094 9.727 1 93.75 301 GLY B O 1
ATOM 6672 N N . LYS B 1 302 ? -12.195 41.375 8.016 1 92.12 302 LYS B N 1
ATOM 6673 C CA . LYS B 1 302 ? -13.367 41.125 7.18 1 92.12 302 LYS B CA 1
ATOM 6674 C C . LYS B 1 302 ? -13.086 40.031 6.141 1 92.12 302 LYS B C 1
ATOM 6676 O O . LYS B 1 302 ? -13.984 39.656 5.383 1 92.12 302 LYS B O 1
ATOM 6681 N N . LYS B 1 303 ? -11.922 39.531 6.16 1 93.94 303 LYS B N 1
ATOM 6682 C CA . LYS B 1 303 ? -11.57 38.469 5.203 1 93.94 303 LYS B CA 1
ATOM 6683 C C . LYS B 1 303 ? -12.281 37.156 5.535 1 93.94 303 LYS B C 1
ATOM 6685 O O . LYS B 1 303 ? -12.805 37 6.641 1 93.94 303 LYS B O 1
ATOM 6690 N N . GLU B 1 304 ? -12.312 36.344 4.523 1 92.88 304 GLU B N 1
ATOM 6691 C CA . GLU B 1 304 ? -12.953 35.031 4.699 1 92.88 304 GLU B CA 1
ATOM 6692 C C . GLU B 1 304 ? -12.172 34.156 5.68 1 92.88 304 GLU B C 1
ATOM 6694 O O . GLU B 1 304 ? -10.945 34.125 5.66 1 92.88 304 GLU B O 1
ATOM 6699 N N . LEU B 1 305 ? -12.938 33.531 6.543 1 93.81 305 LEU B N 1
ATOM 6700 C CA . LEU B 1 305 ? -12.352 32.656 7.559 1 93.81 305 LEU B CA 1
ATOM 6701 C C . LEU B 1 305 ? -12.672 31.188 7.285 1 93.81 305 LEU B C 1
ATOM 6703 O O . LEU B 1 305 ? -13.57 30.891 6.496 1 93.81 305 LEU B O 1
ATOM 6707 N N . THR B 1 306 ? -11.938 30.328 7.918 1 93.94 306 THR B N 1
ATOM 6708 C CA . THR B 1 306 ? -12.25 28.906 7.914 1 93.94 306 THR B CA 1
ATOM 6709 C C . THR B 1 306 ? -13.359 28.578 8.906 1 93.94 306 THR B C 1
ATOM 6711 O O . THR B 1 306 ? -13.859 29.484 9.594 1 93.94 306 THR B O 1
ATOM 6714 N N . SER B 1 307 ? -13.734 27.328 8.961 1 93.56 307 SER B N 1
ATOM 6715 C CA . SER B 1 307 ? -14.773 26.906 9.891 1 93.56 307 SER B CA 1
ATOM 6716 C C . SER B 1 307 ? -14.242 26.859 11.32 1 93.56 307 SER B C 1
ATOM 6718 O O . SER B 1 307 ? -13.031 26.922 11.547 1 93.56 307 SER B O 1
ATOM 6720 N N . SER B 1 308 ? -15.148 26.922 12.258 1 95.88 308 SER B N 1
ATOM 6721 C CA . SER B 1 308 ? -14.852 26.531 13.633 1 95.88 308 SER B CA 1
ATOM 6722 C C . SER B 1 308 ? -15.211 25.062 13.875 1 95.88 308 SER B C 1
ATOM 6724 O O . SER B 1 308 ? -15.344 24.281 12.922 1 95.88 308 SER B O 1
ATOM 6726 N N . SER B 1 309 ? -15.227 24.625 15.094 1 96.19 309 SER B N 1
ATOM 6727 C CA . SER B 1 309 ? -15.562 23.25 15.406 1 96.19 309 SER B CA 1
ATOM 6728 C C . SER B 1 309 ? -16.141 23.125 16.812 1 96.19 309 SER B C 1
ATOM 6730 O O . SER B 1 309 ? -15.867 23.953 17.672 1 96.19 309 SER B O 1
ATOM 6732 N N . ILE B 1 310 ? -17.031 22.234 16.953 1 97.94 310 ILE B N 1
ATOM 6733 C CA . ILE B 1 310 ? -17.406 21.672 18.25 1 97.94 310 ILE B CA 1
ATOM 6734 C C . ILE B 1 310 ? -16.656 20.359 18.469 1 97.94 310 ILE B C 1
ATOM 6736 O O . ILE B 1 310 ? -16.828 19.406 17.703 1 97.94 310 ILE B O 1
ATOM 6740 N N . SER B 1 311 ? -15.844 20.344 19.484 1 98.38 311 SER B N 1
ATOM 6741 C CA . SER B 1 311 ? -15.055 19.156 19.781 1 98.38 311 SER B CA 1
ATOM 6742 C C . SER B 1 311 ? -15.469 18.516 21.109 1 98.38 311 SER B C 1
ATOM 6744 O O . SER B 1 311 ? -15.586 19.219 22.109 1 98.38 311 SER B O 1
ATOM 6746 N N . PHE B 1 312 ? -15.742 17.281 21.047 1 98.81 312 PHE B N 1
ATOM 6747 C CA . PHE B 1 312 ? -16.016 16.516 22.25 1 98.81 312 PHE B CA 1
ATOM 6748 C C . PHE B 1 312 ? -14.812 15.656 22.625 1 98.81 312 PHE B C 1
ATOM 6750 O O . PHE B 1 312 ? -14.227 14.984 21.766 1 98.81 312 PHE B O 1
ATOM 6757 N N . TYR B 1 313 ? -14.43 15.695 23.859 1 98.81 313 TYR B N 1
ATOM 6758 C CA . TYR B 1 313 ? -13.398 14.836 24.438 1 98.81 313 TYR B CA 1
ATOM 6759 C C . TYR B 1 313 ? -14.008 13.875 25.469 1 98.81 313 TYR B C 1
ATOM 6761 O O . TYR B 1 313 ? -14.305 14.266 26.594 1 98.81 313 TYR B O 1
ATOM 6769 N N . TRP B 1 314 ? -14.117 12.641 25.062 1 98.88 314 TRP B N 1
ATOM 6770 C CA . TRP B 1 314 ? -14.844 11.672 25.875 1 98.88 314 TRP B CA 1
ATOM 6771 C C . TRP B 1 314 ? -13.891 10.664 26.5 1 98.88 314 TRP B C 1
ATOM 6773 O O . TRP B 1 314 ? -13.188 9.938 25.797 1 98.88 314 TRP B O 1
ATOM 6783 N N . SER B 1 315 ? -13.836 10.641 27.828 1 98.81 315 SER B N 1
ATOM 6784 C CA . SER B 1 315 ? -13.273 9.508 28.562 1 98.81 315 SER B CA 1
ATOM 6785 C C . SER B 1 315 ? -14.25 8.344 28.609 1 98.81 315 SER B C 1
ATOM 6787 O O . SER B 1 315 ? -15.305 8.43 29.25 1 98.81 315 SER B O 1
ATOM 6789 N N . MET B 1 316 ? -13.891 7.297 28 1 98.62 316 MET B N 1
ATOM 6790 C CA . MET B 1 316 ? -14.82 6.176 27.891 1 98.62 316 MET B CA 1
ATOM 6791 C C . MET B 1 316 ? -14.633 5.207 29.062 1 98.62 316 MET B C 1
ATOM 6793 O O . MET B 1 316 ? -13.523 5.051 29.562 1 98.62 316 MET B O 1
ATOM 6797 N N . LYS B 1 317 ? -15.719 4.5 29.391 1 97.56 317 LYS B N 1
ATOM 6798 C CA . LYS B 1 317 ? -15.695 3.475 30.422 1 97.56 317 LYS B CA 1
ATOM 6799 C C . LYS B 1 317 ? -15.117 2.166 29.891 1 97.56 317 LYS B C 1
ATOM 6801 O O . LYS B 1 317 ? -14.664 1.32 30.656 1 97.56 317 LYS B O 1
ATOM 6806 N N . THR B 1 318 ? -15.242 2.023 28.625 1 97.12 318 THR B N 1
ATOM 6807 C CA . THR B 1 318 ? -14.859 0.775 27.969 1 97.12 318 THR B CA 1
ATOM 6808 C C . THR B 1 318 ? -14.227 1.047 26.609 1 97.12 318 THR B C 1
ATOM 6810 O O . THR B 1 318 ? -14.195 2.191 26.156 1 97.12 318 THR B O 1
ATOM 6813 N N . VAL B 1 319 ? -13.633 -0.066 26.078 1 97.62 319 VAL B N 1
ATOM 6814 C CA . VAL B 1 319 ? -13.125 -0.024 24.719 1 97.62 319 VAL B CA 1
ATOM 6815 C C . VAL B 1 319 ? -14.281 -0.086 23.719 1 97.62 319 VAL B C 1
ATOM 6817 O O . VAL B 1 319 ? -15.227 -0.855 23.906 1 97.62 319 VAL B O 1
ATOM 6820 N N . VAL B 1 320 ? -14.305 0.8 22.734 1 97.62 320 VAL B N 1
ATOM 6821 C CA . VAL B 1 320 ? -15.266 0.752 21.641 1 97.62 320 VAL B CA 1
ATOM 6822 C C . VAL B 1 320 ? -14.633 0.078 20.422 1 97.62 320 VAL B C 1
ATOM 6824 O O . VAL B 1 320 ? -14.148 0.754 19.516 1 97.62 320 VAL B O 1
ATOM 6827 N N . SER B 1 321 ? -14.766 -1.145 20.234 1 96.06 321 SER B N 1
ATOM 6828 C CA . SER B 1 321 ? -13.992 -1.974 19.297 1 96.06 321 SER B CA 1
ATOM 6829 C C . SER B 1 321 ? -14.344 -1.662 17.859 1 96.06 321 SER B C 1
ATOM 6831 O O . SER B 1 321 ? -13.547 -1.911 16.953 1 96.06 321 SER B O 1
ATOM 6833 N N . GLN B 1 322 ? -15.516 -1.076 17.625 1 96 322 GLN B N 1
ATOM 6834 C CA . GLN B 1 322 ? -15.984 -0.796 16.281 1 96 322 GLN B CA 1
ATOM 6835 C C . GLN B 1 322 ? -15.242 0.397 15.68 1 96 322 GLN B C 1
ATOM 6837 O O . GLN B 1 322 ? -15.289 0.617 14.469 1 96 322 GLN B O 1
ATOM 6842 N N . LEU B 1 323 ? -14.578 1.152 16.5 1 97.44 323 LEU B N 1
ATOM 6843 C CA . LEU B 1 323 ? -13.906 2.355 16.031 1 97.44 323 LEU B CA 1
ATOM 6844 C C . LEU B 1 323 ? -12.422 2.084 15.773 1 97.44 323 LEU B C 1
ATOM 6846 O O . LEU B 1 323 ? -11.766 1.413 16.562 1 97.44 323 LEU B O 1
ATOM 6850 N N . LYS B 1 324 ? -11.992 2.594 14.648 1 97.06 324 LYS B N 1
ATOM 6851 C CA . LYS B 1 324 ? -10.562 2.584 14.344 1 97.06 324 LYS B CA 1
ATOM 6852 C C . LYS B 1 324 ? -9.883 3.854 14.844 1 97.06 324 LYS B C 1
ATOM 6854 O O . LYS B 1 324 ? -10.508 4.664 15.531 1 97.06 324 LYS B O 1
ATOM 6859 N N . VAL B 1 325 ? -8.633 4.012 14.586 1 98 325 VAL B N 1
ATOM 6860 C CA . VAL B 1 325 ? -7.902 5.184 15.055 1 98 325 VAL B CA 1
ATOM 6861 C C . VAL B 1 325 ? -8.562 6.453 14.523 1 98 325 VAL B C 1
ATOM 6863 O O . VAL B 1 325 ? -8.805 7.398 15.281 1 98 325 VAL B O 1
ATOM 6866 N N . HIS B 1 326 ? -8.812 6.492 13.242 1 98.31 326 HIS B N 1
ATOM 6867 C CA . HIS B 1 326 ? -9.445 7.621 12.578 1 98.31 326 HIS B CA 1
ATOM 6868 C C . HIS B 1 326 ? -10.719 7.184 11.852 1 98.31 326 HIS B C 1
ATOM 6870 O O . HIS B 1 326 ? -10.695 6.227 11.078 1 98.31 326 HIS B O 1
ATOM 6876 N N . ASN B 1 327 ? -11.828 7.867 12.117 1 98.31 327 ASN B N 1
ATOM 6877 C CA . ASN B 1 327 ? -13.133 7.586 11.523 1 98.31 327 ASN B CA 1
ATOM 6878 C C . ASN B 1 327 ? -13.805 8.859 11.016 1 98.31 327 ASN B C 1
ATOM 6880 O O . ASN B 1 327 ? -13.781 9.891 11.688 1 98.31 327 ASN B O 1
ATOM 6884 N N . ILE B 1 328 ? -14.289 8.773 9.844 1 98.12 328 ILE B N 1
ATOM 6885 C CA . ILE B 1 328 ? -15.023 9.891 9.25 1 98.12 328 ILE B CA 1
ATOM 6886 C C . ILE B 1 328 ? -16.469 9.477 9.008 1 98.12 328 ILE B C 1
ATOM 6888 O O . ILE B 1 328 ? -16.734 8.469 8.352 1 98.12 328 ILE B O 1
ATOM 6892 N N . PHE B 1 329 ? -17.359 10.18 9.508 1 98.31 329 PHE B N 1
ATOM 6893 C CA . PHE B 1 329 ? -18.781 9.969 9.258 1 98.31 329 PHE B CA 1
ATOM 6894 C C . PHE B 1 329 ? -19.344 11.055 8.344 1 98.31 329 PHE B C 1
ATOM 6896 O O . PHE B 1 329 ? -19.359 12.227 8.719 1 98.31 329 PHE B O 1
ATOM 6903 N N . LEU B 1 330 ? -19.781 10.688 7.176 1 97.19 330 LEU B N 1
ATOM 6904 C CA . LEU B 1 330 ? -20.172 11.664 6.172 1 97.19 330 LEU B CA 1
ATOM 6905 C C . LEU B 1 330 ? -21.703 11.789 6.105 1 97.19 330 LEU B C 1
ATOM 6907 O O . LEU B 1 330 ? -22.406 10.797 6.246 1 97.19 330 LEU B O 1
ATOM 6911 N N . ALA B 1 331 ? -22.094 12.992 5.898 1 94.56 331 ALA B N 1
ATOM 6912 C CA . ALA B 1 331 ? -23.516 13.289 5.746 1 94.56 331 ALA B CA 1
ATOM 6913 C C . ALA B 1 331 ? -24.047 12.758 4.418 1 94.56 331 ALA B C 1
ATOM 6915 O O . ALA B 1 331 ? -23.297 12.602 3.455 1 94.56 331 ALA B O 1
ATOM 6916 N N . GLU B 1 332 ? -25.328 12.5 4.398 1 93.31 332 GLU B N 1
ATOM 6917 C CA . GLU B 1 332 ? -25.984 12.133 3.146 1 93.31 332 GLU B CA 1
ATOM 6918 C C . GLU B 1 332 ? -26 13.305 2.17 1 93.31 332 GLU B C 1
ATOM 6920 O O . GLU B 1 332 ? -25.578 13.164 1.02 1 93.31 332 GLU B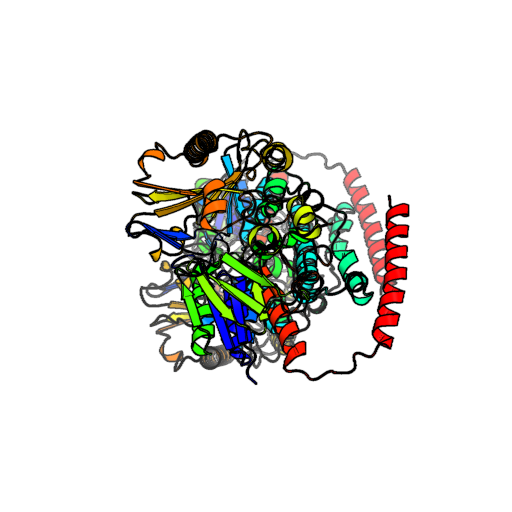 O 1
ATOM 6925 N N . LYS B 1 333 ? -26.469 14.43 2.713 1 94.38 333 LYS B N 1
ATOM 6926 C CA . LYS B 1 333 ? -26.484 15.648 1.903 1 94.38 333 LYS B CA 1
ATOM 6927 C C . LYS B 1 333 ? -25.141 16.359 1.942 1 94.38 333 LYS B C 1
ATOM 6929 O O . LYS B 1 333 ? -25 17.406 2.574 1 94.38 333 LYS B O 1
ATOM 6934 N N . TYR B 1 334 ? -24.297 15.938 1.143 1 93.5 334 TYR B N 1
ATOM 6935 C CA . TYR B 1 334 ? -22.875 16.25 1.194 1 93.5 334 TYR B CA 1
ATOM 6936 C C . TYR B 1 334 ? -22.625 17.719 0.867 1 93.5 334 TYR B C 1
ATOM 6938 O O . TYR B 1 334 ? -22.125 18.484 1.703 1 93.5 334 TYR B O 1
ATOM 6946 N N . LYS B 1 335 ? -23.031 18.203 -0.22 1 93.12 335 LYS B N 1
ATOM 6947 C CA . LYS B 1 335 ? -22.781 19.578 -0.632 1 93.12 335 LYS B CA 1
ATOM 6948 C C . LYS B 1 335 ? -23.5 20.562 0.291 1 93.12 335 LYS B C 1
ATOM 6950 O O . LYS B 1 335 ? -22.922 21.578 0.698 1 93.12 335 LYS B O 1
ATOM 6955 N N . GLU B 1 336 ? -24.688 20.266 0.693 1 92.75 336 GLU B N 1
ATOM 6956 C CA . GLU B 1 336 ? -25.5 21.141 1.54 1 92.75 336 GLU B CA 1
ATOM 6957 C C . GLU B 1 336 ? -24.875 21.312 2.92 1 92.75 336 GLU B C 1
ATOM 6959 O O . GLU B 1 336 ? -24.953 22.391 3.52 1 92.75 336 GLU B O 1
ATOM 6964 N N . SER B 1 337 ? -24.359 20.281 3.361 1 92.19 337 SER B N 1
ATOM 6965 C CA . SER B 1 337 ? -23.734 20.359 4.676 1 92.19 337 SER B CA 1
ATOM 6966 C C . SER B 1 337 ? -22.578 21.344 4.684 1 92.19 337 SER B C 1
ATOM 6968 O O . SER B 1 337 ? -22.375 22.062 5.672 1 92.19 337 SER B O 1
ATOM 6970 N N . PHE B 1 338 ? -21.859 21.469 3.633 1 89.75 338 PHE B N 1
ATOM 6971 C CA . PHE B 1 338 ? -20.766 22.438 3.545 1 89.75 338 PHE B CA 1
ATOM 6972 C C . PHE B 1 338 ? -21.312 23.859 3.436 1 89.75 338 PHE B C 1
ATOM 6974 O O . PHE B 1 338 ? -20.781 24.781 4.059 1 89.75 338 PHE B O 1
ATOM 6981 N N . ASP B 1 339 ? -22.328 24 2.693 1 89.44 339 ASP B N 1
ATOM 6982 C CA . ASP B 1 339 ? -22.922 25.312 2.535 1 89.44 339 ASP B CA 1
ATOM 6983 C C . ASP B 1 339 ? -23.406 25.875 3.877 1 89.44 339 ASP B C 1
ATOM 6985 O O . ASP B 1 339 ? -23.234 27.062 4.164 1 89.44 339 ASP B O 1
ATOM 6989 N N . GLN B 1 340 ? -23.938 25.031 4.641 1 89.38 340 GLN B N 1
ATOM 6990 C CA . GLN B 1 340 ? -24.438 25.453 5.941 1 89.38 340 GLN B CA 1
ATOM 6991 C C . GLN B 1 340 ? -23.297 25.891 6.855 1 89.38 340 GLN B C 1
ATOM 6993 O O . GLN B 1 340 ? -23.469 26.797 7.668 1 89.38 340 GLN B O 1
ATOM 6998 N N . ILE B 1 341 ? -22.188 25.312 6.746 1 88.75 341 ILE B N 1
ATOM 6999 C CA . ILE B 1 341 ? -21.031 25.656 7.562 1 88.75 341 ILE B CA 1
ATOM 7000 C C . ILE B 1 341 ? -20.422 26.953 7.062 1 88.75 341 ILE B C 1
ATOM 7002 O O . ILE B 1 341 ? -20.172 27.875 7.844 1 88.75 341 ILE B O 1
ATOM 7006 N N . PHE B 1 342 ? -20.234 27.094 5.738 1 87.75 342 PHE B N 1
ATOM 7007 C CA . PHE B 1 342 ? -19.344 28.109 5.211 1 87.75 342 PHE B CA 1
ATOM 7008 C C . PHE B 1 342 ? -20.125 29.312 4.711 1 87.75 342 PHE B C 1
ATOM 7010 O O . PHE B 1 342 ? -19.594 30.422 4.609 1 87.75 342 PHE B O 1
ATOM 7017 N N . LYS B 1 343 ? -21.328 29.094 4.363 1 86 343 LYS B N 1
ATOM 7018 C CA . LYS B 1 343 ? -22.141 30.203 3.895 1 86 343 LYS B CA 1
ATOM 7019 C C . LYS B 1 343 ? -23.109 30.672 4.984 1 86 343 LYS B C 1
ATOM 7021 O O . LYS B 1 343 ? -23.219 31.875 5.234 1 86 343 LYS B O 1
ATOM 7026 N N . ASP B 1 344 ? -23.719 29.703 5.672 1 87.5 344 ASP B N 1
ATOM 7027 C CA . ASP B 1 344 ? -24.734 30.062 6.668 1 87.5 344 ASP B CA 1
ATOM 7028 C C . ASP B 1 344 ? -24.109 30.203 8.055 1 87.5 344 ASP B C 1
ATOM 7030 O O . ASP B 1 344 ? -24.734 30.719 8.977 1 87.5 344 ASP B O 1
ATOM 7034 N N . HIS B 1 345 ? -22.891 29.75 8.227 1 89.69 345 HIS B N 1
ATOM 7035 C CA . HIS B 1 345 ? -22.125 29.844 9.469 1 89.69 345 HIS B CA 1
ATOM 7036 C C . HIS B 1 345 ? -22.891 29.219 10.625 1 89.69 345 HIS B C 1
ATOM 7038 O O . HIS B 1 345 ? -23.016 29.828 11.695 1 89.69 345 HIS B O 1
ATOM 7044 N N . THR B 1 346 ? -23.406 28.047 10.344 1 89.69 346 THR B N 1
ATOM 7045 C CA . THR B 1 346 ? -24.156 27.312 11.352 1 89.69 346 THR B CA 1
ATOM 7046 C C . THR B 1 346 ? -23.781 25.828 11.336 1 89.69 346 THR B C 1
ATOM 7048 O O . THR B 1 346 ? -22.781 25.453 10.719 1 89.69 346 THR B O 1
ATOM 7051 N N . LEU B 1 347 ? -24.484 25.094 12.203 1 93.25 347 LEU B N 1
ATOM 7052 C CA . LEU B 1 347 ? -24.344 23.641 12.227 1 93.25 347 LEU B CA 1
ATOM 7053 C C . LEU B 1 347 ? -25.25 23 11.18 1 93.25 347 LEU B C 1
ATOM 7055 O O . LEU B 1 347 ? -26.438 23.266 11.141 1 93.25 347 LEU B O 1
ATOM 7059 N N . PRO B 1 348 ? -24.625 22.141 10.336 1 93.31 348 PRO B N 1
ATOM 7060 C CA . PRO B 1 348 ? -25.469 21.453 9.359 1 93.31 348 PRO B CA 1
ATOM 7061 C C . PRO B 1 348 ? -26.594 20.656 10.008 1 93.31 348 PRO B C 1
ATOM 7063 O O . PRO B 1 348 ? -26.438 20.172 11.133 1 93.31 348 PRO B O 1
ATOM 7066 N N . ASP B 1 349 ? -27.672 20.453 9.242 1 92.81 349 ASP B N 1
ATOM 7067 C CA . ASP B 1 349 ? -28.766 19.609 9.711 1 92.81 349 ASP B CA 1
ATOM 7068 C C . ASP B 1 349 ? -28.297 18.188 10 1 92.81 349 ASP B C 1
ATOM 7070 O O . ASP B 1 349 ? -28.672 17.594 11.016 1 92.81 349 ASP B O 1
ATOM 7074 N N . GLU B 1 350 ? -27.484 17.766 9.141 1 93.94 350 GLU B N 1
ATOM 7075 C CA . GLU B 1 350 ? -26.797 16.5 9.297 1 93.94 350 GLU B CA 1
ATOM 7076 C C . GLU B 1 350 ? -25.281 16.688 9.148 1 93.94 350 GLU B C 1
ATOM 7078 O O . GLU B 1 350 ? -24.734 16.484 8.07 1 93.94 350 GLU B O 1
ATOM 7083 N N . PRO B 1 351 ? -24.703 16.922 10.281 1 95.5 351 PRO B N 1
ATOM 7084 C CA . PRO B 1 351 ? -23.281 17.234 10.18 1 95.5 351 PRO B CA 1
ATOM 7085 C C . PRO B 1 351 ? -22.406 15.992 9.961 1 95.5 351 PRO B C 1
ATOM 7087 O O . PRO B 1 351 ? -22.672 14.945 10.555 1 95.5 351 PRO B O 1
ATOM 7090 N N . SER B 1 352 ? -21.438 16.094 9.023 1 97.19 352 SER B N 1
ATOM 7091 C CA . SER B 1 352 ? -20.312 15.156 9.008 1 97.19 352 SER B CA 1
ATOM 7092 C C . SER B 1 352 ? -19.375 15.414 10.18 1 97.19 352 SER B C 1
ATOM 7094 O O . SER B 1 352 ? -19.25 16.547 10.641 1 97.19 352 SER B O 1
ATOM 7096 N N . PHE B 1 353 ? -18.781 14.359 10.656 1 97.88 353 PHE B N 1
ATOM 7097 C CA . PHE B 1 353 ? -17.875 14.57 11.773 1 97.88 353 PHE B CA 1
ATOM 7098 C C . PHE B 1 353 ? -16.75 13.531 11.758 1 97.88 353 PHE B C 1
ATOM 7100 O O . PHE B 1 353 ? -16.828 12.547 11.023 1 97.88 353 PHE B O 1
ATOM 7107 N N . TYR B 1 354 ? -15.742 13.883 12.461 1 97.88 354 TYR B N 1
ATOM 7108 C CA . TYR B 1 354 ? -14.516 13.102 12.57 1 97.88 354 TYR B CA 1
ATOM 7109 C C . TYR B 1 354 ? -14.352 12.539 13.977 1 97.88 354 TYR B C 1
ATOM 7111 O O . TYR B 1 354 ? -14.633 13.227 14.961 1 97.88 354 TYR B O 1
ATOM 7119 N N . VAL B 1 355 ? -13.992 11.242 14.07 1 98.56 355 VAL B N 1
ATOM 7120 C CA . VAL B 1 355 ? -13.75 10.617 15.367 1 98.56 355 VAL B CA 1
ATOM 7121 C C . VAL B 1 355 ? -12.328 10.055 15.414 1 98.56 355 VAL B C 1
ATOM 7123 O O . VAL B 1 355 ? -11.945 9.242 14.562 1 98.56 355 VAL B O 1
ATOM 7126 N N . ASN B 1 356 ? -11.602 10.469 16.375 1 98.44 356 ASN B N 1
ATOM 7127 C CA . ASN B 1 356 ? -10.258 9.953 16.641 1 98.44 356 ASN B CA 1
ATOM 7128 C C . ASN B 1 356 ? -10.211 9.141 17.922 1 98.44 356 ASN B C 1
ATOM 7130 O O . ASN B 1 356 ? -10.773 9.547 18.953 1 98.44 356 ASN B O 1
ATOM 7134 N N . VAL B 1 357 ? -9.641 7.977 17.859 1 98.5 357 VAL B N 1
ATOM 7135 C CA . VAL B 1 357 ? -9.414 7.137 19.031 1 98.5 357 VAL B CA 1
ATOM 7136 C C . VAL B 1 357 ? -7.922 6.871 19.188 1 98.5 357 VAL B C 1
ATOM 7138 O O . VAL B 1 357 ? -7.434 5.789 18.844 1 98.5 357 VAL B O 1
ATOM 7141 N N . PRO B 1 358 ? -7.227 7.797 19.859 1 98.12 358 PRO B N 1
ATOM 7142 C CA . PRO B 1 358 ? -5.77 7.664 19.938 1 98.12 358 PRO B CA 1
ATOM 7143 C C . PRO B 1 358 ? -5.336 6.422 20.719 1 98.12 358 PRO B C 1
ATOM 7145 O O . PRO B 1 358 ? -4.258 5.875 20.453 1 98.12 358 PRO B O 1
ATOM 7148 N N . SER B 1 359 ? -6.125 5.934 21.609 1 98.19 359 SER B N 1
ATOM 7149 C CA . SER B 1 359 ? -5.781 4.762 22.406 1 98.19 359 SER B CA 1
ATOM 7150 C C . SER B 1 359 ? -5.742 3.498 21.562 1 98.19 359 SER B C 1
ATOM 7152 O O . SER B 1 359 ? -5.223 2.467 21.984 1 98.19 359 SER B O 1
ATOM 7154 N N . ARG B 1 360 ? -6.297 3.533 20.359 1 97.06 360 ARG B N 1
ATOM 7155 C CA . ARG B 1 360 ? -6.281 2.398 19.453 1 97.06 360 ARG B CA 1
ATOM 7156 C C . ARG B 1 360 ? -4.871 2.133 18.938 1 97.06 360 ARG B C 1
ATOM 7158 O O . ARG B 1 360 ? -4.516 0.988 18.641 1 97.06 360 ARG B O 1
ATOM 7165 N N . ILE B 1 361 ? -4.031 3.105 18.859 1 96.88 361 ILE B N 1
ATOM 7166 C CA . ILE B 1 361 ? -2.689 2.955 18.312 1 96.88 361 ILE B CA 1
ATOM 7167 C C . ILE B 1 361 ? -1.649 3.219 19.391 1 96.88 361 ILE B C 1
ATOM 7169 O O . ILE B 1 361 ? -0.518 2.736 19.312 1 96.88 361 ILE B O 1
ATOM 7173 N N . ASP B 1 362 ? -1.971 4.012 20.375 1 97.81 362 ASP B N 1
ATOM 7174 C CA . ASP B 1 362 ? -1.108 4.375 21.5 1 97.81 362 ASP B CA 1
ATOM 7175 C C . ASP B 1 362 ? -1.787 4.074 22.828 1 97.81 362 ASP B C 1
ATOM 7177 O O . ASP B 1 362 ? -2.498 4.922 23.375 1 97.81 362 ASP B O 1
ATOM 7181 N N . PRO B 1 363 ? -1.475 2.998 23.375 1 97.19 363 PRO B N 1
ATOM 7182 C CA . PRO B 1 363 ? -2.162 2.568 24.594 1 97.19 363 PRO B CA 1
ATOM 7183 C C . PRO B 1 363 ? -1.969 3.541 25.75 1 97.19 363 PRO B C 1
ATOM 7185 O O . PRO B 1 363 ? -2.723 3.502 26.734 1 97.19 363 PRO B O 1
ATOM 7188 N N . THR B 1 364 ? -1.028 4.422 25.672 1 97.38 364 THR B N 1
ATOM 7189 C CA . THR B 1 364 ? -0.787 5.359 26.766 1 97.38 364 THR B CA 1
ATOM 7190 C C . THR B 1 364 ? -1.835 6.469 26.766 1 97.38 364 THR B C 1
ATOM 7192 O O . THR B 1 364 ? -1.915 7.25 27.719 1 97.38 364 THR B O 1
ATOM 7195 N N . ALA B 1 365 ? -2.691 6.516 25.812 1 98.44 365 ALA B N 1
ATOM 7196 C CA . ALA B 1 365 ? -3.66 7.598 25.672 1 98.44 365 ALA B CA 1
ATOM 7197 C C . ALA B 1 365 ? -4.887 7.352 26.547 1 98.44 365 ALA B C 1
ATOM 7199 O O . ALA B 1 365 ? -5.707 8.25 26.734 1 98.44 365 ALA B O 1
ATOM 7200 N N . ALA B 1 366 ? -5.047 6.152 27.047 1 98.69 366 ALA B N 1
ATOM 7201 C CA . ALA B 1 366 ? -6.18 5.828 27.922 1 98.69 366 ALA B CA 1
ATOM 7202 C C . ALA B 1 366 ? -5.789 4.785 28.953 1 98.69 366 ALA B C 1
ATOM 7204 O O . ALA B 1 366 ? -4.828 4.035 28.766 1 98.69 366 ALA B O 1
ATOM 7205 N N . PRO B 1 367 ? -6.496 4.754 30.078 1 98.31 367 PRO B N 1
ATOM 7206 C CA . PRO B 1 367 ? -6.285 3.645 31 1 98.31 367 PRO B CA 1
ATOM 7207 C C . PRO B 1 367 ? -6.59 2.285 30.375 1 98.31 367 PRO B C 1
ATOM 7209 O O . PRO B 1 367 ? -7.297 2.209 29.375 1 98.31 367 PRO B O 1
ATOM 7212 N N . GLU B 1 368 ? -6.035 1.25 30.969 1 97.5 368 GLU B N 1
ATOM 7213 C CA . GLU B 1 368 ? -6.238 -0.104 30.469 1 97.5 368 GLU B CA 1
ATOM 7214 C C . GLU B 1 368 ? -7.727 -0.447 30.391 1 97.5 368 GLU B C 1
ATOM 7216 O O . GLU B 1 368 ? -8.484 -0.163 31.312 1 97.5 368 GLU B O 1
ATOM 7221 N N . GLY B 1 369 ? -8.102 -1.013 29.281 1 97.62 369 GLY B N 1
ATOM 7222 C CA . GLY B 1 369 ? -9.477 -1.459 29.094 1 97.62 369 GLY B CA 1
ATOM 7223 C C . GLY B 1 369 ? -10.43 -0.331 28.734 1 97.62 369 GLY B C 1
ATOM 7224 O O . GLY B 1 369 ? -11.641 -0.525 28.703 1 97.62 369 GLY B O 1
ATOM 7225 N N . LYS B 1 370 ? -9.938 0.858 28.516 1 98.31 370 LYS B N 1
ATOM 7226 C CA . LYS B 1 370 ? -10.766 2.01 28.172 1 98.31 370 LYS B CA 1
ATOM 7227 C C . LYS B 1 370 ? -10.266 2.697 26.906 1 98.31 370 LYS B C 1
ATOM 7229 O O . LYS B 1 370 ? -9.172 2.41 26.438 1 98.31 370 LYS B O 1
ATOM 7234 N N . ASP B 1 371 ? -11.117 3.523 26.375 1 98.62 371 ASP B N 1
ATOM 7235 C CA . ASP B 1 371 ? -10.727 4.309 25.203 1 98.62 371 ASP B CA 1
ATOM 7236 C C . ASP B 1 371 ? -10.812 5.805 25.5 1 98.62 371 ASP B C 1
ATOM 7238 O O . ASP B 1 371 ? -11.578 6.23 26.359 1 98.62 371 ASP B O 1
ATOM 7242 N N . THR B 1 372 ? -9.984 6.539 24.906 1 98.69 372 THR B N 1
ATOM 7243 C CA . THR B 1 372 ? -10.086 7.984 24.734 1 98.69 372 THR B CA 1
ATOM 7244 C C . THR B 1 372 ? -10.633 8.328 23.359 1 98.69 372 THR B C 1
ATOM 7246 O O . THR B 1 372 ? -10.109 7.867 22.344 1 98.69 372 THR B O 1
ATOM 7249 N N . VAL B 1 373 ? -11.742 9.125 23.312 1 98.75 373 VAL B N 1
ATOM 7250 C CA . VAL B 1 373 ? -12.391 9.414 22.031 1 98.75 373 VAL B CA 1
ATOM 7251 C C . VAL B 1 373 ? -12.492 10.922 21.828 1 98.75 373 VAL B C 1
ATOM 7253 O O . VAL B 1 373 ? -12.945 11.641 22.734 1 98.75 373 VAL B O 1
ATOM 7256 N N . ILE B 1 374 ? -12.062 11.414 20.719 1 98.81 374 ILE B N 1
ATOM 7257 C CA . ILE B 1 374 ? -12.195 12.812 20.344 1 98.81 374 ILE B CA 1
ATOM 7258 C C . ILE B 1 374 ? -13.117 12.938 19.125 1 98.81 374 ILE B C 1
ATOM 7260 O O . ILE B 1 374 ? -12.922 12.258 18.125 1 98.81 374 ILE B O 1
ATOM 7264 N N . VAL B 1 375 ? -14.078 13.773 19.25 1 98.75 375 VAL B N 1
ATOM 7265 C CA . VAL B 1 375 ? -15.023 14.008 18.156 1 98.75 375 VAL B CA 1
ATOM 7266 C C . VAL B 1 375 ? -14.938 15.461 17.688 1 98.75 375 VAL B C 1
ATOM 7268 O O . VAL B 1 375 ? -14.977 16.375 18.5 1 98.75 375 VAL B O 1
ATOM 7271 N N . LEU B 1 376 ? -14.75 15.641 16.438 1 98.25 376 LEU B N 1
ATOM 7272 C CA . LEU B 1 376 ? -14.719 16.969 15.844 1 98.25 376 LEU B CA 1
ATOM 7273 C C . LEU B 1 376 ? -15.891 17.172 14.891 1 98.25 376 LEU B C 1
ATOM 7275 O O . LEU B 1 376 ? -16.031 16.438 13.906 1 98.25 376 LEU B O 1
ATOM 7279 N N . VAL B 1 377 ? -16.719 18.125 15.18 1 98 377 VAL B N 1
ATOM 7280 C CA . VAL B 1 377 ? -17.875 18.484 14.359 1 98 377 VAL B CA 1
ATOM 7281 C C . VAL B 1 377 ? -17.688 19.891 13.797 1 98 377 VAL B C 1
ATOM 7283 O O . VAL B 1 377 ? -17.844 20.875 14.516 1 98 377 VAL B O 1
ATOM 7286 N N . PRO B 1 378 ? -17.438 19.969 12.508 1 96.62 378 PRO B N 1
ATOM 7287 C CA . PRO B 1 378 ? -17.281 21.297 11.914 1 96.62 378 PRO B CA 1
ATOM 7288 C C . PRO B 1 378 ? -18.547 22.125 12.016 1 96.62 378 PRO B C 1
ATOM 7290 O O . PRO B 1 378 ? -19.656 21.609 11.836 1 96.62 378 PRO B O 1
ATOM 7293 N N . VAL B 1 379 ? -18.375 23.391 12.344 1 95.5 379 VAL B N 1
ATOM 7294 C CA . VAL B 1 379 ? -19.484 24.344 12.469 1 95.5 379 VAL B CA 1
ATOM 7295 C C . VAL B 1 379 ? -19.016 25.734 12.031 1 95.5 379 VAL B C 1
ATOM 7297 O O . VAL B 1 379 ? -17.828 25.969 11.867 1 95.5 379 VAL B O 1
ATOM 7300 N N . GLY B 1 380 ? -19.938 26.578 11.805 1 92.5 380 GLY B N 1
ATOM 7301 C CA . GLY B 1 380 ? -19.578 27.938 11.461 1 92.5 380 GLY B CA 1
ATOM 7302 C C . GLY B 1 380 ? -18.844 28.656 12.578 1 92.5 380 GLY B C 1
ATOM 7303 O O . GLY B 1 380 ? -19 28.328 13.75 1 92.5 380 GLY B O 1
ATOM 7304 N N . HIS B 1 381 ? -18 29.625 12.203 1 92.88 381 HIS B N 1
ATOM 7305 C CA . HIS B 1 381 ? -17.344 30.453 13.195 1 92.88 381 HIS B CA 1
ATOM 7306 C C . HIS B 1 381 ? -18.328 31.438 13.828 1 92.88 381 HIS B C 1
ATOM 7308 O O . HIS B 1 381 ? -19.469 31.547 13.383 1 92.88 381 HIS B O 1
ATOM 7314 N N . VAL B 1 382 ? -17.875 32.156 14.898 1 92.62 382 VAL B N 1
ATOM 7315 C CA . VAL B 1 382 ? -18.719 33.125 15.594 1 92.62 382 VAL B CA 1
ATOM 7316 C C . VAL B 1 382 ? -19.078 34.281 14.648 1 92.62 382 VAL B C 1
ATOM 7318 O O . VAL B 1 382 ? -18.203 34.844 13.992 1 92.62 382 VAL B O 1
ATOM 7321 N N . SER B 1 383 ? -20.359 34.406 14.531 1 88.06 383 SER B N 1
ATOM 7322 C CA . SER B 1 383 ? -20.875 35.469 13.664 1 88.06 383 SER B CA 1
ATOM 7323 C C . SER B 1 383 ? -22.047 36.188 14.312 1 88.06 383 SER B C 1
ATOM 7325 O O . SER B 1 383 ? -22.719 35.625 15.172 1 88.06 383 SER B O 1
ATOM 7327 N N . ASN B 1 384 ? -22.141 37.438 14 1 79.31 384 ASN B N 1
ATOM 7328 C CA . ASN B 1 384 ? -23.266 38.188 14.523 1 79.31 384 ASN B CA 1
ATOM 7329 C C . ASN B 1 384 ? -24.547 37.906 13.734 1 79.31 384 ASN B C 1
ATOM 7331 O O . ASN B 1 384 ? -25.656 38.125 14.242 1 79.31 384 ASN B O 1
ATOM 7335 N N . VAL B 1 385 ? -24.484 37.562 12.477 1 77.06 385 VAL B N 1
ATOM 7336 C CA . VAL B 1 385 ? -25.641 37.25 11.633 1 77.06 385 VAL B CA 1
ATOM 7337 C C . VAL B 1 385 ? -25.438 35.875 10.961 1 77.06 385 VAL B C 1
ATOM 7339 O O . VAL B 1 385 ? -24.766 35.781 9.938 1 77.06 385 VAL B O 1
ATOM 7342 N N . PRO B 1 386 ? -26.188 35.031 11.484 1 73.5 386 PRO B N 1
ATOM 7343 C CA . PRO B 1 386 ? -27.141 35.031 12.602 1 73.5 386 PRO B CA 1
ATOM 7344 C C . PRO B 1 386 ? -26.453 34.969 13.961 1 73.5 386 PRO B C 1
ATOM 7346 O O . PRO B 1 386 ? -25.266 34.625 14.039 1 73.5 386 PRO B O 1
ATOM 7349 N N . ASN B 1 387 ? -27.188 35.406 14.938 1 78.75 387 ASN B N 1
ATOM 7350 C CA . ASN B 1 387 ? -26.734 35.219 16.312 1 78.75 387 ASN B CA 1
ATOM 7351 C C . ASN B 1 387 ? -27.062 33.812 16.812 1 78.75 387 ASN B C 1
ATOM 7353 O O . ASN B 1 387 ? -28.203 33.531 17.203 1 78.75 387 ASN B O 1
ATOM 7357 N N . ILE B 1 388 ? -26.047 33.031 16.875 1 85.62 388 ILE B N 1
ATOM 7358 C CA . ILE B 1 388 ? -26.203 31.594 17.125 1 85.62 388 ILE B CA 1
ATOM 7359 C C . ILE B 1 388 ? -26.094 31.312 18.625 1 85.62 388 ILE B C 1
ATOM 7361 O O . ILE B 1 388 ? -25.234 31.891 19.312 1 85.62 388 ILE B O 1
ATOM 7365 N N . ASP B 1 389 ? -27.047 30.578 19.141 1 91.31 389 ASP B N 1
ATOM 7366 C CA . ASP B 1 389 ? -26.953 30 20.469 1 91.31 389 ASP B CA 1
ATOM 7367 C C . ASP B 1 389 ? -26.094 28.75 20.469 1 91.31 389 ASP B C 1
ATOM 7369 O O . ASP B 1 389 ? -26.594 27.641 20.25 1 91.31 389 ASP B O 1
ATOM 7373 N N . PHE B 1 390 ? -24.859 28.938 20.922 1 93.06 390 PHE B N 1
ATOM 7374 C CA . PHE B 1 390 ? -23.906 27.828 20.797 1 93.06 390 PHE B CA 1
ATOM 7375 C C . PHE B 1 390 ? -24.219 26.734 21.797 1 93.06 390 PHE B C 1
ATOM 7377 O O . PHE B 1 390 ? -23.875 25.578 21.578 1 93.06 390 PHE B O 1
ATOM 7384 N N . ASP B 1 391 ? -24.906 27 22.906 1 95.69 391 ASP B N 1
ATOM 7385 C CA . ASP B 1 391 ? -25.297 25.953 23.828 1 95.69 391 ASP B CA 1
ATOM 7386 C C . ASP B 1 391 ? -26.25 24.953 23.156 1 95.69 391 ASP B C 1
ATOM 7388 O O . ASP B 1 391 ? -26.125 23.75 23.344 1 95.69 391 ASP B O 1
ATOM 7392 N N . LYS B 1 392 ? -27.172 25.531 22.469 1 95.5 392 LYS B N 1
ATOM 7393 C CA . LYS B 1 392 ? -28.125 24.688 21.766 1 95.5 392 LYS B CA 1
ATOM 7394 C C . LYS B 1 392 ? -27.438 23.891 20.656 1 95.5 392 LYS B C 1
ATOM 7396 O O . LYS B 1 392 ? -27.781 22.734 20.406 1 95.5 392 LYS B O 1
ATOM 7401 N N . LEU B 1 393 ? -26.578 24.531 19.953 1 95.31 393 LEU B N 1
ATOM 7402 C CA . LEU B 1 393 ? -25.875 23.875 18.859 1 95.31 393 LEU B CA 1
ATOM 7403 C C . LEU B 1 393 ? -25.031 22.719 19.391 1 95.31 393 LEU B C 1
ATOM 7405 O O . LEU B 1 393 ? -24.938 21.656 18.75 1 95.31 393 LEU B O 1
ATOM 7409 N N . VAL B 1 394 ? -24.359 22.969 20.531 1 97.88 394 VAL B N 1
ATOM 7410 C CA . VAL B 1 394 ? -23.516 21.938 21.125 1 97.88 394 VAL B CA 1
ATOM 7411 C C . VAL B 1 394 ? -24.359 20.719 21.5 1 97.88 394 VAL B C 1
ATOM 7413 O O . VAL B 1 394 ? -23.984 19.578 21.234 1 97.88 394 VAL B O 1
ATOM 7416 N N . LYS B 1 395 ? -25.5 20.953 22.094 1 97.75 395 LYS B N 1
ATOM 7417 C CA . LYS B 1 395 ? -26.406 19.875 22.469 1 97.75 395 LYS B CA 1
ATOM 7418 C C . LYS B 1 395 ? -26.891 19.109 21.234 1 97.75 395 LYS B C 1
ATOM 7420 O O . LYS B 1 395 ? -26.938 17.875 21.25 1 97.75 395 LYS B O 1
ATOM 7425 N N . ARG B 1 396 ? -27.25 19.828 20.234 1 97.56 396 ARG B N 1
ATOM 7426 C CA . ARG B 1 396 ? -27.719 19.203 19 1 97.56 396 ARG B CA 1
ATOM 7427 C C . ARG B 1 396 ? -26.609 18.375 18.359 1 97.56 396 ARG B C 1
ATOM 7429 O O . ARG B 1 396 ? -26.875 17.266 17.891 1 97.56 396 ARG B O 1
ATOM 7436 N N . ALA B 1 397 ? -25.438 18.953 18.281 1 98.06 397 ALA B N 1
ATOM 7437 C CA . ALA B 1 397 ? -24.297 18.234 17.719 1 98.06 397 ALA B CA 1
ATOM 7438 C C . ALA B 1 397 ? -24.031 16.953 18.484 1 98.06 397 ALA B C 1
ATOM 7440 O O . ALA B 1 397 ? -23.797 15.898 17.891 1 98.06 397 ALA B O 1
ATOM 7441 N N . ARG B 1 398 ? -24.047 17.016 19.812 1 98.38 398 ARG B N 1
ATOM 7442 C CA . ARG B 1 398 ? -23.781 15.859 20.656 1 98.38 398 ARG B CA 1
ATOM 7443 C C . ARG B 1 398 ? -24.781 14.742 20.375 1 98.38 398 ARG B C 1
ATOM 7445 O O . ARG B 1 398 ? -24.391 13.578 20.219 1 98.38 398 ARG B O 1
ATOM 7452 N N . GLU B 1 399 ? -26.031 15.133 20.312 1 97.88 399 GLU B N 1
ATOM 7453 C CA . GLU B 1 399 ? -27.094 14.148 20.062 1 97.88 399 GLU B CA 1
ATOM 7454 C C . GLU B 1 399 ? -26.938 13.516 18.688 1 97.88 399 GLU B C 1
ATOM 7456 O O . GLU B 1 399 ? -27.125 12.305 18.531 1 97.88 399 GLU B O 1
ATOM 7461 N N . HIS B 1 400 ? -26.656 14.32 17.734 1 97.62 400 HIS B N 1
ATOM 7462 C CA . HIS B 1 400 ? -26.484 13.82 16.375 1 97.62 400 HIS B CA 1
ATOM 7463 C C . HIS B 1 400 ? -25.328 12.828 16.297 1 97.62 400 HIS B C 1
ATOM 7465 O O . HIS B 1 400 ? -25.453 11.773 15.672 1 97.62 400 HIS B O 1
ATOM 7471 N N . VAL B 1 401 ? -24.234 13.148 16.922 1 98.31 401 VAL B N 1
ATOM 7472 C CA . VAL B 1 401 ? -23.047 12.305 16.906 1 98.31 401 VAL B CA 1
ATOM 7473 C C . VAL B 1 401 ? -23.359 10.953 17.547 1 98.31 401 VAL B C 1
ATOM 7475 O O . VAL B 1 401 ? -23.094 9.906 16.969 1 98.31 401 VAL B O 1
ATOM 7478 N N . ILE B 1 402 ? -23.969 10.984 18.703 1 98.31 402 ILE B N 1
ATOM 7479 C CA . ILE B 1 402 ?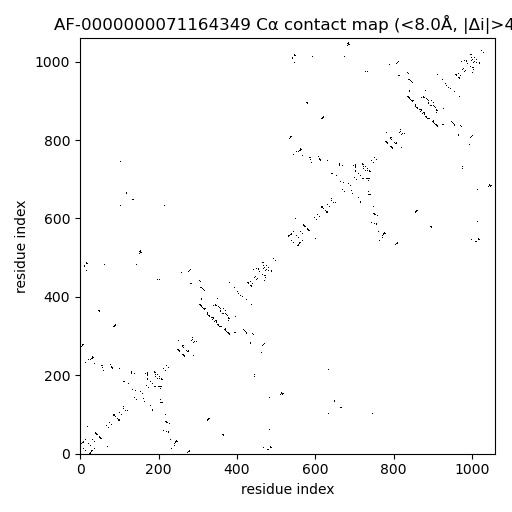 -24.234 9.766 19.453 1 98.31 402 ILE B CA 1
ATOM 7480 C C . ILE B 1 402 ? -25.219 8.883 18.672 1 98.31 402 ILE B C 1
ATOM 7482 O O . ILE B 1 402 ? -24.984 7.684 18.516 1 98.31 402 ILE B O 1
ATOM 7486 N N . LYS B 1 403 ? -26.234 9.492 18.125 1 97.25 403 LYS B N 1
ATOM 7487 C CA . LYS B 1 403 ? -27.219 8.742 17.344 1 97.25 403 LYS B CA 1
ATOM 7488 C C . LYS B 1 403 ? -26.578 8.117 16.109 1 97.25 403 LYS B C 1
ATOM 7490 O O . LYS B 1 403 ? -26.875 6.973 15.766 1 97.25 403 LYS B O 1
ATOM 7495 N N . THR B 1 404 ? -25.766 8.867 15.414 1 97.56 404 THR B N 1
ATOM 7496 C CA . THR B 1 404 ? -25.109 8.391 14.203 1 97.56 404 THR B CA 1
ATOM 7497 C C . THR B 1 404 ? -24.156 7.234 14.523 1 97.56 404 THR B C 1
ATOM 7499 O O . THR B 1 404 ? -24.141 6.234 13.797 1 97.56 404 THR B O 1
ATOM 7502 N N . LEU B 1 405 ? -23.391 7.375 15.625 1 97.88 405 LEU B N 1
ATOM 7503 C CA . LEU B 1 405 ? -22.484 6.312 16.031 1 97.88 405 LEU B CA 1
ATOM 7504 C C . LEU B 1 405 ? -23.25 5.031 16.344 1 97.88 405 LEU B C 1
ATOM 7506 O O . LEU B 1 405 ? -22.859 3.945 15.922 1 97.88 405 LEU B O 1
ATOM 7510 N N . GLU B 1 406 ? -24.328 5.18 17.078 1 97.38 406 GLU B N 1
ATOM 7511 C CA . GLU B 1 406 ? -25.141 4.023 17.453 1 97.38 406 GLU B CA 1
ATOM 7512 C C . GLU B 1 406 ? -25.719 3.34 16.219 1 97.38 406 GLU B C 1
ATOM 7514 O O . GLU B 1 406 ? -25.641 2.117 16.078 1 97.38 406 GLU B O 1
ATOM 7519 N N . LYS B 1 407 ? -26.219 4.113 15.352 1 96.25 407 LYS B N 1
ATOM 7520 C CA . LYS B 1 407 ? -26.906 3.58 14.172 1 96.25 407 LYS B CA 1
ATOM 7521 C C . LYS B 1 407 ? -25.906 2.955 13.203 1 96.25 407 LYS B C 1
ATOM 7523 O O . LYS B 1 407 ? -26.094 1.819 12.758 1 96.25 407 LYS B O 1
ATOM 7528 N N . ARG B 1 408 ? -24.859 3.637 12.852 1 96.44 408 ARG B N 1
ATOM 7529 C CA . ARG B 1 408 ? -23.984 3.225 11.758 1 96.44 408 ARG B CA 1
ATOM 7530 C C . ARG B 1 408 ? -22.969 2.184 12.234 1 96.44 408 ARG B C 1
ATOM 7532 O O . ARG B 1 408 ? -22.469 1.394 11.43 1 96.44 408 ARG B O 1
ATOM 7539 N N . LEU B 1 409 ? -22.625 2.164 13.5 1 96.38 409 LEU B N 1
ATOM 7540 C CA . LEU B 1 409 ? -21.672 1.179 14.023 1 96.38 409 LEU B CA 1
ATOM 7541 C C . LEU B 1 409 ? -22.422 0.043 14.727 1 96.38 409 LEU B C 1
ATOM 7543 O O . LEU B 1 409 ? -21.797 -0.888 15.242 1 96.38 409 LEU B O 1
ATOM 7547 N N . LYS B 1 410 ? -23.703 0.116 14.805 1 95.19 410 LYS B N 1
ATOM 7548 C CA . LYS B 1 410 ? -24.562 -0.898 15.422 1 95.19 410 LYS B CA 1
ATOM 7549 C C . LYS B 1 410 ? -24.172 -1.121 16.891 1 95.19 410 LYS B C 1
ATOM 7551 O O . LYS B 1 410 ? -23.938 -2.258 17.312 1 95.19 410 LYS B O 1
ATOM 7556 N N . ILE B 1 411 ? -24 -0.086 17.578 1 94.94 411 ILE B N 1
ATOM 7557 C CA . ILE B 1 411 ? -23.719 -0.114 19 1 94.94 411 ILE B CA 1
ATOM 7558 C C . ILE B 1 411 ? -24.969 0.242 19.797 1 94.94 411 ILE B C 1
ATOM 7560 O O . ILE B 1 411 ? -25.641 1.241 19.5 1 94.94 411 ILE B O 1
ATOM 7564 N N . SER B 1 412 ? -25.234 -0.668 20.719 1 91.12 412 SER B N 1
ATOM 7565 C CA . SER B 1 412 ? -26.375 -0.383 21.578 1 91.12 412 SER B CA 1
ATOM 7566 C C . SER B 1 412 ? -25.984 0.515 22.75 1 91.12 412 SER B C 1
ATOM 7568 O O . SER B 1 412 ? -25.016 0.245 23.453 1 91.12 412 SER B O 1
ATOM 7570 N N . ASP B 1 413 ? -26.609 1.675 22.969 1 92.5 413 ASP B N 1
ATOM 7571 C CA . ASP B 1 413 ? -26.5 2.557 24.125 1 92.5 413 ASP B CA 1
ATOM 7572 C C . ASP B 1 413 ? -25.094 3.146 24.234 1 92.5 413 ASP B C 1
ATOM 7574 O O . ASP B 1 413 ? -24.438 3.027 25.266 1 92.5 413 ASP B O 1
ATOM 7578 N N . PHE B 1 414 ? -24.531 3.799 23.266 1 97.5 414 PHE B N 1
ATOM 7579 C CA . PHE B 1 414 ? -23.219 4.434 23.234 1 97.5 414 PHE B CA 1
ATOM 7580 C C . PHE B 1 414 ? -23.109 5.496 24.328 1 97.5 414 PHE B C 1
ATOM 7582 O O . PHE B 1 414 ? -22.047 5.672 24.922 1 97.5 414 PHE B O 1
ATOM 7589 N N . ARG B 1 415 ? -24.156 6.172 24.641 1 96.56 415 ARG B N 1
ATOM 7590 C CA . ARG B 1 415 ? -24.203 7.258 25.609 1 96.56 415 ARG B CA 1
ATOM 7591 C C . ARG B 1 415 ? -23.719 6.793 26.969 1 96.56 415 ARG B C 1
ATOM 7593 O O . ARG B 1 415 ? -23 7.52 27.656 1 96.56 415 ARG B O 1
ATOM 7600 N N . SER B 1 416 ? -24.109 5.598 27.328 1 96.75 416 SER B N 1
ATOM 7601 C CA . SER B 1 416 ? -23.781 5.074 28.641 1 96.75 416 SER B CA 1
ATOM 7602 C C . SER B 1 416 ? -22.312 4.723 28.766 1 96.75 416 SER B C 1
ATOM 7604 O O . SER B 1 416 ? -21.781 4.535 29.859 1 96.75 416 SER B O 1
ATOM 7606 N N . MET B 1 417 ? -21.609 4.68 27.625 1 97.69 417 MET B N 1
ATOM 7607 C CA . MET B 1 417 ? -20.188 4.332 27.609 1 97.69 417 MET B CA 1
ATOM 7608 C C . MET B 1 417 ? -19.328 5.539 27.984 1 97.69 417 MET B C 1
ATOM 7610 O O . MET B 1 417 ? -18.156 5.391 28.312 1 97.69 417 MET B O 1
ATOM 7614 N N . ILE B 1 418 ? -19.891 6.703 27.938 1 98.38 418 ILE B N 1
ATOM 7615 C CA . ILE B 1 418 ? -19.156 7.934 28.203 1 98.38 418 ILE B CA 1
ATOM 7616 C C . ILE B 1 418 ? -19.109 8.188 29.703 1 98.38 418 ILE B C 1
ATOM 7618 O O . ILE B 1 418 ? -20.141 8.336 30.344 1 98.38 418 ILE B O 1
ATOM 7622 N N . ASP B 1 419 ? -17.938 8.258 30.219 1 98.12 419 ASP B N 1
ATOM 7623 C CA . ASP B 1 419 ? -17.734 8.492 31.656 1 98.12 419 ASP B CA 1
ATOM 7624 C C . ASP B 1 419 ? -17.609 9.984 31.953 1 98.12 419 ASP B C 1
ATOM 7626 O O . ASP B 1 419 ? -18.172 10.461 32.938 1 98.12 419 ASP B O 1
ATOM 7630 N N . HIS B 1 420 ? -16.844 10.719 31.188 1 98.5 420 HIS B N 1
ATOM 7631 C CA . HIS B 1 420 ? -16.609 12.148 31.344 1 98.5 420 HIS B CA 1
ATOM 7632 C C . HIS B 1 420 ? -16.516 12.836 29.984 1 98.5 420 HIS B C 1
ATOM 7634 O O . HIS B 1 420 ? -16.125 12.219 29 1 98.5 420 HIS B O 1
ATOM 7640 N N . GLU B 1 421 ? -16.938 14.078 29.969 1 98.5 421 GLU B N 1
ATOM 7641 C CA . GLU B 1 421 ? -16.984 14.836 28.719 1 98.5 421 GLU B CA 1
ATOM 7642 C C . GLU B 1 421 ? -16.438 16.25 28.922 1 98.5 421 GLU B C 1
ATOM 7644 O O . GLU B 1 421 ? -16.766 16.922 29.891 1 98.5 421 GLU B O 1
ATOM 7649 N N . ILE B 1 422 ? -15.492 16.594 28.094 1 98.44 422 ILE B N 1
ATOM 7650 C CA . ILE B 1 422 ? -15.039 17.984 27.938 1 98.44 422 ILE B CA 1
ATOM 7651 C C . ILE B 1 422 ? -15.414 18.484 26.547 1 98.44 422 ILE B C 1
ATOM 7653 O O . ILE B 1 422 ? -15.375 17.734 25.562 1 98.44 422 ILE B O 1
ATOM 7657 N N . VAL B 1 423 ? -15.852 19.766 26.453 1 98.31 423 VAL B N 1
ATOM 7658 C CA . VAL B 1 423 ? -16.312 20.312 25.172 1 98.31 423 VAL B CA 1
ATOM 7659 C C . VAL B 1 423 ? -15.562 21.609 24.859 1 98.31 423 VAL B C 1
ATOM 7661 O O . VAL B 1 423 ? -15.383 22.453 25.734 1 98.31 423 VAL B O 1
ATOM 7664 N N . ASN B 1 424 ? -14.992 21.703 23.75 1 97.94 424 ASN B N 1
ATOM 7665 C CA . ASN B 1 424 ? -14.562 22.953 23.156 1 97.94 424 ASN B CA 1
ATOM 7666 C C . ASN B 1 424 ? -15.508 23.406 22.031 1 97.94 424 ASN B C 1
ATOM 7668 O O . ASN B 1 424 ? -15.812 22.625 21.125 1 97.94 424 ASN B O 1
ATOM 7672 N N . ASP B 1 425 ? -16.031 24.5 22.125 1 97.12 425 ASP B N 1
ATOM 7673 C CA . ASP B 1 425 ? -16.875 25.078 21.062 1 97.12 425 ASP B CA 1
ATOM 7674 C C . ASP B 1 425 ? -16.297 26.391 20.562 1 97.12 425 ASP B C 1
ATOM 7676 O O . ASP B 1 425 ? -15.234 26.828 21 1 97.12 425 ASP B O 1
ATOM 7680 N N . PRO B 1 426 ? -16.859 27.078 19.594 1 96.31 426 PRO B N 1
ATOM 7681 C CA . PRO B 1 426 ? -16.281 28.266 18.984 1 96.31 426 PRO B CA 1
ATOM 7682 C C . PRO B 1 426 ? -15.945 29.344 20.016 1 96.31 426 PRO B C 1
ATOM 7684 O O . PRO B 1 426 ? -14.945 30.062 19.859 1 96.31 426 PRO B O 1
ATOM 7687 N N . ARG B 1 427 ? -16.719 29.438 21.047 1 96.31 427 ARG B N 1
ATOM 7688 C CA . ARG B 1 427 ? -16.438 30.406 22.109 1 96.31 427 ARG B CA 1
ATOM 7689 C C . ARG B 1 427 ? -15.172 30.047 22.859 1 96.31 427 ARG B C 1
ATOM 7691 O O . ARG B 1 427 ? -14.367 30.906 23.219 1 96.31 427 ARG B O 1
ATOM 7698 N N . THR B 1 428 ? -15.008 28.734 23.094 1 96.19 428 THR B N 1
ATOM 7699 C CA . THR B 1 428 ? -13.797 28.25 23.75 1 96.19 428 THR B CA 1
ATOM 7700 C C . THR B 1 428 ? -12.562 28.562 22.906 1 96.19 428 THR B C 1
ATOM 7702 O O . THR B 1 428 ? -11.555 29.062 23.422 1 96.19 428 THR B O 1
ATOM 7705 N N . TRP B 1 429 ? -12.648 28.312 21.672 1 96.5 429 TRP B N 1
ATOM 7706 C CA . TRP B 1 429 ? -11.539 28.562 20.766 1 96.5 429 TRP B CA 1
ATOM 7707 C C . TRP B 1 429 ? -11.172 30.031 20.734 1 96.5 429 TRP B C 1
ATOM 7709 O O . TRP B 1 429 ? -9.992 30.391 20.719 1 96.5 429 TRP B O 1
ATOM 7719 N N . GLN B 1 430 ? -12.133 30.828 20.703 1 95.81 430 GLN B N 1
ATOM 7720 C CA . GLN B 1 430 ? -11.922 32.281 20.688 1 95.81 430 GLN B CA 1
ATOM 7721 C C . GLN B 1 430 ? -11.297 32.75 22 1 95.81 430 GLN B C 1
ATOM 7723 O O . GLN B 1 430 ? -10.32 33.5 21.984 1 95.81 430 GLN B O 1
ATOM 7728 N N . ASN B 1 431 ? -11.781 32.25 23.109 1 93.88 431 ASN B N 1
ATOM 7729 C CA . ASN B 1 431 ? -11.406 32.781 24.406 1 93.88 431 ASN B CA 1
ATOM 7730 C C . ASN B 1 431 ? -10.094 32.188 24.906 1 93.88 431 ASN B C 1
ATOM 7732 O O . ASN B 1 431 ? -9.258 32.875 25.469 1 93.88 431 ASN B O 1
ATOM 7736 N N . GLU B 1 432 ? -9.938 30.938 24.688 1 93.38 432 GLU B N 1
ATOM 7737 C CA . GLU B 1 432 ? -8.766 30.25 25.219 1 93.38 432 GLU B CA 1
ATOM 7738 C C . GLU B 1 432 ? -7.551 30.422 24.328 1 93.38 432 GLU B C 1
ATOM 7740 O O . GLU B 1 432 ? -6.418 30.484 24.812 1 93.38 432 GLU B O 1
ATOM 7745 N N . PHE B 1 433 ? -7.766 30.594 23.031 1 95.38 433 PHE B N 1
ATOM 7746 C CA . PHE B 1 433 ? -6.629 30.594 22.125 1 95.38 433 PHE B CA 1
ATOM 7747 C C . PHE B 1 433 ? -6.578 31.891 21.312 1 95.38 433 PHE B C 1
ATOM 7749 O O . PHE B 1 433 ? -5.707 32.062 20.469 1 95.38 433 PHE B O 1
ATOM 7756 N N . ASN B 1 434 ? -7.492 32.781 21.625 1 95.88 434 ASN B N 1
ATOM 7757 C CA . ASN B 1 434 ? -7.555 34.094 20.969 1 95.88 434 ASN B CA 1
ATOM 7758 C C . ASN B 1 434 ? -7.73 33.938 19.453 1 95.88 434 ASN B C 1
ATOM 7760 O O . ASN B 1 434 ? -7.152 34.719 18.688 1 95.88 434 ASN B O 1
ATOM 7764 N N . LEU B 1 435 ? -8.461 32.906 19.062 1 96.56 435 LEU B N 1
ATOM 7765 C CA . LEU B 1 435 ? -8.734 32.75 17.641 1 96.56 435 LEU B CA 1
ATOM 7766 C C . LEU B 1 435 ? -9.828 33.688 17.172 1 96.56 435 LEU B C 1
ATOM 7768 O O . LEU B 1 435 ? -10.93 33.688 17.719 1 96.56 435 LEU B O 1
ATOM 7772 N N . TRP B 1 436 ? -9.492 34.438 16.141 1 96.12 436 TRP B N 1
ATOM 7773 C CA . TRP B 1 436 ? -10.43 35.438 15.625 1 96.12 436 TRP B CA 1
ATOM 7774 C C . TRP B 1 436 ? -11.758 34.781 15.25 1 96.12 436 TRP B C 1
ATOM 7776 O O . TRP B 1 436 ? -11.805 33.906 14.383 1 96.12 436 TRP B O 1
ATOM 7786 N N . LYS B 1 437 ? -12.844 35.094 15.945 1 94.94 437 LYS B N 1
ATOM 7787 C CA . LYS B 1 437 ? -14.195 34.625 15.75 1 94.94 437 LYS B CA 1
ATOM 7788 C C . LYS B 1 437 ? -14.266 33.094 15.945 1 94.94 437 LYS B C 1
ATOM 7790 O O . LYS B 1 437 ? -15.133 32.438 15.367 1 94.94 437 LYS B O 1
ATOM 7795 N N . GLY B 1 438 ? -13.305 32.562 16.562 1 95.44 438 GLY B N 1
ATOM 7796 C CA . GLY B 1 438 ? -13.312 31.141 16.875 1 95.44 438 GLY B CA 1
ATOM 7797 C C . GLY B 1 438 ? -12.961 30.266 15.68 1 95.44 438 GLY B C 1
ATOM 7798 O O . GLY B 1 438 ? -13.164 29.047 15.719 1 95.44 438 GLY B O 1
ATOM 7799 N N . SER B 1 439 ? -12.453 30.859 14.594 1 94.56 439 SER B N 1
ATOM 7800 C CA . SER B 1 439 ? -12 30.078 13.438 1 94.56 439 SER B CA 1
ATOM 7801 C C . SER B 1 439 ? -10.766 29.25 13.781 1 94.56 439 SER B C 1
ATOM 7803 O O . SER B 1 439 ? -9.719 29.797 14.125 1 94.56 439 SER B O 1
ATOM 7805 N N . ILE B 1 440 ? -10.852 28 13.594 1 93.94 440 ILE B N 1
ATOM 7806 C CA . ILE B 1 440 ? -9.852 27.125 14.195 1 93.94 440 ILE B CA 1
ATOM 7807 C C . ILE B 1 440 ? -8.656 26.984 13.258 1 93.94 440 ILE B C 1
ATOM 7809 O O . ILE B 1 440 ? -7.574 26.562 13.68 1 93.94 440 ILE B O 1
ATOM 7813 N N . LEU B 1 441 ? -8.797 27.344 11.93 1 93.25 441 LEU B N 1
ATOM 7814 C CA . LEU B 1 441 ? -7.688 27.219 10.992 1 93.25 441 LEU B CA 1
ATOM 7815 C C . LEU B 1 441 ? -7.32 28.578 10.398 1 93.25 441 LEU B C 1
ATOM 7817 O O . LEU B 1 441 ? -6.602 28.641 9.398 1 93.25 441 LEU B O 1
ATOM 7821 N N . GLY B 1 442 ? -7.871 29.656 10.984 1 93.88 442 GLY B N 1
ATOM 7822 C CA . GLY B 1 442 ? -7.5 31.016 10.594 1 93.88 442 GLY B CA 1
ATOM 7823 C C . GLY B 1 442 ? -8.164 31.469 9.305 1 93.88 442 GLY B C 1
ATOM 7824 O O . GLY B 1 442 ? -9.344 31.203 9.086 1 93.88 442 GLY B O 1
ATOM 7825 N N . LEU B 1 443 ? -7.391 32.219 8.523 1 93.56 443 LEU B N 1
ATOM 7826 C CA . LEU B 1 443 ? -7.887 32.75 7.258 1 93.56 443 LEU B CA 1
ATOM 7827 C C . LEU B 1 443 ? -8.125 31.625 6.258 1 93.56 443 LEU B C 1
ATOM 7829 O O . LEU B 1 443 ? -7.383 30.641 6.238 1 93.56 443 LEU B O 1
ATOM 7833 N N . SER B 1 444 ? -9.117 31.828 5.477 1 92.81 444 SER B N 1
ATOM 7834 C CA . SER B 1 444 ? -9.438 30.844 4.449 1 92.81 444 SER B CA 1
ATOM 7835 C C . SER B 1 444 ? -8.312 30.734 3.42 1 92.81 444 SER B C 1
ATOM 7837 O O . SER B 1 444 ? -7.402 31.562 3.396 1 92.81 444 SER B O 1
ATOM 7839 N N . HIS B 1 445 ? -8.414 29.703 2.592 1 92.06 445 HIS B N 1
ATOM 7840 C CA . HIS B 1 445 ? -7.383 29.438 1.598 1 92.06 445 HIS B CA 1
ATOM 7841 C C . HIS B 1 445 ? -7.93 29.578 0.181 1 92.06 445 HIS B C 1
ATOM 7843 O O . HIS B 1 445 ? -7.609 28.781 -0.698 1 92.06 445 HIS B O 1
ATOM 7849 N N . SER B 1 446 ? -8.688 30.516 0.055 1 89.12 446 SER B N 1
ATOM 7850 C CA . SER B 1 446 ? -9.164 30.844 -1.284 1 89.12 446 SER B CA 1
ATOM 7851 C C . SER B 1 446 ? -8.055 31.453 -2.133 1 89.12 446 SER B C 1
ATOM 7853 O O . SER B 1 446 ? -7.016 31.859 -1.607 1 89.12 446 SER B O 1
ATOM 7855 N N . LEU B 1 447 ? -8.305 31.547 -3.357 1 85.94 447 LEU B N 1
ATOM 7856 C CA . LEU B 1 447 ? -7.289 32 -4.297 1 85.94 447 LEU B CA 1
ATOM 7857 C C . LEU B 1 447 ? -6.793 33.406 -3.912 1 85.94 447 LEU B C 1
ATOM 7859 O O . LEU B 1 447 ? -5.613 33.719 -4.094 1 85.94 447 LEU B O 1
ATOM 7863 N N . SER B 1 448 ? -7.629 34.156 -3.373 1 88.56 448 SER B N 1
ATOM 7864 C CA . SER B 1 448 ? -7.273 35.531 -3.037 1 88.56 448 SER B CA 1
ATOM 7865 C C . SER B 1 448 ? -6.613 35.625 -1.664 1 88.56 448 SER B C 1
ATOM 7867 O O . SER B 1 448 ? -6.234 36.719 -1.216 1 88.56 448 SER B O 1
ATOM 7869 N N . GLN B 1 449 ? -6.438 34.531 -1.016 1 91.12 449 GLN B N 1
ATOM 7870 C CA . GLN B 1 449 ? -5.898 34.562 0.339 1 91.12 449 GLN B CA 1
ATOM 7871 C C . GLN B 1 449 ? -4.742 33.594 0.492 1 91.12 449 GLN B C 1
ATOM 7873 O O . GLN B 1 449 ? -4.461 33.125 1.597 1 91.12 449 GLN B O 1
ATOM 7878 N N . VAL B 1 450 ? -4.18 33.188 -0.666 1 88.62 450 VAL B N 1
ATOM 7879 C CA . VAL B 1 450 ? -3.027 32.281 -0.597 1 88.62 450 VAL B CA 1
ATOM 7880 C C . VAL B 1 450 ? -1.834 32.938 -1.304 1 88.62 450 VAL B C 1
ATOM 7882 O O . VAL B 1 450 ? -1.967 33.969 -1.922 1 88.62 450 VAL B O 1
ATOM 7885 N N . LEU B 1 451 ? -0.642 32.312 -1.129 1 88.69 451 LEU B N 1
ATOM 7886 C CA . LEU B 1 451 ? 0.587 32.812 -1.749 1 88.69 451 LEU B CA 1
ATOM 7887 C C . LEU B 1 451 ? 0.878 34.25 -1.333 1 88.69 451 LEU B C 1
ATOM 7889 O O . LEU B 1 451 ? 0.863 34.562 -0.142 1 88.69 451 LEU B O 1
ATOM 7893 N N . TRP B 1 452 ? 1.099 35.062 -2.326 1 87 452 TRP B N 1
ATOM 7894 C CA . TRP B 1 452 ? 1.466 36.438 -1.987 1 87 452 TRP B CA 1
ATOM 7895 C C . TRP B 1 452 ? 0.292 37.188 -1.349 1 87 452 TRP B C 1
ATOM 7897 O O . TRP B 1 452 ? 0.486 38.125 -0.603 1 87 452 TRP B O 1
ATOM 7907 N N . PHE B 1 453 ? -0.919 36.719 -1.606 1 89.94 453 PHE B N 1
ATOM 7908 C CA . PHE B 1 453 ? -2.102 37.406 -1.11 1 89.94 453 PHE B CA 1
ATOM 7909 C C . PHE B 1 453 ? -2.312 37.125 0.373 1 89.94 453 PHE B C 1
ATOM 7911 O O . PHE B 1 453 ? -3.055 37.844 1.047 1 89.94 453 PHE B O 1
ATOM 7918 N N . ARG B 1 454 ? -1.693 36.156 0.821 1 93.19 454 ARG B N 1
ATOM 7919 C CA . ARG B 1 454 ? -1.76 35.844 2.25 1 93.19 454 ARG B CA 1
ATOM 7920 C C . ARG B 1 454 ? -0.851 36.781 3.043 1 93.19 454 ARG B C 1
ATOM 7922 O O . ARG B 1 454 ? 0.216 37.188 2.562 1 93.19 454 ARG B O 1
ATOM 7929 N N . PRO B 1 455 ? -1.279 37.156 4.246 1 94.62 455 PRO B N 1
ATOM 7930 C CA . PRO B 1 455 ? -0.429 38.062 5.027 1 94.62 455 PRO B CA 1
ATOM 7931 C C . PRO B 1 455 ? 1.003 37.531 5.164 1 94.62 455 PRO B C 1
ATOM 7933 O O . PRO B 1 455 ? 1.217 36.344 5.422 1 94.62 455 PRO B O 1
ATOM 7936 N N . SER B 1 456 ? 1.918 38.438 4.969 1 94.31 456 SER B N 1
ATOM 7937 C CA . SER B 1 456 ? 3.338 38.094 4.965 1 94.31 456 SER B CA 1
ATOM 7938 C C . SER B 1 456 ? 3.848 37.844 6.375 1 94.31 456 SER B C 1
ATOM 7940 O O . SER B 1 456 ? 3.223 38.25 7.355 1 94.31 456 SER B O 1
ATOM 7942 N N . LEU B 1 457 ? 4.965 37.188 6.426 1 96.75 457 LEU B N 1
ATOM 7943 C CA . LEU B 1 457 ? 5.645 36.969 7.699 1 96.75 457 LEU B CA 1
ATOM 7944 C C . LEU B 1 457 ? 6.113 38.312 8.289 1 96.75 457 LEU B C 1
ATOM 7946 O O . LEU B 1 457 ? 5.914 38.562 9.477 1 96.75 457 LEU B O 1
ATOM 7950 N N . LYS B 1 458 ? 6.727 39.062 7.438 1 96.12 458 LYS B N 1
ATOM 7951 C CA . LYS B 1 458 ? 7.137 40.406 7.855 1 96.12 458 LYS B CA 1
ATOM 7952 C C . LYS B 1 458 ? 5.973 41.375 7.797 1 96.12 458 LYS B C 1
ATOM 7954 O O . LYS B 1 458 ? 5.301 41.5 6.77 1 96.12 458 LYS B O 1
ATOM 7959 N N . CYS B 1 459 ? 5.746 42.062 8.914 1 95.06 459 CYS B N 1
ATOM 7960 C CA . CYS B 1 459 ? 4.691 43.062 8.938 1 95.06 459 CYS B CA 1
ATOM 7961 C C . CYS B 1 459 ? 5 44.188 7.973 1 95.06 459 CYS B C 1
ATOM 7963 O O . CYS B 1 459 ? 6.109 44.719 7.965 1 95.06 459 CYS B O 1
ATOM 7965 N N . LYS B 1 460 ? 4.031 44.562 7.25 1 87.81 460 LYS B N 1
ATOM 7966 C CA . LYS B 1 460 ? 4.258 45.594 6.246 1 87.81 460 LYS B CA 1
ATOM 7967 C C . LYS B 1 460 ? 3.979 47 6.812 1 87.81 460 LYS B C 1
ATOM 7969 O O . LYS B 1 460 ? 4.43 48 6.262 1 87.81 460 LYS B O 1
ATOM 7974 N N . ILE B 1 461 ? 3.316 47.094 7.887 1 93.81 461 ILE B N 1
ATOM 7975 C CA . ILE B 1 461 ? 2.873 48.344 8.461 1 93.81 461 ILE B CA 1
ATOM 7976 C C . ILE B 1 461 ? 3.867 48.812 9.531 1 93.81 461 ILE B C 1
ATOM 7978 O O . ILE B 1 461 ? 4.211 50 9.602 1 93.81 461 ILE B O 1
ATOM 7982 N N . PHE B 1 462 ? 4.324 47.938 10.344 1 97.06 462 PHE B N 1
ATOM 7983 C CA . PHE B 1 462 ? 5.219 48.25 11.461 1 97.06 462 PHE B CA 1
ATOM 7984 C C . PHE B 1 462 ? 6.574 47.562 11.258 1 97.06 462 PHE B C 1
ATOM 7986 O O . PHE B 1 462 ? 6.645 46.406 10.883 1 97.06 462 PHE B O 1
ATOM 7993 N N . GLU B 1 463 ? 7.613 48.344 11.539 1 97.38 463 GLU B N 1
ATOM 7994 C CA . GLU B 1 463 ? 8.961 47.781 11.406 1 97.38 463 GLU B CA 1
ATOM 7995 C C . GLU B 1 463 ? 9.336 46.938 12.609 1 97.38 463 GLU B C 1
ATOM 7997 O O . GLU B 1 463 ? 8.828 47.156 13.711 1 97.38 463 GLU B O 1
ATOM 8002 N N . ASN B 1 464 ? 10.125 45.938 12.391 1 98.12 464 ASN B N 1
ATOM 8003 C CA . ASN B 1 464 ? 10.68 45.031 13.414 1 98.12 464 ASN B CA 1
ATOM 8004 C C . ASN B 1 464 ? 9.602 44.125 14.008 1 98.12 464 ASN B C 1
ATOM 8006 O O . ASN B 1 464 ? 9.711 43.719 15.156 1 98.12 464 ASN B O 1
ATOM 8010 N N . LEU B 1 465 ? 8.547 43.938 13.242 1 98.56 465 LEU B N 1
ATOM 8011 C CA . LEU B 1 465 ? 7.453 43.031 13.633 1 98.56 465 LEU B CA 1
ATOM 8012 C C . LEU B 1 465 ? 7.246 41.938 12.594 1 98.56 465 LEU B C 1
ATOM 8014 O O . LEU B 1 465 ? 7.164 42.219 11.398 1 98.56 465 LEU B O 1
ATOM 8018 N N . TYR B 1 466 ? 7.238 40.719 13.055 1 98.56 466 TYR B N 1
ATOM 8019 C CA . TYR B 1 466 ? 7.035 39.562 12.195 1 98.56 466 TYR B CA 1
ATOM 8020 C C . TYR B 1 466 ? 5.906 38.688 12.719 1 98.56 466 TYR B C 1
ATOM 8022 O O . TYR B 1 466 ? 5.535 38.781 13.891 1 98.56 466 TYR B O 1
ATOM 8030 N N . PHE B 1 467 ? 5.375 37.875 11.836 1 98.31 467 PHE B N 1
ATOM 8031 C CA . PHE B 1 467 ? 4.309 36.938 12.18 1 98.31 467 PHE B CA 1
ATOM 8032 C C . PHE B 1 467 ? 4.668 35.531 11.742 1 98.31 467 PHE B C 1
ATOM 8034 O O . PHE B 1 467 ? 5.414 35.344 10.781 1 98.31 467 PHE B O 1
ATOM 8041 N N . VAL B 1 468 ? 4.211 34.562 12.422 1 98 468 VAL B N 1
ATOM 8042 C CA . VAL B 1 468 ? 4.309 33.156 12.062 1 98 468 VAL B CA 1
ATOM 8043 C C . VAL B 1 468 ? 3.082 32.406 12.586 1 98 468 VAL B C 1
ATOM 8045 O O . VAL B 1 468 ? 2.572 32.719 13.664 1 98 468 VAL B O 1
ATOM 8048 N N . GLY B 1 469 ? 2.518 31.547 11.797 1 96.12 469 GLY B N 1
ATOM 8049 C CA . GLY B 1 469 ? 1.333 30.828 12.219 1 96.12 469 GLY B CA 1
ATOM 8050 C C . GLY B 1 469 ? 0.378 30.531 11.078 1 96.12 469 GLY B C 1
ATOM 8051 O O . GLY B 1 469 ? 0.74 30.656 9.906 1 96.12 469 GLY B O 1
ATOM 8052 N N . ALA B 1 470 ? -0.848 30.156 11.398 1 94.19 470 ALA B N 1
ATOM 8053 C CA . ALA B 1 470 ? -1.813 29.562 10.469 1 94.19 470 ALA B CA 1
ATOM 8054 C C . ALA B 1 470 ? -2.291 30.594 9.445 1 94.19 470 ALA B C 1
ATOM 8056 O O . ALA B 1 470 ? -2.623 30.25 8.312 1 94.19 470 ALA B O 1
ATOM 8057 N N . SER B 1 471 ? -2.328 31.906 9.844 1 94.75 471 SER B N 1
ATOM 8058 C CA . SER B 1 471 ? -2.902 32.906 8.961 1 94.75 471 SER B CA 1
ATOM 8059 C C . SER B 1 471 ? -1.813 33.719 8.25 1 94.75 471 SER B C 1
ATOM 8061 O O . SER B 1 471 ? -2.109 34.594 7.449 1 94.75 471 SER B O 1
ATOM 8063 N N . ALA B 1 472 ? -0.592 33.438 8.609 1 95.69 472 ALA B N 1
ATOM 8064 C CA . ALA B 1 472 ? 0.544 34 7.883 1 95.69 472 ALA B CA 1
ATOM 8065 C C . ALA B 1 472 ? 1.032 33.031 6.801 1 95.69 472 ALA B C 1
ATOM 8067 O O . ALA B 1 472 ? 0.638 31.875 6.777 1 95.69 472 ALA B O 1
ATOM 8068 N N . GLN B 1 473 ? 1.781 33.531 5.898 1 94.38 473 GLN B N 1
ATOM 8069 C CA . GLN B 1 473 ? 2.412 32.656 4.918 1 94.38 473 GLN B CA 1
ATOM 8070 C C . GLN B 1 473 ? 3.23 31.578 5.602 1 94.38 473 GLN B C 1
ATOM 8072 O O . GLN B 1 473 ? 3.941 31.844 6.574 1 94.38 473 GLN B O 1
ATOM 8077 N N . PRO B 1 474 ? 3.1 30.359 5.16 1 94.56 474 PRO B N 1
ATOM 8078 C CA . PRO B 1 474 ? 2.438 29.984 3.91 1 94.56 474 PRO B CA 1
ATOM 8079 C C . PRO B 1 474 ? 0.996 29.516 4.121 1 94.56 474 PRO B C 1
ATOM 8081 O O . PRO B 1 474 ? 0.238 29.391 3.156 1 94.56 474 PRO B O 1
ATOM 8084 N N . GLY B 1 475 ? 0.721 29.172 5.391 1 92.44 475 GLY B N 1
ATOM 8085 C CA . GLY B 1 475 ? -0.663 28.781 5.598 1 92.44 475 GLY B CA 1
ATOM 8086 C C . GLY B 1 475 ? -0.861 27.922 6.84 1 92.44 475 GLY B C 1
ATOM 8087 O O . GLY B 1 475 ? -0.027 27.938 7.746 1 92.44 475 GLY B O 1
ATOM 8088 N N . THR B 1 476 ? -1.996 27.219 6.812 1 92.38 476 THR B N 1
ATOM 8089 C CA . THR B 1 476 ? -2.418 26.547 8.023 1 92.38 476 THR B CA 1
ATOM 8090 C C . THR B 1 476 ? -1.949 25.094 8.016 1 92.38 476 THR B C 1
ATOM 8092 O O . THR B 1 476 ? -1.718 24.516 6.953 1 92.38 476 THR B O 1
ATOM 8095 N N . GLY B 1 477 ? -1.856 24.516 9.273 1 94.06 477 GLY B N 1
ATOM 8096 C CA . GLY B 1 477 ? -1.347 23.172 9.492 1 94.06 477 GLY B CA 1
ATOM 8097 C C . GLY B 1 477 ? 0.037 23.156 10.117 1 94.06 477 GLY B C 1
ATOM 8098 O O . GLY B 1 477 ? 0.883 23.984 9.781 1 94.06 477 GLY B O 1
ATOM 8099 N N . VAL B 1 478 ? 0.274 22.219 10.883 1 96.75 478 VAL B N 1
ATOM 8100 C CA . VAL B 1 478 ? 1.51 22.203 11.656 1 96.75 478 VAL B CA 1
ATOM 8101 C C . VAL B 1 478 ? 2.711 22.141 10.719 1 96.75 478 VAL B C 1
ATOM 8103 O O . VAL B 1 478 ? 3.625 22.969 10.812 1 96.75 478 VAL B O 1
ATOM 8106 N N . PRO B 1 479 ? 2.695 21.203 9.727 1 96.88 479 PRO B N 1
ATOM 8107 C CA . PRO B 1 479 ? 3.865 21.188 8.844 1 96.88 479 PRO B CA 1
ATOM 8108 C C . PRO B 1 479 ? 4.008 22.469 8.031 1 96.88 479 PRO B C 1
ATOM 8110 O O . PRO B 1 479 ? 5.129 22.906 7.75 1 96.88 479 PRO B O 1
ATOM 8113 N N . ILE B 1 480 ? 2.938 23.078 7.695 1 96.38 480 ILE B N 1
ATOM 8114 C CA . ILE B 1 480 ? 2.959 24.297 6.895 1 96.38 480 ILE B CA 1
ATOM 8115 C C . ILE B 1 480 ? 3.5 25.453 7.73 1 96.38 480 ILE B C 1
ATOM 8117 O O . ILE B 1 480 ? 4.297 26.25 7.242 1 96.38 480 ILE B O 1
ATOM 8121 N N . VAL B 1 481 ? 3.111 25.453 8.961 1 97.38 481 VAL B N 1
ATOM 8122 C CA . VAL B 1 481 ? 3.588 26.484 9.875 1 97.38 481 VAL B CA 1
ATOM 8123 C C . VAL B 1 481 ? 5.086 26.312 10.117 1 97.38 481 VAL B C 1
ATOM 8125 O O . VAL B 1 481 ? 5.816 27.297 10.273 1 97.38 481 VAL B O 1
ATOM 8128 N N . LEU B 1 482 ? 5.535 25.094 10.102 1 98.25 482 LEU B N 1
ATOM 8129 C CA . LEU B 1 482 ? 6.965 24.828 10.234 1 98.25 482 LEU B CA 1
ATOM 8130 C C . LEU B 1 482 ? 7.734 25.422 9.047 1 98.25 482 LEU B C 1
ATOM 8132 O O . LEU B 1 482 ? 8.844 25.922 9.211 1 98.25 482 LEU B O 1
ATOM 8136 N N . CYS B 1 483 ? 7.145 25.312 7.906 1 97.69 483 CYS B N 1
ATOM 8137 C CA . CYS B 1 483 ? 7.754 25.938 6.734 1 97.69 483 CYS B CA 1
ATOM 8138 C C . CYS B 1 483 ? 7.836 27.453 6.906 1 97.69 483 CYS B C 1
ATOM 8140 O O . CYS B 1 483 ? 8.828 28.062 6.527 1 97.69 483 CYS B O 1
ATOM 8142 N N . GLY B 1 484 ? 6.785 27.984 7.457 1 97.81 484 GLY B N 1
ATOM 8143 C CA . GLY B 1 484 ? 6.793 29.406 7.738 1 97.81 484 GLY B CA 1
ATOM 8144 C C . GLY B 1 484 ? 7.898 29.828 8.695 1 97.81 484 GLY B C 1
ATOM 8145 O O . GLY B 1 484 ? 8.547 30.859 8.492 1 97.81 484 GLY B O 1
ATOM 8146 N N . ALA B 1 485 ? 8.102 29.047 9.672 1 98.44 485 ALA B N 1
ATOM 8147 C CA . ALA B 1 485 ? 9.164 29.328 10.641 1 98.44 485 ALA B CA 1
ATOM 8148 C C . ALA B 1 485 ? 10.539 29.297 9.969 1 98.44 485 ALA B C 1
ATOM 8150 O O . ALA B 1 485 ? 11.422 30.078 10.312 1 98.44 485 ALA B O 1
ATOM 8151 N N . LYS B 1 486 ? 10.656 28.375 9.078 1 98.06 486 LYS B N 1
ATOM 8152 C CA . LYS B 1 486 ? 11.914 28.297 8.344 1 98.06 486 LYS B CA 1
ATOM 8153 C C . LYS B 1 486 ? 12.156 29.547 7.516 1 98.06 486 LYS B C 1
ATOM 8155 O O . LYS B 1 486 ? 13.273 30.078 7.48 1 98.06 486 LYS B O 1
ATOM 8160 N N . MET B 1 487 ? 11.172 30 6.848 1 96.81 487 MET B N 1
ATOM 8161 C CA . MET B 1 487 ? 11.281 31.219 6.035 1 96.81 487 MET B CA 1
ATOM 8162 C C . MET B 1 487 ? 11.578 32.438 6.91 1 96.81 487 MET B C 1
ATOM 8164 O O . MET B 1 487 ? 12.352 33.312 6.523 1 96.81 487 MET B O 1
ATOM 8168 N N . LEU B 1 488 ? 10.938 32.469 8.039 1 97.44 488 LEU B N 1
ATOM 8169 C CA . LEU B 1 488 ? 11.164 33.531 8.992 1 97.44 488 LEU B CA 1
ATOM 8170 C C . LEU B 1 488 ? 12.617 33.562 9.453 1 97.44 488 LEU B C 1
ATOM 8172 O O . LEU B 1 488 ? 13.234 34.625 9.531 1 97.44 488 LEU B O 1
ATOM 8176 N N . GLU B 1 489 ? 13.125 32.406 9.781 1 97.38 489 GLU B N 1
ATOM 8177 C CA . GLU B 1 489 ? 14.531 32.281 10.133 1 97.38 489 GLU B CA 1
ATOM 8178 C C . GLU B 1 489 ? 15.43 32.844 9.047 1 97.38 489 GLU B C 1
ATOM 8180 O O . GLU B 1 489 ? 16.359 33.594 9.336 1 97.38 489 GLU B O 1
ATOM 8185 N N . LYS B 1 490 ? 15.141 32.469 7.852 1 95.88 490 LYS B N 1
ATOM 8186 C CA . LYS B 1 490 ? 15.953 32.938 6.73 1 95.88 490 LYS B CA 1
ATOM 8187 C C . LYS B 1 490 ? 15.906 34.469 6.621 1 95.88 490 LYS B C 1
ATOM 8189 O O . LYS B 1 490 ? 16.938 35.094 6.418 1 95.88 490 LYS B O 1
ATOM 8194 N N . GLN B 1 491 ? 14.781 35.062 6.742 1 95.19 491 GLN B N 1
ATOM 8195 C CA . GLN B 1 491 ? 14.625 36.5 6.645 1 95.19 491 GLN B CA 1
ATOM 8196 C C . GLN B 1 491 ? 15.438 37.219 7.723 1 95.19 491 GLN B C 1
ATOM 8198 O O . GLN B 1 491 ? 16.125 38.219 7.438 1 95.19 491 GLN B O 1
ATOM 8203 N N . LEU B 1 492 ? 15.367 36.75 8.922 1 96.44 492 LEU B N 1
ATOM 8204 C CA . LEU B 1 492 ? 16.047 37.406 10.031 1 96.44 492 LEU B CA 1
ATOM 8205 C C . LEU B 1 492 ? 17.547 37.188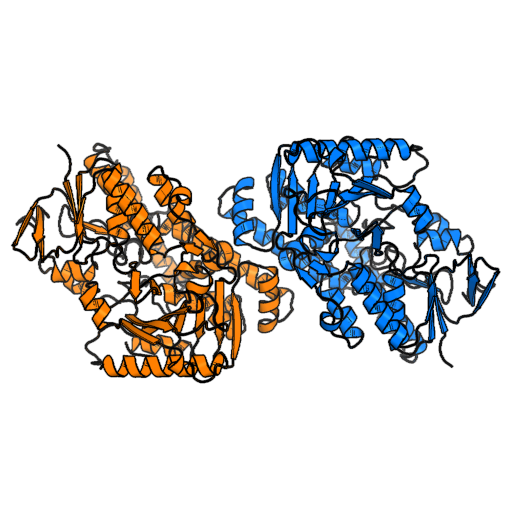 9.961 1 96.44 492 LEU B C 1
ATOM 8207 O O . LEU B 1 492 ? 18.328 38.094 10.273 1 96.44 492 LEU B O 1
ATOM 8211 N N . CYS B 1 493 ? 17.953 36.031 9.531 1 95.25 493 CYS B N 1
ATOM 8212 C CA . CYS B 1 493 ? 19.375 35.781 9.352 1 95.25 493 CYS B CA 1
ATOM 8213 C C . CYS B 1 493 ? 19.953 36.656 8.242 1 95.25 493 CYS B C 1
ATOM 8215 O O . CYS B 1 493 ? 21.047 37.188 8.367 1 95.25 493 CYS B O 1
ATOM 8217 N N . ASP B 1 494 ? 19.203 36.75 7.152 1 93.44 494 ASP B N 1
ATOM 8218 C CA . ASP B 1 494 ? 19.641 37.594 6.066 1 93.44 494 ASP B CA 1
ATOM 8219 C C . ASP B 1 494 ? 19.797 39.062 6.539 1 93.44 494 ASP B C 1
ATOM 8221 O O . ASP B 1 494 ? 20.703 39.75 6.113 1 93.44 494 ASP B O 1
ATOM 8225 N N . ARG B 1 495 ? 18.953 39.469 7.398 1 92.5 495 ARG B N 1
ATOM 8226 C CA . ARG B 1 495 ? 18.938 40.844 7.883 1 92.5 495 ARG B CA 1
ATOM 8227 C C . ARG B 1 495 ? 20.078 41.062 8.867 1 92.5 495 ARG B C 1
ATOM 8229 O O . ARG B 1 495 ? 20.734 42.125 8.82 1 92.5 495 ARG B O 1
ATOM 8236 N N . PHE B 1 496 ? 20.391 40.188 9.727 1 92.44 496 PHE B N 1
ATOM 8237 C CA . PHE B 1 496 ? 21.266 40.469 10.859 1 92.44 496 PHE B CA 1
ATOM 8238 C C . PHE B 1 496 ? 22.609 39.75 10.711 1 92.44 496 PHE B C 1
ATOM 8240 O O . PHE B 1 496 ? 23.609 40.188 11.305 1 92.44 496 PHE B O 1
ATOM 8247 N N . LEU B 1 497 ? 22.656 38.625 10.109 1 83.31 497 LEU B N 1
ATOM 8248 C CA . LEU B 1 497 ? 23.891 37.844 10.062 1 83.31 497 LEU B CA 1
ATOM 8249 C C . LEU B 1 497 ? 24.562 37.969 8.695 1 83.31 497 LEU B C 1
ATOM 8251 O O . LEU B 1 497 ? 25.781 37.844 8.586 1 83.31 497 LEU B O 1
ATOM 8255 N N . GLU B 1 498 ? 23.812 37.75 7.559 1 73.69 498 GLU B N 1
ATOM 8256 C CA . GLU B 1 498 ? 24.438 37.812 6.238 1 73.69 498 GLU B CA 1
ATOM 8257 C C . GLU B 1 498 ? 24.594 39.25 5.766 1 73.69 498 GLU B C 1
ATOM 8259 O O . GLU B 1 498 ? 23.719 40.094 6.016 1 73.69 498 GLU B O 1
ATOM 8264 N N . GLY B 1 499 ? 25.641 40 6.09 1 54.25 499 GLY B N 1
ATOM 8265 C CA . GLY B 1 499 ? 25.953 41.344 5.566 1 54.25 499 GLY B CA 1
ATOM 8266 C C . GLY B 1 499 ? 25.234 41.656 4.273 1 54.25 499 GLY B C 1
ATOM 8267 O O . GLY B 1 499 ? 24.734 40.75 3.598 1 54.25 499 GLY B O 1
ATOM 8268 N N . LYS B 1 500 ? 24.953 43.094 3.938 1 45.94 500 LYS B N 1
ATOM 8269 C CA . LYS B 1 500 ? 24.281 43.688 2.797 1 45.94 500 LYS B CA 1
ATOM 8270 C C . LYS B 1 500 ? 24.656 43 1.494 1 45.94 500 LYS B C 1
ATOM 8272 O O . LYS B 1 500 ? 25.766 43.219 0.975 1 45.94 500 LYS B O 1
ATOM 8277 N N . VAL B 1 501 ? 24.547 41.844 1.319 1 40.72 501 VAL B N 1
ATOM 8278 C CA . VAL B 1 501 ? 24.875 41.531 -0.073 1 40.72 501 VAL B CA 1
ATOM 8279 C C . VAL B 1 501 ? 24.047 42.438 -0.995 1 40.72 501 VAL B C 1
ATOM 8281 O O . VAL B 1 501 ? 22.844 42.625 -0.779 1 40.72 501 VAL B O 1
ATOM 8284 N N . LYS B 1 502 ? 24.672 43.25 -1.84 1 43.72 502 LYS B N 1
ATOM 8285 C CA . LYS B 1 502 ? 24.219 44.125 -2.916 1 43.72 502 LYS B CA 1
ATOM 8286 C C . LYS B 1 502 ? 23.172 43.438 -3.785 1 43.72 502 LYS B C 1
ATOM 8288 O O . LYS B 1 502 ? 23.484 42.5 -4.535 1 43.72 502 LYS B O 1
ATOM 8293 N N . ILE B 1 503 ? 21.984 43.094 -3.209 1 43.5 503 ILE B N 1
ATOM 8294 C CA . ILE B 1 503 ? 21.016 42.656 -4.207 1 43.5 503 ILE B CA 1
ATOM 8295 C C . ILE B 1 503 ? 21.078 43.562 -5.43 1 43.5 503 ILE B C 1
ATOM 8297 O O . ILE B 1 503 ? 20.953 44.781 -5.305 1 43.5 503 ILE B O 1
ATOM 8301 N N . ASN B 1 504 ? 21.641 43.125 -6.375 1 40.59 504 ASN B N 1
ATOM 8302 C CA . ASN B 1 504 ? 21.719 43.844 -7.641 1 40.59 504 ASN B CA 1
ATOM 8303 C C . ASN B 1 504 ? 20.359 44.312 -8.109 1 40.59 504 ASN B C 1
ATOM 8305 O O . ASN B 1 504 ? 19.469 43.531 -8.391 1 40.59 504 ASN B O 1
ATOM 8309 N N . THR B 1 505 ? 19.984 45.469 -7.836 1 43.31 505 THR B N 1
ATOM 8310 C CA . THR B 1 505 ? 18.812 46.219 -8.273 1 43.31 505 THR B CA 1
ATOM 8311 C C . THR B 1 505 ? 18.391 45.781 -9.68 1 43.31 505 THR B C 1
ATOM 8313 O O . THR B 1 505 ? 17.219 45.875 -10.031 1 43.31 505 THR B O 1
ATOM 8316 N N . TRP B 1 506 ? 19.375 45.438 -10.422 1 45.31 506 TRP B N 1
ATOM 8317 C CA . TRP B 1 506 ? 19.078 45.094 -11.812 1 45.31 506 TRP B CA 1
ATOM 8318 C C . TRP B 1 506 ? 18.297 43.781 -11.891 1 45.31 506 TRP B C 1
ATOM 8320 O O . TRP B 1 506 ? 17.328 43.688 -12.648 1 45.31 506 TRP B O 1
ATOM 8330 N N . SER B 1 507 ? 18.609 42.906 -11.047 1 48.38 507 SER B N 1
ATOM 8331 C CA . SER B 1 507 ? 17.922 41.625 -11.125 1 48.38 507 SER B CA 1
ATOM 8332 C C . SER B 1 507 ? 16.484 41.719 -10.641 1 48.38 507 SER B C 1
ATOM 8334 O O . SER B 1 507 ? 15.594 41.062 -11.172 1 48.38 507 SER B O 1
ATOM 8336 N N . LYS B 1 508 ? 16.297 42.656 -9.828 1 53.44 508 LYS B N 1
ATOM 8337 C CA . LYS B 1 508 ? 14.938 42.969 -9.359 1 53.44 508 LYS B CA 1
ATOM 8338 C C . LYS B 1 508 ? 14.109 43.625 -10.445 1 53.44 508 LYS B C 1
ATOM 8340 O O . LYS B 1 508 ? 12.922 43.344 -10.586 1 53.44 508 LYS B O 1
ATOM 8345 N N . GLY B 1 509 ? 14.742 44.531 -11.055 1 48.44 509 GLY B N 1
ATOM 8346 C CA . GLY B 1 509 ? 14.094 45.219 -12.164 1 48.44 509 GLY B CA 1
ATOM 8347 C C . GLY B 1 509 ? 13.656 44.25 -13.266 1 48.44 509 GLY B C 1
ATOM 8348 O O . GLY B 1 509 ? 12.539 44.375 -13.781 1 48.44 509 GLY B O 1
ATOM 8349 N N . VAL B 1 510 ? 14.445 43.375 -13.586 1 52.47 510 VAL B N 1
ATOM 8350 C CA . VAL B 1 510 ? 14.141 42.406 -14.648 1 52.47 510 VAL B CA 1
ATOM 8351 C C . VAL B 1 510 ? 13.039 41.469 -14.188 1 52.47 510 VAL B C 1
ATOM 8353 O O . VAL B 1 510 ? 12.102 41.188 -14.938 1 52.47 510 VAL B O 1
ATOM 8356 N N . SER B 1 511 ? 13.094 41.188 -12.938 1 52.41 511 SER B N 1
ATOM 8357 C CA . SER B 1 511 ? 12.062 40.281 -12.406 1 52.41 511 SER B CA 1
ATOM 8358 C C . SER B 1 511 ? 10.703 41 -12.344 1 52.41 511 SER B C 1
ATOM 8360 O O . SER B 1 511 ? 9.672 40.406 -12.641 1 52.41 511 SER B O 1
ATOM 8362 N N . PHE B 1 512 ? 10.797 42.25 -12.062 1 55.44 512 PHE B N 1
ATOM 8363 C CA . PHE B 1 512 ? 9.602 43.062 -12.039 1 55.44 512 PHE B CA 1
ATOM 8364 C C . PHE B 1 512 ? 9 43.188 -13.43 1 55.44 512 PHE B C 1
ATOM 8366 O O . PHE B 1 512 ? 7.789 43.062 -13.609 1 55.44 512 PHE B O 1
ATOM 8373 N N . SER B 1 513 ? 9.828 43.438 -14.359 1 54.16 513 SER B N 1
ATOM 8374 C CA . SER B 1 513 ? 9.367 43.594 -15.734 1 54.16 513 SER B CA 1
ATOM 8375 C C . SER B 1 513 ? 8.789 42.312 -16.281 1 54.16 513 SER B C 1
ATOM 8377 O O . SER B 1 513 ? 7.75 42.312 -16.953 1 54.16 513 SER B O 1
ATOM 8379 N N . ILE B 1 514 ? 9.375 41.25 -15.938 1 54.25 514 ILE B N 1
ATOM 8380 C CA . ILE B 1 514 ? 8.922 39.969 -16.406 1 54.25 514 ILE B CA 1
ATOM 8381 C C . ILE B 1 514 ? 7.629 39.562 -15.695 1 54.25 514 ILE B C 1
ATOM 8383 O O . ILE B 1 514 ? 6.707 39.031 -16.312 1 54.25 514 ILE B O 1
ATOM 8387 N N . GLY B 1 515 ? 7.59 40 -14.5 1 53.06 515 GLY B N 1
ATOM 8388 C CA . GLY B 1 515 ? 6.363 39.75 -13.758 1 53.06 515 GLY B CA 1
ATOM 8389 C C . GLY B 1 515 ? 5.168 40.5 -14.32 1 53.06 515 GLY B C 1
ATOM 8390 O O . GLY B 1 515 ? 4.082 39.938 -14.461 1 53.06 515 GLY B O 1
ATOM 8391 N N . ILE B 1 516 ? 5.426 41.719 -14.648 1 54.66 516 ILE B N 1
ATOM 8392 C CA . ILE B 1 516 ? 4.367 42.531 -15.242 1 54.66 516 ILE B CA 1
ATOM 8393 C C . ILE B 1 516 ? 3.945 41.938 -16.578 1 54.66 516 ILE B C 1
ATOM 8395 O O . ILE B 1 516 ? 2.75 41.812 -16.875 1 54.66 516 ILE B O 1
ATOM 8399 N N . LEU B 1 517 ? 4.84 41.438 -17.266 1 52.97 517 LEU B N 1
ATOM 8400 C CA . LEU B 1 517 ? 4.527 40.875 -18.578 1 52.97 517 LEU B CA 1
ATOM 8401 C C . LEU B 1 517 ? 3.797 39.531 -18.422 1 52.97 517 LEU B C 1
ATOM 8403 O O . LEU B 1 517 ? 2.83 39.25 -19.125 1 52.97 517 LEU B O 1
ATOM 8407 N N . ALA B 1 518 ? 4.23 38.812 -17.484 1 53.91 518 ALA B N 1
ATOM 8408 C CA . ALA B 1 518 ? 3.6 37.5 -17.234 1 53.91 518 ALA B CA 1
ATOM 8409 C C . ALA B 1 518 ? 2.182 37.688 -16.703 1 53.91 518 ALA B C 1
ATOM 8411 O O . ALA B 1 518 ? 1.267 36.969 -17.094 1 53.91 518 ALA B O 1
ATOM 8412 N N . PHE B 1 519 ? 2.072 38.688 -15.836 1 53.12 519 PHE B N 1
ATOM 8413 C CA . PHE B 1 519 ? 0.75 39 -15.312 1 53.12 519 PHE B CA 1
ATOM 8414 C C . PHE B 1 519 ? -0.169 39.469 -16.438 1 53.12 519 PHE B C 1
ATOM 8416 O O . PHE B 1 519 ? -1.331 39.062 -16.5 1 53.12 519 PHE B O 1
ATOM 8423 N N . LEU B 1 520 ? 0.392 40.219 -17.234 1 52.16 520 LEU B N 1
ATOM 8424 C CA . LEU B 1 520 ? -0.375 40.688 -18.375 1 52.16 520 LEU B CA 1
ATOM 8425 C C . LEU B 1 520 ? -0.718 39.531 -19.297 1 52.16 520 LEU B C 1
ATOM 8427 O O . LEU B 1 520 ? -1.833 39.438 -19.828 1 52.16 520 LEU B O 1
ATOM 8431 N N . PHE B 1 521 ? 0.162 38.625 -19.406 1 50.38 521 PHE B N 1
ATOM 8432 C CA . PHE B 1 521 ? -0.096 37.438 -20.219 1 50.38 521 PHE B CA 1
ATOM 8433 C C . PHE B 1 521 ? -1.102 36.531 -19.531 1 50.38 521 PHE B C 1
ATOM 8435 O O . PHE B 1 521 ? -1.961 35.938 -20.203 1 50.38 521 PHE B O 1
ATOM 8442 N N . PHE B 1 522 ? -0.94 36.344 -18.328 1 48.62 522 PHE B N 1
ATOM 8443 C CA . PHE B 1 522 ? -1.915 35.562 -17.562 1 48.62 522 PHE B CA 1
ATOM 8444 C C . PHE B 1 522 ? -3.297 36.188 -17.656 1 48.62 522 PHE B C 1
ATOM 8446 O O . PHE B 1 522 ? -4.297 35.5 -17.844 1 48.62 522 PHE B O 1
ATOM 8453 N N . LEU B 1 523 ? -3.387 37.438 -17.516 1 48.34 523 LEU B N 1
ATOM 8454 C CA . LEU B 1 523 ? -4.656 38.125 -17.672 1 48.34 523 LEU B CA 1
ATOM 8455 C C . LEU B 1 523 ? -5.191 37.969 -19.078 1 48.34 523 LEU B C 1
ATOM 8457 O O . LEU B 1 523 ? -6.395 37.781 -19.281 1 48.34 523 LEU B O 1
ATOM 8461 N N . VAL B 1 524 ? -4.285 38.031 -19.969 1 47.25 524 VAL B N 1
ATOM 8462 C CA . VAL B 1 524 ? -4.73 37.875 -21.344 1 47.25 524 VAL B CA 1
ATOM 8463 C C . VAL B 1 524 ? -5.137 36.438 -21.625 1 47.25 524 VAL B C 1
ATOM 8465 O O . VAL B 1 524 ? -6.148 36.188 -22.297 1 47.25 524 VAL B O 1
ATOM 8468 N N . SER B 1 525 ? -4.391 35.531 -21.172 1 43.12 525 SER B N 1
ATOM 8469 C CA . SER B 1 525 ? -4.75 34.125 -21.406 1 43.12 525 SER B CA 1
ATOM 8470 C C . SER B 1 525 ? -6.012 33.75 -20.641 1 43.12 525 SER B C 1
ATOM 8472 O O . SER B 1 525 ? -6.77 32.875 -21.078 1 43.12 525 SER B O 1
ATOM 8474 N N . PHE B 1 526 ? -6.125 34.094 -19.438 1 38.91 526 PHE B N 1
ATOM 8475 C CA . PHE B 1 526 ? -7.379 33.844 -18.734 1 38.91 526 PHE B CA 1
ATOM 8476 C C . PHE B 1 526 ? -8.547 34.5 -19.469 1 38.91 526 PHE B C 1
ATOM 8478 O O . PHE B 1 526 ? -9.656 33.969 -19.484 1 38.91 526 PHE B O 1
ATOM 8485 N N . VAL B 1 527 ? -8.391 35.688 -20 1 39.16 527 VAL B N 1
ATOM 8486 C CA . VAL B 1 527 ? -9.477 36.312 -20.75 1 39.16 527 VAL B CA 1
ATOM 8487 C C . VAL B 1 527 ? -9.758 35.5 -22.016 1 39.16 527 VAL B C 1
ATOM 8489 O O . VAL B 1 527 ? -10.906 35.312 -22.406 1 39.16 527 VAL B O 1
ATOM 8492 N N . PHE B 1 528 ? -8.727 34.969 -22.672 1 38.12 528 PHE B N 1
ATOM 8493 C CA . PHE B 1 528 ? -9.031 34.25 -23.906 1 38.12 528 PHE B CA 1
ATOM 8494 C C . PHE B 1 528 ? -9.438 32.812 -23.609 1 38.12 528 PHE B C 1
ATOM 8496 O O . PHE B 1 528 ? -9.969 32.125 -24.484 1 38.12 528 PHE B O 1
ATOM 8503 N N . LEU B 1 529 ? -8.984 32.156 -22.609 1 34.28 529 LEU B N 1
ATOM 8504 C CA . LEU B 1 529 ? -9.5 30.828 -22.328 1 34.28 529 LEU B CA 1
ATOM 8505 C C . LEU B 1 529 ? -10.836 30.891 -21.609 1 34.28 529 LEU B C 1
ATOM 8507 O O . LEU B 1 529 ? -11.445 29.859 -21.312 1 34.28 529 LEU B O 1
ATOM 8511 N N . LEU B 1 530 ? -11.234 32.031 -21.031 1 28.19 530 LEU B N 1
ATOM 8512 C CA . LEU B 1 530 ? -12.648 32.094 -20.688 1 28.19 530 LEU B CA 1
ATOM 8513 C C . LEU B 1 530 ? -13.5 32.188 -21.953 1 28.19 530 LEU B C 1
ATOM 8515 O O . LEU B 1 530 ? -13.18 32.969 -22.859 1 28.19 530 LEU B O 1
#

Secondary structure (DSSP, 8-state):
-PPEEEEE--BHHHHHHHHHHHHTT-EEEEE-SSSSSBGGG-EEEETTEEEESS---B--HHHHHHHHHHTT--GGGT--EEE-SSSEEEEPTTS-EEEE-SBHHHHHHHHHHHH-SSHHHHHHHHHHHHHHHHHHHHHIIIIIS----SGGGGG-GGGHHHHHTTTTTSBHHHHHHHH--SHHHHHHTTGGGGGGT--TTTSBGGGGHHHHHHHHH--EEETT-THHHHHHHHHHHHHTT-EEE-S--EEEEEE-TTSBEEEEEETTS-EEE-SEEEE-S-HHHIIIIIS---HHHHHHHTS-B--EEEEEEEEESS--TT--SEEEE--SSHHHHHHHHHTS-S--SS--EEEE-GGGT-GGGS-TT--EEEEEEEEPPP-TTTT--HHHHHHHHHHHHHHHHHHHHT-S-GGGGEEEEEEE-HHHHHHHH--GGG-TT-B--SGGGSGGGSPPSB-SSSBTEEE-STTSSS-SSHHHHHHHHHHHHHHHHHHHTS------HHHHHHHHHHHHHHHHHHHHHHHHH-/-PPEEEEE--BHHHHHHHHHHHHTT-EEEEE-SSSSSBGGG-EEEETTEEEESS---B--HHHHHHHHHHTT--GGGT--EEE-SSSEEEEPTTS-EEEE-SBHHHHHHHHHHHH-SSHHHHHHHHHHHHHHHHHHHHHIIIIIS----SGGGGG-GGGHHHHHTTTTTSBHHHHHHHH--SHHHHHHTTGGGGGGT--TTTSBGGGGHHHHHHHHH--EEETT-THHHHHHHHHHHHHTT-EEE-S--EEEEEE-TTSBEEEEEETTS-EEE-SEEEE-S-HHHIIIIIS---HHHHHHHTS-B--EEEEEEEEESS--TT--SEEEE--SSHHHHHHHHHTS-S--SS--EEEE-GGGT-GGGS-TT--EEEEEEEEPPP-TTTT--HHHHHHHHHHHHHHHHHHHHT-S-GGGGEEEEEEE-HHHHHHHH--GGG-TT-B---GGGSGGGSPPSB-SSSBTEEE-STTSSS-SSHHHHHHHHHHHHHHHHHHHTS------HHHHHHHHHHHHHHHHHHHHHHHHH-

Nearest PDB structures (foldseek):
  4rep-assembly1_A  TM=9.229E-01  e=9.112E-48  Nonlabens dokdonensis DSW-6
  4dgk-assembly1_A  TM=7.791E-01  e=4.538E-33  Pantoea ananatis
  2ivd-assembly1_A  TM=6.670E-01  e=2.997E-17  Myxococcus xanthus
  2ive-assembly1_A  TM=6.846E-01  e=2.052E-16  Myxococcus xanthus
  1sez-assembly1_A  TM=6.053E-01  e=1.430E-16  Nicotiana tabacum

Sequence (1060 aa):
MVVKIIIIGAGAGGTAAAARLSKKGFQVEIYEKNSYNGGRCSLIHQNGHRFDQGPSLYLMPKIFEETFEDLGEDIKNHIELLKCPSNYSVHFHDGETFELTTDISKLSRSLEKYEGNSESTLINFLSYLKETHVHYQRSVKVALKTDYQNWYDLFNPKHIPDVIKLHLLDTVYNRVCKYFKSDYMRKAFSFQTMYLGMSPYDGLAPYSLLQYTEIAEGIWYPKGGFNKVLQSLEKIAVQNGAKFNYNIDVQEIIVDDNGVAKGIKLTNGDVINSDIVICNADLVYAYNKLLPKTSYAEKLGKKELTSSSISFYWSMKTVVSQLKVHNIFLAEKYKESFDQIFKDHTLPDEPSFYVNVPSRIDPTAAPEGKDTVIVLVPVGHVSNVPNIDFDKLVKRAREHVIKTLEKRLKISDFRSMIDHEIVNDPRTWQNEFNLWKGSILGLSHSLSQVLWFRPSLKCKIFENLYFVGASAQPGTGVPIVLCGAKMLEKQLCDRFLEGKVKINTWSKGVSFSIGILAFLFFLVSFVFLLMVVKIIIIGAGAGGTAAAARLSKKGFQVEIYEKNSYNGGRCSLIHQNGHRFDQGPSLYLMPKIFEETFEDLGEDIKNHIELLKCPSNYSVHFHDGETFELTTDISKLSRSLEKYEGNSESTLINFLSYLKETHVHYQRSVKVALKTDYQNWYDLFNPKHIPDVIKLHLLDTVYNRVCKYFKSDYMRKAFSFQTMYLGMSPYDGLAPYSLLQYTEIAEGIWYPKGGFNKVLQSLEKIAVQNGAKFNYNIDVQEIIVDDNGVAKGIKLTNGDVINSDIVICNADLVYAYNKLLPKTSYAEKLGKKELTSSSISFYWSMKTVVSQLKVHNIFLAEKYKESFDQIFKDHTLPDEPSFYVNVPSRIDPTAAPEGKDTVIVLVPVGHVSNVPNIDFDKLVKRAREHVIKTLEKRLKISDFRSMIDHEIVNDPRTWQNEFNLWKGSILGLSHSLSQVLWFRPSLKCKIFENLYFVGASAQPGTGVPIVLCGAKMLEKQLCDRFLEGKVKINTWSKGVSFSIGILAFLFFLVSFVFLL

Organism: Aphis gossypii (NCBI:txid80765)

Radius of gyration: 34.58 Å; Cα contacts (8 Å, |Δi|>4): 2259; chains: 2; bounding box: 58×112×79 Å

pLDDT: mean 92.3, std 12.42, range [28.19, 98.88]